Protein AF-0000000084943913 (afdb_homodimer)

Foldseek 3Di:
DVLQVLLVVLLVVLLVCQFVVVDDLLCSLFVSLLVSLCVCDVVPVFPPDDLVVLLVCLACWDPDPDPLQTHNHLPLLLLLLLLLLLLVLLCVLQPLLLVLLLVQLVVCQQQLLSLLLSLLVSLLVQLLSQDLLRSLVVSLLQRVVSCVVLVHACLSSLLSNLLSNLLNLCQCSHDQNVLLCLLLVHARLLCLLQVVLSVVLSCCSNPPVSNVSSVVSCVVRNGDGDDPVVSCVSSDDDDPVSVVRYNPVCNVVSVVLVCCLVVLSNVLSPDVVSNDGSSVSSNVSSVVSLCVRPVDPVSSVVSCVVSSVVSVVSSSSSSSSSSSCSSCSVRCSLVSNLVVVVVPDDLVCLFQLLQVLLVVLQCLLQVDPSSSCSSSPLNSSSSNNVVSPAHSSQNSLSNSLNSLLNSLHPVNPSSVVSCVSNVDDSVVSSVVSVVSSVVSSVSSVVSSPVVPSHPRGDND/DVLQVLLVVLLVVLLVCQFVVVDDLLCSLFVSLLVSLCVCDVVPVFPPDDLVVLLVCLACWDPDPDPLQTHNHLPLLLLLLLLLLLLVLLCVLQPLLLVLLLVQLVVCQQQLLSLLLSLLVSLLVQLLSQDLLRSLVVSLLQRVVSCVVLVHACLSSLLSNLLSNLLNLCQCSHDQNVLLCLLLVHARLLCLLQVVLSVVLSCCCNPPVSNVSSVVSCVVRNGDGDDPVVSCVSSDDDDPVSVVRYNPVCNVVSVVLVCCLVVLSNVLSPDVVSNDGSSVSSNVSSVVSLCVRPVDPVSSVVSCVVSSVVSVVSSSSSSSSSSSCSSCSVRCSLVSNLVVVVVPDDLVCLFQLLVVLLVCLQCLLQVDPSSSCSSSPLNSSSSNNVVSPAHSSQNSLSNSLNSLLNSLHPVNPSSVVSCVSNVDDSVVSSVVSVVSSVVSSVSSVVSSCVVPSHPRGDND

Structure (mmCIF, N/CA/C/O backbone):
data_AF-0000000084943913-model_v1
#
loop_
_entity.id
_entity.type
_entity.pdbx_description
1 polymer 'Citrate transporter'
#
loop_
_atom_site.group_PDB
_atom_site.id
_atom_site.type_symbol
_atom_site.label_atom_id
_atom_site.label_alt_id
_atom_site.label_comp_id
_atom_site.label_asym_id
_atom_site.label_entity_id
_atom_site.label_seq_id
_atom_site.pdbx_PDB_ins_code
_atom_site.Cartn_x
_atom_site.Cartn_y
_atom_site.Cartn_z
_atom_site.occupancy
_atom_site.B_iso_or_equiv
_atom_site.auth_seq_id
_atom_site.auth_comp_id
_atom_site.auth_asym_id
_atom_site.auth_atom_id
_atom_site.pdbx_PDB_model_num
ATOM 1 N N . MET A 1 1 ? -25.438 -1.994 -30.125 1 85.06 1 MET A N 1
ATOM 2 C CA . MET A 1 1 ? -24.406 -2.152 -31.156 1 85.06 1 MET A CA 1
ATOM 3 C C . MET A 1 1 ? -23.203 -1.264 -30.859 1 85.06 1 MET A C 1
ATOM 5 O O . MET A 1 1 ? -22.078 -1.743 -30.812 1 85.06 1 MET A O 1
ATOM 9 N N . VAL A 1 2 ? -23.453 -0 -30.484 1 93.19 2 VAL A N 1
ATOM 10 C CA . VAL A 1 2 ? -22.359 0.937 -30.266 1 93.19 2 VAL A CA 1
ATOM 11 C C . VAL A 1 2 ? -21.547 0.506 -29.047 1 93.19 2 VAL A C 1
ATOM 13 O O . VAL A 1 2 ? -20.312 0.514 -29.078 1 93.19 2 VAL A O 1
ATOM 16 N N . ILE A 1 3 ? -22.281 0.063 -28.047 1 95.62 3 ILE A N 1
ATOM 17 C CA . ILE A 1 3 ? -21.625 -0.355 -26.812 1 95.62 3 ILE A CA 1
ATOM 18 C C . ILE A 1 3 ? -20.797 -1.611 -27.078 1 95.62 3 ILE A C 1
ATOM 20 O O . ILE A 1 3 ? -19.688 -1.75 -26.547 1 95.62 3 ILE A O 1
ATOM 24 N N . THR A 1 4 ? -21.312 -2.461 -27.859 1 95.12 4 THR A N 1
ATOM 25 C CA . THR A 1 4 ? -20.594 -3.684 -28.203 1 95.12 4 THR A CA 1
ATOM 26 C C . THR A 1 4 ? -19.312 -3.363 -28.969 1 95.12 4 THR A C 1
ATOM 28 O O . THR A 1 4 ? -18.25 -3.908 -28.656 1 95.12 4 THR A O 1
ATOM 31 N N . VAL A 1 5 ? -19.406 -2.529 -29.922 1 96.31 5 VAL A N 1
ATOM 32 C CA . VAL A 1 5 ? -18.25 -2.129 -30.703 1 96.31 5 VAL A CA 1
ATOM 33 C C . VAL A 1 5 ? -17.234 -1.44 -29.797 1 96.31 5 VAL A C 1
ATOM 35 O O . VAL A 1 5 ? -16.031 -1.682 -29.906 1 96.31 5 VAL A O 1
ATOM 38 N N . ALA A 1 6 ? -17.734 -0.578 -28.938 1 96.75 6 ALA A N 1
ATOM 39 C CA . ALA A 1 6 ? -16.859 0.107 -28 1 96.75 6 ALA A CA 1
ATOM 40 C C . ALA A 1 6 ? -16.094 -0.895 -27.125 1 96.75 6 ALA A C 1
ATOM 42 O O . ALA A 1 6 ? -14.906 -0.714 -26.859 1 96.75 6 ALA A O 1
ATOM 43 N N . ALA A 1 7 ? -16.797 -1.918 -26.672 1 95.94 7 ALA A N 1
ATOM 44 C CA . ALA A 1 7 ? -16.172 -2.943 -25.844 1 95.94 7 ALA A CA 1
ATOM 45 C C . ALA A 1 7 ? -15.047 -3.65 -26.609 1 95.94 7 ALA A C 1
ATOM 47 O O . ALA A 1 7 ? -13.945 -3.834 -26.078 1 95.94 7 ALA A O 1
ATOM 48 N N . TYR A 1 8 ? -15.258 -3.971 -27.859 1 94.94 8 TYR A N 1
ATOM 49 C CA . TYR A 1 8 ? -14.258 -4.652 -28.688 1 94.94 8 TYR A CA 1
ATOM 50 C C . TYR A 1 8 ? -13.062 -3.746 -28.953 1 94.94 8 TYR A C 1
ATOM 52 O O . TYR A 1 8 ? -11.914 -4.18 -28.859 1 94.94 8 TYR A O 1
ATOM 60 N N . VAL A 1 9 ? -13.352 -2.562 -29.312 1 97 9 VAL A N 1
ATOM 61 C CA . VAL A 1 9 ? -12.297 -1.61 -29.625 1 97 9 VAL A CA 1
ATOM 62 C C . VAL A 1 9 ? -11.461 -1.326 -28.391 1 97 9 VAL A C 1
ATOM 64 O O . VAL A 1 9 ? -10.227 -1.246 -28.469 1 97 9 VAL A O 1
ATOM 67 N N . MET A 1 10 ? -12.117 -1.174 -27.25 1 96.5 10 MET A N 1
ATOM 68 C CA . MET A 1 10 ? -11.414 -0.928 -26 1 96.5 10 MET A CA 1
ATOM 69 C C . MET A 1 10 ? -10.453 -2.072 -25.672 1 96.5 10 MET A C 1
ATOM 71 O O . MET A 1 10 ? -9.289 -1.839 -25.344 1 96.5 10 MET A O 1
ATOM 75 N N . MET A 1 11 ? -10.938 -3.289 -25.812 1 94.12 11 MET A N 1
ATOM 76 C CA . MET A 1 11 ? -10.117 -4.457 -25.516 1 94.12 11 MET A CA 1
ATOM 77 C C . MET A 1 11 ? -8.945 -4.57 -26.484 1 94.12 11 MET A C 1
ATOM 79 O O . MET A 1 11 ? -7.828 -4.902 -26.078 1 94.12 11 MET A O 1
ATOM 83 N N . ALA A 1 12 ? -9.164 -4.305 -27.703 1 94.5 12 ALA A N 1
ATOM 84 C CA . ALA A 1 12 ? -8.117 -4.352 -28.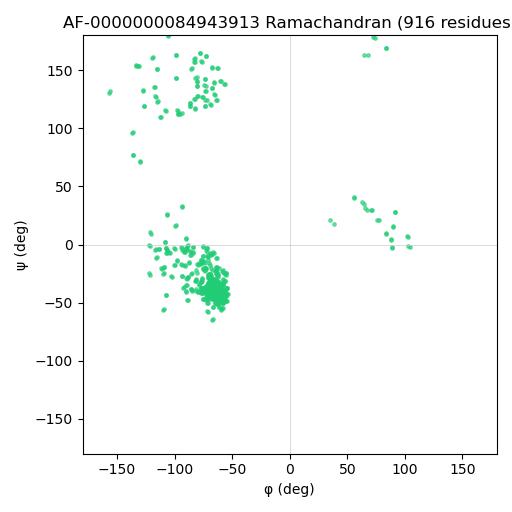719 1 94.5 12 ALA A CA 1
ATOM 85 C C . ALA A 1 12 ? -7.039 -3.305 -28.453 1 94.5 12 ALA A C 1
ATOM 87 O O . ALA A 1 12 ? -5.844 -3.6 -28.531 1 94.5 12 ALA A O 1
ATOM 88 N N . ILE A 1 13 ? -7.488 -2.121 -28.188 1 95.94 13 ILE A N 1
ATOM 89 C CA . ILE A 1 13 ? -6.551 -1.044 -27.891 1 95.94 13 ILE A CA 1
ATOM 90 C C . ILE A 1 13 ? -5.758 -1.379 -26.625 1 95.94 13 ILE A C 1
ATOM 92 O O . ILE A 1 13 ? -4.543 -1.187 -26.578 1 95.94 13 ILE A O 1
ATOM 96 N N . PHE A 1 14 ? -6.477 -1.865 -25.641 1 93.62 14 PHE A N 1
ATOM 97 C CA . PHE A 1 14 ? -5.82 -2.254 -24.391 1 93.62 14 PHE A CA 1
ATOM 98 C C . PHE A 1 14 ? -4.73 -3.285 -24.656 1 93.62 14 PHE A C 1
ATOM 100 O O . PHE A 1 14 ? -3.594 -3.125 -24.203 1 93.62 14 PHE A O 1
ATOM 107 N N . MET A 1 15 ? -5.07 -4.285 -25.406 1 91.06 15 MET A N 1
ATOM 108 C CA . MET A 1 15 ? -4.125 -5.359 -25.719 1 91.06 15 MET A CA 1
ATOM 109 C C . MET A 1 15 ? -2.941 -4.832 -26.516 1 91.06 15 MET A C 1
ATOM 111 O O . MET A 1 15 ? -1.795 -5.195 -26.25 1 91.06 15 MET A O 1
ATOM 115 N N . TYR A 1 16 ? -3.178 -4.016 -27.406 1 93.19 16 TYR A N 1
ATOM 116 C CA . TYR A 1 16 ? -2.129 -3.434 -28.234 1 93.19 16 TYR A CA 1
ATOM 117 C C . TYR A 1 16 ? -1.159 -2.615 -27.391 1 93.19 16 TYR A C 1
ATOM 119 O O . TYR A 1 16 ? 0.058 -2.768 -27.5 1 93.19 16 TYR A O 1
ATOM 127 N N . ILE A 1 17 ? -1.713 -1.854 -26.562 1 93.62 17 ILE A N 1
ATOM 128 C CA . ILE A 1 17 ? -0.92 -0.941 -25.75 1 93.62 17 ILE A CA 1
ATOM 129 C C . ILE A 1 17 ? -0.06 -1.738 -24.766 1 93.62 17 ILE A C 1
ATOM 131 O O . ILE A 1 17 ? 1.115 -1.425 -24.562 1 93.62 17 ILE A O 1
ATOM 135 N N . ILE A 1 18 ? -0.59 -2.764 -24.188 1 88.81 18 ILE A N 1
ATOM 136 C CA . ILE A 1 18 ? 0.132 -3.568 -23.219 1 88.81 18 ILE A CA 1
ATOM 137 C C . ILE A 1 18 ? 1.214 -4.387 -23.906 1 88.81 18 ILE A C 1
ATOM 139 O O . ILE A 1 18 ? 2.338 -4.496 -23.422 1 88.81 18 ILE A O 1
ATOM 143 N N . MET A 1 19 ? 0.933 -4.883 -25.031 1 86.38 19 MET A N 1
ATOM 144 C CA . MET A 1 19 ? 1.884 -5.715 -25.766 1 86.38 19 MET A CA 1
ATOM 145 C C . MET A 1 19 ? 3.039 -4.879 -26.312 1 86.38 19 MET A C 1
ATOM 147 O O . MET A 1 19 ? 4.18 -5.34 -26.344 1 86.38 19 MET A O 1
ATOM 151 N N . LYS A 1 20 ? 2.746 -3.695 -26.688 1 89.81 20 LYS A N 1
ATOM 152 C CA . LYS A 1 20 ? 3.773 -2.816 -27.234 1 89.81 20 LYS A CA 1
ATOM 153 C C . LYS A 1 20 ? 4.461 -2.018 -26.125 1 89.81 20 LYS A C 1
ATOM 155 O O . LYS A 1 20 ? 5.336 -1.193 -26.406 1 89.81 20 LYS A O 1
ATOM 160 N N . LYS A 1 21 ? 4.008 -2.24 -24.891 1 89.56 21 LYS A N 1
ATOM 161 C CA . LYS A 1 21 ? 4.594 -1.598 -23.719 1 89.56 21 LYS A CA 1
ATOM 162 C C . LYS A 1 21 ? 4.582 -0.078 -23.859 1 89.56 21 LYS A C 1
ATOM 164 O O . LYS A 1 21 ? 5.578 0.587 -23.562 1 89.56 21 LYS A O 1
ATOM 169 N N . LYS A 1 22 ? 3.508 0.385 -24.375 1 92.94 22 LYS A N 1
ATOM 170 C CA . LYS A 1 22 ? 3.355 1.826 -24.547 1 92.94 22 LYS A CA 1
ATOM 171 C C . LYS A 1 22 ? 2.906 2.49 -23.25 1 92.94 22 LYS A C 1
ATOM 173 O O . LYS A 1 22 ? 3.156 3.68 -23.031 1 92.94 22 LYS A O 1
ATOM 178 N N . MET A 1 23 ? 2.184 1.762 -22.484 1 94.44 23 MET A N 1
ATOM 179 C CA . MET A 1 23 ? 1.748 2.184 -21.156 1 94.44 23 MET A CA 1
ATOM 180 C C . MET A 1 23 ? 2.023 1.098 -20.125 1 94.44 23 MET A C 1
ATOM 182 O O . MET A 1 23 ? 2.146 -0.078 -20.469 1 94.44 23 MET A O 1
ATOM 186 N N . SER A 1 24 ? 2.191 1.54 -18.891 1 93.62 24 SER A N 1
ATOM 187 C CA . SER A 1 24 ? 2.242 0.547 -17.828 1 93.62 24 SER A CA 1
ATOM 188 C C . SER A 1 24 ? 0.89 -0.13 -17.641 1 93.62 24 SER A C 1
ATOM 190 O O . SER A 1 24 ? -0.149 0.442 -17.969 1 93.62 24 SER A O 1
ATOM 192 N N . PRO A 1 25 ? 0.959 -1.368 -17.156 1 91 25 PRO A N 1
ATOM 193 C CA . PRO A 1 25 ? -0.319 -2.031 -16.891 1 91 25 PRO A CA 1
ATOM 194 C C . PRO A 1 25 ? -1.229 -1.216 -15.969 1 91 25 PRO A C 1
ATOM 196 O O . PRO A 1 25 ? -2.441 -1.154 -16.188 1 91 25 PRO A O 1
ATOM 199 N N . PHE A 1 26 ? -0.704 -0.544 -14.984 1 96 26 PHE A N 1
ATOM 200 C CA . PHE A 1 26 ? -1.492 0.273 -14.07 1 96 26 PHE A CA 1
ATOM 201 C C . PHE A 1 26 ? -2.199 1.396 -14.82 1 96 26 PHE A C 1
ATOM 203 O O . PHE A 1 26 ? -3.422 1.528 -14.734 1 96 26 PHE A O 1
ATOM 210 N N . THR A 1 27 ? -1.52 2.189 -15.57 1 96.62 27 THR A N 1
ATOM 211 C CA . THR A 1 27 ? -2.105 3.334 -16.25 1 96.62 27 THR A CA 1
ATOM 212 C C . THR A 1 27 ? -3.076 2.875 -17.344 1 96.62 27 THR A C 1
ATOM 214 O O . THR A 1 27 ? -4.117 3.498 -17.547 1 96.62 27 THR A O 1
ATOM 217 N N . ALA A 1 28 ? -2.742 1.771 -18.031 1 96.06 28 ALA A N 1
ATOM 218 C CA . ALA A 1 28 ? -3.619 1.257 -19.094 1 96.06 28 ALA A CA 1
ATOM 219 C C . ALA A 1 28 ? -4.949 0.789 -18.5 1 96.06 28 ALA A C 1
ATOM 221 O O . ALA A 1 28 ? -6.012 1.082 -19.062 1 96.06 28 ALA A O 1
ATOM 222 N N . LEU A 1 29 ? -4.879 0.122 -17.391 1 95.56 29 LEU A N 1
ATOM 223 C CA . LEU A 1 29 ? -6.074 -0.423 -16.75 1 95.56 29 LEU A CA 1
ATOM 224 C C . LEU A 1 29 ? -6.984 0.696 -16.25 1 95.56 29 LEU A C 1
ATOM 226 O O . LEU A 1 29 ? -8.211 0.544 -16.234 1 95.56 29 LEU A O 1
ATOM 230 N N . VAL A 1 30 ? -6.43 1.829 -15.891 1 97.25 30 VAL A N 1
ATOM 231 C CA . VAL A 1 30 ? -7.203 2.93 -15.328 1 97.25 30 VAL A CA 1
ATOM 232 C C . VAL A 1 30 ? -7.711 3.834 -16.453 1 97.25 30 VAL A C 1
ATOM 234 O O . VAL A 1 30 ? -8.914 4.094 -16.562 1 97.25 30 VAL A O 1
ATOM 237 N N . LEU A 1 31 ? -6.867 4.207 -17.375 1 97.56 31 LEU A N 1
ATOM 238 C CA . LEU A 1 31 ? -7.156 5.34 -18.25 1 97.56 31 LEU A CA 1
ATOM 239 C C . LEU A 1 31 ? -7.895 4.879 -19.5 1 97.56 31 LEU A C 1
ATOM 241 O O . LEU A 1 31 ? -8.734 5.609 -20.047 1 97.56 31 LEU A O 1
ATOM 245 N N . ILE A 1 32 ? -7.625 3.725 -20.016 1 97.25 32 ILE A N 1
ATOM 246 C CA . ILE A 1 32 ? -8.25 3.289 -21.266 1 97.25 32 ILE A CA 1
ATOM 247 C C . ILE A 1 32 ? -9.75 3.086 -21.047 1 97.25 32 ILE A C 1
ATOM 249 O O . ILE A 1 32 ? -10.562 3.674 -21.75 1 97.25 32 ILE A O 1
ATOM 253 N N . PRO A 1 33 ? -10.125 2.299 -20.062 1 97.19 33 PRO A N 1
ATOM 254 C CA . PRO A 1 33 ? -11.57 2.176 -19.859 1 97.19 33 PRO A CA 1
ATOM 255 C C . PRO A 1 33 ? -12.227 3.496 -19.453 1 97.19 33 PRO A C 1
ATOM 257 O O . PRO A 1 33 ? -13.391 3.732 -19.781 1 97.19 33 PRO A O 1
ATOM 260 N N . LEU A 1 34 ? -11.484 4.332 -18.75 1 97.81 34 LEU A N 1
ATOM 261 C CA . LEU A 1 34 ? -12.016 5.633 -18.344 1 97.81 34 LEU A CA 1
ATOM 262 C C . LEU A 1 34 ? -12.375 6.473 -19.562 1 97.81 34 LEU A C 1
ATOM 264 O O . LEU A 1 34 ? -13.438 7.098 -19.609 1 97.81 34 LEU A O 1
ATOM 268 N N . ILE A 1 35 ? -11.516 6.5 -20.578 1 98 35 ILE A N 1
ATOM 269 C CA . ILE A 1 35 ? -11.75 7.258 -21.797 1 98 35 ILE A CA 1
ATOM 270 C C . ILE A 1 35 ? -13 6.734 -22.5 1 98 35 ILE A C 1
ATOM 272 O O . ILE A 1 35 ? -13.859 7.52 -22.922 1 98 35 ILE A O 1
ATOM 276 N N . PHE A 1 36 ? -13.125 5.484 -22.625 1 97.88 36 PHE A N 1
ATOM 277 C CA . PHE A 1 36 ? -14.273 4.898 -23.297 1 97.88 36 PHE A CA 1
ATOM 278 C C . PHE A 1 36 ? -15.555 5.152 -22.516 1 97.88 36 PHE A C 1
ATOM 280 O O . PHE A 1 36 ? -16.609 5.41 -23.109 1 97.88 36 PHE A O 1
ATOM 287 N N . ALA A 1 37 ? -15.477 5.039 -21.172 1 97.19 37 ALA A N 1
ATOM 288 C CA . ALA A 1 37 ? -16.641 5.344 -20.344 1 97.19 37 ALA A CA 1
ATOM 289 C C . ALA A 1 37 ? -17.094 6.789 -20.531 1 97.19 37 ALA A C 1
ATOM 291 O O . ALA A 1 37 ? -18.281 7.059 -20.656 1 97.19 37 ALA A O 1
ATOM 292 N N . ILE A 1 38 ? -16.141 7.699 -20.594 1 96.75 38 ILE A N 1
ATOM 293 C CA . ILE A 1 38 ? -16.453 9.109 -20.781 1 96.75 38 ILE A CA 1
ATOM 294 C C . ILE A 1 38 ? -17.109 9.32 -22.141 1 96.75 38 ILE A C 1
ATOM 296 O O . ILE A 1 38 ? -18.109 10.039 -22.25 1 96.75 38 ILE A O 1
ATOM 300 N N . ILE A 1 39 ? -16.609 8.68 -23.172 1 97.19 39 ILE A N 1
ATOM 301 C CA . ILE A 1 39 ? -17.156 8.805 -24.516 1 97.19 39 ILE A CA 1
ATOM 302 C C . ILE A 1 39 ? -18.594 8.273 -24.547 1 97.19 39 ILE A C 1
ATOM 304 O O . ILE A 1 39 ? -19.484 8.914 -25.094 1 97.19 39 ILE A O 1
ATOM 308 N N . LEU A 1 40 ? -18.844 7.141 -23.922 1 96.94 40 LEU A N 1
ATOM 309 C CA . LEU A 1 40 ? -20.172 6.516 -23.938 1 96.94 40 LEU A CA 1
ATOM 310 C C . LEU A 1 40 ? -21.172 7.371 -23.172 1 96.94 40 LEU A C 1
ATOM 312 O O . LEU A 1 40 ? -22.328 7.484 -23.594 1 96.94 40 LEU A O 1
ATOM 316 N N . VAL A 1 41 ? -20.734 7.957 -22.094 1 94.69 41 VAL A N 1
ATOM 317 C CA . VAL A 1 41 ? -21.625 8.812 -21.328 1 94.69 41 VAL A CA 1
ATOM 318 C C . VAL A 1 41 ? -21.859 10.125 -22.062 1 94.69 41 VAL A C 1
ATOM 320 O O . VAL A 1 41 ? -22.984 10.609 -22.156 1 94.69 41 VAL A O 1
ATOM 323 N N . ALA A 1 42 ? -20.844 10.672 -22.641 1 94.56 42 ALA A N 1
ATOM 324 C CA . ALA A 1 42 ? -20.922 11.945 -23.344 1 94.56 42 ALA A CA 1
ATOM 325 C C . ALA A 1 42 ? -21.797 11.828 -24.594 1 94.56 42 ALA A C 1
ATOM 327 O O . ALA A 1 42 ? -22.469 12.773 -24.969 1 94.56 42 ALA A O 1
ATOM 328 N N . THR A 1 43 ? -21.828 10.695 -25.25 1 94.88 43 THR A N 1
ATOM 329 C CA . THR A 1 43 ? -22.578 10.492 -26.484 1 94.88 43 THR A CA 1
ATOM 330 C C . THR A 1 43 ? -24 10 -26.172 1 94.88 43 THR A C 1
ATOM 332 O O . THR A 1 43 ? -24.797 9.766 -27.094 1 94.88 43 THR A O 1
ATOM 335 N N . GLY A 1 44 ? -24.312 9.773 -24.938 1 93.62 44 GLY A N 1
ATOM 336 C CA . GLY A 1 44 ? -25.656 9.406 -24.516 1 93.62 44 GLY A CA 1
ATOM 337 C C . GLY A 1 44 ? -25.938 7.922 -24.656 1 93.62 44 GLY A C 1
ATOM 338 O O . GLY A 1 44 ? -27.078 7.484 -24.5 1 93.62 44 GLY A O 1
ATOM 339 N N . GLN A 1 45 ? -24.938 7.129 -24.938 1 92.94 45 GLN A N 1
ATOM 340 C CA . GLN A 1 45 ? -25.125 5.691 -25.062 1 92.94 45 GLN A CA 1
ATOM 341 C C . GLN A 1 45 ? -25.375 5.035 -23.719 1 92.94 45 GLN A C 1
ATOM 343 O O . GLN A 1 45 ? -26.031 4.004 -23.625 1 92.94 45 GLN A O 1
ATOM 348 N N . VAL A 1 46 ? -24.688 5.574 -22.734 1 91.88 46 VAL A N 1
ATOM 349 C CA . VAL A 1 46 ? -24.906 5.176 -21.359 1 91.88 46 VAL A CA 1
ATOM 350 C C . VAL A 1 46 ? -25.469 6.355 -20.562 1 91.88 46 VAL A C 1
ATOM 352 O O . VAL A 1 46 ? -24.859 7.438 -20.547 1 91.88 46 VAL A O 1
ATOM 355 N N . GLN A 1 47 ? -26.625 6.094 -19.969 1 87.44 47 GLN A N 1
ATOM 356 C CA . GLN A 1 47 ? -27.281 7.191 -19.266 1 87.44 47 GLN A CA 1
ATOM 357 C C . GLN A 1 47 ? -27.359 6.914 -17.781 1 87.44 47 GLN A C 1
ATOM 359 O O . GLN A 1 47 ? -27.328 5.754 -17.344 1 87.44 47 GLN A O 1
ATOM 364 N N . ASP A 1 48 ? -27.359 7.961 -17 1 81.75 48 ASP A N 1
ATOM 365 C CA . ASP A 1 48 ? -27.656 7.938 -15.562 1 81.75 48 ASP A CA 1
ATOM 366 C C . ASP A 1 48 ? -26.562 7.18 -14.805 1 81.75 48 ASP A C 1
ATOM 368 O O . ASP A 1 48 ? -26.859 6.398 -13.898 1 81.75 48 ASP A O 1
ATOM 372 N N . VAL A 1 49 ? -25.438 7.289 -15.398 1 86.62 49 VAL A N 1
ATOM 373 C CA . VAL A 1 49 ? -24.344 6.633 -14.688 1 86.62 49 VAL A CA 1
ATOM 374 C C . VAL A 1 49 ? -23.312 7.672 -14.273 1 86.62 49 VAL A C 1
ATOM 376 O O . VAL A 1 49 ? -23.062 8.633 -15 1 86.62 49 VAL A O 1
ATOM 379 N N . ASN A 1 50 ? -22.859 7.551 -13.023 1 92 50 ASN A N 1
ATOM 380 C CA . ASN A 1 50 ? -21.766 8.359 -12.508 1 92 50 ASN A CA 1
ATOM 381 C C . ASN A 1 50 ? -20.438 7.605 -12.562 1 92 50 ASN A C 1
ATOM 383 O O . ASN A 1 50 ? -20.25 6.613 -11.859 1 92 50 ASN A O 1
ATOM 387 N N . ILE A 1 51 ? -19.516 8.102 -13.359 1 94.44 51 ILE A N 1
ATOM 388 C CA . ILE A 1 51 ? -18.234 7.445 -13.625 1 94.44 51 ILE A CA 1
ATOM 389 C C . ILE A 1 51 ? -17.469 7.277 -12.312 1 94.44 51 ILE A C 1
ATOM 391 O O . ILE A 1 51 ? -16.875 6.223 -12.07 1 94.44 51 ILE A O 1
ATOM 395 N N . GLY A 1 52 ? -17.516 8.297 -11.5 1 94.25 52 GLY A N 1
ATOM 396 C CA . GLY A 1 52 ? -16.859 8.203 -10.203 1 94.25 52 GLY A CA 1
ATOM 397 C C . GLY A 1 52 ? -17.391 7.086 -9.336 1 94.25 52 GLY A C 1
ATOM 398 O O . GLY A 1 52 ? -16.625 6.375 -8.68 1 94.25 52 GLY A O 1
ATOM 399 N N . THR A 1 53 ? -18.656 6.891 -9.414 1 93.12 53 THR A N 1
ATOM 400 C CA . THR A 1 53 ? -19.297 5.844 -8.625 1 93.12 53 THR A CA 1
ATOM 401 C C . THR A 1 53 ? -18.906 4.461 -9.141 1 93.12 53 THR A C 1
ATOM 403 O O . THR A 1 53 ? -18.703 3.537 -8.359 1 93.12 53 THR A O 1
ATOM 406 N N . LEU A 1 54 ? -18.812 4.367 -10.438 1 94 54 LEU A N 1
ATOM 407 C CA . LEU A 1 54 ? -18.422 3.09 -11.023 1 94 54 LEU A CA 1
ATOM 408 C C . LEU A 1 54 ? -17.016 2.695 -10.609 1 94 54 LEU A C 1
ATOM 410 O O . LEU A 1 54 ? -16.75 1.532 -10.289 1 94 54 LEU A O 1
ATOM 414 N N . ILE A 1 55 ? -16.141 3.639 -10.609 1 95.75 55 ILE A N 1
ATOM 415 C CA . ILE A 1 55 ? -14.766 3.393 -10.219 1 95.75 55 ILE A CA 1
ATOM 416 C C . ILE A 1 55 ? -14.719 2.965 -8.75 1 95.75 55 ILE A C 1
ATOM 418 O O . ILE A 1 55 ? -14.055 1.984 -8.406 1 95.75 55 ILE A O 1
ATOM 422 N N . ARG A 1 56 ? -15.438 3.668 -7.953 1 94.56 56 ARG A N 1
ATOM 423 C CA . ARG A 1 56 ? -15.477 3.33 -6.535 1 94.56 56 ARG A CA 1
ATOM 424 C C . ARG A 1 56 ? -16 1.916 -6.324 1 94.56 56 ARG A C 1
ATOM 426 O O . ARG A 1 56 ? -15.469 1.162 -5.508 1 94.56 56 ARG A O 1
ATOM 433 N N . GLN A 1 57 ? -17.047 1.599 -7.035 1 93.31 57 GLN A N 1
ATOM 434 C CA . GLN A 1 57 ? -17.672 0.282 -6.902 1 93.31 57 GLN A CA 1
ATOM 435 C C . GLN A 1 57 ? -16.703 -0.82 -7.336 1 93.31 57 GLN A C 1
ATOM 437 O O . GLN A 1 57 ? -16.719 -1.917 -6.773 1 93.31 57 GLN A O 1
ATOM 442 N N . GLY A 1 58 ? -15.93 -0.542 -8.32 1 93.75 58 GLY A N 1
ATOM 443 C CA . GLY A 1 58 ? -14.922 -1.503 -8.734 1 93.75 58 GLY A CA 1
ATOM 444 C C . GLY A 1 58 ? -13.883 -1.782 -7.664 1 93.75 58 GLY A C 1
ATOM 445 O O . GLY A 1 58 ? -13.367 -2.896 -7.57 1 93.75 58 GLY A O 1
ATOM 446 N N . LEU A 1 59 ? -13.672 -0.822 -6.82 1 94.19 59 LEU A N 1
ATOM 447 C CA . LEU A 1 59 ? -12.656 -0.931 -5.777 1 94.19 59 LEU A CA 1
ATOM 448 C C . LEU A 1 59 ? -13.242 -1.528 -4.504 1 94.19 59 LEU A C 1
ATOM 450 O O . LEU A 1 59 ? -12.625 -2.393 -3.877 1 94.19 59 LEU A O 1
ATOM 454 N N . PHE A 1 60 ? -14.422 -1.125 -4.156 1 92.62 60 PHE A N 1
ATOM 455 C CA . PHE A 1 60 ? -14.922 -1.429 -2.82 1 92.62 60 PHE A CA 1
ATOM 456 C C . PHE A 1 60 ? -16.219 -2.219 -2.895 1 92.62 60 PHE A C 1
ATOM 458 O O . PHE A 1 60 ? -16.812 -2.561 -1.865 1 92.62 60 PHE A O 1
ATOM 465 N N . GLY A 1 61 ? -16.688 -2.484 -4.047 1 89.44 61 GLY A N 1
ATOM 466 C CA . GLY A 1 61 ? -17.875 -3.307 -4.23 1 89.44 61 GLY A CA 1
ATOM 467 C C . GLY A 1 61 ? -19.172 -2.527 -4.098 1 89.44 61 GLY A C 1
ATOM 468 O O . GLY A 1 61 ? -19.156 -1.307 -3.922 1 89.44 61 GLY A O 1
ATOM 469 N N . ASN A 1 62 ? -20.203 -3.221 -4.477 1 84.56 62 ASN A N 1
ATOM 470 C CA . ASN A 1 62 ? -21.547 -2.693 -4.273 1 84.56 62 ASN A CA 1
ATOM 471 C C . ASN A 1 62 ? -22.484 -3.75 -3.68 1 84.56 62 ASN A C 1
ATOM 473 O O . ASN A 1 62 ? -22.125 -4.93 -3.617 1 84.56 62 ASN A O 1
ATOM 477 N N . ASN A 1 63 ? -23.469 -3.336 -3.01 1 74 63 ASN A N 1
ATOM 478 C CA . ASN A 1 63 ? -24.391 -4.254 -2.34 1 74 63 ASN A CA 1
ATOM 479 C C . ASN A 1 63 ? -25.594 -4.574 -3.215 1 74 63 ASN A C 1
ATOM 481 O O . ASN A 1 63 ? -26.703 -4.805 -2.703 1 74 63 ASN A O 1
ATOM 485 N N . SER A 1 64 ? -25.281 -4.574 -4.438 1 73.75 64 SER A N 1
ATOM 486 C CA . SER A 1 64 ? -26.422 -4.91 -5.297 1 73.75 64 SER A CA 1
ATOM 487 C C . SER A 1 64 ? -26.844 -6.359 -5.105 1 73.75 64 SER A C 1
ATOM 489 O O . SER A 1 64 ? -26.016 -7.246 -4.938 1 73.75 64 SER A O 1
ATOM 491 N N . LYS A 1 65 ? -28.188 -6.566 -4.984 1 68.38 65 LYS A N 1
ATOM 492 C CA . LYS A 1 65 ? -28.75 -7.906 -4.832 1 68.38 65 LYS A CA 1
ATOM 493 C C . LYS A 1 65 ? -28.766 -8.648 -6.164 1 68.38 65 LYS A C 1
ATOM 495 O O . LYS A 1 65 ? -28.844 -9.883 -6.191 1 68.38 65 LYS A O 1
ATOM 500 N N . ASP A 1 66 ? -28.594 -7.852 -7.238 1 64.38 66 ASP A N 1
ATOM 501 C CA . ASP A 1 66 ? -28.516 -8.453 -8.57 1 64.38 66 ASP A CA 1
ATOM 502 C C . ASP A 1 66 ? -27.109 -8.969 -8.859 1 64.38 66 ASP A C 1
ATOM 504 O O . ASP A 1 66 ? -26.141 -8.195 -8.898 1 64.38 66 ASP A O 1
ATOM 508 N N . LYS A 1 67 ? -27.156 -10.227 -9.016 1 59.69 67 LYS A N 1
ATOM 509 C CA . LYS A 1 67 ? -25.891 -10.922 -9.211 1 59.69 67 LYS A CA 1
ATOM 510 C C . LYS A 1 67 ? -25.141 -10.383 -10.422 1 59.69 67 LYS A C 1
ATOM 512 O O . LYS A 1 67 ? -23.906 -10.391 -10.453 1 59.69 67 LYS A O 1
ATOM 517 N N . LEU A 1 68 ? -25.938 -9.961 -11.289 1 57.84 68 LEU A N 1
ATOM 518 C CA . LEU A 1 68 ? -25.297 -9.516 -12.531 1 57.84 68 LEU A CA 1
ATOM 519 C C . LEU A 1 68 ? -24.625 -8.164 -12.336 1 57.84 68 LEU A C 1
ATOM 521 O O . LEU A 1 68 ? -23.641 -7.852 -13.016 1 57.84 68 LEU A O 1
ATOM 525 N N . THR A 1 69 ? -25.078 -7.504 -11.305 1 64.94 69 THR A N 1
ATOM 526 C CA . THR A 1 69 ? -24.547 -6.16 -11.102 1 64.94 69 THR A CA 1
ATOM 527 C C . THR A 1 69 ? -23.719 -6.098 -9.82 1 64.94 69 THR A C 1
ATOM 529 O O . THR A 1 69 ? -23.047 -5.098 -9.562 1 64.94 69 THR A O 1
ATOM 532 N N . ALA A 1 70 ? -23.734 -7.203 -9.148 1 72.88 70 ALA A N 1
ATOM 533 C CA . ALA A 1 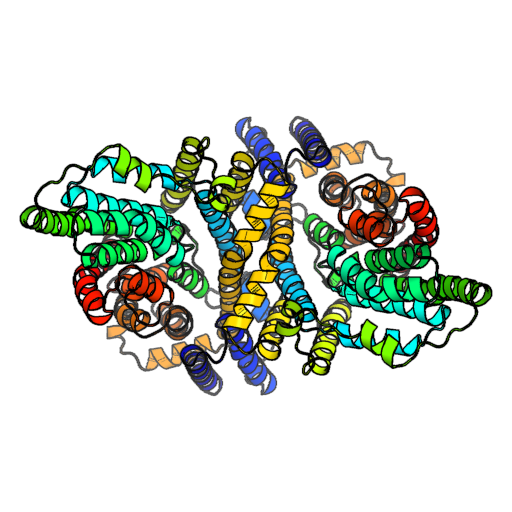70 ? -22.969 -7.246 -7.898 1 72.88 70 ALA A CA 1
ATOM 534 C C . ALA A 1 70 ? -21.469 -7.297 -8.172 1 72.88 70 ALA A C 1
ATOM 536 O O . ALA A 1 70 ? -21.016 -7.98 -9.094 1 72.88 70 ALA A O 1
ATOM 537 N N . MET A 1 71 ? -20.766 -6.449 -7.477 1 78.06 71 MET A N 1
ATOM 538 C CA . MET A 1 71 ? -19.328 -6.395 -7.609 1 78.06 71 MET A CA 1
ATOM 539 C C . MET A 1 71 ? -18.641 -6.527 -6.25 1 78.06 71 MET A C 1
ATOM 541 O O . MET A 1 71 ? -19.016 -5.84 -5.297 1 78.06 71 MET A O 1
ATOM 545 N N . LYS A 1 72 ? -17.844 -7.461 -5.934 1 77.56 72 LYS A N 1
ATOM 546 C CA . LYS A 1 72 ? -17.125 -7.672 -4.676 1 77.56 72 LYS A CA 1
ATOM 547 C C . LYS A 1 72 ? -16.016 -6.641 -4.492 1 77.56 72 LYS A C 1
ATOM 549 O O . LYS A 1 72 ? -15.648 -6.305 -3.365 1 77.56 72 LYS A O 1
ATOM 554 N N . GLY A 1 73 ? -15.586 -5.926 -5.297 1 88.31 73 GLY A N 1
ATOM 555 C CA . GLY A 1 73 ? -14.508 -4.957 -5.242 1 88.31 73 GLY A CA 1
ATOM 556 C C . GLY A 1 73 ? -13.141 -5.598 -5.09 1 88.31 73 GLY A C 1
ATOM 557 O O . GLY A 1 73 ? -13.023 -6.699 -4.551 1 88.31 73 GLY A O 1
ATOM 558 N N . THR A 1 74 ? -12.047 -4.93 -5.355 1 92.81 74 THR A N 1
ATOM 559 C CA . THR A 1 74 ? -10.695 -5.48 -5.363 1 92.81 74 THR A CA 1
ATOM 560 C C . THR A 1 74 ? -9.906 -4.988 -4.156 1 92.81 74 THR A C 1
ATOM 562 O O . THR A 1 74 ? -8.781 -5.43 -3.926 1 92.81 74 THR A O 1
ATOM 565 N N . ALA A 1 75 ? -10.477 -4.121 -3.332 1 93.44 75 ALA A N 1
ATOM 566 C CA . ALA A 1 75 ? -9.75 -3.496 -2.227 1 93.44 75 ALA A CA 1
ATOM 567 C C . ALA A 1 75 ? -9.281 -4.539 -1.217 1 93.44 75 ALA A C 1
ATOM 569 O O . ALA A 1 75 ? -8.148 -4.488 -0.742 1 93.44 75 ALA A O 1
ATOM 570 N N . GLU A 1 76 ? -10.164 -5.465 -0.821 1 93.94 76 GLU A N 1
ATOM 571 C CA . GLU A 1 76 ? -9.797 -6.477 0.165 1 93.94 76 GLU A CA 1
ATOM 572 C C . GLU A 1 76 ? -8.625 -7.324 -0.325 1 93.94 76 GLU A C 1
ATOM 574 O O . GLU A 1 76 ? -7.711 -7.633 0.443 1 93.94 76 GLU A O 1
ATOM 579 N N . THR A 1 77 ? -8.656 -7.637 -1.613 1 93.88 77 THR A N 1
ATOM 580 C CA . THR A 1 77 ? -7.559 -8.391 -2.219 1 93.88 77 THR A CA 1
ATOM 581 C C . THR A 1 77 ? -6.27 -7.578 -2.203 1 93.88 77 THR A C 1
ATOM 583 O O . THR A 1 77 ? -5.203 -8.102 -1.88 1 93.88 77 THR A O 1
ATOM 586 N N . GLY A 1 78 ? -6.422 -6.348 -2.572 1 95.56 78 GLY A N 1
ATOM 587 C CA . GLY A 1 78 ? -5.25 -5.488 -2.586 1 95.56 78 GLY A CA 1
ATOM 588 C C . GLY A 1 78 ? -4.598 -5.348 -1.223 1 95.56 78 GLY A C 1
ATOM 589 O O . GLY A 1 78 ? -3.377 -5.453 -1.098 1 95.56 78 GLY A O 1
ATOM 590 N N . VAL A 1 79 ? -5.371 -5.121 -0.186 1 95.94 79 VAL A N 1
ATOM 591 C CA . VAL A 1 79 ? -4.859 -4.961 1.17 1 95.94 79 VAL A CA 1
ATOM 592 C C . VAL A 1 79 ? -4.234 -6.27 1.646 1 95.94 79 VAL A C 1
ATOM 594 O O . VAL A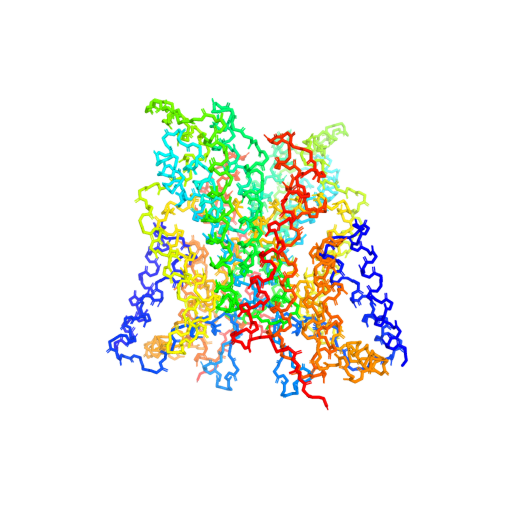 1 79 ? -3.174 -6.27 2.273 1 95.94 79 VAL A O 1
ATOM 597 N N . MET A 1 80 ? -4.887 -7.336 1.33 1 95.88 80 MET A N 1
ATOM 598 C CA . MET A 1 80 ? -4.355 -8.641 1.702 1 95.88 80 MET A CA 1
ATOM 599 C C . MET A 1 80 ? -2.98 -8.867 1.078 1 95.88 80 MET A C 1
ATOM 601 O O . MET A 1 80 ? -2.053 -9.312 1.755 1 95.88 80 MET A O 1
ATOM 605 N N . LEU A 1 81 ? -2.809 -8.523 -0.172 1 95.81 81 LEU A N 1
ATOM 606 C CA . LEU A 1 81 ? -1.552 -8.742 -0.882 1 95.81 81 LEU A CA 1
ATOM 607 C C . LEU A 1 81 ? -0.452 -7.844 -0.323 1 95.81 81 LEU A C 1
ATOM 609 O O . LEU A 1 81 ? 0.713 -8.242 -0.268 1 95.81 81 LEU A O 1
ATOM 613 N N . LEU A 1 82 ? -0.887 -6.629 0.035 1 96.69 82 LEU A N 1
ATOM 614 C CA . LEU A 1 82 ? 0.077 -5.738 0.669 1 96.69 82 LEU A CA 1
ATOM 615 C C . LEU A 1 82 ? 0.715 -6.398 1.885 1 96.69 82 LEU A C 1
ATOM 617 O O . LEU A 1 82 ? 1.942 -6.449 1.997 1 96.69 82 LEU A O 1
ATOM 621 N N . PHE A 1 83 ? -0.053 -6.953 2.715 1 97.44 83 PHE A N 1
ATOM 622 C CA . PHE A 1 83 ? 0.446 -7.527 3.959 1 97.44 83 PHE A CA 1
ATOM 623 C C . PHE A 1 83 ? 1.116 -8.875 3.699 1 97.44 83 PHE A C 1
ATOM 625 O O . PHE A 1 83 ? 2.08 -9.234 4.379 1 97.44 83 PHE A O 1
ATOM 632 N N . ALA A 1 84 ? 0.629 -9.602 2.719 1 96.25 84 ALA A N 1
ATOM 633 C CA . ALA A 1 84 ? 1.271 -10.875 2.383 1 96.25 84 ALA A CA 1
ATOM 634 C C . ALA A 1 84 ? 2.699 -10.648 1.891 1 96.25 84 ALA A C 1
ATOM 636 O O . ALA A 1 84 ? 3.625 -11.344 2.324 1 96.25 84 ALA A O 1
ATOM 637 N N . ILE A 1 85 ? 2.863 -9.711 1.008 1 94.81 85 ILE A N 1
ATOM 638 C CA . ILE A 1 85 ? 4.18 -9.43 0.446 1 94.81 85 ILE A CA 1
ATOM 639 C C . ILE A 1 85 ? 5.102 -8.898 1.539 1 94.81 85 ILE A C 1
ATOM 641 O O . ILE A 1 85 ? 6.262 -9.312 1.64 1 94.81 85 ILE A O 1
ATOM 645 N N . LEU A 1 86 ? 4.555 -8.023 2.414 1 96.62 86 LEU A N 1
ATOM 646 C CA . LEU A 1 86 ? 5.367 -7.512 3.514 1 96.62 86 LEU A CA 1
ATOM 647 C C . LEU A 1 86 ? 5.762 -8.633 4.465 1 96.62 86 LEU A C 1
ATOM 649 O O . LEU A 1 86 ? 6.887 -8.656 4.969 1 96.62 86 LEU A O 1
ATOM 653 N N . TYR A 1 87 ? 4.875 -9.531 4.785 1 97.31 87 TYR A N 1
ATOM 654 C CA . TYR A 1 87 ? 5.168 -10.648 5.676 1 97.31 87 TYR A CA 1
ATOM 655 C C . TYR A 1 87 ? 6.32 -11.492 5.137 1 97.31 87 TYR A C 1
ATOM 657 O O . TYR A 1 87 ? 7.309 -11.719 5.836 1 97.31 87 TYR A O 1
ATOM 665 N N . PHE A 1 88 ? 6.227 -11.859 3.926 1 95.19 88 PHE A N 1
ATOM 666 C CA . PHE A 1 88 ? 7.207 -12.797 3.381 1 95.19 88 PHE A CA 1
ATOM 667 C C . PHE A 1 88 ? 8.523 -12.086 3.088 1 95.19 88 PHE A C 1
ATOM 669 O O . PHE A 1 88 ? 9.594 -12.688 3.188 1 95.19 88 PHE A O 1
ATOM 676 N N . SER A 1 89 ? 8.422 -10.812 2.736 1 94.38 89 SER A N 1
ATOM 677 C CA . SER A 1 89 ? 9.664 -10.062 2.611 1 94.38 89 SER A CA 1
ATOM 678 C C . SER A 1 89 ? 10.383 -9.953 3.951 1 94.38 89 SER A C 1
ATOM 680 O O . SER A 1 89 ? 11.617 -10.023 4.008 1 94.38 89 SER A O 1
ATOM 682 N N . THR A 1 90 ? 9.617 -9.781 5.004 1 96 90 THR A N 1
ATOM 683 C CA . THR A 1 90 ? 10.195 -9.742 6.34 1 96 90 THR A CA 1
ATOM 684 C C . THR A 1 90 ? 10.836 -11.078 6.699 1 96 90 THR A C 1
ATOM 686 O O . THR A 1 90 ? 11.93 -11.125 7.262 1 96 90 THR A O 1
ATOM 689 N N . MET A 1 91 ? 10.156 -12.148 6.355 1 96.25 91 MET A N 1
ATOM 690 C CA . MET A 1 91 ? 10.688 -13.484 6.629 1 96.25 91 MET A CA 1
ATOM 691 C C . MET A 1 91 ? 11.984 -13.719 5.855 1 96.25 91 MET A C 1
ATOM 693 O O . MET A 1 91 ? 12.914 -14.336 6.375 1 96.25 91 MET A O 1
ATOM 697 N N . LEU A 1 92 ? 12.016 -13.242 4.648 1 93.44 92 LEU A N 1
ATOM 698 C CA . LEU A 1 92 ? 13.219 -13.367 3.828 1 93.44 92 LEU A CA 1
ATOM 699 C C . LEU A 1 92 ? 14.359 -12.547 4.418 1 93.44 92 LEU A C 1
ATOM 701 O O . LEU A 1 92 ? 15.484 -13.039 4.527 1 93.44 92 LEU A O 1
ATOM 705 N N . ASP A 1 93 ? 14.031 -11.328 4.809 1 94.12 93 ASP A N 1
ATOM 706 C CA . ASP A 1 93 ? 15.039 -10.453 5.402 1 94.12 93 ASP A CA 1
ATOM 707 C C . ASP A 1 93 ? 15.578 -11.039 6.707 1 94.12 93 ASP A C 1
ATOM 709 O O . ASP A 1 93 ? 16.766 -10.945 6.988 1 94.12 93 ASP A O 1
ATOM 713 N N . ALA A 1 94 ? 14.711 -11.703 7.438 1 96.5 94 ALA A N 1
ATOM 714 C CA . ALA A 1 94 ? 15.086 -12.258 8.734 1 96.5 94 ALA A CA 1
ATOM 715 C C . ALA A 1 94 ? 15.906 -13.539 8.57 1 96.5 94 ALA A C 1
ATOM 717 O O . ALA A 1 94 ? 16.531 -14.008 9.516 1 96.5 94 ALA A O 1
ATOM 718 N N . GLY A 1 95 ? 15.945 -14.117 7.379 1 93.81 95 GLY A N 1
ATOM 719 C CA . GLY A 1 95 ? 16.781 -15.273 7.109 1 93.81 95 GLY A CA 1
ATOM 720 C C . GLY A 1 95 ? 16.078 -16.594 7.336 1 93.81 95 GLY A C 1
ATOM 721 O O . GLY A 1 95 ? 16.703 -17.594 7.707 1 93.81 95 GLY A O 1
ATOM 722 N N . LEU A 1 96 ? 14.781 -16.562 7.168 1 93.25 96 LEU A N 1
ATOM 723 C CA . LEU A 1 96 ? 13.984 -17.766 7.406 1 93.25 96 LEU A CA 1
ATOM 724 C C . LEU A 1 96 ? 14.492 -18.922 6.562 1 93.25 96 LEU A C 1
ATOM 726 O O . LEU A 1 96 ? 14.414 -20.078 6.984 1 93.25 96 LEU A O 1
ATOM 730 N N . PHE A 1 97 ? 15.133 -18.734 5.445 1 89.75 97 PHE A N 1
ATOM 731 C CA . PHE A 1 97 ? 15.43 -19.797 4.5 1 89.75 97 PHE A CA 1
ATOM 732 C C . PHE A 1 97 ? 16.906 -20.188 4.574 1 89.75 97 PHE A C 1
ATOM 734 O O . PHE A 1 97 ? 17.312 -21.188 3.971 1 89.75 97 PHE A O 1
ATOM 741 N N . ASP A 1 98 ? 17.672 -19.453 5.332 1 90.81 98 ASP A N 1
ATOM 742 C CA . ASP A 1 98 ? 19.125 -19.688 5.418 1 90.81 98 ASP A CA 1
ATOM 743 C C . ASP A 1 98 ? 19.422 -21.062 6.016 1 90.81 98 ASP A C 1
ATOM 745 O O . ASP A 1 98 ? 20.25 -21.797 5.484 1 90.81 98 ASP A O 1
ATOM 749 N N . PRO A 1 99 ? 18.734 -21.391 7.047 1 90.94 99 PRO A N 1
ATOM 750 C CA . PRO A 1 99 ? 19.047 -22.703 7.617 1 90.94 99 PRO A CA 1
ATOM 751 C C . PRO A 1 99 ? 18.672 -23.859 6.684 1 90.94 99 PRO A C 1
ATOM 753 O O . PRO A 1 99 ? 19.344 -24.891 6.68 1 90.94 99 PRO A O 1
ATOM 756 N N . ILE A 1 100 ? 17.641 -23.703 5.992 1 89.81 100 ILE A N 1
ATOM 757 C CA . ILE A 1 100 ? 17.25 -24.734 5.027 1 89.81 100 ILE A CA 1
ATOM 758 C C . ILE A 1 100 ? 18.344 -24.875 3.963 1 89.81 100 ILE A C 1
ATOM 760 O O . ILE A 1 100 ? 18.75 -25.984 3.627 1 89.81 100 ILE A O 1
ATOM 764 N N . THR A 1 101 ? 18.812 -23.797 3.482 1 87.69 101 THR A N 1
ATOM 765 C CA . THR A 1 101 ? 19.859 -23.797 2.477 1 87.69 101 THR A CA 1
ATOM 766 C C . THR A 1 101 ? 21.141 -24.438 3.023 1 87.69 101 THR A C 1
ATOM 768 O O . THR A 1 101 ? 21.734 -25.297 2.373 1 87.69 101 THR A O 1
ATOM 771 N N . ASN A 1 102 ? 21.484 -24.031 4.195 1 88.88 102 ASN A N 1
ATOM 772 C CA . ASN A 1 102 ? 22.688 -24.562 4.824 1 88.88 102 ASN A CA 1
ATOM 773 C C . ASN A 1 102 ? 22.594 -26.062 5.066 1 88.88 102 ASN A C 1
ATOM 775 O O . ASN A 1 102 ? 23.516 -26.812 4.766 1 88.88 102 ASN A O 1
ATOM 779 N N . LYS A 1 103 ? 21.516 -26.453 5.574 1 89.81 103 LYS A N 1
ATOM 780 C CA . LYS A 1 103 ? 21.312 -27.875 5.871 1 89.81 103 LYS A CA 1
ATOM 781 C C . LYS A 1 103 ? 21.344 -28.703 4.598 1 89.81 103 LYS A C 1
ATOM 783 O O . LYS A 1 103 ? 21.906 -29.797 4.574 1 89.81 103 LYS A O 1
ATOM 788 N N . MET A 1 104 ? 20.781 -28.203 3.59 1 87.19 104 MET A N 1
ATOM 789 C CA . MET A 1 104 ? 20.688 -28.938 2.336 1 87.19 104 MET A CA 1
ATOM 790 C C . MET A 1 104 ? 22.062 -29.031 1.67 1 87.19 104 MET A C 1
ATOM 792 O O . MET A 1 104 ? 22.406 -30.078 1.107 1 87.19 104 MET A O 1
ATOM 796 N N . ILE A 1 105 ? 22.781 -28 1.795 1 83.25 105 ILE A N 1
ATOM 797 C CA . ILE A 1 105 ? 24.109 -28 1.217 1 83.25 105 ILE A CA 1
ATOM 798 C C . ILE A 1 105 ? 25 -28.984 1.975 1 83.25 105 ILE A C 1
ATOM 800 O O . ILE A 1 105 ? 25.766 -29.734 1.365 1 83.25 105 ILE A O 1
ATOM 804 N N . ARG A 1 106 ? 24.844 -29 3.211 1 87 106 ARG A N 1
ATOM 805 C CA . ARG A 1 106 ? 25.641 -29.922 4.023 1 87 106 ARG A CA 1
ATOM 806 C C . ARG A 1 106 ? 25.203 -31.359 3.811 1 87 106 ARG A C 1
ATOM 808 O O . ARG A 1 106 ? 26.016 -32.281 3.863 1 87 106 ARG A O 1
ATOM 815 N N . PHE A 1 107 ? 23.969 -31.5 3.654 1 87.12 107 PHE A N 1
ATOM 816 C CA . PHE A 1 107 ? 23.422 -32.812 3.363 1 87.12 107 PHE A CA 1
ATOM 817 C C . PHE A 1 107 ? 23.969 -33.344 2.051 1 87.12 107 PHE A C 1
ATOM 819 O O . PHE A 1 107 ? 24.234 -34.562 1.926 1 87.12 107 PHE A O 1
ATOM 826 N N . ALA A 1 108 ? 24.203 -32.562 1.083 1 86.62 108 ALA A N 1
ATOM 827 C CA . ALA A 1 108 ? 24.641 -32.938 -0.257 1 86.62 108 ALA A CA 1
ATOM 828 C C . ALA A 1 108 ? 26.078 -33.438 -0.248 1 86.62 108 ALA A C 1
ATOM 830 O O . ALA A 1 108 ? 26.406 -34.406 -0.965 1 86.62 108 ALA A O 1
ATOM 831 N N . LYS A 1 109 ? 26.969 -33.031 0.676 1 82.31 109 LYS A N 1
ATOM 832 C CA . LYS A 1 109 ? 28.344 -33.438 0.907 1 82.31 109 LYS A CA 1
ATOM 833 C C . LYS A 1 109 ? 29.062 -33.75 -0.411 1 82.31 109 LYS A C 1
ATOM 835 O O . LYS A 1 109 ? 29.875 -34.656 -0.498 1 82.31 109 LYS A O 1
ATOM 840 N N . GLY A 1 110 ? 28.703 -33.344 -1.453 1 84.38 110 GLY A N 1
ATOM 841 C CA . GLY A 1 110 ? 29.422 -33.5 -2.707 1 84.38 110 GLY A CA 1
ATOM 842 C C . GLY A 1 110 ? 28.828 -34.594 -3.596 1 84.38 110 GLY A C 1
ATOM 843 O O . GLY A 1 110 ? 29.375 -34.906 -4.66 1 84.38 110 GLY A O 1
ATOM 844 N N . ASP A 1 111 ? 27.812 -35.25 -3.127 1 93.25 111 ASP A N 1
ATOM 845 C CA . ASP A 1 111 ? 27.047 -36.188 -3.951 1 93.25 111 ASP A CA 1
ATOM 846 C C . ASP A 1 111 ? 26.172 -35.438 -4.953 1 93.25 111 ASP A C 1
ATOM 848 O O . ASP A 1 111 ? 25.25 -34.719 -4.566 1 93.25 111 ASP A O 1
ATOM 852 N N . PRO A 1 112 ? 26.5 -35.75 -6.211 1 94.81 112 PRO A N 1
ATOM 853 C CA . PRO A 1 112 ? 25.75 -35 -7.23 1 94.81 112 PRO A CA 1
ATOM 854 C C . PRO A 1 112 ? 24.234 -35.156 -7.105 1 94.81 112 PRO A C 1
ATOM 856 O O . PRO A 1 112 ? 23.484 -34.219 -7.328 1 94.81 112 PRO A O 1
ATOM 859 N N . MET A 1 113 ? 23.781 -36.312 -6.801 1 95.69 113 MET A N 1
ATOM 860 C CA . MET A 1 113 ? 22.359 -36.531 -6.66 1 95.69 113 MET A CA 1
ATOM 861 C C . MET A 1 113 ? 21.781 -35.75 -5.496 1 95.69 113 MET A C 1
ATOM 863 O O . MET A 1 113 ? 20.734 -35.125 -5.629 1 95.69 113 MET A O 1
ATOM 867 N N . LYS A 1 114 ? 22.438 -35.719 -4.418 1 95.06 114 LYS A N 1
ATOM 868 C CA . LYS A 1 114 ? 21.984 -34.969 -3.252 1 95.06 114 LYS A CA 1
ATOM 869 C C . LYS A 1 114 ? 22.047 -33.469 -3.506 1 95.06 114 LYS A C 1
ATOM 871 O O . LYS A 1 114 ? 21.203 -32.719 -3.008 1 95.06 114 LYS A O 1
ATOM 876 N N . VAL A 1 115 ? 23.047 -33.062 -4.277 1 94.19 115 VAL A N 1
ATOM 877 C CA . VAL A 1 115 ? 23.172 -31.656 -4.609 1 94.19 115 VAL A CA 1
ATOM 878 C C . VAL A 1 115 ? 21.969 -31.203 -5.434 1 94.19 115 VAL A C 1
ATOM 880 O O . VAL A 1 115 ? 21.422 -30.125 -5.195 1 94.19 115 VAL A O 1
ATOM 883 N N . LEU A 1 116 ? 21.594 -32 -6.398 1 97.25 116 LEU A N 1
ATOM 884 C CA . LEU A 1 116 ? 20.453 -31.641 -7.234 1 97.25 116 LEU A CA 1
ATOM 885 C C . LEU A 1 116 ? 19.172 -31.641 -6.426 1 97.25 116 LEU A C 1
ATOM 887 O O . LEU A 1 116 ? 18.312 -30.781 -6.613 1 97.25 116 LEU A O 1
ATOM 891 N N . MET A 1 117 ? 19.031 -32.594 -5.586 1 96.62 117 MET A N 1
ATOM 892 C CA . MET A 1 117 ? 17.859 -32.594 -4.715 1 96.62 117 MET A CA 1
ATOM 893 C C . MET A 1 117 ? 17.844 -31.391 -3.801 1 96.62 117 MET A C 1
ATOM 895 O O . MET A 1 117 ? 16.797 -30.766 -3.605 1 96.62 117 MET A O 1
ATOM 899 N N . ALA A 1 118 ? 18.984 -31.062 -3.289 1 95.06 118 ALA A N 1
ATOM 900 C CA . ALA A 1 118 ? 19.125 -29.875 -2.443 1 95.06 118 ALA A CA 1
ATOM 901 C C . ALA A 1 118 ? 18.766 -28.609 -3.211 1 95.06 118 ALA A C 1
ATOM 903 O O . ALA A 1 118 ? 18.094 -27.719 -2.678 1 95.06 118 ALA A O 1
ATOM 904 N N . THR A 1 119 ? 19.203 -28.516 -4.441 1 96.5 119 THR A N 1
ATOM 905 C CA . THR A 1 119 ? 18.891 -27.391 -5.305 1 96.5 119 THR A CA 1
ATOM 906 C C . THR A 1 119 ? 17.375 -27.203 -5.438 1 96.5 119 THR A C 1
ATOM 908 O O . THR A 1 119 ? 16.859 -26.094 -5.293 1 96.5 119 THR A O 1
ATOM 911 N N . SER A 1 120 ? 16.75 -28.281 -5.707 1 97.81 120 SER A N 1
ATOM 912 C CA . SER A 1 120 ? 15.312 -28.25 -5.91 1 97.81 120 SER A CA 1
ATOM 913 C C . SER A 1 120 ? 14.586 -27.859 -4.625 1 97.81 120 SER A C 1
ATOM 915 O O . SER A 1 120 ? 13.641 -27.078 -4.656 1 97.81 120 SER A O 1
ATOM 917 N N . ILE A 1 121 ? 14.992 -28.359 -3.504 1 96.94 121 ILE A N 1
ATOM 918 C CA . ILE A 1 121 ? 14.352 -28.078 -2.223 1 96.94 121 ILE A CA 1
ATOM 919 C C . ILE A 1 121 ? 14.555 -26.625 -1.848 1 96.94 121 ILE A C 1
ATOM 921 O O . ILE A 1 121 ? 13.609 -25.938 -1.447 1 96.94 121 ILE A O 1
ATOM 925 N N . VAL A 1 122 ? 15.75 -26.109 -1.997 1 94.62 122 VAL A N 1
ATOM 926 C CA . VAL A 1 122 ? 16.062 -24.734 -1.659 1 94.62 122 VAL A CA 1
ATOM 927 C C . VAL A 1 122 ? 15.305 -23.781 -2.594 1 94.62 122 VAL A C 1
ATOM 929 O O . VAL A 1 122 ? 14.758 -22.781 -2.152 1 94.62 122 VAL A O 1
ATOM 932 N N . ALA A 1 123 ? 15.258 -24.156 -3.857 1 97.12 123 ALA A N 1
ATOM 933 C CA . ALA A 1 123 ? 14.531 -23.344 -4.82 1 97.12 123 ALA A CA 1
ATOM 934 C C . ALA A 1 123 ? 13.055 -23.25 -4.457 1 97.12 123 ALA A C 1
ATOM 936 O O . ALA A 1 123 ? 12.453 -22.172 -4.539 1 97.12 123 ALA A O 1
ATOM 937 N N . ALA A 1 124 ? 12.484 -24.344 -4.082 1 96.94 124 ALA A N 1
ATOM 938 C CA . ALA A 1 124 ? 11.078 -24.359 -3.674 1 96.94 124 ALA A CA 1
ATOM 939 C C . ALA A 1 124 ? 10.859 -23.5 -2.424 1 96.94 124 ALA A C 1
ATOM 941 O O . ALA A 1 124 ? 9.914 -22.719 -2.357 1 96.94 124 ALA A O 1
ATOM 942 N N . ALA A 1 125 ? 11.727 -23.625 -1.508 1 94.44 125 ALA A N 1
ATOM 943 C CA . ALA A 1 125 ? 11.602 -22.922 -0.233 1 94.44 125 ALA A CA 1
ATOM 944 C C . ALA A 1 125 ? 11.742 -21.422 -0.419 1 94.44 125 ALA A C 1
ATOM 946 O O . ALA A 1 125 ? 10.914 -20.641 0.069 1 94.44 125 ALA A O 1
ATOM 947 N N . VAL A 1 126 ? 12.727 -21.047 -1.138 1 93 126 VAL A N 1
ATOM 948 C CA . VAL A 1 126 ? 13.016 -19.625 -1.317 1 93 126 VAL A CA 1
ATOM 949 C C . VAL A 1 126 ? 11.945 -18.984 -2.195 1 93 126 VAL A C 1
ATOM 951 O O . VAL A 1 126 ? 11.625 -17.797 -2.033 1 93 126 VAL A O 1
ATOM 954 N N . SER A 1 127 ? 11.336 -19.75 -3.082 1 95.56 127 SER A N 1
ATOM 955 C CA . SER A 1 127 ? 10.32 -19.25 -4.004 1 95.56 127 SER A CA 1
ATOM 956 C C . SER A 1 127 ? 9.016 -18.938 -3.277 1 95.56 127 SER A C 1
ATOM 958 O O . SER A 1 127 ? 8.094 -18.359 -3.861 1 95.56 127 SER A O 1
ATOM 960 N N . LEU A 1 128 ? 8.914 -19.25 -2.041 1 91.25 128 LEU A N 1
ATOM 961 C CA . LEU A 1 128 ? 7.723 -18.984 -1.244 1 91.25 128 LEU A CA 1
ATOM 962 C C . LEU A 1 128 ? 7.441 -17.5 -1.156 1 91.25 128 LEU A C 1
ATOM 964 O O . LEU A 1 128 ? 6.305 -17.078 -0.905 1 91.25 128 LEU A O 1
ATOM 968 N N . ASN A 1 129 ? 8.375 -16.734 -1.399 1 88.25 129 ASN A N 1
ATOM 969 C CA . ASN A 1 129 ? 8.18 -15.281 -1.334 1 88.25 129 ASN A CA 1
ATOM 970 C C . ASN A 1 129 ? 7.5 -14.758 -2.596 1 88.25 129 ASN A C 1
ATOM 972 O O . ASN A 1 129 ? 7.066 -13.602 -2.635 1 88.25 129 ASN A O 1
ATOM 976 N N . GLY A 1 130 ? 7.508 -15.516 -3.672 1 85.69 130 GLY A N 1
ATOM 977 C CA . GLY A 1 130 ? 6.809 -15.156 -4.891 1 85.69 130 GLY A CA 1
ATOM 978 C C . GLY A 1 130 ? 7.648 -14.305 -5.832 1 85.69 130 GLY A C 1
ATOM 979 O O . GLY A 1 130 ? 7.152 -13.828 -6.852 1 85.69 130 GLY A O 1
ATOM 980 N N . ASP A 1 131 ? 8.875 -14.062 -5.535 1 89.31 131 ASP A N 1
ATOM 981 C CA . ASP A 1 131 ? 9.758 -13.234 -6.352 1 89.31 131 ASP A CA 1
ATOM 982 C C . ASP A 1 131 ? 10.805 -14.086 -7.066 1 89.31 131 ASP A C 1
ATOM 984 O O . ASP A 1 131 ? 11.734 -14.602 -6.438 1 89.31 131 ASP A O 1
ATOM 988 N N . GLY A 1 132 ? 10.797 -14.148 -8.359 1 93.88 132 GLY A N 1
ATOM 989 C CA . GLY A 1 132 ? 11.711 -14.961 -9.141 1 93.88 132 GLY A CA 1
ATOM 990 C C . GLY A 1 132 ? 13.133 -14.445 -9.125 1 93.88 132 GLY A C 1
ATOM 991 O O . GLY A 1 132 ? 14.086 -15.234 -9.141 1 93.88 132 GLY A O 1
ATOM 992 N N . THR A 1 133 ? 13.297 -13.164 -9.047 1 92.62 133 THR A N 1
ATOM 993 C CA . THR A 1 133 ? 14.625 -12.57 -9.016 1 92.62 133 THR A CA 1
ATOM 994 C C . THR A 1 133 ? 15.359 -12.961 -7.738 1 92.62 133 THR A C 1
ATOM 996 O O . THR A 1 133 ? 16.516 -13.375 -7.789 1 92.62 133 THR A O 1
ATOM 999 N N . THR A 1 134 ? 14.625 -12.867 -6.723 1 91.19 134 THR A N 1
ATOM 1000 C CA . THR A 1 134 ? 15.219 -13.219 -5.438 1 91.19 134 THR A CA 1
ATOM 1001 C C . THR A 1 134 ? 15.578 -14.695 -5.395 1 91.19 134 THR A C 1
ATOM 1003 O O . THR A 1 134 ? 16.672 -15.062 -4.961 1 91.19 134 THR A O 1
ATOM 1006 N N . THR A 1 135 ? 14.734 -15.516 -5.848 1 94.19 135 THR A N 1
ATOM 1007 C CA . THR A 1 135 ? 14.984 -16.953 -5.883 1 94.19 135 THR A CA 1
ATOM 1008 C C . THR A 1 135 ? 16.219 -17.266 -6.734 1 94.19 135 THR A C 1
ATOM 1010 O O . THR A 1 135 ? 17.078 -18.031 -6.328 1 94.19 135 THR A O 1
ATOM 1013 N N . THR A 1 136 ? 16.312 -16.578 -7.848 1 95.5 136 THR A N 1
ATOM 1014 C CA . THR A 1 136 ? 17.422 -16.812 -8.758 1 95.5 136 THR A CA 1
ATOM 1015 C C . THR A 1 136 ? 18.734 -16.391 -8.117 1 95.5 136 THR A C 1
ATOM 1017 O O . THR A 1 136 ? 19.734 -17.125 -8.172 1 95.5 136 THR A O 1
ATOM 1020 N N . LEU A 1 137 ? 18.734 -15.281 -7.488 1 91.69 137 LEU A N 1
ATOM 1021 C CA . LEU A 1 137 ? 19.953 -14.758 -6.883 1 91.69 137 LEU A CA 1
ATOM 1022 C C . LEU A 1 137 ? 20.422 -15.648 -5.742 1 91.69 137 LEU A C 1
ATOM 1024 O O . LEU A 1 137 ? 21.609 -15.977 -5.656 1 91.69 137 LEU A O 1
ATOM 1028 N N . ILE A 1 138 ? 19.516 -16.078 -4.961 1 89.81 138 ILE A N 1
ATOM 1029 C CA . ILE A 1 138 ? 19.875 -16.875 -3.789 1 89.81 138 ILE A CA 1
ATOM 1030 C C . ILE A 1 138 ? 20.328 -18.266 -4.223 1 89.81 138 ILE A C 1
ATOM 1032 O O . ILE A 1 138 ? 21.391 -18.734 -3.799 1 89.81 138 ILE A O 1
ATOM 1036 N N . CYS A 1 139 ? 19.625 -18.859 -5.086 1 94 139 CYS A N 1
ATOM 1037 C CA . CYS A 1 139 ? 19.953 -20.203 -5.52 1 94 139 CYS A CA 1
ATOM 1038 C C . CYS A 1 139 ? 21.234 -20.219 -6.332 1 94 139 CYS A C 1
ATOM 1040 O O . CYS A 1 139 ? 22.094 -21.078 -6.117 1 94 139 CYS A O 1
ATOM 1042 N N . CYS A 1 140 ? 21.422 -19.25 -7.195 1 94.44 140 CYS A N 1
ATOM 1043 C CA . CYS A 1 140 ? 22.625 -19.234 -8.023 1 94.44 140 CYS A CA 1
ATOM 1044 C C . CYS A 1 140 ? 23.859 -18.891 -7.199 1 94.44 140 CYS A C 1
ATOM 1046 O O . CYS A 1 140 ? 24.938 -19.422 -7.426 1 94.44 140 CYS A O 1
ATOM 1048 N N . SER A 1 141 ? 23.688 -18 -6.324 1 89.19 141 SER A N 1
ATOM 1049 C CA . SER A 1 141 ? 24.812 -17.656 -5.461 1 89.19 141 SER A CA 1
ATOM 1050 C C . SER A 1 141 ? 25.25 -18.844 -4.613 1 89.19 141 SER A C 1
ATOM 1052 O O . SER A 1 141 ? 26.438 -19.016 -4.34 1 89.19 141 SER A O 1
ATOM 1054 N N . ALA A 1 142 ? 24.344 -19.656 -4.266 1 88.38 142 ALA A N 1
ATOM 1055 C CA . ALA A 1 142 ? 24.625 -20.781 -3.383 1 88.38 142 ALA A CA 1
ATOM 1056 C C . ALA A 1 142 ? 25.125 -21.984 -4.172 1 88.38 142 ALA A C 1
ATOM 1058 O O . ALA A 1 142 ? 26.047 -22.672 -3.738 1 88.38 142 ALA A O 1
ATOM 1059 N N . PHE A 1 143 ? 24.578 -22.219 -5.328 1 93.19 143 PHE A N 1
ATOM 1060 C CA . PHE A 1 143 ? 24.766 -23.531 -5.91 1 93.19 143 PHE A CA 1
ATOM 1061 C C . PHE A 1 143 ? 25.688 -23.469 -7.125 1 93.19 143 PHE A C 1
ATOM 1063 O O . PHE A 1 143 ? 26.328 -24.453 -7.484 1 93.19 143 PHE A O 1
ATOM 1070 N N . VAL A 1 144 ? 25.797 -22.328 -7.789 1 93.81 144 VAL A N 1
ATOM 1071 C CA . VAL A 1 144 ? 26.641 -22.25 -8.969 1 93.81 144 VAL A CA 1
ATOM 1072 C C . VAL A 1 144 ? 28.078 -22.625 -8.609 1 93.81 144 VAL A C 1
ATOM 1074 O O . VAL A 1 144 ? 28.688 -23.453 -9.297 1 93.81 144 VAL A O 1
ATOM 1077 N N . PRO A 1 145 ? 28.641 -22.094 -7.523 1 90.12 145 PRO A N 1
ATOM 1078 C CA . PRO A 1 145 ? 30 -22.484 -7.164 1 90.12 145 PRO A CA 1
ATOM 1079 C C . PRO A 1 145 ? 30.125 -23.984 -6.891 1 90.12 145 PRO A C 1
ATOM 1081 O O . PRO A 1 145 ? 31.156 -24.594 -7.219 1 90.12 145 PRO A O 1
ATOM 1084 N N . ILE A 1 146 ? 29.156 -24.578 -6.355 1 90.25 146 ILE A N 1
ATOM 1085 C CA . ILE A 1 146 ? 29.172 -26 -6.043 1 90.25 146 ILE A CA 1
ATOM 1086 C C . ILE A 1 146 ? 29.109 -26.812 -7.336 1 90.25 146 ILE A C 1
ATOM 1088 O O . ILE A 1 146 ? 29.875 -27.766 -7.512 1 90.25 146 ILE A O 1
ATOM 1092 N N . TYR A 1 147 ? 28.219 -26.422 -8.18 1 94.75 147 TYR A N 1
ATOM 1093 C CA . TYR A 1 147 ? 28.094 -27.109 -9.461 1 94.75 147 TYR A CA 1
ATOM 1094 C C . TYR A 1 147 ? 29.391 -27.047 -10.258 1 94.75 147 TYR A C 1
ATOM 1096 O O . TYR A 1 147 ? 29.797 -28.031 -10.875 1 94.75 147 TYR A O 1
ATOM 1104 N N . LYS A 1 148 ? 30 -25.922 -10.203 1 92.5 148 LYS A N 1
ATOM 1105 C CA . LYS A 1 148 ? 31.25 -25.75 -10.93 1 92.5 148 LYS A CA 1
ATOM 1106 C C . LYS A 1 148 ? 32.375 -26.594 -10.312 1 92.5 148 LYS A C 1
ATOM 1108 O O . LYS A 1 148 ? 33.125 -27.219 -11.023 1 92.5 148 LYS A O 1
ATOM 1113 N N . LYS A 1 149 ? 32.406 -26.609 -9.102 1 88.88 149 LYS A N 1
ATOM 1114 C CA . LYS A 1 149 ? 33.438 -27.375 -8.398 1 88.88 149 LYS A CA 1
ATOM 1115 C C . LYS A 1 149 ? 33.312 -28.875 -8.68 1 88.88 149 LYS A C 1
ATOM 1117 O O . LYS A 1 149 ? 34.312 -29.578 -8.781 1 88.88 149 LYS A O 1
ATOM 1122 N N . LEU A 1 150 ? 32.156 -29.359 -8.797 1 92.12 150 LEU A N 1
ATOM 1123 C CA . LEU A 1 150 ? 31.906 -30.781 -8.984 1 92.12 150 LEU A CA 1
ATOM 1124 C C . LEU A 1 150 ? 31.781 -31.109 -10.469 1 92.12 150 LEU A C 1
ATOM 1126 O O . LEU A 1 150 ? 31.531 -32.25 -10.828 1 92.12 150 LEU A O 1
ATOM 1130 N N . ASP A 1 151 ? 31.875 -30.062 -11.281 1 94.88 151 ASP A N 1
ATOM 1131 C CA . ASP A 1 151 ? 31.781 -30.188 -12.734 1 94.88 151 ASP A CA 1
ATOM 1132 C C . ASP A 1 151 ? 30.406 -30.719 -13.141 1 94.88 151 ASP A C 1
ATOM 1134 O O . ASP A 1 151 ? 30.297 -31.594 -14.008 1 94.88 151 ASP A O 1
ATOM 1138 N N . MET A 1 152 ? 29.422 -30.281 -12.414 1 96.5 152 MET A N 1
ATOM 1139 C CA . MET A 1 152 ? 28.047 -30.641 -12.734 1 96.5 152 MET A CA 1
ATOM 1140 C C . MET A 1 152 ? 27.484 -29.719 -13.812 1 96.5 152 MET A C 1
ATOM 1142 O O . MET A 1 152 ? 27.984 -28.609 -14.016 1 96.5 152 MET A O 1
ATOM 1146 N N . LYS A 1 153 ? 26.5 -30.172 -14.5 1 97.62 153 LYS A N 1
ATOM 1147 C CA . LYS A 1 153 ? 25.875 -29.375 -15.562 1 97.62 153 LYS A CA 1
ATOM 1148 C C . LYS A 1 153 ? 25 -28.281 -14.977 1 97.62 153 LYS A C 1
ATOM 1150 O O . LYS A 1 153 ? 24.016 -28.562 -14.281 1 97.62 153 LYS A O 1
ATOM 1155 N N . LEU A 1 154 ? 25.219 -27.094 -15.383 1 98.19 154 LEU A N 1
ATOM 1156 C CA . LEU A 1 154 ? 24.453 -25.953 -14.914 1 98.19 154 LEU A CA 1
ATOM 1157 C C . LEU A 1 154 ? 23.047 -25.953 -15.508 1 98.19 154 LEU A C 1
ATOM 1159 O O . LEU A 1 154 ? 22.125 -25.328 -14.969 1 98.19 154 LEU A O 1
ATOM 1163 N N . MET A 1 155 ? 22.891 -26.656 -16.594 1 98.12 155 MET A N 1
ATOM 1164 C CA . MET A 1 155 ? 21.562 -26.828 -17.188 1 98.12 155 MET A CA 1
ATOM 1165 C C . MET A 1 155 ? 20.578 -27.406 -16.156 1 98.12 155 MET A C 1
ATOM 1167 O O . MET A 1 155 ? 19.438 -26.953 -16.078 1 98.12 155 MET A O 1
ATOM 1171 N N . ASN A 1 156 ? 21.062 -28.359 -15.391 1 98.44 156 ASN A N 1
ATOM 1172 C CA . ASN A 1 156 ? 20.219 -28.969 -14.367 1 98.44 156 ASN A CA 1
ATOM 1173 C C . ASN A 1 156 ? 19.797 -27.953 -13.305 1 98.44 156 ASN A C 1
ATOM 1175 O O . ASN A 1 156 ? 18.656 -27.953 -12.852 1 98.44 156 ASN A O 1
ATOM 1179 N N . LEU A 1 157 ? 20.75 -27.078 -12.914 1 98.12 157 LEU A N 1
ATOM 1180 C CA . LEU A 1 157 ? 20.453 -26.031 -11.945 1 98.12 157 LEU A CA 1
ATOM 1181 C C . LEU A 1 157 ? 19.375 -25.094 -12.469 1 98.12 157 LEU A C 1
ATOM 1183 O O . LEU A 1 157 ? 18.391 -24.828 -11.781 1 98.12 157 LEU A O 1
ATOM 1187 N N . GLY A 1 158 ? 19.578 -24.625 -13.688 1 98.31 158 GLY A N 1
ATOM 1188 C CA . GLY A 1 158 ? 18.625 -23.703 -14.289 1 98.31 158 GLY A CA 1
ATOM 1189 C C . GLY A 1 158 ? 17.219 -24.281 -14.398 1 98.31 158 GLY A C 1
ATOM 1190 O O . GLY A 1 158 ? 16.234 -23.594 -14.133 1 98.31 158 GLY A O 1
ATOM 1191 N N . VAL A 1 159 ? 17.141 -25.516 -14.773 1 98.44 159 VAL A N 1
ATOM 1192 C CA . VAL A 1 159 ? 15.859 -26.203 -14.953 1 98.44 159 VAL A CA 1
ATOM 1193 C C . VAL A 1 159 ? 15.156 -26.344 -13.609 1 98.44 159 VAL A C 1
ATOM 1195 O O . VAL A 1 159 ? 13.969 -26.031 -13.484 1 98.44 159 VAL A O 1
ATOM 1198 N N . LEU A 1 160 ? 15.867 -26.75 -12.586 1 98.56 160 LEU A N 1
ATOM 1199 C CA . LEU A 1 160 ? 15.266 -27.016 -11.281 1 98.56 160 LEU A CA 1
ATOM 1200 C C . LEU A 1 160 ? 14.797 -25.734 -10.625 1 98.56 160 LEU A C 1
ATOM 1202 O O . LEU A 1 160 ? 13.711 -25.688 -10.031 1 98.56 160 LEU A O 1
ATOM 1206 N N . VAL A 1 161 ? 15.562 -24.688 -10.758 1 98 161 VAL A N 1
ATOM 1207 C CA . VAL A 1 161 ? 15.227 -23.406 -10.141 1 98 161 VAL A CA 1
ATOM 1208 C C . VAL A 1 161 ? 13.953 -22.859 -10.773 1 98 161 VAL A C 1
ATOM 1210 O O . VAL A 1 161 ? 13.031 -22.438 -10.07 1 98 161 VAL A O 1
ATOM 1213 N N . ILE A 1 162 ? 13.828 -22.953 -12.07 1 98.19 162 ILE A N 1
ATOM 1214 C CA . ILE A 1 162 ? 12.695 -22.328 -12.75 1 98.19 162 ILE A CA 1
ATOM 1215 C C . ILE A 1 162 ? 11.438 -23.156 -12.523 1 98.19 162 ILE A C 1
ATOM 1217 O O . ILE A 1 162 ? 10.336 -22.609 -12.398 1 98.19 162 ILE A O 1
ATOM 1221 N N . LEU A 1 163 ? 11.57 -24.484 -12.523 1 98.38 163 LEU A N 1
ATOM 1222 C CA . LEU A 1 163 ? 10.414 -25.328 -12.312 1 98.38 163 LEU A CA 1
ATOM 1223 C C . LEU A 1 163 ? 9.82 -25.109 -10.922 1 98.38 163 LEU A C 1
ATOM 1225 O O . LEU A 1 163 ? 8.602 -24.984 -10.781 1 98.38 163 LEU A O 1
ATOM 1229 N N . GLN A 1 164 ? 10.672 -25.062 -9.93 1 98.38 164 GLN A N 1
ATOM 1230 C CA . GLN A 1 164 ? 10.18 -24.828 -8.57 1 98.38 164 GLN A CA 1
ATOM 1231 C C . GLN A 1 164 ? 9.578 -23.438 -8.422 1 98.38 164 GLN A C 1
ATOM 1233 O O . GLN A 1 164 ? 8.562 -23.266 -7.746 1 98.38 164 GLN A O 1
ATOM 1238 N N . ASN A 1 165 ? 10.211 -22.484 -9.055 1 97.31 165 ASN A N 1
ATOM 1239 C CA . ASN A 1 165 ? 9.664 -21.125 -9.031 1 97.31 165 ASN A CA 1
ATOM 1240 C C . ASN A 1 165 ? 8.297 -21.062 -9.703 1 97.31 165 ASN A C 1
ATOM 1242 O O . ASN A 1 165 ? 7.402 -20.359 -9.234 1 97.31 165 ASN A O 1
ATOM 1246 N N . THR A 1 166 ? 8.164 -21.766 -10.781 1 97.12 166 THR A N 1
ATOM 1247 C CA . THR A 1 166 ? 6.906 -21.828 -11.516 1 97.12 166 THR A CA 1
ATOM 1248 C C . THR A 1 166 ? 5.789 -22.375 -10.633 1 97.12 166 THR A C 1
ATOM 1250 O O . THR A 1 166 ? 4.672 -21.859 -10.641 1 97.12 166 THR A O 1
ATOM 1253 N N . ILE A 1 167 ? 6.047 -23.375 -9.93 1 97.94 167 ILE A N 1
ATOM 1254 C CA . ILE A 1 167 ? 5.078 -24.016 -9.055 1 97.94 167 ILE A CA 1
ATOM 1255 C C . ILE A 1 167 ? 4.684 -23.062 -7.93 1 97.94 167 ILE A C 1
ATOM 1257 O O . ILE A 1 167 ? 3.494 -22.859 -7.668 1 97.94 167 ILE A O 1
ATOM 1261 N N . MET A 1 168 ? 5.648 -22.422 -7.367 1 96.62 168 MET A N 1
ATOM 1262 C CA . MET A 1 168 ? 5.406 -21.578 -6.199 1 96.62 168 MET A CA 1
ATOM 1263 C C . MET A 1 168 ? 4.801 -20.234 -6.609 1 96.62 168 MET A C 1
ATOM 1265 O O . MET A 1 168 ? 4.203 -19.547 -5.785 1 96.62 168 MET A O 1
ATOM 1269 N N . ASN A 1 169 ? 4.898 -19.938 -7.844 1 95.19 169 ASN A N 1
ATOM 1270 C CA . ASN A 1 169 ? 4.32 -18.688 -8.352 1 95.19 169 ASN A CA 1
ATOM 1271 C C . ASN A 1 169 ? 2.795 -18.734 -8.312 1 95.19 169 ASN A C 1
ATOM 1273 O O . ASN A 1 169 ? 2.141 -17.703 -8.484 1 95.19 169 ASN A O 1
ATOM 1277 N N . LEU A 1 170 ? 2.225 -19.844 -7.996 1 96.88 170 LEU A N 1
ATOM 1278 C CA . LEU A 1 170 ? 0.777 -19.984 -7.891 1 96.88 170 LEU A CA 1
ATOM 1279 C C . LEU A 1 170 ? 0.282 -19.531 -6.523 1 96.88 170 LEU A C 1
ATOM 1281 O O . LEU A 1 170 ? -0.926 -19.469 -6.285 1 96.88 170 LEU A O 1
ATOM 1285 N N . LEU A 1 171 ? 1.177 -19.156 -5.691 1 96.19 171 LEU A N 1
ATOM 1286 C CA . LEU A 1 171 ? 0.769 -18.594 -4.41 1 96.19 171 LEU A CA 1
ATOM 1287 C C . LEU A 1 171 ? -0.022 -17.297 -4.613 1 96.19 171 LEU A C 1
ATOM 1289 O O . LEU A 1 171 ? 0.195 -16.578 -5.59 1 96.19 171 LEU A O 1
ATOM 1293 N N . PRO A 1 172 ? -0.913 -16.953 -3.699 1 95.12 172 PRO A N 1
ATOM 1294 C CA . PRO A 1 172 ? -1.801 -15.805 -3.857 1 95.12 172 PRO A CA 1
ATOM 1295 C C . PRO A 1 172 ? -1.039 -14.492 -4.051 1 95.12 172 PRO A C 1
ATOM 1297 O O . PRO A 1 172 ? -1.51 -13.602 -4.762 1 95.12 172 PRO A O 1
ATOM 1300 N N . TRP A 1 173 ? 0.06 -14.352 -3.447 1 93.38 173 TRP A N 1
ATOM 1301 C CA . TRP A 1 173 ? 0.857 -13.133 -3.539 1 93.38 173 TRP A CA 1
ATOM 1302 C C . TRP A 1 173 ? 1.851 -13.211 -4.691 1 93.38 173 TRP A C 1
ATOM 1304 O O . TRP A 1 173 ? 2.678 -12.32 -4.875 1 93.38 173 TRP A O 1
ATOM 1314 N N . GLY A 1 174 ? 1.722 -14.305 -5.449 1 93.5 174 GLY A N 1
ATOM 1315 C CA . GLY A 1 174 ? 2.477 -14.398 -6.688 1 93.5 174 GLY A CA 1
ATOM 1316 C C . GLY A 1 174 ? 1.87 -13.586 -7.816 1 93.5 174 GLY A C 1
ATOM 1317 O O . GLY A 1 174 ? 0.685 -13.25 -7.777 1 93.5 174 GLY A O 1
ATOM 1318 N N . GLY A 1 175 ? 2.633 -13.375 -8.828 1 90.44 175 GLY A N 1
ATOM 1319 C CA . GLY A 1 175 ? 2.248 -12.523 -9.938 1 90.44 175 GLY A CA 1
ATOM 1320 C C . GLY A 1 175 ? 0.978 -12.984 -10.633 1 90.44 175 GLY A C 1
ATOM 1321 O O . GLY A 1 175 ? -0.006 -12.242 -10.688 1 90.44 175 GLY A O 1
ATOM 1322 N N . PRO A 1 176 ? 0.957 -14.188 -11.055 1 95.38 176 PRO A N 1
ATOM 1323 C CA . PRO A 1 176 ? -0.207 -14.648 -11.82 1 95.38 176 PRO A CA 1
ATOM 1324 C C . PRO A 1 176 ? -1.462 -14.781 -10.961 1 95.38 176 PRO A C 1
ATOM 1326 O O . PRO A 1 176 ? -2.547 -14.367 -11.375 1 95.38 176 PRO A O 1
ATOM 1329 N N . THR A 1 177 ? -1.355 -15.344 -9.781 1 96.62 177 THR A N 1
ATOM 1330 C CA . THR A 1 177 ? -2.52 -15.57 -8.938 1 96.62 177 THR A CA 1
ATOM 1331 C C . THR A 1 177 ? -3.102 -14.25 -8.445 1 96.62 177 THR A C 1
ATOM 1333 O O . THR A 1 177 ? -4.32 -14.109 -8.32 1 96.62 177 THR A O 1
ATOM 1336 N N . ALA A 1 178 ? -2.283 -13.336 -8.141 1 94 178 ALA A N 1
ATOM 1337 C CA . ALA A 1 178 ? -2.75 -12.008 -7.754 1 94 178 ALA A CA 1
ATOM 1338 C C . ALA A 1 178 ? -3.598 -11.383 -8.852 1 94 178 ALA A C 1
ATOM 1340 O O . ALA A 1 178 ? -4.629 -10.766 -8.578 1 94 178 ALA A O 1
ATOM 1341 N N . ARG A 1 179 ? -3.145 -11.539 -10.086 1 94.44 179 ARG A N 1
ATOM 1342 C CA . ARG A 1 179 ? -3.867 -10.984 -11.227 1 94.44 179 ARG A CA 1
ATOM 1343 C C . ARG A 1 179 ? -5.199 -11.695 -11.438 1 94.44 179 ARG A C 1
ATOM 1345 O O . ARG A 1 179 ? -6.227 -11.055 -11.656 1 94.44 179 ARG A O 1
ATOM 1352 N N . ALA A 1 180 ? -5.168 -13 -11.312 1 96.25 180 ALA A N 1
ATOM 1353 C CA . ALA A 1 180 ? -6.402 -13.766 -11.453 1 96.25 180 ALA A CA 1
ATOM 1354 C C . ALA A 1 180 ? -7.418 -13.375 -10.383 1 96.25 180 ALA A C 1
ATOM 1356 O O . ALA A 1 180 ? -8.602 -13.219 -10.672 1 96.25 180 ALA A O 1
ATOM 1357 N N . MET A 1 181 ? -6.922 -13.234 -9.18 1 95.19 181 MET A N 1
ATOM 1358 C CA . MET A 1 181 ? -7.781 -12.852 -8.062 1 95.19 181 MET A CA 1
ATOM 1359 C C . MET A 1 181 ? -8.383 -11.469 -8.289 1 95.19 181 MET A C 1
ATOM 1361 O O . MET A 1 181 ? -9.555 -11.242 -7.984 1 95.19 181 MET A O 1
ATOM 1365 N N . SER A 1 182 ? -7.633 -10.625 -8.836 1 91.69 182 SER A N 1
ATOM 1366 C CA . SER A 1 182 ? -8.102 -9.258 -9.047 1 91.69 182 SER A CA 1
ATOM 1367 C C . SER A 1 182 ? -9.164 -9.203 -10.148 1 91.69 182 SER A C 1
ATOM 1369 O O . SER A 1 182 ? -10.109 -8.422 -10.07 1 91.69 182 SER A O 1
ATOM 1371 N N . VAL A 1 183 ? -9.023 -10.023 -11.141 1 92 183 VAL A N 1
ATOM 1372 C CA . VAL A 1 183 ? -9.93 -10.016 -12.281 1 92 183 VAL A CA 1
ATOM 1373 C C . VAL A 1 183 ? -11.242 -10.695 -11.891 1 92 183 VAL A C 1
ATOM 1375 O O . VAL A 1 183 ? -12.328 -10.234 -12.273 1 92 183 VAL A O 1
ATOM 1378 N N . LEU A 1 184 ? -11.148 -11.75 -11.086 1 93.5 184 LEU A N 1
ATOM 1379 C CA . LEU A 1 184 ? -12.32 -12.594 -10.883 1 93.5 184 LEU A CA 1
ATOM 1380 C C . LEU A 1 184 ? -12.914 -12.375 -9.492 1 93.5 184 LEU A C 1
ATOM 1382 O O . LEU A 1 184 ? -13.961 -12.938 -9.164 1 93.5 184 LEU A O 1
ATOM 1386 N N . GLY A 1 185 ? -12.266 -11.578 -8.703 1 90 185 GLY A N 1
ATOM 1387 C CA . GLY A 1 185 ? -12.805 -11.203 -7.41 1 90 185 GLY A CA 1
ATOM 1388 C C . GLY A 1 185 ? -12.797 -12.344 -6.406 1 90 185 GLY A C 1
ATOM 1389 O O . GLY A 1 185 ? -13.727 -12.484 -5.609 1 90 185 GLY A O 1
ATOM 1390 N N . VAL A 1 186 ? -11.867 -13.227 -6.547 1 91 186 VAL A N 1
ATOM 1391 C CA . VAL A 1 186 ? -11.758 -14.32 -5.586 1 91 186 VAL A CA 1
ATOM 1392 C C . VAL A 1 186 ? -10.672 -14 -4.562 1 91 186 VAL A C 1
ATOM 1394 O O . VAL A 1 186 ? -9.898 -13.055 -4.738 1 91 186 VAL A O 1
ATOM 1397 N N . GLU A 1 187 ? -10.688 -14.711 -3.463 1 90.94 187 GLU A N 1
ATOM 1398 C CA . GLU A 1 187 ? -9.773 -14.406 -2.367 1 90.94 187 GLU A CA 1
ATOM 1399 C C . GLU A 1 187 ? -8.648 -15.43 -2.281 1 90.94 187 GLU A C 1
ATOM 1401 O O . GLU A 1 187 ? -8.57 -16.344 -3.107 1 90.94 187 GLU A O 1
ATOM 1406 N N . ALA A 1 188 ? -7.785 -15.227 -1.335 1 92.25 188 ALA A N 1
ATOM 1407 C CA . ALA A 1 188 ? -6.547 -15.992 -1.223 1 92.25 188 ALA A CA 1
ATOM 1408 C C . ALA A 1 188 ? -6.828 -17.422 -0.772 1 92.25 188 ALA A C 1
ATOM 1410 O O . ALA A 1 188 ? -5.941 -18.281 -0.825 1 92.25 188 ALA A O 1
ATOM 1411 N N . ASP A 1 189 ? -8.062 -17.75 -0.495 1 90.56 189 ASP A N 1
ATOM 1412 C CA . ASP A 1 189 ? -8.414 -19.125 -0.178 1 90.56 189 ASP A CA 1
ATOM 1413 C C . ASP A 1 189 ? -8.281 -20.031 -1.406 1 90.56 189 ASP A C 1
ATOM 1415 O O . ASP A 1 189 ? -8.297 -21.25 -1.291 1 90.56 189 ASP A O 1
ATOM 1419 N N . ILE A 1 190 ? -8.055 -19.438 -2.574 1 94.5 190 ILE A N 1
ATOM 1420 C CA . ILE A 1 190 ? -7.785 -20.172 -3.805 1 94.5 190 ILE A CA 1
ATOM 1421 C C . ILE A 1 190 ? -6.602 -21.109 -3.592 1 94.5 190 ILE A C 1
ATOM 1423 O O . ILE A 1 190 ? -6.496 -22.156 -4.254 1 94.5 190 ILE A O 1
ATOM 1427 N N . LEU A 1 191 ? -5.762 -20.75 -2.631 1 95.44 191 LEU A N 1
ATOM 1428 C CA . LEU A 1 191 ? -4.598 -21.578 -2.334 1 95.44 191 LEU A CA 1
ATOM 1429 C C . LEU A 1 191 ? -5.016 -22.969 -1.888 1 95.44 191 LEU A C 1
ATOM 1431 O O . LEU A 1 191 ? -4.34 -23.953 -2.193 1 95.44 191 LEU A O 1
ATOM 1435 N N . GLY A 1 192 ? -6.102 -23.047 -1.15 1 93.88 192 GLY A N 1
ATOM 1436 C CA . GLY A 1 192 ? -6.582 -24.344 -0.711 1 93.88 192 GLY A CA 1
ATOM 1437 C C . GLY A 1 192 ? -6.828 -25.312 -1.857 1 93.88 192 GLY A C 1
ATOM 1438 O O . GLY A 1 192 ? -6.586 -26.516 -1.728 1 93.88 192 GLY A O 1
ATOM 1439 N N . TYR A 1 193 ? -7.203 -24.75 -2.967 1 94.62 193 TYR A N 1
ATOM 1440 C CA . TYR A 1 193 ? -7.523 -25.578 -4.129 1 94.62 193 TYR A CA 1
ATOM 1441 C C . TYR A 1 193 ? -6.277 -25.844 -4.961 1 94.62 193 TYR A C 1
ATOM 1443 O O . TYR A 1 193 ? -6.172 -26.891 -5.613 1 94.62 193 TYR A O 1
ATOM 1451 N N . LEU A 1 194 ? -5.344 -24.953 -4.926 1 96.69 194 LEU A N 1
ATOM 1452 C CA . LEU A 1 194 ? -4.129 -25.078 -5.723 1 96.69 194 LEU A CA 1
ATOM 1453 C C . LEU A 1 194 ? -3.086 -25.922 -5 1 96.69 194 LEU A C 1
ATOM 1455 O O . LEU A 1 194 ? -2.248 -26.562 -5.637 1 96.69 194 LEU A O 1
ATOM 1459 N N . ALA A 1 195 ? -3.17 -25.969 -3.666 1 96 195 ALA A N 1
ATOM 1460 C CA . ALA A 1 195 ? -2.117 -26.516 -2.812 1 96 195 ALA A CA 1
ATOM 1461 C C . ALA A 1 195 ? -1.831 -27.969 -3.162 1 96 195 ALA A C 1
ATOM 1463 O O . ALA A 1 195 ? -0.671 -28.375 -3.275 1 96 195 ALA A O 1
ATOM 1464 N N . PRO A 1 196 ? -2.84 -28.812 -3.344 1 95.69 196 PRO A N 1
ATOM 1465 C CA . PRO A 1 196 ? -2.533 -30.203 -3.658 1 95.69 196 PRO A CA 1
ATOM 1466 C C . PRO A 1 196 ? -1.712 -30.359 -4.938 1 95.69 196 PRO A C 1
ATOM 1468 O O . PRO A 1 196 ? -0.745 -31.125 -4.969 1 95.69 196 PRO A O 1
ATOM 1471 N N . GLY A 1 197 ? -2.102 -29.672 -5.977 1 97 197 GLY A N 1
ATOM 1472 C CA . GLY A 1 197 ? -1.332 -29.703 -7.211 1 97 197 GLY A CA 1
ATOM 1473 C C . GLY A 1 197 ? 0.072 -29.141 -7.055 1 97 197 GLY A C 1
ATOM 1474 O O . GLY A 1 197 ? 1.02 -29.672 -7.648 1 97 197 GLY A O 1
ATOM 1475 N N . MET A 1 198 ? 0.214 -28.094 -6.277 1 97.62 198 MET A N 1
ATOM 1476 C CA . MET A 1 198 ? 1.517 -27.484 -6.039 1 97.62 198 MET A CA 1
ATOM 1477 C C . MET A 1 198 ? 2.443 -28.438 -5.301 1 97.62 198 MET A C 1
ATOM 1479 O O . MET A 1 198 ? 3.6 -28.609 -5.684 1 97.62 198 MET A O 1
ATOM 1483 N N . VAL A 1 199 ? 1.895 -29.094 -4.266 1 97.5 199 VAL A N 1
ATOM 1484 C CA . VAL A 1 199 ? 2.688 -30.016 -3.459 1 97.5 199 VAL A CA 1
ATOM 1485 C C . VAL A 1 199 ? 3.121 -31.203 -4.309 1 97.5 199 VAL A C 1
ATOM 1487 O O . VAL A 1 199 ? 4.293 -31.578 -4.312 1 97.5 199 VAL A O 1
ATOM 1490 N N . LEU A 1 200 ? 2.205 -31.75 -5.059 1 98.31 200 LEU A N 1
ATOM 1491 C CA . LEU A 1 200 ? 2.52 -32.906 -5.898 1 98.31 200 LEU A CA 1
ATOM 1492 C C . LEU A 1 200 ? 3.549 -32.531 -6.961 1 98.31 200 LEU A C 1
ATOM 1494 O O . LEU A 1 200 ? 4.434 -33.344 -7.281 1 98.31 200 LEU A O 1
ATOM 1498 N N . SER A 1 201 ? 3.398 -31.359 -7.527 1 98.62 201 SER A N 1
ATOM 1499 C CA . SER A 1 201 ? 4.348 -30.906 -8.539 1 98.62 201 SER A CA 1
ATOM 1500 C C . SER A 1 201 ? 5.73 -30.688 -7.941 1 98.62 201 SER A C 1
ATOM 1502 O O . SER A 1 201 ? 6.742 -31.047 -8.555 1 98.62 201 SER A O 1
ATOM 1504 N N . ALA A 1 202 ? 5.773 -30.047 -6.77 1 98.38 202 ALA A N 1
ATOM 1505 C CA . ALA A 1 202 ? 7.059 -29.812 -6.105 1 98.38 202 ALA A CA 1
ATOM 1506 C C . ALA A 1 202 ? 7.746 -31.141 -5.789 1 98.38 202 ALA A C 1
ATOM 1508 O O . ALA A 1 202 ? 8.961 -31.281 -5.973 1 98.38 202 ALA A O 1
ATOM 1509 N N . LEU A 1 203 ? 7 -32.156 -5.336 1 98.5 203 LEU A N 1
ATOM 1510 C CA . LEU A 1 203 ? 7.535 -33.469 -5.039 1 98.5 203 LEU A CA 1
ATOM 1511 C C . LEU A 1 203 ? 8 -34.156 -6.312 1 98.5 203 LEU A C 1
ATOM 1513 O O . LEU A 1 203 ? 9.031 -34.844 -6.316 1 98.5 203 LEU A O 1
ATOM 1517 N N . TYR A 1 204 ? 7.219 -34.031 -7.391 1 98.62 204 TYR A N 1
ATOM 1518 C CA . TYR A 1 204 ? 7.617 -34.562 -8.695 1 98.62 204 TYR A CA 1
ATOM 1519 C C . TYR A 1 204 ? 8.977 -34.031 -9.109 1 98.62 204 TYR A C 1
ATOM 1521 O O . TYR A 1 204 ? 9.852 -34.781 -9.531 1 98.62 204 TYR A O 1
ATOM 1529 N N . VAL A 1 205 ? 9.211 -32.688 -8.875 1 98.69 205 VAL A N 1
ATOM 1530 C CA . VAL A 1 205 ? 10.461 -32.062 -9.297 1 98.69 205 VAL A CA 1
ATOM 1531 C C . VAL A 1 205 ? 11.602 -32.531 -8.391 1 98.69 205 VAL A C 1
ATOM 1533 O O . VAL A 1 205 ? 12.703 -32.812 -8.867 1 98.69 205 VAL A O 1
ATOM 1536 N N . ILE A 1 206 ? 11.359 -32.719 -7.113 1 98 206 ILE A N 1
ATOM 1537 C CA . ILE A 1 206 ? 12.391 -33.094 -6.148 1 98 206 ILE A CA 1
ATOM 1538 C C . ILE A 1 206 ? 12.742 -34.562 -6.309 1 98 206 ILE A C 1
ATOM 1540 O O . ILE A 1 206 ? 13.914 -34.938 -6.43 1 98 206 ILE A O 1
ATOM 1544 N N . PHE A 1 207 ? 11.727 -35.469 -6.398 1 98.06 207 PHE A N 1
ATOM 1545 C CA . PHE A 1 207 ? 11.977 -36.875 -6.242 1 98.06 207 PHE A CA 1
ATOM 1546 C C . PHE A 1 207 ? 12.055 -37.594 -7.602 1 98.06 207 PHE A C 1
ATOM 1548 O O . PHE A 1 207 ? 12.531 -38.719 -7.703 1 98.06 207 PHE A O 1
ATOM 1555 N N . VAL A 1 208 ? 11.547 -36.938 -8.609 1 98.25 208 VAL A N 1
ATOM 1556 C CA . VAL A 1 208 ? 11.609 -37.562 -9.914 1 98.25 208 VAL A CA 1
ATOM 1557 C C . VAL A 1 208 ? 12.594 -36.844 -10.812 1 98.25 208 VAL A C 1
ATOM 1559 O O . VAL A 1 208 ? 13.562 -37.406 -11.297 1 98.25 208 VAL A O 1
ATOM 1562 N N . VAL A 1 209 ? 12.422 -35.531 -11 1 98.5 209 VAL A N 1
ATOM 1563 C CA . VAL A 1 209 ? 13.25 -34.781 -11.938 1 98.5 209 VAL A CA 1
ATOM 1564 C C . VAL A 1 209 ? 14.656 -34.625 -11.383 1 98.5 209 VAL A C 1
ATOM 1566 O O . VAL A 1 209 ? 15.633 -35.062 -12.008 1 98.5 209 VAL A O 1
ATOM 1569 N N . ALA A 1 210 ? 14.766 -34.031 -10.172 1 98.31 210 ALA A N 1
ATOM 1570 C CA . ALA A 1 210 ? 16.078 -33.781 -9.562 1 98.31 210 ALA A CA 1
ATOM 1571 C C . ALA A 1 210 ? 16.797 -35.125 -9.32 1 98.31 210 ALA A C 1
ATOM 1573 O O . ALA A 1 210 ? 18 -35.219 -9.555 1 98.31 210 ALA A O 1
ATOM 1574 N N . ARG A 1 211 ? 16.109 -36.125 -8.844 1 97.12 211 ARG A N 1
ATOM 1575 C CA . ARG A 1 211 ? 16.703 -37.406 -8.586 1 97.12 211 ARG A CA 1
ATOM 1576 C C . ARG A 1 211 ? 17.203 -38.062 -9.875 1 97.12 211 ARG A C 1
ATOM 1578 O O . ARG A 1 211 ? 18.297 -38.625 -9.906 1 97.12 211 ARG A O 1
ATOM 1585 N N . SER A 1 212 ? 16.391 -38.031 -10.891 1 97.88 212 SER A N 1
ATOM 1586 C CA . SER A 1 212 ? 16.797 -38.625 -12.172 1 97.88 212 SER A CA 1
ATOM 1587 C C . SER A 1 212 ? 18.016 -37.906 -12.75 1 97.88 212 SER A C 1
ATOM 1589 O O . SER A 1 212 ? 18.938 -38.562 -13.227 1 97.88 212 SER A O 1
ATOM 1591 N N . MET A 1 213 ? 18.031 -36.562 -12.703 1 97.81 213 MET A N 1
ATOM 1592 C CA . MET A 1 213 ? 19.188 -35.781 -13.141 1 97.81 213 MET A CA 1
ATOM 1593 C C . MET A 1 213 ? 20.406 -36.125 -12.297 1 97.81 213 MET A C 1
ATOM 1595 O O . MET A 1 213 ? 21.516 -36.219 -12.82 1 97.81 213 MET A O 1
ATOM 1599 N N . GLY A 1 214 ? 20.141 -36.219 -11.023 1 96.5 214 GLY A N 1
ATOM 1600 C CA . GLY A 1 214 ? 21.219 -36.5 -10.086 1 96.5 214 GLY A CA 1
ATOM 1601 C C . GLY A 1 214 ? 21.844 -37.875 -10.305 1 96.5 214 GLY A C 1
ATOM 1602 O O . GLY A 1 214 ? 23.062 -38.031 -10.195 1 96.5 214 GLY A O 1
ATOM 1603 N N . LYS A 1 215 ? 21.062 -38.844 -10.578 1 96.75 215 LYS A N 1
ATOM 1604 C CA . LYS A 1 215 ? 21.578 -40.188 -10.867 1 96.75 215 LYS A CA 1
ATOM 1605 C C . LYS A 1 215 ? 22.469 -40.188 -12.102 1 96.75 215 LYS A C 1
ATOM 1607 O O . LYS A 1 215 ? 23.516 -40.844 -12.133 1 96.75 215 LYS A O 1
ATOM 1612 N N . LYS A 1 216 ? 22.078 -39.469 -13.07 1 97.25 216 LYS A N 1
ATOM 1613 C CA . LYS A 1 216 ? 22.875 -39.344 -14.289 1 97.25 216 LYS A CA 1
ATOM 1614 C C . LYS A 1 216 ? 24.203 -38.656 -14.023 1 97.25 216 LYS A C 1
ATOM 1616 O O . LYS A 1 216 ? 25.234 -39.062 -14.539 1 97.25 216 LYS A O 1
ATOM 1621 N N . GLU A 1 217 ? 24.125 -37.625 -13.25 1 96.81 217 GLU A N 1
ATOM 1622 C CA . GLU A 1 217 ? 25.344 -36.875 -12.914 1 96.81 217 GLU A CA 1
ATOM 1623 C C . GLU A 1 217 ? 26.266 -37.719 -12.023 1 96.81 217 GLU A C 1
ATOM 1625 O O . GLU A 1 217 ? 27.484 -37.656 -12.156 1 96.81 217 GLU A O 1
ATOM 1630 N N . ARG A 1 218 ? 25.641 -38.438 -11.141 1 95.56 218 ARG A N 1
ATOM 1631 C CA . ARG A 1 218 ? 26.422 -39.312 -10.297 1 95.56 218 ARG A CA 1
ATOM 1632 C C . ARG A 1 218 ? 27.141 -40.375 -11.133 1 95.56 218 ARG A C 1
ATOM 1634 O O . ARG A 1 218 ? 28.297 -40.719 -10.844 1 95.56 218 ARG A O 1
ATOM 1641 N N . ALA A 1 219 ? 26.484 -40.875 -12.062 1 96.19 219 ALA A N 1
ATOM 1642 C CA . ALA A 1 219 ? 27.078 -41.875 -12.945 1 96.19 219 ALA A CA 1
ATOM 1643 C C . ALA A 1 219 ? 28.219 -41.281 -13.766 1 96.19 219 ALA A C 1
ATOM 1645 O O . ALA A 1 219 ? 29.219 -41.938 -14.023 1 96.19 219 ALA A O 1
ATOM 1646 N N . ARG A 1 220 ? 28.047 -40.094 -14.062 1 96.19 220 ARG A N 1
ATOM 1647 C CA . ARG A 1 220 ? 29.031 -39.406 -14.906 1 96.19 220 ARG A CA 1
ATOM 1648 C C . ARG A 1 220 ? 30.234 -38.938 -14.086 1 96.19 220 ARG A C 1
ATOM 1650 O O . ARG A 1 220 ? 31.375 -39.031 -14.547 1 96.19 220 ARG A O 1
ATOM 1657 N N . LEU A 1 221 ? 30.047 -38.469 -12.875 1 94.62 221 LEU A N 1
ATOM 1658 C CA . LEU A 1 221 ? 31.078 -37.75 -12.141 1 94.62 221 LEU A CA 1
ATOM 1659 C C . LEU A 1 221 ? 31.562 -38.562 -10.938 1 94.62 221 LEU A C 1
ATOM 1661 O O . LEU A 1 221 ? 32.656 -38.312 -10.406 1 94.62 221 LEU A O 1
ATOM 1665 N N . GLY A 1 222 ? 30.766 -39.531 -10.492 1 91.38 222 GLY A N 1
ATOM 1666 C CA . GLY A 1 222 ? 31.047 -40.156 -9.227 1 91.38 222 GLY A CA 1
ATOM 1667 C C . GLY A 1 222 ? 30.75 -39.281 -8.023 1 91.38 222 GLY A C 1
ATOM 1668 O O . GLY A 1 222 ? 30.25 -38.188 -8.172 1 91.38 222 GLY A O 1
ATOM 1669 N N . ILE A 1 223 ? 30.953 -39.812 -6.816 1 89.75 223 ILE A N 1
ATOM 1670 C CA . ILE A 1 223 ? 30.719 -39.094 -5.578 1 89.75 223 ILE A CA 1
ATOM 1671 C C . ILE A 1 223 ? 32.031 -38.469 -5.09 1 89.75 223 ILE A C 1
ATOM 1673 O O . ILE A 1 223 ? 33.031 -39.156 -4.949 1 89.75 223 ILE A O 1
ATOM 1677 N N . GLN A 1 224 ? 32.031 -37.125 -5.137 1 84.56 224 GLN A N 1
ATOM 1678 C CA . GLN A 1 224 ? 33.188 -36.438 -4.602 1 84.56 224 GLN A CA 1
ATOM 1679 C C . GLN A 1 224 ? 32.906 -35.938 -3.178 1 84.56 224 GLN A C 1
ATOM 1681 O O . GLN A 1 224 ? 31.781 -35.625 -2.816 1 84.56 224 GLN A O 1
ATOM 1686 N N . GLU A 1 225 ? 33.906 -36 -2.365 1 77.94 225 GLU A N 1
ATOM 1687 C CA . GLU A 1 225 ? 33.719 -35.531 -0.993 1 77.94 225 GLU A CA 1
ATOM 1688 C C . GLU A 1 225 ? 34.219 -34.094 -0.834 1 77.94 225 GLU A C 1
ATOM 1690 O O . GLU A 1 225 ? 35.375 -33.812 -1.144 1 77.94 225 GLU A O 1
ATOM 1695 N N . LEU A 1 226 ? 33.312 -33.25 -0.612 1 83.19 226 LEU A N 1
ATOM 1696 C CA . LEU A 1 226 ? 33.688 -31.875 -0.269 1 83.19 226 LEU A CA 1
ATOM 1697 C C . LEU A 1 226 ? 34.062 -31.781 1.206 1 83.19 226 LEU A C 1
ATOM 1699 O O . LEU A 1 226 ? 33.438 -32.406 2.057 1 83.19 226 LEU A O 1
ATOM 1703 N N . THR A 1 227 ? 35.125 -30.984 1.479 1 82.81 227 THR A N 1
ATOM 1704 C CA . THR A 1 227 ? 35.562 -30.812 2.857 1 82.81 227 THR A CA 1
ATOM 1705 C C . THR A 1 227 ? 34.625 -29.875 3.621 1 82.81 227 THR A C 1
ATOM 1707 O O . THR A 1 227 ? 33.875 -29.109 3.018 1 82.81 227 THR A O 1
ATOM 1710 N N . ASP A 1 228 ? 34.656 -30.031 4.918 1 81.75 228 ASP A N 1
ATOM 1711 C CA . ASP A 1 228 ? 33.844 -29.172 5.77 1 81.75 228 ASP A CA 1
ATOM 1712 C C . ASP A 1 228 ? 34.188 -27.703 5.566 1 81.75 228 ASP A C 1
ATOM 1714 O O . ASP A 1 228 ? 33.344 -26.828 5.645 1 81.75 228 ASP A O 1
ATOM 1718 N N . ALA A 1 229 ? 35.438 -27.391 5.297 1 78.44 229 ALA A N 1
ATOM 1719 C CA . ALA A 1 229 ? 35.906 -26.016 5.086 1 78.44 229 ALA A CA 1
ATOM 1720 C C . ALA A 1 229 ? 35.281 -25.422 3.822 1 78.44 229 ALA A C 1
ATOM 1722 O O . ALA A 1 229 ? 34.938 -24.25 3.795 1 78.44 229 ALA A O 1
ATOM 1723 N N . GLU A 1 230 ? 35.219 -26.25 2.854 1 78.81 230 GLU A N 1
ATOM 1724 C CA . GLU A 1 230 ? 34.625 -25.812 1.592 1 78.81 230 GLU A CA 1
ATOM 1725 C C . GLU A 1 230 ? 33.125 -25.562 1.736 1 78.81 230 GLU A C 1
ATOM 1727 O O . GLU A 1 230 ? 32.594 -24.609 1.189 1 78.81 230 GLU A O 1
ATOM 1732 N N . LEU A 1 231 ? 32.562 -26.484 2.445 1 80.75 231 LEU A N 1
ATOM 1733 C CA . LEU A 1 231 ? 31.141 -26.359 2.682 1 80.75 231 LEU A CA 1
ATOM 1734 C C . LEU A 1 231 ? 30.828 -25.109 3.486 1 80.75 231 LEU A C 1
ATOM 1736 O O . LEU A 1 231 ? 29.828 -24.422 3.227 1 80.75 231 LEU A O 1
ATOM 1740 N N . ASP A 1 232 ? 31.672 -24.75 4.391 1 81.62 232 ASP A N 1
ATOM 1741 C CA . ASP A 1 232 ? 31.5 -23.547 5.211 1 81.62 232 ASP A CA 1
ATOM 1742 C C . ASP A 1 232 ? 31.609 -22.281 4.363 1 81.62 232 ASP A C 1
ATOM 1744 O O . ASP A 1 232 ? 30.875 -21.328 4.574 1 81.62 232 ASP A O 1
ATOM 1748 N N . GLU A 1 233 ? 32.5 -22.297 3.508 1 77.19 233 GLU A N 1
ATOM 1749 C CA . GLU A 1 233 ? 32.688 -21.141 2.641 1 77.19 233 GLU A CA 1
ATOM 1750 C C . GLU A 1 233 ? 31.469 -20.891 1.751 1 77.19 233 GLU A C 1
ATOM 1752 O O . GLU A 1 233 ? 31.156 -19.75 1.431 1 77.19 233 GLU A O 1
ATOM 1757 N N . LEU A 1 234 ? 30.891 -21.969 1.475 1 74.75 234 LEU A N 1
ATOM 1758 C CA . LEU A 1 234 ? 29.75 -21.875 0.561 1 74.75 234 LEU A CA 1
ATOM 1759 C C . LEU A 1 234 ? 28.484 -21.453 1.301 1 74.75 234 LEU A C 1
ATOM 1761 O O . LEU A 1 234 ? 27.562 -20.906 0.694 1 74.75 234 LEU A O 1
ATOM 1765 N N . THR A 1 235 ? 28.438 -21.656 2.529 1 77.44 235 THR A N 1
ATOM 1766 C CA . THR A 1 235 ? 27.188 -21.422 3.264 1 77.44 235 THR A CA 1
ATOM 1767 C C . THR A 1 235 ? 27.312 -20.156 4.117 1 77.44 235 THR A C 1
ATOM 1769 O O . THR A 1 235 ? 26.312 -19.688 4.668 1 77.44 235 THR A O 1
ATOM 1772 N N . THR A 1 236 ? 28.484 -19.656 4.133 1 77.06 236 THR A N 1
ATOM 1773 C CA . THR A 1 236 ? 28.672 -18.484 4.973 1 77.06 236 THR A CA 1
ATOM 1774 C C . THR A 1 236 ? 28.234 -17.219 4.246 1 77.06 236 THR A C 1
ATOM 1776 O O . THR A 1 236 ? 28.672 -16.953 3.121 1 77.06 236 THR A O 1
ATOM 1779 N N . ILE A 1 237 ? 27.359 -16.5 4.879 1 77.44 237 ILE A N 1
ATOM 1780 C CA . ILE A 1 237 ? 26.922 -15.195 4.387 1 77.44 237 ILE A CA 1
ATOM 1781 C C . ILE A 1 237 ? 27.875 -14.109 4.887 1 77.44 237 ILE A C 1
ATOM 1783 O O . ILE A 1 237 ? 28.016 -13.914 6.098 1 77.44 237 ILE A O 1
ATOM 1787 N N . SER A 1 238 ? 28.5 -13.336 3.922 1 76.5 238 SER A N 1
ATOM 1788 C CA . SER A 1 238 ? 29.531 -12.383 4.332 1 76.5 238 SER A CA 1
ATOM 1789 C C . SER A 1 238 ? 29.094 -10.945 4.039 1 76.5 238 SER A C 1
ATOM 1791 O O . SER A 1 238 ? 29.656 -10 4.594 1 76.5 238 SER A O 1
ATOM 1793 N N . ASP A 1 239 ? 28.078 -10.773 3.311 1 80.94 239 ASP A N 1
ATOM 1794 C CA . ASP A 1 239 ? 27.609 -9.422 2.982 1 80.94 239 ASP A CA 1
ATOM 1795 C C . ASP A 1 239 ? 27.047 -8.719 4.215 1 80.94 239 ASP A C 1
ATOM 1797 O O . ASP A 1 239 ? 26.047 -9.148 4.77 1 80.94 239 ASP A O 1
ATOM 1801 N N . PRO A 1 240 ? 27.641 -7.633 4.535 1 85.56 240 PRO A N 1
ATOM 1802 C CA . PRO A 1 240 ? 27.219 -6.934 5.75 1 85.56 240 PRO A CA 1
ATOM 1803 C C . PRO A 1 240 ? 25.781 -6.438 5.684 1 85.56 240 PRO A C 1
ATOM 1805 O O . PRO A 1 240 ? 25.078 -6.434 6.695 1 85.56 240 PRO A O 1
ATOM 1808 N N . GLU A 1 241 ? 25.375 -6.016 4.609 1 83.94 241 GLU A N 1
ATOM 1809 C CA . GLU A 1 241 ? 24 -5.52 4.461 1 83.94 241 GLU A CA 1
ATOM 1810 C C . GLU A 1 241 ? 22.984 -6.629 4.707 1 83.94 241 GLU A C 1
ATOM 1812 O O . GLU A 1 241 ? 21.922 -6.383 5.273 1 83.94 241 GLU A O 1
ATOM 1817 N N . VAL A 1 242 ? 23.406 -7.793 4.344 1 85.69 242 VAL A N 1
ATOM 1818 C CA . VAL A 1 242 ? 22.531 -8.938 4.547 1 85.69 242 VAL A CA 1
ATOM 1819 C C . VAL A 1 242 ? 22.547 -9.359 6.016 1 85.69 242 VAL A C 1
ATOM 1821 O O . VAL A 1 242 ? 21.516 -9.641 6.605 1 85.69 242 VAL A O 1
ATOM 1824 N N . LEU A 1 243 ? 23.688 -9.312 6.598 1 88.69 243 LEU A N 1
ATOM 1825 C CA . LEU A 1 243 ? 23.875 -9.734 7.98 1 88.69 243 LEU A CA 1
ATOM 1826 C C . LEU A 1 243 ? 23.125 -8.812 8.938 1 88.69 243 LEU A C 1
ATOM 1828 O O . LEU A 1 243 ? 22.625 -9.258 9.969 1 88.69 243 LEU A O 1
ATOM 1832 N N . GLU A 1 244 ? 23.062 -7.613 8.539 1 88.62 244 GLU A N 1
ATOM 1833 C CA . GLU A 1 244 ? 22.391 -6.633 9.391 1 88.62 244 GLU A CA 1
ATOM 1834 C C . GLU A 1 244 ? 20.906 -6.934 9.516 1 88.62 244 GLU A C 1
ATOM 1836 O O . GLU A 1 244 ? 20.312 -6.691 10.57 1 88.62 244 GLU A O 1
ATOM 1841 N N . LYS A 1 245 ? 20.375 -7.504 8.539 1 92.38 245 LYS A N 1
ATOM 1842 C CA . LYS A 1 245 ? 18.922 -7.734 8.531 1 92.38 245 LYS A CA 1
ATOM 1843 C C . LYS A 1 245 ? 18.594 -9.125 9.062 1 92.38 245 LYS A C 1
ATOM 1845 O O . LYS A 1 245 ? 17.453 -9.383 9.469 1 92.38 245 LYS A O 1
ATOM 1850 N N . ARG A 1 246 ? 19.531 -10.016 9.125 1 94.31 246 ARG A N 1
ATOM 1851 C CA . ARG A 1 246 ? 19.281 -11.406 9.5 1 94.31 246 ARG A CA 1
ATOM 1852 C C . ARG A 1 246 ? 19 -11.523 11 1 94.31 246 ARG A C 1
ATOM 1854 O O . ARG A 1 246 ? 19.594 -10.797 11.805 1 94.31 246 ARG A O 1
ATOM 1861 N N . ARG A 1 247 ? 18.109 -12.375 11.297 1 95 247 ARG A N 1
ATOM 1862 C CA . ARG A 1 247 ? 17.797 -12.742 12.672 1 95 247 ARG A CA 1
ATOM 1863 C C . ARG A 1 247 ? 17.781 -14.258 12.852 1 95 247 ARG A C 1
ATOM 1865 O O . ARG A 1 247 ? 16.734 -14.844 13.148 1 95 247 ARG A O 1
ATOM 1872 N N . PRO A 1 248 ? 18.938 -14.844 12.812 1 92.25 248 PRO A N 1
ATOM 1873 C CA . PRO A 1 248 ? 19.031 -16.297 12.859 1 92.25 248 PRO A CA 1
ATOM 1874 C C . PRO A 1 248 ? 18.484 -16.875 14.164 1 92.25 248 PRO A C 1
ATOM 1876 O O . PRO A 1 248 ? 18 -18.016 14.188 1 92.25 248 PRO A O 1
ATOM 1879 N N . GLN A 1 249 ? 18.516 -16.109 15.18 1 94.38 249 GLN A N 1
ATOM 1880 C CA . GLN A 1 249 ? 18.031 -16.562 16.469 1 94.38 249 GLN A CA 1
ATOM 1881 C C . GLN A 1 249 ? 16.516 -16.781 16.453 1 94.38 249 GLN A C 1
ATOM 1883 O O . GLN A 1 249 ? 15.977 -17.5 17.297 1 94.38 249 GLN A O 1
ATOM 1888 N N . ASN A 1 250 ? 15.859 -16.156 15.555 1 96.5 250 ASN A N 1
ATOM 1889 C CA . ASN A 1 250 ? 14.398 -16.234 15.508 1 96.5 250 ASN A CA 1
ATOM 1890 C C . ASN A 1 250 ? 13.922 -17.25 14.469 1 96.5 250 ASN A C 1
ATOM 1892 O O . ASN A 1 250 ? 12.75 -17.234 14.07 1 96.5 250 ASN A O 1
ATOM 1896 N N . PHE A 1 251 ? 14.758 -18.141 13.992 1 95.75 251 PHE A N 1
ATOM 1897 C CA . PHE A 1 251 ? 14.414 -19.078 12.93 1 95.75 251 PHE A CA 1
ATOM 1898 C C . PHE A 1 251 ? 13.227 -19.938 13.328 1 95.75 251 PHE A C 1
ATOM 1900 O O . PHE A 1 251 ? 12.258 -20.062 12.57 1 95.75 251 PHE A O 1
ATOM 1907 N N . LEU A 1 252 ? 13.305 -20.5 14.477 1 96.5 252 LEU A N 1
ATOM 1908 C CA . LEU A 1 252 ? 12.281 -21.453 14.906 1 96.5 252 LEU A CA 1
ATOM 1909 C C . LEU A 1 252 ? 10.922 -20.781 15.016 1 96.5 252 LEU A C 1
ATOM 1911 O O . LEU A 1 252 ? 9.922 -21.312 14.539 1 96.5 252 LEU A O 1
ATOM 1915 N N . ILE A 1 253 ? 10.883 -19.641 15.586 1 97.56 253 ILE A N 1
ATOM 1916 C CA . ILE A 1 253 ? 9.617 -18.938 15.758 1 97.56 253 ILE A CA 1
ATOM 1917 C C . ILE A 1 253 ? 9.078 -18.484 14.406 1 97.56 253 ILE A C 1
ATOM 1919 O O . ILE A 1 253 ? 7.867 -18.547 14.156 1 97.56 253 ILE A O 1
ATOM 1923 N N . ASN A 1 254 ? 9.961 -18.016 13.523 1 97.75 254 ASN A N 1
ATOM 1924 C CA . ASN A 1 254 ? 9.555 -17.609 12.188 1 97.75 254 ASN A CA 1
ATOM 1925 C C . ASN A 1 254 ? 9.031 -18.781 11.375 1 97.75 254 ASN A C 1
ATOM 1927 O O . ASN A 1 254 ? 8.039 -18.656 10.648 1 97.75 254 ASN A O 1
ATOM 1931 N N . ALA A 1 255 ? 9.68 -19.922 11.508 1 96.81 255 ALA A N 1
ATOM 1932 C CA . ALA A 1 255 ? 9.242 -21.125 10.797 1 96.81 255 ALA A CA 1
ATOM 1933 C C . ALA A 1 255 ? 7.871 -21.578 11.281 1 96.81 255 ALA A C 1
ATOM 1935 O O . ALA A 1 255 ? 6.992 -21.891 10.469 1 96.81 255 ALA A O 1
ATOM 1936 N N . ILE A 1 256 ? 7.719 -21.609 12.562 1 97.88 256 ILE A N 1
ATOM 1937 C CA . ILE A 1 256 ? 6.449 -22.031 13.141 1 97.88 256 ILE A CA 1
ATOM 1938 C C . ILE A 1 256 ? 5.344 -21.062 12.719 1 97.88 256 ILE A C 1
ATOM 1940 O O . ILE A 1 256 ? 4.266 -21.5 12.297 1 97.88 256 ILE A O 1
ATOM 1944 N N . MET A 1 257 ? 5.598 -19.797 12.789 1 97.69 257 MET A N 1
ATOM 1945 C CA . MET A 1 257 ? 4.609 -18.781 12.43 1 97.69 257 MET A CA 1
ATOM 1946 C C . MET A 1 257 ? 4.191 -18.922 10.969 1 97.69 257 MET A C 1
ATOM 1948 O O . MET A 1 257 ? 3.008 -18.828 10.641 1 97.69 257 MET A O 1
ATOM 1952 N N . THR A 1 258 ? 5.172 -19.141 10.102 1 96.75 258 THR A N 1
ATOM 1953 C CA . THR A 1 258 ? 4.891 -19.266 8.68 1 96.75 258 THR A CA 1
ATOM 1954 C C . THR A 1 258 ? 4.098 -20.531 8.391 1 96.75 258 THR A C 1
ATOM 1956 O O . THR A 1 258 ? 3.127 -20.5 7.633 1 96.75 258 THR A O 1
ATOM 1959 N N . ILE A 1 259 ? 4.441 -21.641 8.992 1 96.19 259 ILE A N 1
ATOM 1960 C CA . ILE A 1 259 ? 3.74 -22.922 8.812 1 96.19 259 ILE A CA 1
ATOM 1961 C C . ILE A 1 259 ? 2.307 -22.781 9.328 1 96.19 259 ILE A C 1
ATOM 1963 O O . ILE A 1 259 ? 1.363 -23.219 8.664 1 96.19 259 ILE A O 1
ATOM 1967 N N . VAL A 1 260 ? 2.164 -22.172 10.484 1 97.19 260 VAL A N 1
ATOM 1968 C CA . VAL A 1 260 ? 0.84 -21.984 11.062 1 97.19 260 VAL A CA 1
ATOM 1969 C C . VAL A 1 260 ? 0.006 -21.062 10.164 1 97.19 260 VAL A C 1
ATOM 1971 O O . VAL A 1 260 ? -1.169 -21.344 9.914 1 97.19 260 VAL A O 1
ATOM 1974 N N . LEU A 1 261 ? 0.586 -20 9.672 1 96.25 261 LEU A N 1
ATOM 1975 C CA . LEU A 1 261 ? -0.132 -19.047 8.844 1 96.25 261 LEU A CA 1
ATOM 1976 C C . LEU A 1 261 ? -0.616 -19.688 7.551 1 96.25 261 LEU A C 1
ATOM 1978 O O . LEU A 1 261 ? -1.796 -19.594 7.207 1 96.25 261 LEU A O 1
ATOM 1982 N N . ILE A 1 262 ? 0.257 -20.328 6.852 1 94.31 262 ILE A N 1
ATOM 1983 C CA . ILE A 1 262 ? -0.092 -20.984 5.59 1 94.31 262 ILE A CA 1
ATOM 1984 C C . ILE A 1 262 ? -1.059 -22.125 5.852 1 94.31 262 ILE A C 1
ATOM 1986 O O . ILE A 1 262 ? -2.031 -22.312 5.113 1 94.31 262 ILE A O 1
ATOM 1990 N N . GLY A 1 263 ? -0.754 -22.906 6.891 1 95.25 263 GLY A N 1
ATOM 1991 C CA . GLY A 1 263 ? -1.656 -24 7.254 1 95.25 263 GLY A CA 1
ATOM 1992 C C . GLY A 1 263 ? -3.059 -23.516 7.578 1 95.25 263 GLY A C 1
ATOM 1993 O O . GLY A 1 263 ? -4.043 -24.141 7.18 1 95.25 263 GLY A O 1
ATOM 1994 N N . TRP A 1 264 ? -3.09 -22.438 8.32 1 95.31 264 TRP A N 1
ATOM 1995 C CA . TRP A 1 264 ? -4.375 -21.844 8.688 1 95.31 264 TRP A CA 1
ATOM 1996 C C . TRP A 1 264 ? -5.113 -21.359 7.445 1 95.31 264 TRP A C 1
ATOM 1998 O O . TRP A 1 264 ? -6.324 -21.547 7.316 1 95.31 264 TRP A O 1
ATOM 2008 N N . LEU A 1 265 ? -4.414 -20.734 6.535 1 93.62 265 LEU A N 1
ATOM 2009 C CA . LEU A 1 265 ? -4.996 -20.234 5.293 1 93.62 265 LEU A CA 1
ATOM 2010 C C . LEU A 1 265 ? -5.602 -21.391 4.484 1 93.62 265 LEU A C 1
ATOM 2012 O O . LEU A 1 265 ? -6.738 -21.297 4.02 1 93.62 265 LEU A O 1
ATOM 2016 N N . VAL A 1 266 ? -4.91 -22.469 4.375 1 92.81 266 VAL A N 1
ATOM 2017 C CA . VAL A 1 266 ? -5.352 -23.625 3.594 1 92.81 266 VAL A CA 1
ATOM 2018 C C . VAL A 1 266 ? -6.48 -24.344 4.328 1 92.81 266 VAL A C 1
ATOM 2020 O O . VAL A 1 266 ? -7.527 -24.625 3.744 1 92.81 266 VAL A O 1
ATOM 2023 N N . ALA A 1 267 ? -6.293 -24.594 5.637 1 92.19 267 ALA A N 1
ATOM 2024 C CA . ALA A 1 267 ? -7.289 -25.312 6.426 1 92.19 267 ALA A CA 1
ATOM 2025 C C . ALA A 1 267 ? -8.594 -24.531 6.516 1 92.19 267 ALA A C 1
ATOM 2027 O O . ALA A 1 267 ? -9.68 -25.109 6.52 1 92.19 267 ALA A O 1
ATOM 2028 N N . GLY A 1 268 ? -8.43 -23.219 6.617 1 90 268 GLY A N 1
ATOM 2029 C CA . GLY A 1 268 ? -9.609 -22.375 6.699 1 90 268 GLY A CA 1
ATOM 2030 C C . GLY A 1 268 ? -10.469 -22.422 5.453 1 90 268 GLY A C 1
ATOM 2031 O O . GLY A 1 268 ? -11.656 -22.078 5.496 1 90 268 GLY A O 1
ATOM 2032 N N . SER A 1 269 ? -9.891 -22.844 4.371 1 86.12 269 SER A N 1
ATOM 2033 C CA . SER A 1 269 ? -10.633 -22.969 3.123 1 86.12 269 SER A CA 1
ATOM 2034 C C . SER A 1 269 ? -11.539 -24.188 3.133 1 86.12 269 SER A C 1
ATOM 2036 O O . SER A 1 269 ? -12.5 -24.266 2.359 1 86.12 269 SER A O 1
ATOM 2038 N N . PHE A 1 270 ? -11.32 -25.078 4.043 1 87.25 270 PHE A N 1
ATOM 2039 C CA . PHE A 1 270 ? -12.055 -26.328 4.027 1 87.25 270 PHE A CA 1
ATOM 2040 C C . PHE A 1 270 ? -12.82 -26.516 5.332 1 87.25 270 PHE A C 1
ATOM 2042 O O . PHE A 1 270 ? -13.766 -27.312 5.391 1 87.25 270 PHE A O 1
ATOM 2049 N N . ILE A 1 271 ? -12.312 -25.891 6.391 1 90.44 271 ILE A N 1
ATOM 2050 C CA . ILE A 1 271 ? -12.93 -26.031 7.707 1 90.44 271 ILE A CA 1
ATOM 2051 C C . ILE A 1 271 ? -13.555 -24.703 8.133 1 90.44 271 ILE A C 1
ATOM 2053 O O . ILE A 1 271 ? -12.844 -23.781 8.555 1 90.44 271 ILE A O 1
ATOM 2057 N N . ASP A 1 272 ? -14.805 -24.594 8.18 1 86.81 272 ASP A N 1
ATOM 2058 C CA . ASP A 1 272 ? -15.547 -23.359 8.445 1 86.81 272 ASP A CA 1
ATOM 2059 C C . ASP A 1 272 ? -15.289 -22.859 9.867 1 86.81 272 ASP A C 1
ATOM 2061 O O . ASP A 1 272 ? -15.195 -21.656 10.102 1 86.81 272 ASP A O 1
ATOM 2065 N N . ALA A 1 273 ? -15.117 -23.781 10.727 1 84.94 273 ALA A N 1
ATOM 2066 C CA . ALA A 1 273 ? -15.008 -23.453 12.148 1 84.94 273 ALA A CA 1
ATOM 2067 C C . ALA A 1 273 ? -13.766 -22.609 12.43 1 84.94 273 ALA A C 1
ATOM 2069 O O . ALA A 1 273 ? -13.75 -21.828 13.375 1 84.94 273 ALA A O 1
ATOM 2070 N N . ILE A 1 274 ? -12.805 -22.656 11.578 1 89.25 274 ILE A N 1
ATOM 2071 C CA . ILE A 1 274 ? -11.562 -21.953 11.867 1 89.25 274 ILE A CA 1
ATOM 2072 C C . ILE A 1 274 ? -11.289 -20.922 10.766 1 89.25 274 ILE A C 1
ATOM 2074 O O . ILE A 1 274 ? -10.18 -20.406 10.656 1 89.25 274 ILE A O 1
ATOM 2078 N N . GLU A 1 275 ? -12.219 -20.734 9.945 1 90.44 275 GLU A N 1
ATOM 2079 C CA . GLU A 1 275 ? -12.031 -19.844 8.797 1 90.44 275 GLU A CA 1
ATOM 2080 C C . GLU A 1 275 ? -11.773 -18.406 9.25 1 90.44 275 GLU A C 1
ATOM 2082 O O . GLU A 1 275 ? -12.516 -17.875 10.07 1 90.44 275 GLU A O 1
ATOM 2087 N N . VAL A 1 276 ? -10.688 -17.844 8.812 1 92.25 276 VAL A N 1
ATOM 2088 C CA . VAL A 1 276 ? -10.328 -16.438 8.961 1 92.25 276 VAL A CA 1
ATOM 2089 C C . VAL A 1 276 ? -9.984 -15.852 7.594 1 92.25 276 VAL A C 1
ATOM 2091 O O . VAL A 1 276 ? -9.312 -16.5 6.785 1 92.25 276 VAL A O 1
ATOM 2094 N N . LYS A 1 277 ? -10.57 -14.688 7.336 1 94.19 277 LYS A N 1
ATOM 2095 C CA . LYS A 1 277 ? -10.258 -14.055 6.059 1 94.19 277 LYS A CA 1
ATOM 2096 C C . LYS A 1 277 ? -8.75 -13.844 5.906 1 94.19 277 LYS A C 1
ATOM 2098 O O . LYS A 1 277 ? -8.07 -13.469 6.867 1 94.19 277 LYS A O 1
ATOM 2103 N N . PRO A 1 278 ? -8.25 -14.102 4.734 1 95.31 278 PRO A N 1
ATOM 2104 C CA . PRO A 1 278 ? -6.809 -14.031 4.508 1 95.31 278 PRO A CA 1
ATOM 2105 C C . PRO A 1 278 ? -6.219 -12.672 4.883 1 95.31 278 PRO A C 1
ATOM 2107 O O . PRO A 1 278 ? -5.102 -12.602 5.406 1 95.31 278 PRO A O 1
ATOM 2110 N N . VAL A 1 279 ? -6.934 -11.633 4.629 1 95.81 279 VAL A N 1
ATOM 2111 C CA . VAL A 1 279 ? -6.434 -10.289 4.918 1 95.81 279 VAL A CA 1
ATOM 2112 C C . VAL A 1 279 ? -6.129 -10.164 6.41 1 95.81 279 VAL A C 1
ATOM 2114 O O . VAL A 1 279 ? -5.137 -9.547 6.797 1 95.81 279 VAL A O 1
ATOM 2117 N N . VAL A 1 280 ? -6.93 -10.773 7.266 1 96.75 280 VAL A N 1
ATOM 2118 C CA . VAL A 1 280 ? -6.754 -10.734 8.711 1 96.75 280 VAL A CA 1
ATOM 2119 C C . VAL A 1 280 ? -5.516 -11.531 9.109 1 96.75 280 VAL A C 1
ATOM 2121 O O . VAL A 1 280 ? -4.703 -11.078 9.914 1 96.75 280 VAL A O 1
ATOM 2124 N N . LEU A 1 281 ? -5.375 -12.711 8.477 1 96.75 281 LEU A N 1
ATOM 2125 C CA . LEU A 1 281 ? -4.246 -13.586 8.781 1 96.75 281 LEU A CA 1
ATOM 2126 C C . LEU A 1 281 ? -2.924 -12.891 8.477 1 96.75 281 LEU A C 1
ATOM 2128 O O . LEU A 1 281 ? -2.016 -12.883 9.305 1 96.75 281 LEU A O 1
ATOM 2132 N N . PHE A 1 282 ? -2.881 -12.281 7.355 1 97 282 PHE A N 1
ATOM 2133 C CA . PHE A 1 282 ? -1.611 -11.703 6.926 1 97 282 PHE A CA 1
ATOM 2134 C C . PHE A 1 282 ? -1.35 -10.383 7.641 1 97 282 PHE A C 1
ATOM 2136 O O . PHE A 1 282 ? -0.199 -10.047 7.926 1 97 282 PHE A O 1
ATOM 2143 N N . LEU A 1 283 ? -2.408 -9.609 7.914 1 97.81 283 LEU A N 1
ATOM 2144 C CA . LEU A 1 283 ? -2.236 -8.359 8.656 1 97.81 283 LEU A CA 1
ATOM 2145 C C . LEU A 1 283 ? -1.681 -8.625 10.047 1 97.81 283 LEU A C 1
ATOM 2147 O O . LEU A 1 283 ? -0.675 -8.031 10.445 1 97.81 283 LEU A O 1
ATOM 2151 N N . VAL A 1 284 ? -2.248 -9.562 10.789 1 97.69 284 VAL A N 1
ATOM 2152 C CA . VAL A 1 284 ? -1.803 -9.914 12.133 1 97.69 284 VAL A CA 1
ATOM 2153 C C . VAL A 1 284 ? -0.432 -10.586 12.07 1 97.69 284 VAL A C 1
ATOM 2155 O O . VAL A 1 284 ? 0.452 -10.289 12.875 1 97.69 284 VAL A O 1
ATOM 2158 N N . GLY A 1 285 ? -0.3 -11.5 11.086 1 98 285 GLY A N 1
ATOM 2159 C CA . GLY A 1 285 ? 0.986 -12.156 10.906 1 98 285 GLY A CA 1
ATOM 2160 C C . GLY A 1 285 ? 2.123 -11.18 10.68 1 98 285 GLY A C 1
ATOM 2161 O O . GLY A 1 285 ? 3.209 -11.336 11.242 1 98 285 GLY A O 1
ATOM 2162 N N . THR A 1 286 ? 1.897 -10.172 9.875 1 97.88 286 THR A N 1
ATOM 2163 C CA . THR A 1 286 ? 2.91 -9.164 9.594 1 97.88 286 THR A CA 1
ATOM 2164 C C . THR A 1 286 ? 3.26 -8.375 10.852 1 97.88 286 THR A C 1
ATOM 2166 O O . THR A 1 286 ? 4.434 -8.102 11.117 1 97.88 286 THR A O 1
ATOM 2169 N N . GLY A 1 287 ? 2.201 -7.969 11.602 1 97.38 287 GLY A N 1
ATOM 2170 C CA . GLY A 1 287 ? 2.461 -7.289 12.859 1 97.38 287 GLY A CA 1
ATOM 2171 C C . GLY A 1 287 ? 3.34 -8.094 13.797 1 97.38 287 GLY A C 1
ATOM 2172 O O . GLY A 1 287 ? 4.301 -7.562 14.359 1 97.38 287 GLY A O 1
ATOM 2173 N N . LEU A 1 288 ? 3.082 -9.352 13.938 1 98 288 LEU A N 1
ATOM 2174 C CA . LEU A 1 288 ? 3.857 -10.234 14.805 1 98 288 LEU A CA 1
ATOM 2175 C C . LEU A 1 288 ? 5.277 -10.406 14.273 1 98 288 LEU A C 1
ATOM 2177 O O . LEU A 1 288 ? 6.242 -10.344 15.039 1 98 288 LEU A O 1
ATOM 2181 N N . ALA A 1 289 ? 5.379 -10.594 12.977 1 97.88 289 ALA A N 1
ATOM 2182 C CA . ALA A 1 289 ? 6.684 -10.805 12.352 1 97.88 289 ALA A CA 1
ATOM 2183 C C . ALA A 1 289 ? 7.594 -9.594 12.57 1 97.88 289 ALA A C 1
ATOM 2185 O O . ALA A 1 289 ? 8.773 -9.75 12.906 1 97.88 289 ALA A O 1
ATOM 2186 N N . LEU A 1 290 ? 7.066 -8.438 12.414 1 97.31 290 LEU A N 1
ATOM 2187 C CA . LEU A 1 290 ? 7.848 -7.219 12.578 1 97.31 290 LEU A CA 1
ATOM 2188 C C . LEU A 1 290 ? 8.258 -7.023 14.031 1 97.31 290 LEU A C 1
ATOM 2190 O O . LEU A 1 290 ? 9.406 -6.672 14.32 1 97.31 290 LEU A O 1
ATOM 2194 N N . MET A 1 291 ? 7.344 -7.285 14.906 1 96.44 291 MET A N 1
ATOM 2195 C CA . MET A 1 291 ? 7.617 -7.094 16.328 1 96.44 291 MET A CA 1
ATOM 2196 C C . MET A 1 291 ? 8.68 -8.078 16.812 1 96.44 291 MET A C 1
ATOM 2198 O O . MET A 1 291 ? 9.578 -7.699 17.562 1 96.44 291 MET A O 1
ATOM 2202 N N . ILE A 1 292 ? 8.594 -9.312 16.406 1 97.19 292 ILE A N 1
ATOM 2203 C CA . ILE A 1 292 ? 9.477 -10.375 16.875 1 97.19 292 ILE A CA 1
ATOM 2204 C C . ILE A 1 292 ? 10.867 -10.203 16.266 1 97.19 292 ILE A C 1
ATOM 2206 O O . ILE A 1 292 ? 11.875 -10.289 16.969 1 97.19 292 ILE A O 1
ATOM 2210 N N . ASN A 1 293 ? 10.938 -9.859 14.977 1 97.62 293 ASN A N 1
ATOM 2211 C CA . ASN A 1 293 ? 12.219 -9.859 14.273 1 97.62 293 ASN A CA 1
ATOM 2212 C C . ASN A 1 293 ? 12.922 -8.508 14.383 1 97.62 293 ASN A C 1
ATOM 2214 O O . ASN A 1 293 ? 14.148 -8.445 14.383 1 97.62 293 ASN A O 1
ATOM 2218 N N . TYR A 1 294 ? 12.203 -7.488 14.5 1 96.62 294 TYR A N 1
ATOM 2219 C CA . TYR A 1 294 ? 12.789 -6.156 14.516 1 96.62 294 TYR A CA 1
ATOM 2220 C C . TYR A 1 294 ? 12.164 -5.297 15.609 1 96.62 294 TYR A C 1
ATOM 2222 O O . TYR A 1 294 ? 11.461 -4.324 15.32 1 96.62 294 TYR A O 1
ATOM 2230 N N . PRO A 1 295 ? 12.562 -5.531 16.797 1 93.69 295 PRO A N 1
ATOM 2231 C CA . PRO A 1 295 ? 12.031 -4.777 17.922 1 93.69 295 PRO A CA 1
ATOM 2232 C C . PRO A 1 295 ? 12.469 -3.314 17.922 1 93.69 295 PRO A C 1
ATOM 2234 O O . PRO A 1 295 ? 11.773 -2.455 18.469 1 93.69 295 PRO A O 1
ATOM 2237 N N . ASP A 1 296 ? 13.602 -3.082 17.312 1 94.31 296 ASP A N 1
ATOM 2238 C CA . ASP A 1 296 ? 14.039 -1.699 17.141 1 94.31 296 ASP A CA 1
ATOM 2239 C C . ASP A 1 296 ? 13.18 -0.977 16.094 1 94.31 296 ASP A C 1
ATOM 2241 O O . ASP A 1 296 ? 13.086 -1.421 14.953 1 94.31 296 ASP A O 1
ATOM 2245 N N . LEU A 1 297 ? 12.617 0.121 16.5 1 93.75 297 LEU A N 1
ATOM 2246 C CA . LEU A 1 297 ? 11.609 0.799 15.695 1 93.75 297 LEU A CA 1
ATOM 2247 C C . LEU A 1 297 ? 12.234 1.358 14.422 1 93.75 297 LEU A C 1
ATOM 2249 O O . LEU A 1 297 ? 11.594 1.373 13.367 1 93.75 297 LEU A O 1
ATOM 2253 N N . LYS A 1 298 ? 13.398 1.882 14.508 1 91.81 298 LYS A N 1
ATOM 2254 C CA . LYS A 1 298 ? 14.078 2.387 13.32 1 91.81 298 LYS A CA 1
ATOM 2255 C C . LYS A 1 298 ? 14.344 1.263 12.328 1 91.81 298 LYS A C 1
ATOM 2257 O O . LYS A 1 298 ? 14.133 1.428 11.125 1 91.81 298 LYS A O 1
ATOM 2262 N N . ALA A 1 299 ? 14.789 0.159 12.883 1 93.5 299 ALA A N 1
ATOM 2263 C CA . ALA A 1 299 ? 15.039 -1.006 12.031 1 93.5 299 ALA A CA 1
ATOM 2264 C C . ALA A 1 299 ? 13.742 -1.519 11.414 1 93.5 299 ALA A C 1
ATOM 2266 O O . ALA A 1 299 ? 13.719 -1.931 10.25 1 93.5 299 ALA A O 1
ATOM 2267 N N . GLN A 1 300 ? 12.727 -1.498 12.188 1 95.38 300 GLN A N 1
ATOM 2268 C CA . GLN A 1 300 ? 11.43 -1.95 11.711 1 95.38 300 GLN A CA 1
ATOM 2269 C C . GLN A 1 300 ? 10.93 -1.076 10.562 1 95.38 300 GLN A C 1
ATOM 2271 O O . GLN A 1 300 ? 10.461 -1.589 9.539 1 95.38 300 GLN A O 1
ATOM 2276 N N . SER A 1 301 ? 11.008 0.174 10.719 1 93.56 301 SER A N 1
ATOM 2277 C CA . SER A 1 301 ? 10.594 1.124 9.688 1 93.56 301 SER A CA 1
ATOM 2278 C C . SER A 1 301 ? 11.422 0.954 8.414 1 93.56 301 SER A C 1
ATOM 2280 O O . SER A 1 301 ? 10.891 1.053 7.309 1 93.56 301 SER A O 1
ATOM 2282 N N . LYS A 1 302 ? 12.68 0.766 8.617 1 94.44 302 LYS A N 1
ATOM 2283 C CA . LYS A 1 302 ? 13.562 0.562 7.469 1 94.44 302 LYS A CA 1
ATOM 2284 C C . LYS A 1 302 ? 13.18 -0.697 6.699 1 94.44 302 LYS A C 1
ATOM 2286 O O . LYS A 1 302 ? 13.211 -0.708 5.465 1 94.44 302 LYS A O 1
ATOM 2291 N N . ARG A 1 303 ? 12.812 -1.737 7.387 1 95.25 303 ARG A N 1
ATOM 2292 C CA . ARG A 1 303 ? 12.391 -2.979 6.746 1 95.25 303 ARG A CA 1
ATOM 2293 C C . ARG A 1 303 ? 11.125 -2.77 5.922 1 95.25 303 ARG A C 1
ATOM 2295 O O . ARG A 1 303 ? 11.023 -3.254 4.793 1 95.25 303 ARG A O 1
ATOM 2302 N N . ILE A 1 304 ? 10.203 -2.064 6.453 1 95.56 304 ILE A N 1
ATOM 2303 C CA . ILE A 1 304 ? 8.977 -1.749 5.734 1 95.56 304 ILE A CA 1
ATOM 2304 C C . ILE A 1 304 ? 9.297 -0.922 4.496 1 95.56 304 ILE A C 1
ATOM 2306 O O . ILE A 1 304 ? 8.844 -1.239 3.393 1 95.56 304 ILE A O 1
ATOM 2310 N N . GLY A 1 305 ? 10.125 0.061 4.684 1 94.81 305 GLY A N 1
ATOM 2311 C CA . GLY A 1 305 ? 10.484 0.942 3.584 1 94.81 305 GLY A CA 1
ATOM 2312 C C . GLY A 1 305 ? 11.203 0.228 2.457 1 94.81 305 GLY A C 1
ATOM 2313 O O . GLY A 1 305 ? 10.891 0.436 1.283 1 94.81 305 GLY A O 1
ATOM 2314 N N . ASP A 1 306 ? 12.055 -0.665 2.807 1 93.44 306 ASP A N 1
ATOM 2315 C CA . ASP A 1 306 ? 12.883 -1.361 1.826 1 93.44 306 ASP A CA 1
ATOM 2316 C C . ASP A 1 306 ? 12.039 -2.316 0.98 1 93.44 306 ASP A C 1
ATOM 2318 O O . ASP A 1 306 ? 12.398 -2.623 -0.159 1 93.44 306 ASP A O 1
ATOM 2322 N N . ASN A 1 307 ? 10.984 -2.729 1.532 1 93.81 307 ASN A N 1
ATOM 2323 C CA . ASN A 1 307 ? 10.195 -3.746 0.842 1 93.81 307 ASN A CA 1
ATOM 2324 C C . ASN A 1 307 ? 8.891 -3.174 0.302 1 93.81 307 ASN A C 1
ATOM 2326 O O . ASN A 1 307 ? 8.117 -3.881 -0.347 1 93.81 307 ASN A O 1
ATOM 2330 N N . ALA A 1 308 ? 8.688 -1.894 0.488 1 96.5 308 ALA A N 1
ATOM 2331 C CA . ALA A 1 308 ? 7.422 -1.258 0.123 1 96.5 308 ALA A CA 1
ATOM 2332 C C . ALA A 1 308 ? 7.27 -1.169 -1.393 1 96.5 308 ALA A C 1
ATOM 2334 O O . ALA A 1 308 ? 6.156 -1.263 -1.918 1 96.5 308 ALA A O 1
ATOM 2335 N N . GLY A 1 309 ? 8.383 -0.988 -2.117 1 94.88 309 GLY A N 1
ATOM 2336 C CA . GLY A 1 309 ? 8.328 -0.847 -3.564 1 94.88 309 GLY A CA 1
ATOM 2337 C C . GLY A 1 309 ? 7.672 -2.031 -4.254 1 94.88 309 GLY A C 1
ATOM 2338 O O . GLY A 1 309 ? 6.777 -1.857 -5.082 1 94.88 309 GLY A O 1
ATOM 2339 N N . ASP A 1 310 ? 8.047 -3.213 -3.873 1 89.94 310 ASP A N 1
ATOM 2340 C CA . ASP A 1 310 ? 7.508 -4.434 -4.461 1 89.94 310 ASP A CA 1
ATOM 2341 C C . ASP A 1 310 ? 6.031 -4.605 -4.109 1 89.94 310 ASP A C 1
ATOM 2343 O O . ASP A 1 310 ? 5.227 -4.992 -4.957 1 89.94 310 ASP A O 1
ATOM 2347 N N . ALA A 1 311 ? 5.754 -4.336 -2.928 1 94.06 311 ALA A N 1
ATOM 2348 C CA . ALA A 1 311 ? 4.379 -4.496 -2.465 1 94.06 311 ALA A CA 1
ATOM 2349 C C . ALA A 1 311 ? 3.443 -3.521 -3.174 1 94.06 311 ALA A C 1
ATOM 2351 O O . ALA A 1 311 ? 2.377 -3.914 -3.656 1 94.06 311 ALA A O 1
ATOM 2352 N N . VAL A 1 312 ? 3.848 -2.295 -3.303 1 96.12 312 VAL A N 1
ATOM 2353 C CA . VAL A 1 312 ? 2.994 -1.247 -3.854 1 96.12 312 VAL A CA 1
ATOM 2354 C C . VAL A 1 312 ? 2.77 -1.492 -5.344 1 96.12 312 VAL A C 1
ATOM 2356 O O . VAL A 1 312 ? 1.68 -1.241 -5.863 1 96.12 312 VAL A O 1
ATOM 2359 N N . GLN A 1 313 ? 3.746 -1.988 -6.039 1 92.56 313 GLN A N 1
ATOM 2360 C CA . GLN A 1 313 ? 3.617 -2.236 -7.469 1 92.56 313 GLN A CA 1
ATOM 2361 C C . GLN A 1 313 ? 2.518 -3.256 -7.754 1 92.56 313 GLN A C 1
ATOM 2363 O O . GLN A 1 313 ? 1.719 -3.076 -8.672 1 92.56 313 GLN A O 1
ATOM 2368 N N . VAL A 1 314 ? 2.49 -4.219 -6.934 1 89.12 314 VAL A N 1
ATOM 2369 C CA . VAL A 1 314 ? 1.482 -5.258 -7.129 1 89.12 314 VAL A CA 1
ATOM 2370 C C . VAL A 1 314 ? 0.112 -4.73 -6.703 1 89.12 314 VAL A C 1
ATOM 2372 O O . VAL A 1 314 ? -0.89 -4.98 -7.379 1 89.12 314 VAL A O 1
ATOM 2375 N N . VAL A 1 315 ? 0.042 -4.039 -5.664 1 94.94 315 VAL A N 1
ATOM 2376 C CA . VAL A 1 315 ? -1.207 -3.523 -5.109 1 94.94 315 VAL A CA 1
ATOM 2377 C C . VAL A 1 315 ? -1.831 -2.525 -6.082 1 94.94 315 VAL A C 1
ATOM 2379 O O . VAL A 1 315 ? -3.049 -2.518 -6.277 1 94.94 315 VAL A O 1
ATOM 2382 N N . LEU A 1 316 ? -1.017 -1.703 -6.699 1 95.75 316 LEU A N 1
ATOM 2383 C CA . LEU A 1 316 ? -1.509 -0.735 -7.672 1 95.75 316 LEU A CA 1
ATOM 2384 C C . LEU A 1 316 ? -2.219 -1.437 -8.828 1 95.75 316 LEU A C 1
ATOM 2386 O O . LEU A 1 316 ? -3.268 -0.98 -9.281 1 95.75 316 LEU A O 1
ATOM 2390 N N . LEU A 1 317 ? -1.653 -2.529 -9.242 1 92.62 317 LEU A N 1
ATOM 2391 C CA . LEU A 1 317 ? -2.234 -3.271 -10.359 1 92.62 317 LEU A CA 1
ATOM 2392 C C . LEU A 1 317 ? -3.598 -3.84 -9.977 1 92.62 317 LEU A C 1
ATOM 2394 O O . LEU A 1 317 ? -4.523 -3.834 -10.789 1 92.62 317 LEU A O 1
ATOM 2398 N N . VAL A 1 318 ? -3.674 -4.281 -8.789 1 92.88 318 VAL A N 1
ATOM 2399 C CA . VAL A 1 318 ? -4.918 -4.875 -8.305 1 92.88 318 VAL A CA 1
ATOM 2400 C C . VAL A 1 318 ? -6 -3.801 -8.211 1 92.88 318 VAL A C 1
ATOM 2402 O O . VAL A 1 318 ? -7.141 -4.027 -8.617 1 92.88 318 VAL A O 1
ATOM 2405 N N . PHE A 1 319 ? -5.652 -2.672 -7.695 1 96.38 319 PHE A N 1
ATOM 2406 C CA . PHE A 1 319 ? -6.617 -1.582 -7.609 1 96.38 319 PHE A CA 1
ATOM 2407 C C . PHE A 1 319 ? -7.012 -1.098 -9 1 96.38 319 PHE A C 1
ATOM 2409 O O . PHE A 1 319 ? -8.18 -0.787 -9.242 1 96.38 319 PHE A O 1
ATOM 2416 N N . ALA A 1 320 ? -6.066 -1.05 -9.906 1 96.62 320 ALA A N 1
ATOM 2417 C CA . ALA A 1 320 ? -6.355 -0.648 -11.281 1 96.62 320 ALA A CA 1
ATOM 2418 C C . ALA A 1 320 ? -7.312 -1.629 -11.953 1 96.62 320 ALA A C 1
ATOM 2420 O O . ALA A 1 320 ? -8.18 -1.228 -12.734 1 96.62 320 ALA A O 1
ATOM 2421 N N . ALA A 1 321 ? -7.117 -2.896 -11.656 1 94 321 ALA A N 1
ATOM 2422 C CA . ALA A 1 321 ? -8.031 -3.906 -12.188 1 94 321 ALA A CA 1
ATOM 2423 C C . ALA A 1 321 ? -9.461 -3.662 -11.703 1 94 321 ALA A C 1
ATOM 2425 O O . ALA A 1 321 ? -10.414 -3.9 -12.438 1 94 321 ALA A O 1
ATOM 2426 N N . GLY A 1 322 ? -9.562 -3.262 -10.438 1 94.31 322 GLY A N 1
ATOM 2427 C CA . GLY A 1 322 ? -10.875 -2.895 -9.922 1 94.31 322 GLY A CA 1
ATOM 2428 C C . GLY A 1 322 ? -11.523 -1.758 -10.695 1 94.31 322 GLY A C 1
ATOM 2429 O O . GLY A 1 322 ? -12.719 -1.802 -10.992 1 94.31 322 GLY A O 1
ATOM 2430 N N . VAL A 1 323 ? -10.75 -0.74 -11.039 1 96.25 323 VAL A N 1
ATOM 2431 C CA . VAL A 1 323 ? -11.242 0.383 -11.828 1 96.25 323 VAL A CA 1
ATOM 2432 C C . VAL A 1 323 ? -11.727 -0.116 -13.188 1 96.25 323 VAL A C 1
ATOM 2434 O O . VAL A 1 323 ? -12.812 0.248 -13.641 1 96.25 323 VAL A O 1
ATOM 2437 N N . PHE A 1 324 ? -10.914 -0.919 -13.797 1 95.38 324 PHE A N 1
ATOM 2438 C CA . PHE A 1 324 ? -11.258 -1.479 -15.094 1 95.38 324 PHE A CA 1
ATOM 2439 C C . PHE A 1 324 ? -12.594 -2.217 -15.031 1 95.38 324 PHE A C 1
ATOM 2441 O O . PHE A 1 324 ? -13.469 -1.992 -15.867 1 95.38 324 PHE A O 1
ATOM 2448 N N . MET A 1 325 ? -12.727 -3.037 -14.047 1 92.56 325 MET A N 1
ATOM 2449 C CA . MET A 1 325 ? -13.922 -3.863 -13.93 1 92.56 325 MET A CA 1
ATOM 2450 C C . MET A 1 325 ? -15.148 -3.004 -13.625 1 92.56 325 MET A C 1
ATOM 2452 O O . MET A 1 325 ? -16.234 -3.256 -14.148 1 92.56 325 MET A O 1
ATOM 2456 N N . GLY A 1 326 ? -14.969 -2.053 -12.719 1 93.5 326 GLY A N 1
ATOM 2457 C CA . GLY A 1 326 ? -16.062 -1.152 -12.414 1 93.5 326 GLY A CA 1
ATOM 2458 C C . GLY A 1 326 ? -16.609 -0.432 -13.633 1 93.5 326 GLY A C 1
ATOM 2459 O O . GLY A 1 326 ? -17.812 -0.347 -13.828 1 93.5 326 GLY A O 1
ATOM 2460 N N . LEU A 1 327 ? -15.719 0.051 -14.492 1 95.75 327 LEU A N 1
ATOM 2461 C CA . LEU A 1 327 ? -16.109 0.791 -15.688 1 95.75 327 LEU A CA 1
ATOM 2462 C C . LEU A 1 327 ? -16.641 -0.153 -16.766 1 95.75 327 LEU A C 1
ATOM 2464 O O . LEU A 1 327 ? -17.641 0.14 -17.406 1 95.75 327 LEU A O 1
ATOM 2468 N N . PHE A 1 328 ? -15.977 -1.259 -16.906 1 93.5 328 PHE A N 1
ATOM 2469 C CA . PHE A 1 328 ? -16.312 -2.229 -17.938 1 93.5 328 PHE A CA 1
ATOM 2470 C C . PHE A 1 328 ? -17.703 -2.822 -17.703 1 93.5 328 PHE A C 1
ATOM 2472 O O . PHE A 1 328 ? -18.516 -2.922 -18.625 1 93.5 328 PHE A O 1
ATOM 2479 N N . GLN A 1 329 ? -17.984 -3.174 -16.484 1 90.44 329 GLN A N 1
ATOM 2480 C CA . GLN A 1 329 ? -19.281 -3.746 -16.125 1 90.44 329 GLN A CA 1
ATOM 2481 C C . GLN A 1 329 ? -20.344 -2.66 -15.969 1 90.44 329 GLN A C 1
ATOM 2483 O O . GLN A 1 329 ? -21.469 -2.818 -16.422 1 90.44 329 GLN A O 1
ATOM 2488 N N . GLY A 1 330 ? -19.938 -1.616 -15.375 1 91.38 330 GLY A N 1
ATOM 2489 C CA . GLY A 1 330 ? -20.891 -0.566 -15.031 1 91.38 330 GLY A CA 1
ATOM 2490 C C . GLY A 1 330 ? -21.422 0.167 -16.25 1 91.38 330 GLY A C 1
ATOM 2491 O O . GLY A 1 330 ? -22.531 0.716 -16.203 1 91.38 330 GLY A O 1
ATOM 2492 N N . THR A 1 331 ? -20.688 0.181 -17.328 1 94.19 331 THR A N 1
ATOM 2493 C CA . THR A 1 331 ? -21.125 0.883 -18.531 1 94.19 331 THR A CA 1
ATOM 2494 C C . THR A 1 331 ? -21.906 -0.051 -19.453 1 94.19 331 THR A C 1
ATOM 2496 O O . THR A 1 331 ? -22.406 0.373 -20.484 1 94.19 331 THR A O 1
ATOM 2499 N N . GLY A 1 332 ? -21.922 -1.341 -19.047 1 91.5 332 GLY A N 1
ATOM 2500 C CA . GLY A 1 332 ? -22.641 -2.299 -19.875 1 91.5 332 GLY A CA 1
ATOM 2501 C C . GLY A 1 332 ? -21.766 -2.91 -20.969 1 91.5 332 GLY A C 1
ATOM 2502 O O . GLY A 1 332 ? -22.219 -3.811 -21.672 1 91.5 332 GLY A O 1
ATOM 2503 N N . MET A 1 333 ? -20.562 -2.498 -21.078 1 93.44 333 MET A N 1
ATOM 2504 C CA . MET A 1 333 ? -19.672 -3.033 -22.094 1 93.44 333 MET A CA 1
ATOM 2505 C C . MET A 1 333 ? -19.469 -4.535 -21.906 1 93.44 333 MET A C 1
ATOM 2507 O O . MET A 1 333 ? -19.422 -5.285 -22.875 1 93.44 333 MET A O 1
ATOM 2511 N N . ALA A 1 334 ? -19.344 -4.945 -20.688 1 90.38 334 ALA A N 1
ATOM 2512 C CA . ALA A 1 334 ? -19.156 -6.359 -20.391 1 90.38 334 ALA A CA 1
ATOM 2513 C C . ALA A 1 334 ? -20.328 -7.188 -20.891 1 90.38 334 ALA A C 1
ATOM 2515 O O . ALA A 1 334 ? -20.141 -8.227 -21.531 1 90.38 334 ALA A O 1
ATOM 2516 N N . THR A 1 335 ? -21.516 -6.734 -20.578 1 88.88 335 THR A N 1
ATOM 2517 C CA . THR A 1 335 ? -22.734 -7.434 -21 1 88.88 335 THR A CA 1
ATOM 2518 C C . THR A 1 335 ? -22.844 -7.477 -22.516 1 88.88 335 THR A C 1
ATOM 2520 O O . THR A 1 335 ? -23.188 -8.516 -23.094 1 88.88 335 THR A O 1
ATOM 2523 N N . ALA A 1 336 ? -22.562 -6.371 -23.094 1 91.44 336 ALA A N 1
ATOM 2524 C CA . ALA A 1 336 ? -22.641 -6.281 -24.547 1 91.44 336 ALA A CA 1
ATOM 2525 C C . ALA A 1 336 ? -21.656 -7.238 -25.219 1 91.44 336 ALA A C 1
ATOM 2527 O O . ALA A 1 336 ? -22 -7.914 -26.188 1 91.44 336 ALA A O 1
ATOM 2528 N N . LEU A 1 337 ? -20.531 -7.23 -24.719 1 89.94 337 LEU A N 1
ATOM 2529 C CA . LEU A 1 337 ? -19.5 -8.102 -25.266 1 89.94 337 LEU A CA 1
ATOM 2530 C C . LEU A 1 337 ? -19.891 -9.57 -25.094 1 89.94 337 LEU A C 1
ATOM 2532 O O . LEU A 1 337 ? -19.75 -10.359 -26.031 1 89.94 337 LEU A O 1
ATOM 2536 N N . THR A 1 338 ? -20.328 -9.922 -23.969 1 88.12 338 THR A N 1
ATOM 2537 C CA . THR A 1 338 ? -20.688 -11.297 -23.641 1 88.12 338 THR A CA 1
ATOM 2538 C C . THR A 1 338 ? -21.812 -11.789 -24.547 1 88.12 338 THR A C 1
ATOM 2540 O O . THR A 1 338 ? -21.75 -12.891 -25.094 1 88.12 338 THR A O 1
ATOM 2543 N N . GLU A 1 339 ? -22.781 -10.984 -24.672 1 89.31 339 GLU A N 1
ATOM 2544 C CA . GLU A 1 339 ? -23.938 -11.344 -25.516 1 89.31 339 GLU A CA 1
ATOM 2545 C C . GLU A 1 339 ? -23.516 -11.547 -26.969 1 89.31 339 GLU A C 1
ATOM 2547 O O . GLU A 1 339 ? -24.047 -12.422 -27.656 1 89.31 339 GLU A O 1
ATOM 2552 N N . SER A 1 340 ? -22.625 -10.758 -27.344 1 90 340 SER A N 1
ATOM 2553 C CA . SER A 1 340 ? -22.156 -10.859 -28.719 1 90 340 SER A CA 1
ATOM 2554 C C . SER A 1 340 ? -21.359 -12.141 -28.938 1 90 340 SER A C 1
ATOM 2556 O O . SER A 1 340 ? -21.453 -12.758 -30 1 90 340 SER A O 1
ATOM 2558 N N . ILE A 1 341 ? -20.578 -12.555 -28 1 88.12 341 ILE A N 1
ATOM 2559 C CA . ILE A 1 341 ? -19.719 -13.719 -28.125 1 88.12 341 ILE A CA 1
ATOM 2560 C C . ILE A 1 341 ? -20.547 -15 -28 1 88.12 341 ILE A C 1
ATOM 2562 O O . ILE A 1 341 ? -20.344 -15.953 -28.75 1 88.12 341 ILE A O 1
ATOM 2566 N N . VAL A 1 342 ? -21.453 -15.023 -27.109 1 84.81 342 VAL A N 1
ATOM 2567 C CA . VAL A 1 342 ? -22.266 -16.203 -26.828 1 84.81 342 VAL A CA 1
ATOM 2568 C C . VAL A 1 342 ? -23.109 -16.547 -28.047 1 84.81 342 VAL A C 1
ATOM 2570 O O . VAL A 1 342 ? -23.406 -17.719 -28.297 1 84.81 342 VAL A O 1
ATOM 2573 N N . ARG A 1 343 ? -23.375 -15.531 -28.844 1 83.94 343 ARG A N 1
ATOM 2574 C CA . ARG A 1 343 ? -24.172 -15.75 -30.031 1 83.94 343 ARG A CA 1
ATOM 2575 C C . ARG A 1 343 ? -23.359 -16.484 -31.109 1 83.94 343 ARG A C 1
ATOM 2577 O O . ARG A 1 343 ? -23.938 -17.172 -31.969 1 83.94 343 ARG A O 1
ATOM 2584 N N . VAL A 1 344 ? -22.109 -16.406 -30.969 1 84.81 344 VAL A N 1
ATOM 2585 C CA . VAL A 1 344 ? -21.266 -16.953 -32.031 1 84.81 344 VAL A CA 1
ATOM 2586 C C . VAL A 1 344 ? -20.719 -18.312 -31.594 1 84.81 344 VAL A C 1
ATOM 2588 O O . VAL A 1 344 ? -20.422 -19.156 -32.438 1 84.81 344 VAL A O 1
ATOM 2591 N N . ILE A 1 345 ? -20.547 -18.562 -30.375 1 84.19 345 ILE A N 1
ATOM 2592 C CA . ILE A 1 345 ? -19.938 -19.797 -29.859 1 84.19 345 ILE A CA 1
ATOM 2593 C C . ILE A 1 345 ? -20.969 -20.906 -29.844 1 84.19 345 ILE A C 1
ATOM 2595 O O . ILE A 1 345 ? -22.062 -20.75 -29.297 1 84.19 345 ILE A O 1
ATOM 2599 N N . PRO A 1 346 ? -20.594 -21.969 -30.438 1 82.06 346 PRO A N 1
ATOM 2600 C CA . PRO A 1 346 ? -21.5 -23.125 -30.422 1 82.06 346 PRO A CA 1
ATOM 2601 C C . PRO A 1 346 ? -21.812 -23.594 -29 1 82.06 346 PRO A C 1
ATOM 2603 O O . PRO A 1 346 ? -20.938 -23.594 -28.141 1 82.06 346 PRO A O 1
ATOM 2606 N N . LYS A 1 347 ? -23.031 -23.953 -28.797 1 80.12 347 LYS A N 1
ATOM 2607 C CA . LYS A 1 347 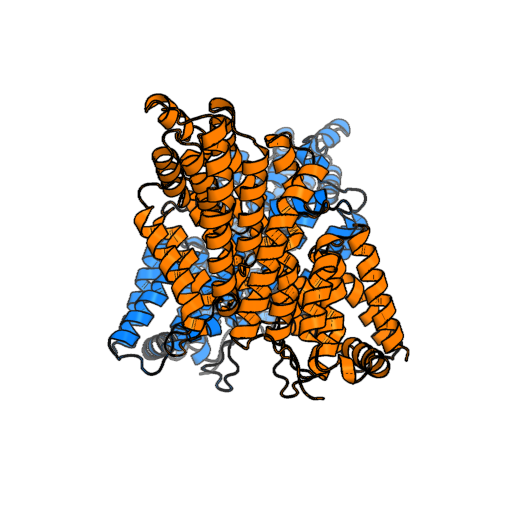? -23.516 -24.406 -27.5 1 80.12 347 LYS A CA 1
ATOM 2608 C C . LYS A 1 347 ? -22.719 -25.594 -26.984 1 80.12 347 LYS A C 1
ATOM 2610 O O . LYS A 1 347 ? -22.547 -25.766 -25.781 1 80.12 347 LYS A O 1
ATOM 2615 N N . GLU A 1 348 ? -22.125 -26.312 -27.969 1 82.62 348 GLU A N 1
ATOM 2616 C CA . GLU A 1 348 ? -21.375 -27.516 -27.594 1 82.62 348 GLU A CA 1
ATOM 2617 C C . GLU A 1 348 ? -20.078 -27.141 -26.859 1 82.62 348 GLU A C 1
ATOM 2619 O O . GLU A 1 348 ? -19.594 -27.922 -26.047 1 82.62 348 GLU A O 1
ATOM 2624 N N . LEU A 1 349 ? -19.609 -26.031 -27.109 1 85.31 349 LEU A N 1
ATOM 2625 C CA . LEU A 1 349 ? -18.344 -25.625 -26.516 1 85.31 349 LEU A CA 1
ATOM 2626 C C . LEU A 1 349 ? -18.578 -24.906 -25.188 1 85.31 349 LEU A C 1
ATOM 2628 O O . LEU A 1 349 ? -17.672 -24.812 -24.359 1 85.31 349 LEU A O 1
ATOM 2632 N N . ALA A 1 350 ? -19.781 -24.453 -25 1 87.25 350 ALA A N 1
ATOM 2633 C CA . ALA A 1 350 ? -20.125 -23.656 -23.828 1 87.25 350 ALA A CA 1
ATOM 2634 C C . ALA A 1 350 ? -19.906 -24.453 -22.547 1 87.25 350 ALA A C 1
ATOM 2636 O O . ALA A 1 350 ? -19.406 -23.922 -21.562 1 87.25 350 ALA A O 1
ATOM 2637 N N . GLY A 1 351 ? -20.188 -25.703 -22.656 1 89.25 351 GLY A N 1
ATOM 2638 C CA . GLY A 1 351 ? -20.094 -26.516 -21.453 1 89.25 351 GLY A CA 1
ATOM 2639 C C . GLY A 1 351 ? -18.656 -26.812 -21.062 1 89.25 351 GLY A C 1
ATOM 2640 O O . GLY A 1 351 ? -18.391 -27.219 -19.922 1 89.25 351 GLY A O 1
ATOM 2641 N N . PHE A 1 352 ? -17.734 -26.578 -21.969 1 91.81 352 PHE A N 1
ATOM 2642 C CA . PHE A 1 352 ? -16.328 -26.906 -21.734 1 91.81 352 PHE A CA 1
ATOM 2643 C C . PHE A 1 352 ? -15.523 -25.625 -21.484 1 91.81 352 PHE A C 1
ATOM 2645 O O . PHE A 1 352 ? -14.305 -25.625 -21.672 1 91.81 352 PHE A O 1
ATOM 2652 N N . TRP A 1 353 ? -16.125 -24.656 -21.031 1 91.75 353 TRP A N 1
ATOM 2653 C CA . TRP A 1 353 ? -15.508 -23.328 -21.016 1 91.75 353 TRP A CA 1
ATOM 2654 C C . TRP A 1 353 ? -14.305 -23.312 -20.078 1 91.75 353 TRP A C 1
ATOM 2656 O O . TRP A 1 353 ? -13.289 -22.672 -20.375 1 91.75 353 TRP A O 1
ATOM 2666 N N . SER A 1 354 ? -14.391 -23.922 -18.906 1 92.25 354 SER A N 1
ATOM 2667 C CA . SER A 1 354 ? -13.258 -23.953 -18 1 92.25 354 SER A CA 1
ATOM 2668 C C . SER A 1 354 ? -12.055 -24.656 -18.625 1 92.25 354 SER A C 1
ATOM 2670 O O . SER A 1 354 ? -10.914 -24.234 -18.438 1 92.25 354 SER A O 1
ATOM 2672 N N . LEU A 1 355 ? -12.32 -25.672 -19.328 1 90.69 355 LEU A N 1
ATOM 2673 C CA . LEU A 1 355 ? -11.242 -26.375 -20.016 1 90.69 355 LEU A CA 1
ATOM 2674 C C . LEU A 1 355 ? -10.648 -25.516 -21.125 1 90.69 355 LEU A C 1
ATOM 2676 O O . LEU A 1 355 ? -9.438 -25.547 -21.359 1 90.69 355 LEU A O 1
ATOM 2680 N N . ILE A 1 356 ? -11.461 -24.844 -21.797 1 92.38 356 ILE A N 1
ATOM 2681 C CA . ILE A 1 356 ? -11 -23.938 -22.844 1 92.38 356 ILE A CA 1
ATOM 2682 C C . ILE A 1 356 ? -10.078 -22.875 -22.234 1 92.38 356 ILE A C 1
ATOM 2684 O O . ILE A 1 356 ? -9 -22.609 -22.766 1 92.38 356 ILE A O 1
ATOM 2688 N N . ILE A 1 357 ? -10.484 -22.312 -21.094 1 94.81 357 ILE A N 1
ATOM 2689 C CA . ILE A 1 357 ? -9.664 -21.312 -20.422 1 94.81 357 ILE A CA 1
ATOM 2690 C C . ILE A 1 357 ? -8.328 -21.922 -20.016 1 94.81 357 ILE A C 1
ATOM 2692 O O . ILE A 1 357 ? -7.277 -21.312 -20.203 1 94.81 357 ILE A O 1
ATOM 2696 N N . ALA A 1 358 ? -8.344 -23.125 -19.547 1 94.75 358 ALA A N 1
ATOM 2697 C CA . ALA A 1 358 ? -7.125 -23.812 -19.125 1 94.75 358 ALA A CA 1
ATOM 2698 C C . ALA A 1 358 ? -6.18 -24.031 -20.297 1 94.75 358 ALA A C 1
ATOM 2700 O O . ALA A 1 358 ? -4.977 -23.766 -20.188 1 94.75 358 ALA A O 1
ATOM 2701 N N . ILE A 1 359 ? -6.699 -24.406 -21.391 1 92.44 359 ILE A N 1
ATOM 2702 C CA . ILE A 1 359 ? -5.895 -24.719 -22.562 1 92.44 359 ILE A CA 1
ATOM 2703 C C . ILE A 1 359 ? -5.344 -23.422 -23.156 1 92.44 359 ILE A C 1
ATOM 2705 O O . ILE A 1 359 ? -4.168 -23.344 -23.516 1 92.44 359 ILE A O 1
ATOM 2709 N N . ILE A 1 360 ? -6.129 -22.406 -23.234 1 94.38 360 ILE A N 1
ATOM 2710 C CA . ILE A 1 360 ? -5.723 -21.141 -23.812 1 94.38 360 ILE A CA 1
ATOM 2711 C C . ILE A 1 360 ? -4.691 -20.469 -22.906 1 94.38 360 ILE A C 1
ATOM 2713 O O . ILE A 1 360 ? -3.846 -19.703 -23.375 1 94.38 360 ILE A O 1
ATOM 2717 N N . SER A 1 361 ? -4.758 -20.766 -21.609 1 95.94 361 SER A N 1
ATOM 2718 C CA . SER A 1 361 ? -3.83 -20.156 -20.672 1 95.94 361 SER A CA 1
ATOM 2719 C C . SER A 1 361 ? -2.389 -20.547 -20.969 1 95.94 361 SER A C 1
ATOM 2721 O O . SER A 1 361 ? -1.453 -19.828 -20.641 1 95.94 361 SER A O 1
ATOM 2723 N N . VAL A 1 362 ? -2.154 -21.703 -21.656 1 95 362 VAL A N 1
ATOM 2724 C CA . VAL A 1 362 ? -0.812 -22.188 -21.969 1 95 362 VAL A CA 1
ATOM 2725 C C . VAL A 1 362 ? -0.153 -21.25 -22.969 1 95 362 VAL A C 1
ATOM 2727 O O . VAL A 1 362 ? 0.761 -20.5 -22.625 1 95 362 VAL A O 1
ATOM 2730 N N . PRO A 1 363 ? -0.658 -21.125 -24.188 1 93.62 363 PRO A N 1
ATOM 2731 C CA . PRO A 1 363 ? -0.059 -20.156 -25.109 1 93.62 363 PRO A CA 1
ATOM 2732 C C . PRO A 1 363 ? -0.236 -18.703 -24.656 1 93.62 363 PRO A C 1
ATOM 2734 O O . PRO A 1 363 ? 0.621 -17.859 -24.922 1 93.62 363 PRO A O 1
ATOM 2737 N N . GLY A 1 364 ? -1.347 -18.422 -24.016 1 93.44 364 GLY A N 1
ATOM 2738 C CA . GLY A 1 364 ? -1.607 -17.078 -23.531 1 93.44 364 GLY A CA 1
ATOM 2739 C C . GLY A 1 364 ? -0.544 -16.578 -22.578 1 93.44 364 GLY A C 1
ATOM 2740 O O . GLY A 1 364 ? -0.09 -15.43 -22.688 1 93.44 364 GLY A O 1
ATOM 2741 N N . THR A 1 365 ? -0.113 -17.438 -21.672 1 92.94 365 THR A N 1
ATOM 2742 C CA . THR A 1 365 ? 0.859 -17 -20.672 1 92.94 365 THR A CA 1
ATOM 2743 C C . THR A 1 365 ? 2.281 -17.156 -21.203 1 92.94 365 THR A C 1
ATOM 2745 O O . THR A 1 365 ? 3.223 -16.578 -20.656 1 92.94 365 THR A O 1
ATOM 2748 N N . PHE A 1 366 ? 2.465 -17.922 -22.281 1 92.38 366 PHE A N 1
ATOM 2749 C CA . PHE A 1 366 ? 3.793 -18.078 -22.875 1 92.38 366 PHE A CA 1
ATOM 2750 C C . PHE A 1 366 ? 4.098 -16.938 -23.844 1 92.38 366 PHE A C 1
ATOM 2752 O O . PHE A 1 366 ? 5.207 -16.406 -23.844 1 92.38 366 PHE A O 1
ATOM 2759 N N . PHE A 1 367 ? 3.119 -16.547 -24.609 1 91.38 367 PHE A N 1
ATOM 2760 C CA . PHE A 1 367 ? 3.354 -15.586 -25.672 1 91.38 367 PHE A CA 1
ATOM 2761 C C . PHE A 1 367 ? 2.971 -14.18 -25.219 1 91.38 367 PHE A C 1
ATOM 2763 O O . PHE A 1 367 ? 3.285 -13.203 -25.891 1 91.38 367 PHE A O 1
ATOM 2770 N N . LEU A 1 368 ? 2.275 -14.102 -24.172 1 91.12 368 LEU A N 1
ATOM 2771 C CA . LEU A 1 368 ? 1.927 -12.812 -23.594 1 91.12 368 LEU A CA 1
ATOM 2772 C C . LEU A 1 368 ? 2.498 -12.68 -22.188 1 91.12 368 LEU A C 1
ATOM 2774 O O . LEU A 1 368 ? 2.893 -13.672 -21.562 1 91.12 368 LEU A O 1
ATOM 2778 N N . THR A 1 369 ? 2.562 -11.438 -21.781 1 90.56 369 THR A N 1
ATOM 2779 C CA . THR A 1 369 ? 2.889 -11.211 -20.375 1 90.56 369 THR A CA 1
ATOM 2780 C C . THR A 1 369 ? 1.707 -11.578 -19.469 1 90.56 369 THR A C 1
ATOM 2782 O O . THR A 1 369 ? 0.588 -11.766 -19.953 1 90.56 369 THR A O 1
ATOM 2785 N N . ASN A 1 370 ? 1.974 -11.758 -18.234 1 93.06 370 ASN A N 1
ATOM 2786 C CA . ASN A 1 370 ? 0.884 -12 -17.297 1 93.06 370 ASN A CA 1
ATOM 2787 C C . ASN A 1 370 ? -0.159 -10.883 -17.344 1 93.06 370 ASN A C 1
ATOM 2789 O O . ASN A 1 370 ? -1.361 -11.156 -17.328 1 93.06 370 ASN A O 1
ATOM 2793 N N . ASP A 1 371 ? 0.219 -9.711 -17.5 1 91.69 371 ASP A N 1
ATOM 2794 C CA . ASP A 1 371 ? -0.723 -8.602 -17.594 1 91.69 371 ASP A CA 1
ATOM 2795 C C . ASP A 1 371 ? -1.594 -8.734 -18.844 1 91.69 371 ASP A C 1
ATOM 2797 O O . ASP A 1 371 ? -2.811 -8.539 -18.781 1 91.69 371 ASP A O 1
ATOM 2801 N N . GLY A 1 372 ? -0.916 -9.062 -19.922 1 90.75 372 GLY A N 1
ATOM 2802 C CA . GLY A 1 372 ? -1.643 -9.219 -21.172 1 90.75 372 GLY A CA 1
ATOM 2803 C C . GLY A 1 372 ? -2.68 -10.328 -21.125 1 90.75 372 GLY A C 1
ATOM 2804 O O . GLY A 1 372 ? -3.818 -10.133 -21.562 1 90.75 372 GLY A O 1
ATOM 2805 N N . PHE A 1 373 ? -2.316 -11.406 -20.594 1 94.94 373 PHE A N 1
ATOM 2806 C CA . PHE A 1 373 ? -3.225 -12.547 -20.578 1 94.94 373 PHE A CA 1
ATOM 2807 C C . PHE A 1 373 ? -4.363 -12.312 -19.594 1 94.94 373 PHE A C 1
ATOM 2809 O O . PHE A 1 373 ? -5.535 -12.508 -19.938 1 94.94 373 PHE A O 1
ATOM 2816 N N . TYR A 1 374 ? -4.102 -11.93 -18.375 1 95.31 374 TYR A N 1
ATOM 2817 C CA . TYR A 1 374 ? -5.129 -11.883 -17.344 1 95.31 374 TYR A CA 1
ATOM 2818 C C . TYR A 1 374 ? -6.031 -10.664 -17.516 1 95.31 374 TYR A C 1
ATOM 2820 O O . TYR A 1 374 ? -7.246 -10.75 -17.328 1 95.31 374 TYR A O 1
ATOM 2828 N N . TYR A 1 375 ? -5.512 -9.586 -17.891 1 91.38 375 TYR A N 1
ATOM 2829 C CA . TYR A 1 375 ? -6.34 -8.391 -18.016 1 91.38 375 TYR A CA 1
ATOM 2830 C C . TYR A 1 375 ? -6.863 -8.234 -19.438 1 91.38 375 TYR A C 1
ATOM 2832 O O . TYR A 1 375 ? -7.93 -7.652 -19.656 1 91.38 375 TYR A O 1
ATOM 2840 N N . GLY A 1 376 ? -6.168 -8.742 -20.422 1 90.06 376 GLY A N 1
ATOM 2841 C CA . GLY A 1 376 ? -6.574 -8.609 -21.812 1 90.06 376 GLY A CA 1
ATOM 2842 C C . GLY A 1 376 ? -7.426 -9.766 -22.297 1 90.06 376 GLY A C 1
ATOM 2843 O O . GLY A 1 376 ? -8.375 -9.57 -23.062 1 90.06 376 GLY A O 1
ATOM 2844 N N . VAL A 1 377 ? -7.113 -10.922 -21.844 1 92.25 377 VAL A N 1
ATOM 2845 C CA . VAL A 1 377 ? -7.77 -12.109 -22.391 1 92.25 377 VAL A CA 1
ATOM 2846 C C . VAL A 1 377 ? -8.75 -12.672 -21.359 1 92.25 377 VAL A C 1
ATOM 2848 O O . VAL A 1 377 ? -9.906 -12.961 -21.688 1 92.25 377 VAL A O 1
ATOM 2851 N N . LEU A 1 378 ? -8.398 -12.742 -20.156 1 94.62 378 LEU A N 1
ATOM 2852 C CA . LEU A 1 378 ? -9.203 -13.43 -19.141 1 94.62 378 LEU A CA 1
ATOM 2853 C C . LEU A 1 378 ? -10.484 -12.648 -18.844 1 94.62 378 LEU A C 1
ATOM 2855 O O . LEU A 1 378 ? -11.531 -13.234 -18.578 1 94.62 378 LEU A O 1
ATOM 2859 N N . ILE A 1 379 ? -10.406 -11.344 -18.891 1 91.5 379 ILE A N 1
ATOM 2860 C CA . ILE A 1 379 ? -11.555 -10.523 -18.516 1 91.5 379 ILE A CA 1
ATOM 2861 C C . ILE A 1 379 ? -12.742 -10.852 -19.422 1 91.5 379 ILE A C 1
ATOM 2863 O O . ILE A 1 379 ? -13.805 -11.234 -18.938 1 91.5 379 ILE A O 1
ATOM 2867 N N . PRO A 1 380 ? -12.609 -10.75 -20.781 1 91 380 PRO A N 1
ATOM 2868 C CA . PRO A 1 380 ? -13.742 -11.125 -21.641 1 91 380 PRO A CA 1
ATOM 2869 C C . PRO A 1 380 ? -14.148 -12.586 -21.469 1 91 380 PRO A C 1
ATOM 2871 O O . PRO A 1 380 ? -15.336 -12.906 -21.5 1 91 380 PRO A O 1
ATOM 2874 N N . PHE A 1 381 ? -13.211 -13.469 -21.266 1 93.44 381 PHE A N 1
ATOM 2875 C CA . PHE A 1 381 ? -13.508 -14.891 -21.094 1 93.44 381 PHE A CA 1
ATOM 2876 C C . PHE A 1 381 ? -14.297 -15.117 -19.812 1 93.44 381 PHE A C 1
ATOM 2878 O O . PHE A 1 381 ? -15.172 -15.984 -19.766 1 93.44 381 PHE A O 1
ATOM 2885 N N . ALA A 1 382 ? -13.938 -14.367 -18.781 1 92.75 382 ALA A N 1
ATOM 2886 C CA . ALA A 1 382 ? -14.625 -14.484 -17.5 1 92.75 382 ALA A CA 1
ATOM 2887 C C . ALA A 1 382 ? -16.094 -14.078 -17.625 1 92.75 382 ALA A C 1
ATOM 2889 O O . ALA A 1 382 ? -16.969 -14.727 -17.047 1 92.75 382 ALA A O 1
ATOM 2890 N N . GLU A 1 383 ? -16.328 -13.078 -18.359 1 90.12 383 GLU A N 1
ATOM 2891 C CA . GLU A 1 383 ? -17.703 -12.617 -18.531 1 90.12 383 GLU A CA 1
ATOM 2892 C C . GLU A 1 383 ? -18.531 -13.648 -19.297 1 90.12 383 GLU A C 1
ATOM 2894 O O . GLU A 1 383 ? -19.688 -13.891 -18.938 1 90.12 383 GLU A O 1
ATOM 2899 N N . VAL A 1 384 ? -17.984 -14.227 -20.266 1 91.06 384 VAL A N 1
ATOM 2900 C CA . VAL A 1 384 ? -18.672 -15.266 -21.031 1 91.06 384 VAL A CA 1
ATOM 2901 C C . VAL A 1 384 ? -18.906 -16.484 -20.141 1 91.06 384 VAL A C 1
ATOM 2903 O O . VAL A 1 384 ? -20 -17.078 -20.156 1 91.06 384 VAL A O 1
ATOM 2906 N N . GLY A 1 385 ? -17.906 -16.844 -19.375 1 92.94 385 GLY A N 1
ATOM 2907 C CA . GLY A 1 385 ? -18.031 -18 -18.484 1 92.94 385 GLY A CA 1
ATOM 2908 C C . GLY A 1 385 ? -19.141 -17.844 -17.453 1 92.94 385 GLY A C 1
ATOM 2909 O O . GLY A 1 385 ? -19.812 -18.812 -17.125 1 92.94 385 GLY A O 1
ATOM 2910 N N . ARG A 1 386 ? -19.281 -16.656 -16.984 1 89.75 386 ARG A N 1
ATOM 2911 C CA . ARG A 1 386 ? -20.359 -16.391 -16.031 1 89.75 386 ARG A CA 1
ATOM 2912 C C . ARG A 1 386 ? -21.719 -16.672 -16.656 1 89.75 386 ARG A C 1
ATOM 2914 O O . ARG A 1 386 ? -22.609 -17.188 -15.992 1 89.75 386 ARG A O 1
ATOM 2921 N N . GLN A 1 387 ? -21.875 -16.344 -17.875 1 87.5 387 GLN A N 1
ATOM 2922 C CA . GLN A 1 387 ? -23.125 -16.594 -18.578 1 87.5 387 GLN A CA 1
ATOM 2923 C C . GLN A 1 387 ? -23.375 -18.094 -18.766 1 87.5 387 GLN A C 1
ATOM 2925 O O . GLN A 1 387 ? -24.516 -18.547 -18.766 1 87.5 387 GLN A O 1
ATOM 2930 N N . TYR A 1 388 ? -22.312 -18.781 -18.906 1 90.44 388 TYR A N 1
ATOM 2931 C CA . TYR A 1 388 ? -22.422 -20.219 -19.109 1 90.44 388 TYR A CA 1
ATOM 2932 C C . TYR A 1 388 ? -22.562 -20.953 -17.781 1 90.44 388 TYR A C 1
ATOM 2934 O O . TYR A 1 388 ? -22.703 -22.188 -17.766 1 90.44 388 TYR A O 1
ATOM 2942 N N . GLY A 1 389 ? -22.438 -20.219 -16.656 1 89.56 389 GLY A N 1
ATOM 2943 C CA . GLY A 1 389 ? -22.719 -20.812 -15.359 1 89.56 389 GLY A CA 1
ATOM 2944 C C . GLY A 1 389 ? -21.469 -21.188 -14.586 1 89.56 389 GLY A C 1
ATOM 2945 O O . GLY A 1 389 ? -21.547 -21.812 -13.531 1 89.56 389 GLY A O 1
ATOM 2946 N N . PHE A 1 390 ? -20.391 -20.859 -15.031 1 93.31 390 PHE A N 1
ATOM 2947 C CA . PHE A 1 390 ? -19.156 -21.156 -14.312 1 93.31 390 PHE A CA 1
ATOM 2948 C C . PHE A 1 390 ? -18.906 -20.109 -13.227 1 93.31 390 PHE A C 1
ATOM 2950 O O . PHE A 1 390 ? -19.188 -18.922 -13.422 1 93.31 390 PHE A O 1
ATOM 2957 N N . THR A 1 391 ? -18.375 -20.578 -12.117 1 93.44 391 THR A N 1
ATOM 2958 C CA . THR A 1 391 ? -18.094 -19.656 -11.008 1 93.44 391 THR A CA 1
ATOM 2959 C C . THR A 1 391 ? -16.766 -18.938 -11.234 1 93.44 391 THR A C 1
ATOM 2961 O O . THR A 1 391 ? -15.922 -19.391 -12.008 1 93.44 391 THR A O 1
ATOM 2964 N N . ASP A 1 392 ? -16.594 -17.844 -10.57 1 93.81 392 ASP A N 1
ATOM 2965 C CA . ASP A 1 392 ? -15.352 -17.062 -10.633 1 93.81 392 ASP A CA 1
ATOM 2966 C C . ASP A 1 392 ? -14.164 -17.906 -10.172 1 93.81 392 ASP A C 1
ATOM 2968 O O . ASP A 1 392 ? -13.094 -17.859 -10.789 1 93.81 392 ASP A O 1
ATOM 2972 N N . MET A 1 393 ? -14.344 -18.688 -9.148 1 94.75 393 MET A N 1
ATOM 2973 C CA . MET A 1 393 ? -13.273 -19.531 -8.617 1 94.75 393 MET A CA 1
ATOM 2974 C C . MET A 1 393 ? -12.852 -20.578 -9.641 1 94.75 393 MET A C 1
ATOM 2976 O O . MET A 1 393 ? -11.656 -20.781 -9.875 1 94.75 393 MET A O 1
ATOM 2980 N N . GLN A 1 394 ? -13.805 -21.188 -10.297 1 95.5 394 GLN A N 1
ATOM 2981 C CA . GLN A 1 394 ? -13.508 -22.203 -11.305 1 95.5 394 GLN A CA 1
ATOM 2982 C C . GLN A 1 394 ? -12.695 -21.625 -12.453 1 95.5 394 GLN A C 1
ATOM 2984 O O . GLN A 1 394 ? -11.734 -22.234 -12.922 1 95.5 394 GLN A O 1
ATOM 2989 N N . MET A 1 395 ? -13.023 -20.469 -12.852 1 96 395 MET A N 1
ATOM 2990 C CA . MET A 1 395 ? -12.344 -19.828 -13.977 1 96 395 MET A CA 1
ATOM 2991 C C . MET A 1 395 ? -10.961 -19.328 -13.562 1 96 395 MET A C 1
ATOM 2993 O O . MET A 1 395 ? -10.016 -19.391 -14.352 1 96 395 MET A O 1
ATOM 2997 N N . ALA A 1 396 ? -10.891 -18.812 -12.297 1 97 396 ALA A N 1
ATOM 2998 C CA . ALA A 1 396 ? -9.586 -18.406 -11.781 1 97 396 ALA A CA 1
ATOM 2999 C C . ALA A 1 396 ? -8.617 -19.578 -11.773 1 97 396 ALA A C 1
ATOM 3001 O O . ALA A 1 396 ? -7.484 -19.469 -12.25 1 97 396 ALA A O 1
ATOM 3002 N N . LEU A 1 397 ? -9.094 -20.719 -11.281 1 97.56 397 LEU A N 1
ATOM 3003 C CA . LEU A 1 397 ? -8.273 -21.922 -11.211 1 97.56 397 LEU A CA 1
ATOM 3004 C C . LEU A 1 397 ? -7.875 -22.391 -12.602 1 97.56 397 LEU A C 1
ATOM 3006 O O . LEU A 1 397 ? -6.707 -22.703 -12.852 1 97.56 397 LEU A O 1
ATOM 3010 N N . ALA A 1 398 ? -8.797 -22.359 -13.516 1 96.81 398 ALA A N 1
ATOM 3011 C CA . ALA A 1 398 ? -8.531 -22.781 -14.883 1 96.81 398 ALA A CA 1
ATOM 3012 C C . ALA A 1 398 ? -7.477 -21.906 -15.547 1 96.81 398 ALA A C 1
ATOM 3014 O O . ALA A 1 398 ? -6.594 -22.406 -16.25 1 96.81 398 ALA A O 1
ATOM 3015 N N . SER A 1 399 ? -7.566 -20.641 -15.297 1 97.19 399 SER A N 1
ATOM 3016 C CA . SER A 1 399 ? -6.68 -19.688 -15.938 1 97.19 399 SER A CA 1
ATOM 3017 C C . SER A 1 399 ? -5.246 -19.828 -15.43 1 97.19 399 SER A C 1
ATOM 3019 O O . SER A 1 399 ? -4.312 -19.312 -16.062 1 97.19 399 SER A O 1
ATOM 3021 N N . LEU A 1 400 ? -5.047 -20.484 -14.289 1 97.94 400 LEU A N 1
ATOM 3022 C CA . LEU A 1 400 ? -3.729 -20.594 -13.672 1 97.94 400 LEU A CA 1
ATOM 3023 C C . LEU A 1 400 ? -3.006 -21.859 -14.125 1 97.94 400 LEU A C 1
ATOM 3025 O O . LEU A 1 400 ? -1.816 -22.031 -13.852 1 97.94 400 LEU A O 1
ATOM 3029 N N . MET A 1 401 ? -3.627 -22.719 -14.875 1 96.44 401 MET A N 1
ATOM 3030 C CA . MET A 1 401 ? -3.047 -24.016 -15.258 1 96.44 401 MET A CA 1
ATOM 3031 C C . MET A 1 401 ? -1.885 -23.812 -16.234 1 96.44 401 MET A C 1
ATOM 3033 O O . MET A 1 401 ? -0.869 -24.5 -16.141 1 96.44 401 MET A O 1
ATOM 3037 N N . GLY A 1 402 ? -2.012 -22.875 -17.078 1 95.69 402 GLY A N 1
ATOM 3038 C CA . GLY A 1 402 ? -0.99 -22.625 -18.078 1 95.69 402 GLY A CA 1
ATOM 3039 C C . GLY A 1 402 ? 0.281 -22.031 -17.5 1 95.69 402 GLY A C 1
ATOM 3040 O O . GLY A 1 402 ? 1.315 -22 -18.172 1 95.69 402 GLY A O 1
ATOM 3041 N N . GLN A 1 403 ? 0.219 -21.625 -16.234 1 95.75 403 GLN A N 1
ATOM 3042 C CA . GLN A 1 403 ? 1.381 -21.016 -15.594 1 95.75 403 GLN A CA 1
ATOM 3043 C C . GLN A 1 403 ? 2.539 -22 -15.5 1 95.75 403 GLN A C 1
ATOM 3045 O O . GLN A 1 403 ? 3.686 -21.609 -15.281 1 95.75 403 GLN A O 1
ATOM 3050 N N . ALA A 1 404 ? 2.262 -23.266 -15.773 1 94.88 404 ALA A N 1
ATOM 3051 C CA . ALA A 1 404 ? 3.301 -24.281 -15.805 1 94.88 404 ALA A CA 1
ATOM 3052 C C . ALA A 1 404 ? 4.379 -23.938 -16.828 1 94.88 404 ALA A C 1
ATOM 3054 O O . ALA A 1 404 ? 5.543 -24.328 -16.672 1 94.88 404 ALA A O 1
ATOM 3055 N N . PHE A 1 405 ? 4.051 -23.109 -17.828 1 95.38 405 PHE A N 1
ATOM 3056 C CA . PHE A 1 405 ? 4.973 -22.812 -18.922 1 95.38 405 PHE A CA 1
ATOM 3057 C C . PHE A 1 405 ? 5.359 -21.344 -18.938 1 95.38 405 PHE A C 1
ATOM 3059 O O . PHE A 1 405 ? 6.227 -20.938 -19.703 1 95.38 405 PHE A O 1
ATOM 3066 N N . HIS A 1 406 ? 4.797 -20.562 -18.094 1 94.62 406 HIS A N 1
ATOM 3067 C CA . HIS A 1 406 ? 4.91 -19.109 -18.219 1 94.62 406 HIS A CA 1
ATOM 3068 C C . HIS A 1 406 ? 6.352 -18.656 -18.031 1 94.62 406 HIS A C 1
ATOM 3070 O O . HIS A 1 406 ? 6.824 -17.766 -18.75 1 94.62 406 HIS A O 1
ATOM 3076 N N . LEU A 1 407 ? 7.039 -19.219 -17.094 1 94.81 407 LEU A N 1
ATOM 3077 C CA . LEU A 1 407 ? 8.375 -18.719 -16.781 1 94.81 407 LEU A CA 1
ATOM 3078 C C . LEU A 1 407 ? 9.383 -19.156 -17.828 1 94.81 407 LEU A C 1
ATOM 3080 O O . LEU A 1 407 ? 10.539 -18.734 -17.797 1 94.81 407 LEU A O 1
ATOM 3084 N N . LEU A 1 408 ? 8.953 -19.891 -18.797 1 95.69 408 LEU A N 1
ATOM 3085 C CA . LEU A 1 408 ? 9.797 -20.234 -19.938 1 95.69 408 LEU A CA 1
ATOM 3086 C C . LEU A 1 408 ? 9.68 -19.188 -21.031 1 95.69 408 LEU A C 1
ATOM 3088 O O . LEU A 1 408 ? 10.461 -19.188 -22 1 95.69 408 LEU A O 1
ATOM 3092 N N . SER A 1 409 ? 8.812 -18.25 -20.812 1 94.5 409 SER A N 1
ATOM 3093 C CA . SER A 1 409 ? 8.578 -17.188 -21.781 1 94.5 409 SER A CA 1
ATOM 3094 C C . SER A 1 409 ? 9.734 -16.203 -21.828 1 94.5 409 SER A C 1
ATOM 3096 O O . SER A 1 409 ? 10.25 -15.797 -20.781 1 94.5 409 SER A O 1
ATOM 3098 N N . PRO A 1 410 ? 10.18 -15.773 -23.016 1 92.38 410 PRO A N 1
ATOM 3099 C CA . PRO A 1 410 ? 11.219 -14.75 -23.141 1 92.38 410 PRO A CA 1
ATOM 3100 C C . PRO A 1 410 ? 10.766 -13.383 -22.625 1 92.38 410 PRO A C 1
ATOM 3102 O O . PRO A 1 410 ? 11.586 -12.477 -22.469 1 92.38 410 PRO A O 1
ATOM 3105 N N . LEU A 1 411 ? 9.508 -13.312 -22.312 1 90.5 411 LEU A N 1
ATOM 3106 C CA . LEU A 1 411 ? 8.961 -12.039 -21.844 1 90.5 411 LEU A CA 1
ATOM 3107 C C . LEU A 1 411 ? 9.156 -11.883 -20.344 1 90.5 411 LEU A C 1
ATOM 3109 O O . LEU A 1 411 ? 8.914 -10.812 -19.781 1 90.5 411 LEU A O 1
ATOM 3113 N N . VAL A 1 412 ? 9.641 -12.906 -19.703 1 91.81 412 VAL A N 1
ATOM 3114 C CA . VAL A 1 412 ? 9.906 -12.859 -18.266 1 91.81 412 VAL A CA 1
ATOM 3115 C C . VAL A 1 412 ? 11.297 -12.289 -18.016 1 91.81 412 VAL A C 1
ATOM 3117 O O . VAL A 1 412 ? 12.297 -12.891 -18.406 1 91.81 412 VAL A O 1
ATOM 3120 N N . ALA A 1 413 ? 11.445 -11.227 -17.344 1 87.62 413 ALA A N 1
ATOM 3121 C CA . ALA A 1 413 ? 12.672 -10.445 -17.234 1 87.62 413 ALA A CA 1
ATOM 3122 C C . ALA A 1 413 ? 13.719 -11.18 -16.406 1 87.62 413 ALA A C 1
ATOM 3124 O O . ALA A 1 413 ? 14.898 -11.219 -16.766 1 87.62 413 ALA A O 1
ATOM 3125 N N . PHE A 1 414 ? 13.266 -11.773 -15.328 1 91.25 414 PHE A N 1
ATOM 3126 C CA . PHE A 1 414 ? 14.281 -12.258 -14.406 1 91.25 414 PHE A CA 1
ATOM 3127 C C . PHE A 1 414 ? 14.938 -13.531 -14.938 1 91.25 414 PHE A C 1
ATOM 3129 O O . PHE A 1 414 ? 15.984 -13.953 -14.438 1 91.25 414 PHE A O 1
ATOM 3136 N N . ILE A 1 415 ? 14.438 -14.117 -15.969 1 94.25 415 ILE A N 1
ATOM 3137 C CA . ILE A 1 415 ? 15.062 -15.32 -16.516 1 94.25 415 ILE A CA 1
ATOM 3138 C C . ILE A 1 415 ? 16.406 -14.953 -17.156 1 94.25 415 ILE A C 1
ATOM 3140 O O . ILE A 1 415 ? 17.312 -15.789 -17.219 1 94.25 415 ILE A O 1
ATOM 3144 N N . TYR A 1 416 ? 16.531 -13.758 -17.594 1 93 416 TYR A N 1
ATOM 3145 C CA . TYR A 1 416 ? 17.781 -13.32 -18.188 1 93 416 TYR A CA 1
ATOM 3146 C C . TYR A 1 416 ? 18.875 -13.219 -17.125 1 93 416 TYR A C 1
ATOM 3148 O O . TYR A 1 416 ? 20.062 -13.391 -17.422 1 93 416 TYR A O 1
ATOM 3156 N N . LEU A 1 417 ? 18.406 -12.938 -15.945 1 94.38 417 LEU A N 1
ATOM 3157 C CA . LEU A 1 417 ? 19.344 -13 -14.836 1 94.38 417 LEU A CA 1
ATOM 3158 C C . LEU A 1 417 ? 19.828 -14.438 -14.609 1 94.38 417 LEU A C 1
ATOM 3160 O O . LEU A 1 417 ? 21.016 -14.672 -14.43 1 94.38 417 LEU A O 1
ATOM 3164 N N . LEU A 1 418 ? 18.906 -15.328 -14.641 1 96.69 418 LEU A N 1
ATOM 3165 C CA . LEU A 1 418 ? 19.234 -16.75 -14.484 1 96.69 418 LEU A CA 1
ATOM 3166 C C . LEU A 1 418 ? 20.188 -17.203 -15.578 1 96.69 418 LEU A C 1
ATOM 3168 O O . LEU A 1 418 ? 21.188 -17.875 -15.289 1 96.69 418 LEU A O 1
ATOM 3172 N N . LEU A 1 419 ? 20.016 -16.812 -16.797 1 96.75 419 LEU A N 1
ATOM 3173 C CA . LEU A 1 419 ? 20.828 -17.203 -17.938 1 96.75 419 LEU A CA 1
ATOM 3174 C C . LEU A 1 419 ? 22.219 -16.578 -17.859 1 96.75 419 LEU A C 1
ATOM 3176 O O . LEU A 1 419 ? 23.203 -17.219 -18.203 1 96.75 419 LEU A O 1
ATOM 3180 N N . ARG A 1 420 ? 22.25 -15.406 -17.375 1 95.69 420 ARG A N 1
ATOM 3181 C CA . ARG A 1 420 ? 23.547 -14.727 -17.234 1 95.69 420 ARG A CA 1
ATOM 3182 C C . ARG A 1 420 ? 24.391 -15.383 -16.156 1 95.69 420 ARG A C 1
ATOM 3184 O O . ARG A 1 420 ? 25.594 -15.586 -16.344 1 95.69 420 ARG A O 1
ATOM 3191 N N . LEU A 1 421 ? 23.781 -15.727 -15.109 1 95.69 421 LEU A N 1
ATOM 3192 C CA . LEU A 1 421 ? 24.5 -16.281 -13.984 1 95.69 421 LEU A CA 1
ATOM 3193 C C . LEU A 1 421 ? 24.938 -17.719 -14.273 1 95.69 421 LEU A C 1
ATOM 3195 O O . LEU A 1 421 ? 25.922 -18.203 -13.695 1 95.69 421 LEU A O 1
ATOM 3199 N N . THR A 1 422 ? 24.266 -18.375 -15.203 1 97.12 422 THR A N 1
ATOM 3200 C CA . THR A 1 422 ? 24.562 -19.781 -15.461 1 97.12 422 THR A CA 1
ATOM 3201 C C . THR A 1 422 ? 25.25 -19.953 -16.812 1 97.12 422 THR A C 1
ATOM 3203 O O . THR A 1 422 ? 25.797 -21.016 -17.109 1 97.12 422 THR A O 1
ATOM 3206 N N . GLY A 1 423 ? 25.109 -18.953 -17.641 1 95.25 423 GLY A N 1
ATOM 3207 C CA . GLY A 1 423 ? 25.734 -19.016 -18.953 1 95.25 423 GLY A CA 1
ATOM 3208 C C . GLY A 1 423 ? 24.969 -19.906 -19.922 1 95.25 423 GLY A C 1
ATOM 3209 O O . GLY A 1 423 ? 25.531 -20.359 -20.922 1 95.25 423 GLY A O 1
ATOM 3210 N N . LEU A 1 424 ? 23.75 -20.141 -19.672 1 96.88 424 LEU A N 1
ATOM 3211 C CA . LEU A 1 424 ? 22.969 -21.062 -20.469 1 96.88 424 LEU A CA 1
ATOM 3212 C C . LEU A 1 424 ? 22.375 -20.375 -21.688 1 96.88 424 LEU A C 1
ATOM 3214 O O . LEU A 1 424 ? 22.094 -19.172 -21.641 1 96.88 424 LEU A O 1
ATOM 3218 N N . ASP A 1 425 ? 22.188 -21.172 -22.703 1 96.25 425 ASP A N 1
ATOM 3219 C CA . ASP A 1 425 ? 21.453 -20.719 -23.875 1 96.25 425 ASP A CA 1
ATOM 3220 C C . ASP A 1 425 ? 19.953 -20.797 -23.656 1 96.25 425 ASP A C 1
ATOM 3222 O O . ASP A 1 425 ? 19.438 -21.828 -23.188 1 96.25 425 ASP A O 1
ATOM 3226 N N . MET A 1 426 ? 19.25 -19.844 -24.031 1 95.88 426 MET A N 1
ATOM 3227 C CA . MET A 1 426 ? 17.828 -19.734 -23.734 1 95.88 426 MET A CA 1
ATOM 3228 C C . MET A 1 426 ? 17.062 -20.859 -24.422 1 95.88 426 MET A C 1
ATOM 3230 O O . MET A 1 426 ? 16.234 -21.531 -23.797 1 95.88 426 MET A O 1
ATOM 3234 N N . GLY A 1 427 ? 17.297 -21.031 -25.672 1 94.19 427 GLY A N 1
ATOM 3235 C CA . GLY A 1 427 ? 16.578 -22.047 -26.422 1 94.19 427 GLY A CA 1
ATOM 3236 C C . GLY A 1 427 ? 16.75 -23.453 -25.859 1 94.19 427 GLY A C 1
ATOM 3237 O O . GLY A 1 427 ? 15.773 -24.188 -25.703 1 94.19 427 GLY A O 1
ATOM 3238 N N . GLU A 1 428 ? 17.969 -23.812 -25.609 1 96.06 428 GLU A N 1
ATOM 3239 C CA . GLU A 1 428 ? 18.281 -25.125 -25.047 1 96.06 428 GLU A CA 1
ATOM 3240 C C . GLU A 1 428 ? 17.656 -25.297 -23.672 1 96.06 428 GLU A C 1
ATOM 3242 O O . GLU A 1 428 ? 17.109 -26.359 -23.344 1 96.06 428 GLU A O 1
ATOM 3247 N N . TRP A 1 429 ? 17.766 -24.281 -22.891 1 97.5 429 TRP A N 1
ATOM 3248 C CA . TRP A 1 429 ? 17.203 -24.297 -21.547 1 97.5 429 TRP A CA 1
ATOM 3249 C C . TRP A 1 429 ? 15.688 -24.422 -21.578 1 97.5 429 TRP A C 1
ATOM 3251 O O . TRP A 1 429 ? 15.102 -25.188 -20.812 1 97.5 429 TRP A O 1
ATOM 3261 N N . GLN A 1 430 ? 15.055 -23.734 -22.469 1 97.25 430 GLN A N 1
ATOM 3262 C CA . GLN A 1 430 ? 13.602 -23.781 -22.625 1 97.25 430 GLN A CA 1
ATOM 3263 C C . GLN A 1 430 ? 13.141 -25.188 -23.031 1 97.25 430 GLN A C 1
ATOM 3265 O O . GLN A 1 430 ? 12.164 -25.703 -22.469 1 97.25 430 GLN A O 1
ATOM 3270 N N . LYS A 1 431 ? 13.828 -25.688 -23.969 1 96.19 431 LYS A N 1
ATOM 3271 C CA . LYS A 1 431 ? 13.477 -27.031 -24.453 1 96.19 431 LYS A CA 1
ATOM 3272 C C . LYS A 1 431 ? 13.602 -28.062 -23.344 1 96.19 431 LYS A C 1
ATOM 3274 O O . LYS A 1 431 ? 12.719 -28.906 -23.172 1 96.19 431 LYS A O 1
ATOM 3279 N N . GLU A 1 432 ? 14.641 -28 -22.625 1 97.25 432 GLU A N 1
ATOM 3280 C CA . GLU A 1 432 ? 14.875 -28.938 -21.547 1 97.25 432 GLU A CA 1
ATOM 3281 C C . GLU A 1 432 ? 13.844 -28.781 -20.438 1 97.25 432 GLU A C 1
ATOM 3283 O O . GLU A 1 432 ? 13.336 -29.766 -19.906 1 97.25 432 GLU A O 1
ATOM 3288 N N . SER A 1 433 ? 13.508 -27.578 -20.078 1 97.88 433 SER A N 1
ATOM 3289 C CA . SER A 1 433 ? 12.562 -27.297 -19.016 1 97.88 433 SER A CA 1
ATOM 3290 C C . SER A 1 433 ? 11.133 -27.656 -19.422 1 97.88 433 SER A C 1
ATOM 3292 O O . SER A 1 433 ? 10.344 -28.094 -18.578 1 97.88 433 SER A O 1
ATOM 3294 N N . ALA A 1 434 ? 10.828 -27.453 -20.688 1 97.25 434 ALA A N 1
ATOM 3295 C CA . ALA A 1 434 ? 9.477 -27.656 -21.188 1 97.25 434 ALA A CA 1
ATOM 3296 C C . ALA A 1 434 ? 9.031 -29.109 -21.016 1 97.25 434 ALA A C 1
ATOM 3298 O O . ALA A 1 434 ? 7.852 -29.375 -20.766 1 97.25 434 ALA A O 1
ATOM 3299 N N . LYS A 1 435 ? 9.945 -29.969 -21.109 1 97.12 435 LYS A N 1
ATOM 3300 C CA . LYS A 1 435 ? 9.641 -31.391 -20.953 1 97.12 435 LYS A CA 1
ATOM 3301 C C . LYS A 1 435 ? 9.055 -31.672 -19.578 1 97.12 435 LYS A C 1
ATOM 3303 O O . LYS A 1 435 ? 8.078 -32.406 -19.453 1 97.12 435 LYS A O 1
ATOM 3308 N N . TYR A 1 436 ? 9.641 -31.125 -18.641 1 98.12 436 TYR A N 1
ATOM 3309 C CA . TYR A 1 436 ? 9.203 -31.359 -17.281 1 98.12 436 TYR A CA 1
ATOM 3310 C C . TYR A 1 436 ? 8.016 -30.469 -16.922 1 98.12 436 TYR A C 1
ATOM 3312 O O . TYR A 1 436 ? 7.156 -30.859 -16.125 1 98.12 436 TYR A O 1
ATOM 3320 N N . ALA A 1 437 ? 7.961 -29.281 -17.516 1 97.88 437 ALA A N 1
ATOM 3321 C CA . ALA A 1 437 ? 6.844 -28.375 -17.312 1 97.88 437 ALA A CA 1
ATOM 3322 C C . ALA A 1 437 ? 5.531 -28.984 -17.797 1 97.88 437 ALA A C 1
ATOM 3324 O O . ALA A 1 437 ? 4.473 -28.734 -17.203 1 97.88 437 ALA A O 1
ATOM 3325 N N . ALA A 1 438 ? 5.605 -29.75 -18.828 1 97.38 438 ALA A N 1
ATOM 3326 C CA . ALA A 1 438 ? 4.422 -30.422 -19.375 1 97.38 438 ALA A CA 1
ATOM 3327 C C . ALA A 1 438 ? 3.797 -31.359 -18.344 1 97.38 438 ALA A C 1
ATOM 3329 O O . ALA A 1 438 ? 2.572 -31.438 -18.219 1 97.38 438 ALA A O 1
ATOM 3330 N N . VAL A 1 439 ? 4.637 -32.031 -17.656 1 98.12 439 VAL A N 1
ATOM 3331 C CA . VAL A 1 439 ? 4.145 -32.938 -16.609 1 98.12 439 VAL A CA 1
ATOM 3332 C C . VAL A 1 439 ? 3.514 -32.125 -15.484 1 98.12 439 VAL A C 1
ATOM 3334 O O . VAL A 1 439 ? 2.473 -32.5 -14.945 1 98.12 439 VAL A O 1
ATOM 3337 N N . ILE A 1 440 ? 4.133 -31.031 -15.125 1 98 440 ILE A N 1
ATOM 3338 C CA . ILE A 1 440 ? 3.59 -30.156 -14.094 1 98 440 ILE A CA 1
ATOM 3339 C C . ILE A 1 440 ? 2.209 -29.656 -14.516 1 98 440 ILE A C 1
ATOM 3341 O O . ILE A 1 440 ? 1.283 -29.609 -13.703 1 98 440 ILE A O 1
ATOM 3345 N N . PHE A 1 441 ? 2.053 -29.266 -15.789 1 97.31 441 PHE A N 1
ATOM 3346 C CA . PHE A 1 441 ? 0.766 -28.828 -16.328 1 97.31 441 PHE A CA 1
ATOM 3347 C C . PHE A 1 441 ? -0.291 -29.922 -16.141 1 97.31 441 PHE A C 1
ATOM 3349 O O . PHE A 1 441 ? -1.403 -29.625 -15.688 1 97.31 441 PHE A O 1
ATOM 3356 N N . VAL A 1 442 ? 0.064 -31.094 -16.469 1 96.62 442 VAL A N 1
ATOM 3357 C CA . VAL A 1 442 ? -0.862 -32.219 -16.344 1 96.62 442 VAL A CA 1
ATOM 3358 C C . VAL A 1 442 ? -1.231 -32.406 -14.867 1 96.62 442 VAL A C 1
ATOM 3360 O O . VAL A 1 442 ? -2.398 -32.656 -14.539 1 96.62 442 VAL A O 1
ATOM 3363 N N . ILE A 1 443 ? -0.241 -32.344 -13.969 1 97.69 443 ILE A N 1
ATOM 3364 C CA . ILE A 1 443 ? -0.503 -32.469 -12.547 1 97.69 443 ILE A CA 1
ATOM 3365 C C . ILE A 1 443 ? -1.48 -31.406 -12.086 1 97.69 443 ILE A C 1
ATOM 3367 O O . ILE A 1 443 ? -2.438 -31.688 -11.359 1 97.69 443 ILE A O 1
ATOM 3371 N N . PHE A 1 444 ? -1.256 -30.156 -12.516 1 96.69 444 PHE A N 1
ATOM 3372 C CA . PHE A 1 444 ? -2.129 -29.047 -12.148 1 96.69 444 PHE A CA 1
ATOM 3373 C C . PHE A 1 444 ? -3.562 -29.312 -12.578 1 96.69 444 PHE A C 1
ATOM 3375 O O . PHE A 1 444 ? -4.488 -29.234 -11.773 1 96.69 444 PHE A O 1
ATOM 3382 N N . VAL A 1 445 ? -3.76 -29.719 -13.836 1 94.88 445 VAL A N 1
ATOM 3383 C CA . VAL A 1 445 ? -5.086 -29.906 -14.414 1 94.88 445 VAL A CA 1
ATOM 3384 C C . VAL A 1 445 ? -5.781 -31.094 -13.758 1 94.88 445 VAL A C 1
ATOM 3386 O O . VAL A 1 445 ? -6.938 -30.984 -13.336 1 94.88 445 VAL A O 1
ATOM 3389 N N . VAL A 1 446 ? -5.086 -32.188 -13.594 1 95.31 446 VAL A N 1
ATOM 3390 C CA . VAL A 1 446 ? -5.664 -33.406 -13.078 1 95.31 446 VAL A CA 1
ATOM 3391 C C . VAL A 1 446 ? -6.074 -33.219 -11.617 1 95.31 446 VAL A C 1
ATOM 3393 O O . VAL A 1 446 ? -7.152 -33.656 -11.203 1 95.31 446 VAL A O 1
ATOM 3396 N N . THR A 1 447 ? -5.262 -32.562 -10.852 1 95.75 447 THR A N 1
ATOM 3397 C CA . THR A 1 447 ? -5.559 -32.375 -9.438 1 95.75 447 THR A CA 1
ATOM 3398 C C . THR A 1 447 ? -6.789 -31.5 -9.25 1 95.75 447 THR A C 1
ATOM 3400 O O . THR A 1 447 ? -7.652 -31.812 -8.414 1 95.75 447 THR A O 1
ATOM 3403 N N . ILE A 1 448 ? -6.91 -30.453 -10 1 94.69 448 ILE A N 1
ATOM 3404 C CA . ILE A 1 448 ? -8.031 -29.531 -9.844 1 94.69 448 ILE A CA 1
ATOM 3405 C C . ILE A 1 448 ? -9.32 -30.203 -10.328 1 94.69 448 ILE A C 1
ATOM 3407 O O . ILE A 1 448 ? -10.375 -30.047 -9.719 1 94.69 448 ILE A O 1
ATOM 3411 N N . VAL A 1 449 ? -9.234 -30.953 -11.391 1 92.12 449 VAL A N 1
ATOM 3412 C CA . VAL A 1 449 ? -10.391 -31.656 -11.945 1 92.12 449 VAL A CA 1
ATOM 3413 C C . VAL A 1 449 ? -10.844 -32.75 -10.984 1 92.12 449 VAL A C 1
ATOM 3415 O O . VAL A 1 449 ? -12.039 -32.875 -10.711 1 92.12 449 VAL A O 1
ATOM 3418 N N . LEU A 1 450 ? -9.938 -33.469 -10.445 1 92.81 450 LEU A N 1
ATOM 3419 C CA . LEU A 1 450 ? -10.266 -34.594 -9.562 1 92.81 450 LEU A CA 1
ATOM 3420 C C . LEU A 1 450 ? -10.875 -34.094 -8.258 1 92.81 450 LEU A C 1
ATOM 3422 O O . LEU A 1 450 ? -11.727 -34.75 -7.668 1 92.81 450 LEU A O 1
ATOM 3426 N N . MET A 1 451 ? -10.5 -32.938 -7.887 1 90 451 MET A N 1
ATOM 3427 C CA . MET A 1 451 ? -11.023 -32.375 -6.641 1 90 451 MET A CA 1
ATOM 3428 C C . MET A 1 451 ? -12.352 -31.672 -6.875 1 90 451 MET A C 1
ATOM 3430 O O . MET A 1 451 ? -12.977 -31.188 -5.93 1 90 451 MET A O 1
ATOM 3434 N N . GLY A 1 452 ? -12.789 -31.484 -8.109 1 85.5 452 GLY A N 1
ATOM 3435 C CA . GLY A 1 452 ? -14.109 -30.969 -8.438 1 85.5 452 GLY A CA 1
ATOM 3436 C C . GLY A 1 452 ? -14.164 -29.469 -8.539 1 85.5 452 GLY A C 1
ATOM 3437 O O . GLY A 1 452 ? -15.25 -28.875 -8.5 1 85.5 452 GLY A O 1
ATOM 3438 N N . HIS A 1 453 ? -13.055 -28.891 -8.625 1 88.44 453 HIS A N 1
ATOM 3439 C CA . HIS A 1 453 ? -13.047 -27.438 -8.586 1 88.44 453 HIS A CA 1
ATOM 3440 C C . HIS A 1 453 ? -12.914 -26.844 -9.992 1 88.44 453 HIS A C 1
ATOM 3442 O O . HIS A 1 453 ? -12.93 -25.625 -10.164 1 88.44 453 HIS A O 1
ATOM 3448 N N . MET A 1 454 ? -12.773 -27.672 -10.969 1 88 454 MET A N 1
ATOM 3449 C CA . MET A 1 454 ? -12.812 -27.297 -12.383 1 88 454 MET A CA 1
ATOM 3450 C C . MET A 1 454 ? -13.625 -28.312 -13.18 1 88 454 MET A C 1
ATOM 3452 O O . MET A 1 454 ? -13.094 -29.344 -13.609 1 88 454 MET A O 1
ATOM 3456 N N . PRO A 1 455 ? -14.828 -27.969 -13.359 1 86.75 455 PRO A N 1
ATOM 3457 C CA . PRO A 1 455 ? -15.656 -28.922 -14.109 1 86.75 455 PRO A CA 1
ATOM 3458 C C . PRO A 1 455 ? -15.203 -29.078 -15.562 1 86.75 455 PRO A C 1
ATOM 3460 O O . PRO A 1 455 ? -14.867 -28.094 -16.219 1 86.75 455 PRO A O 1
ATOM 3463 N N . LEU A 1 456 ? -15.234 -30.25 -15.984 1 85.06 456 LEU A N 1
ATOM 3464 C CA . LEU A 1 456 ? -14.883 -30.531 -17.375 1 85.06 456 LEU A CA 1
ATOM 3465 C C . LEU A 1 456 ? -16.016 -30.141 -18.312 1 85.06 456 LEU A C 1
ATOM 3467 O O . LEU A 1 456 ? -15.773 -29.734 -19.453 1 85.06 456 LEU A O 1
ATOM 3471 N N . TYR A 1 457 ? -17.172 -30.234 -17.719 1 88.19 457 TYR A N 1
ATOM 3472 C CA . TYR A 1 457 ? -18.344 -29.953 -18.531 1 88.19 457 TYR A CA 1
ATOM 3473 C C . TYR A 1 457 ? -19.531 -29.531 -17.656 1 88.19 457 TYR A C 1
ATOM 3475 O O . TYR A 1 457 ? -19.75 -30.109 -16.578 1 88.19 457 TYR A O 1
ATOM 3483 N N . ILE A 1 458 ? -20.109 -28.438 -18.078 1 86.31 458 ILE A N 1
ATOM 3484 C CA . ILE A 1 458 ? -21.391 -28.031 -17.5 1 86.31 458 ILE A CA 1
ATOM 3485 C C . ILE A 1 458 ? -22.484 -28.047 -18.562 1 86.31 458 ILE A C 1
ATOM 3487 O O . ILE A 1 458 ? -22.344 -27.406 -19.609 1 86.31 458 ILE A O 1
ATOM 3491 N N . ALA A 1 459 ? -23.578 -28.734 -18.281 1 84.44 459 ALA A N 1
ATOM 3492 C CA . ALA A 1 459 ? -24.672 -28.859 -19.234 1 84.44 459 ALA A CA 1
ATOM 3493 C C . ALA A 1 459 ? -25.328 -27.5 -19.484 1 84.44 459 ALA A C 1
ATOM 3495 O O . ALA A 1 459 ? -25.531 -26.719 -18.547 1 84.44 459 ALA A O 1
ATOM 3496 N N . GLN A 1 460 ? -25.469 -27.188 -20.719 1 82.25 460 GLN A N 1
ATOM 3497 C CA . GLN A 1 460 ? -26.062 -25.922 -21.125 1 82.25 460 GL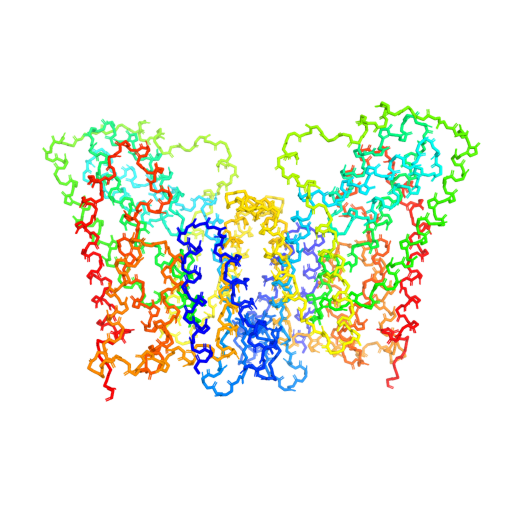N A CA 1
ATOM 3498 C C . GLN A 1 460 ? -27.516 -26.125 -21.594 1 82.25 460 GLN A C 1
ATOM 3500 O O . GLN A 1 460 ? -27.859 -27.172 -22.109 1 82.25 460 GLN A O 1
ATOM 3505 N N . MET B 1 1 ? -18.797 -4.547 34.031 1 84.94 1 MET B N 1
ATOM 3506 C CA . MET B 1 1 ? -17.688 -4.062 34.844 1 84.94 1 MET B CA 1
ATOM 3507 C C . MET B 1 1 ? -16.359 -4.566 34.312 1 84.94 1 MET B C 1
ATOM 3509 O O . MET B 1 1 ? -15.445 -3.777 34.062 1 84.94 1 MET B O 1
ATOM 3513 N N . VAL B 1 2 ? -16.297 -5.855 33.969 1 93.19 2 VAL B N 1
ATOM 3514 C CA . VAL B 1 2 ? -15.031 -6.434 33.531 1 93.19 2 VAL B CA 1
ATOM 3515 C C . VAL B 1 2 ? -14.625 -5.82 32.188 1 93.19 2 VAL B C 1
ATOM 3517 O O . VAL B 1 2 ? -13.461 -5.465 31.984 1 93.19 2 VAL B O 1
ATOM 3520 N N . ILE B 1 3 ? -15.633 -5.645 31.344 1 95.62 3 ILE B N 1
ATOM 3521 C CA . ILE B 1 3 ? -15.367 -5.086 30.016 1 95.62 3 ILE B CA 1
ATOM 3522 C C . ILE B 1 3 ? -14.906 -3.637 30.156 1 95.62 3 ILE B C 1
ATOM 3524 O O . ILE B 1 3 ? -14.008 -3.193 29.438 1 95.62 3 ILE B O 1
ATOM 3528 N N . THR B 1 4 ? -15.492 -2.953 31.062 1 95.06 4 THR B N 1
ATOM 3529 C CA . THR B 1 4 ? -15.117 -1.565 31.297 1 95.06 4 THR B CA 1
ATOM 3530 C C . THR B 1 4 ? -13.672 -1.473 31.781 1 95.06 4 THR B C 1
ATOM 3532 O O . THR B 1 4 ? -12.898 -0.651 31.297 1 95.06 4 THR B O 1
ATOM 3535 N N . VAL B 1 5 ? -13.344 -2.266 32.719 1 96.25 5 VAL B N 1
ATOM 3536 C CA . VAL B 1 5 ? -11.984 -2.283 33.25 1 96.25 5 VAL B CA 1
ATOM 3537 C C . VAL B 1 5 ? -11 -2.67 32.156 1 96.25 5 VAL B C 1
ATOM 3539 O O . VAL B 1 5 ? -9.922 -2.082 32.062 1 96.25 5 VAL B O 1
ATOM 3542 N N . ALA B 1 6 ? -11.383 -3.662 31.391 1 96.69 6 ALA B N 1
ATOM 3543 C CA . ALA B 1 6 ? -10.539 -4.086 30.266 1 96.69 6 ALA B CA 1
ATOM 3544 C C . ALA B 1 6 ? -10.281 -2.934 29.312 1 96.69 6 ALA B C 1
ATOM 3546 O O . ALA B 1 6 ? -9.164 -2.764 28.812 1 96.69 6 ALA B O 1
ATOM 3547 N N . ALA B 1 7 ? -11.32 -2.178 29.031 1 95.81 7 ALA B N 1
ATOM 3548 C CA . ALA B 1 7 ? -11.195 -1.038 28.125 1 95.81 7 ALA B CA 1
ATOM 3549 C C . ALA B 1 7 ? -10.211 -0.011 28.672 1 95.81 7 ALA B C 1
ATOM 3551 O O . ALA B 1 7 ? -9.336 0.468 27.953 1 95.81 7 ALA B O 1
ATOM 3552 N N . TYR B 1 8 ? -10.266 0.275 29.953 1 94.81 8 TYR B N 1
ATOM 3553 C CA . TYR B 1 8 ? -9.375 1.244 30.594 1 94.81 8 TYR B CA 1
ATOM 3554 C C . TYR B 1 8 ? -7.941 0.734 30.609 1 94.81 8 TYR B C 1
ATOM 3556 O O . TYR B 1 8 ? -7.008 1.483 30.312 1 94.81 8 TYR B O 1
ATOM 3564 N N . VAL B 1 9 ? -7.793 -0.476 30.984 1 96.94 9 VAL B N 1
ATOM 3565 C CA . VAL B 1 9 ? -6.465 -1.066 31.078 1 96.94 9 VAL B CA 1
ATOM 3566 C C . VAL B 1 9 ? -5.828 -1.13 29.688 1 96.94 9 VAL B C 1
ATOM 3568 O O . VAL B 1 9 ? -4.641 -0.844 29.531 1 96.94 9 VAL B O 1
ATOM 3571 N N . MET B 1 10 ? -6.609 -1.501 28.688 1 96.44 10 MET B N 1
ATOM 3572 C CA . MET B 1 10 ? -6.113 -1.564 27.312 1 96.44 10 MET B CA 1
ATOM 3573 C C . MET B 1 10 ? -5.613 -0.199 26.844 1 96.44 10 MET B C 1
ATOM 3575 O O . MET B 1 10 ? -4.516 -0.088 26.297 1 96.44 10 MET B O 1
ATOM 3579 N N . MET B 1 11 ? -6.398 0.821 27.125 1 94 11 MET B N 1
ATOM 3580 C CA . MET B 1 11 ? -6.031 2.17 26.703 1 94 11 MET B CA 1
ATOM 3581 C C . MET B 1 11 ? -4.785 2.648 27.438 1 94 11 MET B C 1
ATOM 3583 O O . MET B 1 11 ? -3.914 3.285 26.844 1 94 11 MET B O 1
ATOM 3587 N N . ALA B 1 12 ? -4.688 2.371 28.672 1 94.44 12 ALA B N 1
ATOM 3588 C CA . ALA B 1 12 ? -3.529 2.756 29.469 1 94.44 12 ALA B CA 1
ATOM 3589 C C . ALA B 1 12 ? -2.264 2.062 28.969 1 94.44 12 ALA B C 1
ATOM 3591 O O . ALA B 1 12 ? -1.214 2.695 28.828 1 94.44 12 ALA B O 1
ATOM 3592 N N . ILE B 1 13 ? -2.381 0.784 28.75 1 95.94 13 ILE B N 1
ATOM 3593 C CA . ILE B 1 13 ? -1.241 0.021 28.266 1 95.94 13 ILE B CA 1
ATOM 3594 C C . ILE B 1 13 ? -0.837 0.537 26.875 1 95.94 13 ILE B C 1
ATOM 3596 O O . ILE B 1 13 ? 0.351 0.709 26.594 1 95.94 13 ILE B O 1
ATOM 3600 N N . PHE B 1 14 ? -1.848 0.769 26.062 1 93.56 14 PHE B N 1
ATOM 3601 C CA . PHE B 1 14 ? -1.581 1.295 24.734 1 93.56 14 PHE B CA 1
ATOM 3602 C C . PHE B 1 14 ? -0.813 2.609 24.812 1 93.56 14 PHE B C 1
ATOM 3604 O O . PHE B 1 14 ? 0.213 2.775 24.141 1 93.56 14 PHE B O 1
ATOM 3611 N N . MET B 1 15 ? -1.281 3.486 25.641 1 91 15 MET B N 1
ATOM 3612 C CA . MET B 1 15 ? -0.657 4.797 25.781 1 91 15 MET B CA 1
ATOM 3613 C C . MET B 1 15 ? 0.761 4.668 26.344 1 91 15 MET B C 1
ATOM 3615 O O . MET B 1 15 ? 1.677 5.344 25.875 1 91 15 MET B O 1
ATOM 3619 N N . TYR B 1 16 ? 0.944 3.844 27.219 1 93.12 16 TYR B N 1
ATOM 3620 C CA . TYR B 1 16 ? 2.256 3.617 27.828 1 93.12 16 TYR B CA 1
ATOM 3621 C C . TYR B 1 16 ? 3.244 3.094 26.797 1 93.12 16 TYR B C 1
ATOM 3623 O O . TYR B 1 16 ? 4.363 3.6 26.688 1 93.12 16 TYR B O 1
ATOM 3631 N N . ILE B 1 17 ? 2.807 2.184 26.062 1 93.56 17 ILE B N 1
ATOM 3632 C CA . ILE B 1 17 ? 3.66 1.52 25.078 1 93.56 17 ILE B CA 1
ATOM 3633 C C . ILE B 1 17 ? 4.051 2.506 23.984 1 93.56 17 ILE B C 1
ATOM 3635 O O . ILE B 1 17 ? 5.207 2.545 23.562 1 93.56 17 ILE B O 1
ATOM 3639 N N . ILE B 1 18 ? 3.141 3.314 23.547 1 88.81 18 ILE B N 1
ATOM 3640 C CA . ILE B 1 18 ? 3.396 4.266 22.469 1 88.81 18 ILE B CA 1
ATOM 3641 C C . ILE B 1 18 ? 4.301 5.387 22.969 1 88.81 18 ILE B C 1
ATOM 3643 O O . ILE B 1 18 ? 5.23 5.805 22.281 1 88.81 18 ILE B O 1
ATOM 3647 N N . MET B 1 19 ? 4.094 5.809 24.156 1 86.38 19 MET B N 1
ATOM 3648 C CA . MET B 1 19 ? 4.879 6.906 24.719 1 86.38 19 MET B CA 1
ATOM 3649 C C . MET B 1 19 ? 6.309 6.465 25 1 86.38 19 MET B C 1
ATOM 3651 O O . MET B 1 19 ? 7.25 7.242 24.844 1 86.38 19 MET B O 1
ATOM 3655 N N . LYS B 1 20 ? 6.453 5.254 25.406 1 89.69 20 LYS B N 1
ATOM 3656 C CA . LYS B 1 20 ? 7.781 4.734 25.719 1 89.69 20 LYS B CA 1
ATOM 3657 C C . LYS B 1 20 ? 8.453 4.141 24.484 1 89.69 20 LYS B C 1
ATOM 3659 O O . LYS B 1 20 ? 9.562 3.617 24.578 1 89.69 20 LYS B O 1
ATOM 3664 N N . LYS B 1 21 ? 7.73 4.188 23.359 1 89.5 21 LYS B N 1
ATOM 3665 C CA . LYS B 1 21 ? 8.25 3.711 22.078 1 89.5 21 LYS B CA 1
ATOM 3666 C C . LYS B 1 21 ? 8.711 2.26 22.172 1 89.5 21 LYS B C 1
ATOM 3668 O O . LYS B 1 21 ? 9.781 1.906 21.672 1 89.5 21 LYS B O 1
ATOM 3673 N N . LYS B 1 22 ? 7.941 1.514 22.875 1 93 22 LYS B N 1
ATOM 3674 C CA . LYS B 1 22 ? 8.258 0.096 23.031 1 93 22 LYS B CA 1
ATOM 3675 C C . LYS B 1 22 ? 7.785 -0.71 21.828 1 93 22 LYS B C 1
ATOM 3677 O O . LYS B 1 22 ? 8.328 -1.777 21.531 1 93 22 LYS B O 1
ATOM 3682 N N . MET B 1 23 ? 6.758 -0.251 21.234 1 94.44 23 MET B N 1
ATOM 3683 C CA . MET B 1 23 ? 6.223 -0.825 20 1 94.44 23 MET B CA 1
ATOM 3684 C C . MET B 1 23 ? 5.965 0.262 18.969 1 94.44 23 MET B C 1
ATOM 3686 O O . MET B 1 23 ? 5.797 1.432 19.312 1 94.44 23 MET B O 1
ATOM 3690 N N . SER B 1 24 ? 6.02 -0.145 17.703 1 93.62 24 SER B N 1
ATOM 3691 C CA . SER B 1 24 ? 5.578 0.787 16.672 1 93.62 24 SER B CA 1
ATOM 3692 C C . SER B 1 24 ? 4.074 1.03 16.766 1 93.62 24 SER B C 1
ATOM 3694 O O . SER B 1 24 ? 3.33 0.187 17.266 1 93.62 24 SER B O 1
ATOM 3696 N N . PRO B 1 25 ? 3.684 2.229 16.312 1 91.06 25 PRO B N 1
ATOM 3697 C CA . PRO B 1 25 ? 2.24 2.479 16.312 1 91.06 25 PRO B CA 1
ATOM 3698 C C . PRO B 1 25 ? 1.454 1.405 15.562 1 91.06 25 PRO B C 1
ATOM 3700 O O . PRO B 1 25 ? 0.378 0.999 16 1 91.06 25 PRO B O 1
ATOM 3703 N N . PHE B 1 26 ? 1.953 0.889 14.477 1 96.06 26 PHE B N 1
ATOM 3704 C CA . PHE B 1 26 ? 1.28 -0.149 13.703 1 96.06 26 PHE B CA 1
ATOM 3705 C C . PHE B 1 26 ? 1.088 -1.408 14.539 1 96.06 26 PHE B C 1
ATOM 3707 O O . PHE B 1 26 ? -0.035 -1.893 14.695 1 96.06 26 PHE B O 1
ATOM 3714 N N . THR B 1 27 ? 2.102 -1.947 15.117 1 96.56 27 THR B N 1
ATOM 3715 C CA . THR B 1 27 ? 2.018 -3.193 15.875 1 96.56 27 THR B CA 1
ATOM 3716 C C . THR B 1 27 ? 1.18 -3.006 17.141 1 96.56 27 THR B C 1
ATOM 3718 O O . THR B 1 27 ? 0.427 -3.9 17.531 1 96.56 27 THR B O 1
ATOM 3721 N N . ALA B 1 28 ? 1.303 -1.838 17.781 1 96.12 28 ALA B N 1
ATOM 3722 C CA . ALA B 1 28 ? 0.531 -1.572 19 1 96.12 28 ALA B CA 1
ATOM 3723 C C . ALA B 1 28 ? -0.964 -1.529 18.688 1 96.12 28 ALA B C 1
ATOM 3725 O O . ALA B 1 28 ? -1.77 -2.102 19.438 1 96.12 28 ALA B O 1
ATOM 3726 N N . LEU B 1 29 ? -1.312 -0.897 17.609 1 95.62 29 LEU B N 1
ATOM 3727 C CA . LEU B 1 29 ? -2.711 -0.742 17.219 1 95.62 29 LEU B CA 1
ATOM 3728 C C . LEU B 1 29 ? -3.332 -2.092 16.875 1 95.62 29 LEU B C 1
ATOM 3730 O O . LEU B 1 29 ? -4.527 -2.305 17.094 1 95.62 29 LEU B O 1
ATOM 3734 N N . VAL B 1 30 ? -2.551 -3.023 16.375 1 97.25 30 VAL B N 1
ATOM 3735 C CA . VAL B 1 30 ? -3.061 -4.316 15.945 1 97.25 30 VAL B CA 1
ATOM 3736 C C . VAL B 1 30 ? -3.057 -5.297 17.109 1 97.25 30 VAL B C 1
ATOM 3738 O O . VAL B 1 30 ? -4.086 -5.895 17.438 1 97.25 30 VAL B O 1
ATOM 3741 N N . LEU B 1 31 ? -1.978 -5.387 17.844 1 97.56 31 LEU B N 1
ATOM 3742 C CA . LEU B 1 31 ? -1.756 -6.527 18.734 1 97.56 31 LEU B CA 1
ATOM 3743 C C . LEU B 1 31 ? -2.348 -6.27 20.109 1 97.56 31 LEU B C 1
ATOM 3745 O O . LEU B 1 31 ? -2.816 -7.199 20.781 1 97.56 31 LEU B O 1
ATOM 3749 N N . ILE B 1 32 ? -2.332 -5.074 20.594 1 97.25 32 ILE B N 1
ATOM 3750 C CA . ILE B 1 32 ? -2.809 -4.801 21.953 1 97.25 32 ILE B CA 1
ATOM 3751 C C . ILE B 1 32 ? -4.312 -5.055 22.031 1 97.25 32 ILE B C 1
ATOM 3753 O O . ILE B 1 32 ? -4.773 -5.836 22.859 1 97.25 32 ILE B O 1
ATOM 3757 N N . PRO B 1 33 ? -5.09 -4.438 21.156 1 97.25 33 PRO B N 1
ATOM 3758 C CA . PRO B 1 33 ? -6.52 -4.75 21.234 1 97.25 33 PRO B CA 1
ATOM 3759 C C . PRO B 1 33 ? -6.82 -6.215 20.922 1 97.25 33 PRO B C 1
ATOM 3761 O O . PRO B 1 33 ? -7.785 -6.773 21.453 1 97.25 33 PRO B O 1
ATOM 3764 N N . LEU B 1 34 ? -6.023 -6.82 20.062 1 97.81 34 LEU B N 1
ATOM 3765 C CA . LEU B 1 34 ? -6.215 -8.227 19.734 1 97.81 34 LEU B CA 1
ATOM 3766 C C . LEU B 1 34 ? -6.07 -9.102 20.984 1 97.81 34 LEU B C 1
ATOM 3768 O O . LEU B 1 34 ? -6.875 -10.008 21.203 1 97.81 34 LEU B O 1
ATOM 3772 N N . ILE B 1 35 ? -5.055 -8.844 21.797 1 98.06 35 ILE B N 1
ATOM 3773 C CA . ILE B 1 35 ? -4.82 -9.602 23.031 1 98.06 35 ILE B CA 1
ATOM 3774 C C . ILE B 1 35 ? -6.02 -9.453 23.969 1 98.06 35 ILE B C 1
ATOM 3776 O O . ILE B 1 35 ? -6.512 -10.438 24.516 1 98.06 35 ILE B O 1
ATOM 3780 N N . PHE B 1 36 ? -6.48 -8.281 24.141 1 97.88 36 PHE B N 1
ATOM 3781 C CA . PHE B 1 36 ? -7.602 -8.047 25.047 1 97.88 36 PHE B CA 1
ATOM 3782 C C . PHE B 1 36 ? -8.875 -8.68 24.516 1 97.88 36 PHE B C 1
ATOM 3784 O O . PHE B 1 36 ? -9.68 -9.227 25.281 1 97.88 36 PHE B O 1
ATOM 3791 N N . ALA B 1 37 ? -9.094 -8.586 23.188 1 97.12 37 ALA B N 1
ATOM 3792 C CA . ALA B 1 37 ? -10.25 -9.242 22.578 1 97.12 37 ALA B CA 1
ATOM 3793 C C . ALA B 1 37 ? -10.211 -10.75 22.812 1 97.12 37 ALA B C 1
ATOM 3795 O O . ALA B 1 37 ? -11.234 -11.359 23.141 1 97.12 37 ALA B O 1
ATOM 3796 N N . ILE B 1 38 ? -9.047 -11.344 22.656 1 96.81 38 ILE B N 1
ATOM 3797 C CA . ILE B 1 38 ? -8.883 -12.781 22.859 1 96.81 38 ILE B CA 1
ATOM 3798 C C . ILE B 1 38 ? -9.188 -13.133 24.312 1 96.81 38 ILE B C 1
ATOM 3800 O O . ILE B 1 38 ? -9.891 -14.109 24.578 1 96.81 38 ILE B O 1
ATOM 3804 N N . ILE B 1 39 ? -8.711 -12.352 25.25 1 97.19 39 ILE B N 1
ATOM 3805 C CA . ILE B 1 39 ? -8.93 -12.594 26.672 1 97.19 39 ILE B CA 1
ATOM 3806 C C . ILE B 1 39 ? -10.422 -12.5 26.984 1 97.19 39 ILE B C 1
ATOM 3808 O O . ILE B 1 39 ? -10.969 -13.359 27.688 1 97.19 39 ILE B O 1
ATOM 3812 N N . LEU B 1 40 ? -11.117 -11.5 26.453 1 96.94 40 LEU B N 1
ATOM 3813 C CA . LEU B 1 40 ? -12.531 -11.289 26.734 1 96.94 40 LEU B CA 1
ATOM 3814 C C . LEU B 1 40 ? -13.375 -12.43 26.156 1 96.94 40 LEU B C 1
ATOM 3816 O O . LEU B 1 40 ? -14.344 -12.859 26.781 1 96.94 40 LEU B O 1
ATOM 3820 N N . VAL B 1 41 ? -12.992 -12.898 25 1 94.69 41 VAL B N 1
ATOM 3821 C CA . VAL B 1 41 ? -13.719 -14 24.375 1 94.69 41 VAL B CA 1
ATOM 3822 C C . VAL B 1 41 ? -13.406 -15.297 25.109 1 94.69 41 VAL B C 1
ATOM 3824 O O . VAL B 1 41 ? -14.312 -16.094 25.406 1 94.69 41 VAL B O 1
ATOM 3827 N N . ALA B 1 42 ? -12.188 -15.508 25.469 1 94.56 42 ALA B N 1
ATOM 3828 C CA . ALA B 1 42 ? -11.766 -16.734 26.141 1 94.56 42 ALA B CA 1
ATOM 3829 C C . ALA B 1 42 ? -12.375 -16.828 27.531 1 94.56 42 ALA B C 1
ATOM 3831 O O . ALA B 1 42 ? -12.664 -17.938 28.016 1 94.56 42 ALA B O 1
ATOM 3832 N N . THR B 1 43 ? -12.617 -15.742 28.234 1 94.81 43 THR B N 1
ATOM 3833 C CA . THR B 1 43 ? -13.148 -15.734 29.578 1 94.81 43 THR B CA 1
ATOM 3834 C C . THR B 1 43 ? -14.68 -15.688 29.562 1 94.81 43 THR B C 1
ATOM 3836 O O . THR B 1 43 ? -15.32 -15.664 30.609 1 94.81 43 THR B O 1
ATOM 3839 N N . GLY B 1 44 ? -15.273 -15.602 28.391 1 93.62 44 GLY B N 1
ATOM 3840 C CA . GLY B 1 44 ? -16.719 -15.656 28.25 1 93.62 44 GLY B CA 1
ATOM 3841 C C . GLY B 1 44 ? -17.391 -14.32 28.484 1 93.62 44 GLY B C 1
ATOM 3842 O O . GLY B 1 44 ? -18.625 -14.242 28.562 1 93.62 44 GLY B O 1
ATOM 3843 N N . GLN B 1 45 ? -16.625 -13.266 28.594 1 92.94 45 GLN B N 1
ATOM 3844 C CA . GLN B 1 45 ? -17.203 -11.938 28.812 1 92.94 45 GLN B CA 1
ATOM 3845 C C . GLN B 1 45 ? -17.875 -11.422 27.547 1 92.94 45 GLN B C 1
ATOM 3847 O O . GLN B 1 45 ? -18.828 -10.633 27.625 1 92.94 45 GLN B O 1
ATOM 3852 N N . VAL B 1 46 ? -17.266 -11.758 26.438 1 91.94 46 VAL B N 1
ATOM 3853 C CA . VAL B 1 46 ? -17.844 -11.484 25.141 1 91.94 46 VAL B CA 1
ATOM 3854 C C . VAL B 1 46 ? -18.172 -12.797 24.422 1 91.94 46 VAL B C 1
ATOM 3856 O O . VAL B 1 46 ? -17.312 -13.656 24.266 1 91.94 46 VAL B O 1
ATOM 3859 N N . GLN B 1 47 ? -19.453 -12.898 24.078 1 87.31 47 GLN B N 1
ATOM 3860 C CA . GLN B 1 47 ? -19.875 -14.156 23.484 1 87.31 47 GLN B CA 1
ATOM 3861 C C . GLN B 1 47 ? -20.328 -13.953 22.031 1 87.31 47 GLN B C 1
ATOM 3863 O O . GLN B 1 47 ? -20.719 -12.852 21.656 1 87.31 47 GLN B O 1
ATOM 3868 N N . ASP B 1 48 ? -20.172 -14.977 21.25 1 81.81 48 ASP B N 1
ATOM 3869 C CA . ASP B 1 48 ? -20.703 -15.078 19.891 1 81.81 48 ASP B CA 1
ATOM 3870 C C . ASP B 1 48 ? -20.062 -14.055 18.969 1 81.81 48 ASP B C 1
ATOM 3872 O O . ASP B 1 48 ? -20.734 -13.422 18.156 1 81.81 48 ASP B O 1
ATOM 3876 N N . VAL B 1 49 ? -18.859 -13.82 19.344 1 86.69 49 VAL B N 1
ATOM 3877 C CA . VAL B 1 49 ? -18.172 -12.891 18.453 1 86.69 49 VAL B CA 1
ATOM 3878 C C . VAL B 1 49 ? -16.969 -13.586 17.812 1 86.69 49 VAL B C 1
ATOM 3880 O O . VAL B 1 49 ? -16.297 -14.406 18.453 1 86.69 49 VAL B O 1
ATOM 3883 N N . ASN B 1 50 ? -16.828 -13.383 16.516 1 92.06 50 ASN B N 1
ATOM 3884 C CA . ASN B 1 50 ? -15.664 -13.852 15.766 1 92.06 50 ASN B CA 1
ATOM 3885 C C . ASN B 1 50 ? -14.625 -12.742 15.586 1 92.06 50 ASN B C 1
ATOM 3887 O O . ASN B 1 50 ? -14.875 -11.758 14.891 1 92.06 50 ASN B O 1
ATOM 3891 N N . ILE B 1 51 ? -13.469 -12.922 16.188 1 94.5 51 ILE B N 1
ATOM 3892 C CA . ILE B 1 51 ? -12.414 -11.914 16.234 1 94.5 51 ILE B CA 1
ATOM 3893 C C . ILE B 1 51 ? -11.984 -11.562 14.805 1 94.5 51 ILE B C 1
ATOM 3895 O O . ILE B 1 51 ? -11.781 -10.391 14.477 1 94.5 51 ILE B O 1
ATOM 3899 N N . GLY B 1 52 ? -11.875 -12.578 13.984 1 94.31 52 GLY B N 1
ATOM 3900 C CA . GLY B 1 52 ? -11.516 -12.336 12.594 1 94.31 52 GLY B CA 1
ATOM 3901 C C . GLY B 1 52 ? -12.516 -11.453 11.867 1 94.31 52 GLY B C 1
ATOM 3902 O O . GLY B 1 52 ? -12.125 -10.57 11.094 1 94.31 52 GLY B O 1
ATOM 3903 N N . THR B 1 53 ? -13.742 -11.633 12.18 1 93.25 53 THR B N 1
ATOM 3904 C CA . THR B 1 53 ? -14.797 -10.852 11.547 1 93.25 53 THR B CA 1
ATOM 3905 C C . THR B 1 53 ? -14.75 -9.398 12.023 1 93.25 53 THR B C 1
ATOM 3907 O O . THR B 1 53 ? -14.969 -8.477 11.234 1 93.25 53 THR B O 1
ATOM 3910 N N . LEU B 1 54 ? -14.438 -9.234 13.273 1 94 54 LEU B N 1
ATOM 3911 C CA . LEU B 1 54 ? -14.344 -7.883 13.82 1 94 54 LEU B CA 1
ATOM 3912 C C . LEU B 1 54 ? -13.211 -7.105 13.156 1 94 54 LEU B C 1
ATOM 3914 O O . LEU B 1 54 ? -13.375 -5.93 12.828 1 94 54 LEU B O 1
ATOM 3918 N N . ILE B 1 55 ? -12.117 -7.758 12.977 1 95.75 55 ILE B N 1
ATOM 3919 C CA . ILE B 1 55 ? -10.969 -7.133 12.336 1 95.75 55 ILE B CA 1
ATOM 3920 C C . ILE B 1 55 ? -11.32 -6.754 10.898 1 95.75 55 ILE B C 1
ATOM 3922 O O . ILE B 1 55 ? -11.047 -5.629 10.461 1 95.75 55 ILE B O 1
ATOM 3926 N N . ARG B 1 56 ? -11.938 -7.66 10.227 1 94.62 56 ARG B N 1
ATOM 3927 C CA . ARG B 1 56 ? -12.336 -7.391 8.852 1 94.62 56 ARG B CA 1
ATOM 3928 C C . ARG B 1 56 ? -13.289 -6.199 8.781 1 94.62 56 ARG B C 1
ATOM 3930 O O . ARG B 1 56 ? -13.164 -5.348 7.898 1 94.62 56 ARG B O 1
ATOM 3937 N N . GLN B 1 57 ? -14.242 -6.184 9.68 1 93.31 57 GLN B N 1
ATOM 3938 C CA . GLN B 1 57 ? -15.227 -5.109 9.703 1 93.31 57 GLN B CA 1
ATOM 3939 C C . GLN B 1 57 ? -14.562 -3.76 9.977 1 93.31 57 GLN B C 1
ATOM 3941 O O . GLN B 1 57 ? -15 -2.73 9.461 1 93.31 57 GLN B O 1
ATOM 3946 N N . GLY B 1 58 ? -13.578 -3.768 10.789 1 93.81 58 GLY B N 1
ATOM 3947 C CA . GLY B 1 58 ? -12.836 -2.541 11.039 1 93.81 58 GLY B CA 1
ATOM 3948 C C . GLY B 1 58 ? -12.148 -2.002 9.797 1 93.81 58 GLY B C 1
ATOM 3949 O O . GLY B 1 58 ? -12 -0.788 9.641 1 93.81 58 GLY B O 1
ATOM 3950 N N . LEU B 1 59 ? -11.82 -2.889 8.898 1 94.25 59 LEU B N 1
ATOM 3951 C CA . LEU B 1 59 ? -11.094 -2.516 7.688 1 94.25 59 LEU B CA 1
ATOM 3952 C C . LEU B 1 59 ? -12.062 -2.156 6.566 1 94.25 59 LEU B C 1
ATOM 3954 O O . LEU B 1 59 ? -11.859 -1.167 5.855 1 94.25 59 LEU B O 1
ATOM 3958 N N . PHE B 1 60 ? -13.125 -2.885 6.441 1 92.69 60 PHE B N 1
ATOM 3959 C CA . PHE B 1 60 ? -13.938 -2.781 5.23 1 92.69 60 PHE B CA 1
ATOM 3960 C C . PHE B 1 60 ? -15.375 -2.408 5.57 1 92.69 60 PHE B C 1
ATOM 3962 O O . PHE B 1 60 ? -16.219 -2.287 4.68 1 92.69 60 PHE B O 1
ATOM 3969 N N . GLY B 1 61 ? -15.672 -2.254 6.797 1 89.38 61 GLY B N 1
ATOM 3970 C CA . GLY B 1 61 ? -16.984 -1.812 7.223 1 89.38 61 GLY B CA 1
ATOM 3971 C C . GLY B 1 61 ? -18 -2.941 7.309 1 89.38 61 GLY B C 1
ATOM 3972 O O . GLY B 1 61 ? -17.656 -4.109 7.113 1 89.38 61 GLY B O 1
ATOM 3973 N N . ASN B 1 62 ? -19.094 -2.58 7.891 1 84.5 62 ASN B N 1
ATOM 3974 C CA . ASN B 1 62 ? -20.25 -3.482 7.922 1 84.5 62 ASN B CA 1
ATOM 3975 C C . ASN B 1 62 ? -21.531 -2.762 7.559 1 84.5 62 ASN B C 1
ATOM 3977 O O . ASN B 1 62 ? -21.562 -1.532 7.48 1 84.5 62 ASN B O 1
ATOM 3981 N N . ASN B 1 63 ? -22.469 -3.457 7.059 1 74 63 ASN B N 1
ATOM 3982 C CA . ASN B 1 63 ? -23.719 -2.863 6.605 1 74 63 ASN B CA 1
ATOM 3983 C C . ASN B 1 63 ? -24.781 -2.893 7.699 1 74 63 ASN B C 1
ATOM 3985 O O . ASN B 1 63 ? -25.984 -3.018 7.41 1 74 63 ASN B O 1
ATOM 3989 N N . SER B 1 64 ? -24.266 -2.773 8.844 1 73.81 64 SER B N 1
ATOM 3990 C CA . SER B 1 64 ? -25.266 -2.77 9.914 1 73.81 64 SER B CA 1
ATOM 3991 C C . SER B 1 64 ? -26.125 -1.516 9.859 1 73.81 64 SER B C 1
ATOM 3993 O O . SER B 1 64 ? -25.625 -0.425 9.57 1 73.81 64 SER B O 1
ATOM 3995 N N . LYS B 1 65 ? -27.469 -1.714 10 1 68.56 65 LYS B N 1
ATOM 3996 C CA . LYS B 1 65 ? -28.422 -0.602 10 1 68.56 65 LYS B CA 1
ATOM 3997 C C . LYS B 1 65 ? -28.391 0.135 11.336 1 68.56 65 LYS B C 1
ATOM 3999 O O . LYS B 1 65 ? -28.812 1.29 11.422 1 68.56 65 LYS B O 1
ATOM 4004 N N . ASP B 1 66 ? -27.797 -0.538 12.328 1 64.31 66 ASP B N 1
ATOM 4005 C CA . ASP B 1 66 ? -27.656 0.086 13.633 1 64.31 66 ASP B CA 1
ATOM 4006 C C . ASP B 1 66 ? -26.438 1.001 13.672 1 64.31 66 ASP B C 1
ATOM 4008 O O . ASP B 1 66 ? -25.297 0.541 13.508 1 64.31 66 ASP B O 1
ATOM 4012 N N . LYS B 1 67 ? -26.797 2.186 13.875 1 59.56 67 LYS B N 1
ATOM 4013 C CA . LYS B 1 67 ? -25.781 3.229 13.852 1 59.56 67 LYS B CA 1
ATOM 4014 C C . LYS B 1 67 ? -24.688 2.961 14.891 1 59.56 67 LYS B C 1
ATOM 4016 O O . LYS B 1 67 ? -23.531 3.326 14.688 1 59.56 67 LYS B O 1
ATOM 4021 N N . LEU B 1 68 ? -25.156 2.338 15.867 1 57.84 68 LEU B N 1
ATOM 4022 C CA . LEU B 1 68 ? -24.203 2.123 16.953 1 57.84 68 LEU B CA 1
ATOM 4023 C C . LEU B 1 68 ? -23.203 1.026 16.594 1 57.84 68 LEU B C 1
ATOM 4025 O O . LEU B 1 68 ? -22.078 1.03 17.062 1 57.84 68 LEU B O 1
ATOM 4029 N N . THR B 1 69 ? -23.641 0.234 15.656 1 65 69 THR B N 1
ATOM 4030 C CA . THR B 1 69 ? -22.781 -0.897 15.312 1 65 69 THR B CA 1
ATOM 4031 C C . THR B 1 69 ? -22.234 -0.743 13.898 1 65 69 THR B C 1
ATOM 4033 O O . THR B 1 69 ? -21.359 -1.509 13.484 1 65 69 THR B O 1
ATOM 4036 N N . ALA B 1 70 ? -22.688 0.296 13.273 1 73.56 70 ALA B N 1
ATOM 4037 C CA . ALA B 1 70 ? -22.219 0.531 11.906 1 73.56 70 ALA B CA 1
ATOM 4038 C C . ALA B 1 70 ? -20.781 1.029 11.898 1 73.56 70 ALA B C 1
ATOM 4040 O O . ALA B 1 70 ? -20.391 1.835 12.742 1 73.56 70 ALA B O 1
ATOM 4041 N N . MET B 1 71 ? -20.016 0.415 11.062 1 78.19 71 MET B N 1
ATOM 4042 C CA . MET B 1 71 ? -18.609 0.794 10.922 1 78.19 71 MET B CA 1
ATOM 4043 C C . MET B 1 71 ? -18.266 1.094 9.469 1 78.19 71 MET B C 1
ATOM 4045 O O . MET B 1 71 ? -18.609 0.314 8.57 1 78.19 71 MET B O 1
ATOM 4049 N N . LYS B 1 72 ? -17.844 2.225 9.039 1 77.38 72 LYS B N 1
ATOM 4050 C CA . LYS B 1 72 ? -17.469 2.613 7.68 1 77.38 72 LYS B CA 1
ATOM 4051 C C . LYS B 1 72 ? -16.156 1.959 7.262 1 77.38 72 LYS B C 1
ATOM 4053 O O . LYS B 1 72 ? -15.914 1.733 6.074 1 77.38 72 LYS B O 1
ATOM 4058 N N . GLY B 1 73 ? -15.406 1.377 7.918 1 88.19 73 GLY B N 1
ATOM 4059 C CA . GLY B 1 73 ? -14.117 0.768 7.637 1 88.19 73 GLY B CA 1
ATOM 4060 C C . GLY B 1 73 ? -13.055 1.777 7.242 1 88.19 73 GLY B C 1
ATOM 4061 O O . GLY B 1 73 ? -13.375 2.846 6.715 1 88.19 73 GLY B O 1
ATOM 4062 N N . THR B 1 74 ? -11.781 1.477 7.273 1 92.88 74 THR B N 1
ATOM 4063 C CA . THR B 1 74 ? -10.68 2.4 7.043 1 92.88 74 THR B CA 1
ATOM 4064 C C . THR B 1 74 ? -10.016 2.131 5.691 1 92.88 74 THR B C 1
ATOM 4066 O O . THR B 1 74 ? -9.141 2.879 5.266 1 92.88 74 THR B O 1
ATOM 4069 N N . ALA B 1 75 ? -10.453 1.111 4.965 1 93.5 75 ALA B N 1
ATOM 4070 C CA . ALA B 1 75 ? -9.797 0.697 3.727 1 93.5 75 ALA B CA 1
ATOM 4071 C C . ALA B 1 75 ? -9.859 1.803 2.678 1 93.5 75 ALA B C 1
ATOM 4073 O O . ALA B 1 75 ? -8.875 2.072 1.994 1 93.5 75 ALA B O 1
ATOM 4074 N N . GLU B 1 76 ? -11.023 2.416 2.48 1 93.94 76 GLU B N 1
ATOM 4075 C CA . GLU B 1 76 ? -11.164 3.465 1.475 1 93.94 76 GLU B CA 1
ATOM 4076 C C . GLU B 1 76 ? -10.227 4.633 1.759 1 93.94 76 GLU B C 1
ATOM 4078 O O . GLU B 1 76 ? -9.609 5.176 0.841 1 93.94 76 GLU B O 1
ATOM 4083 N N . THR B 1 77 ? -10.102 4.961 3.039 1 93.88 77 THR B N 1
ATOM 4084 C CA . THR B 1 77 ? -9.18 6.016 3.449 1 93.88 77 THR B CA 1
ATOM 4085 C C . THR B 1 77 ? -7.738 5.613 3.166 1 93.88 77 THR B C 1
ATOM 4087 O O . THR B 1 77 ? -6.953 6.422 2.664 1 93.88 77 THR B O 1
ATOM 4090 N N . GLY B 1 78 ? -7.441 4.402 3.52 1 95.62 78 GLY B N 1
ATOM 4091 C CA . GLY B 1 78 ? -6.09 3.924 3.285 1 95.62 78 GLY B CA 1
ATOM 4092 C C . GLY B 1 78 ? -5.695 3.941 1.821 1 95.62 78 GLY B C 1
ATOM 4093 O O . GLY B 1 78 ? -4.605 4.398 1.472 1 95.62 78 GLY B O 1
ATOM 4094 N N . VAL B 1 79 ? -6.555 3.475 0.943 1 95.94 79 VAL B N 1
ATOM 4095 C CA . VAL B 1 79 ? -6.277 3.432 -0.49 1 95.94 79 VAL B CA 1
ATOM 4096 C C . VAL B 1 79 ? -6.168 4.855 -1.036 1 95.94 79 VAL B C 1
ATOM 4098 O O . VAL B 1 79 ? -5.293 5.145 -1.854 1 95.94 79 VAL B O 1
ATOM 4101 N N . MET B 1 80 ? -7.031 5.695 -0.568 1 95.88 80 MET B N 1
ATOM 4102 C CA . MET B 1 80 ? -6.984 7.09 -0.993 1 95.88 80 MET B CA 1
ATOM 4103 C C . MET B 1 80 ? -5.645 7.723 -0.632 1 95.88 80 MET B C 1
ATOM 4105 O O . MET B 1 80 ? -5.031 8.398 -1.458 1 95.88 80 MET B O 1
ATOM 4109 N N . LEU B 1 81 ? -5.148 7.473 0.552 1 95.88 81 LEU B N 1
ATOM 4110 C CA . LEU B 1 81 ? -3.9 8.062 1.02 1 95.88 81 LEU B CA 1
ATOM 4111 C C . LEU B 1 81 ? -2.713 7.516 0.239 1 95.88 81 LEU B C 1
ATOM 4113 O O . LEU B 1 81 ? -1.747 8.234 -0.023 1 95.88 81 LEU B O 1
ATOM 4117 N N . LEU B 1 82 ? -2.834 6.215 -0.071 1 96.69 82 LEU B N 1
ATOM 4118 C CA . LEU B 1 82 ? -1.787 5.625 -0.898 1 96.69 82 LEU B CA 1
ATOM 4119 C C . LEU B 1 82 ? -1.611 6.41 -2.193 1 96.69 82 LEU B C 1
ATOM 4121 O O . LEU B 1 82 ? -0.496 6.816 -2.533 1 96.69 82 LEU B O 1
ATOM 4125 N N . PHE B 1 83 ? -2.648 6.691 -2.848 1 97.44 83 PHE B N 1
ATOM 4126 C CA . PHE B 1 83 ? -2.584 7.355 -4.145 1 97.44 83 PHE B CA 1
ATOM 4127 C C . PHE B 1 83 ? -2.299 8.844 -3.98 1 97.44 83 PHE B C 1
ATOM 4129 O O . PHE B 1 83 ? -1.629 9.445 -4.82 1 97.44 83 PHE B O 1
ATOM 4136 N N . ALA B 1 84 ? -2.785 9.43 -2.904 1 96.25 84 ALA B N 1
ATOM 4137 C CA . ALA B 1 84 ? -2.49 10.844 -2.66 1 96.25 84 ALA B CA 1
ATOM 4138 C C . ALA B 1 84 ? -0.994 11.062 -2.453 1 96.25 84 ALA B C 1
ATOM 4140 O O . ALA B 1 84 ? -0.408 11.977 -3.031 1 96.25 84 ALA B O 1
ATOM 4141 N N . ILE B 1 85 ? -0.404 10.234 -1.639 1 94.88 85 ILE B N 1
ATOM 4142 C CA . ILE B 1 85 ? 1.019 10.367 -1.344 1 94.88 85 ILE B CA 1
ATOM 4143 C C . ILE B 1 85 ? 1.835 10.094 -2.605 1 94.88 85 ILE B C 1
ATOM 4145 O O . ILE B 1 85 ? 2.777 10.828 -2.912 1 94.88 85 ILE B O 1
ATOM 4149 N N . LEU B 1 86 ? 1.414 9.086 -3.383 1 96.69 86 LEU B N 1
ATOM 4150 C CA . LEU B 1 86 ? 2.115 8.797 -4.629 1 96.69 86 LEU B CA 1
ATOM 4151 C C . LEU B 1 86 ? 1.979 9.961 -5.609 1 96.69 86 LEU B C 1
ATOM 4153 O O . LEU B 1 86 ? 2.932 10.297 -6.316 1 96.69 86 LEU B O 1
ATOM 4157 N N . TYR B 1 87 ? 0.827 10.547 -5.73 1 97.31 87 TYR B N 1
ATOM 4158 C CA . TYR B 1 87 ? 0.604 11.68 -6.629 1 97.31 87 TYR B CA 1
ATOM 4159 C C . TYR B 1 87 ? 1.54 12.828 -6.293 1 97.31 87 TYR B C 1
ATOM 4161 O O . TYR B 1 87 ? 2.268 13.32 -7.16 1 97.31 87 TYR B O 1
ATOM 4169 N N . PHE B 1 88 ? 1.574 13.188 -5.078 1 95.25 88 PHE B N 1
ATOM 4170 C CA . PHE B 1 88 ? 2.322 14.383 -4.699 1 95.25 88 PHE B CA 1
ATOM 4171 C C . PHE B 1 88 ? 3.82 14.102 -4.684 1 95.25 88 PHE B C 1
ATOM 4173 O O . PHE B 1 88 ? 4.625 14.984 -4.965 1 95.25 88 PHE B O 1
ATOM 4180 N N . SER B 1 89 ? 4.168 12.867 -4.363 1 94.38 89 SER B N 1
ATOM 4181 C CA . SER B 1 89 ? 5.574 12.508 -4.496 1 94.38 89 SER B CA 1
ATOM 4182 C C . SER B 1 89 ? 6.027 12.586 -5.953 1 94.38 89 SER B C 1
ATOM 4184 O O . SER B 1 89 ? 7.152 13.008 -6.238 1 94.38 89 SER B O 1
ATOM 4186 N N . THR B 1 90 ? 5.152 12.164 -6.832 1 96 90 THR B N 1
ATOM 4187 C CA . THR B 1 90 ? 5.453 12.258 -8.258 1 96 90 THR B CA 1
ATOM 4188 C C . THR B 1 90 ? 5.59 13.711 -8.688 1 96 90 THR B C 1
ATOM 4190 O O . THR B 1 90 ? 6.496 14.062 -9.453 1 96 90 THR B O 1
ATOM 4193 N N . MET B 1 91 ? 4.715 14.547 -8.195 1 96.31 91 MET B N 1
ATOM 4194 C CA . MET B 1 91 ? 4.77 15.969 -8.523 1 96.31 91 MET B CA 1
ATOM 4195 C C . MET B 1 91 ? 6.059 16.594 -8.008 1 96.31 91 MET B C 1
ATOM 4197 O O . MET B 1 91 ? 6.66 17.438 -8.68 1 96.31 91 MET B O 1
ATOM 4201 N N . LEU B 1 92 ? 6.449 16.188 -6.848 1 93.5 92 LEU B N 1
ATOM 4202 C CA . LEU B 1 92 ? 7.695 16.672 -6.266 1 93.5 92 LEU B CA 1
ATOM 4203 C C . LEU B 1 92 ? 8.891 16.219 -7.086 1 93.5 92 LEU B C 1
ATOM 4205 O O . LEU B 1 92 ? 9.789 17 -7.391 1 93.5 92 LEU B O 1
ATOM 4209 N N . ASP B 1 93 ? 8.875 14.945 -7.445 1 94.19 93 ASP B N 1
ATOM 4210 C CA . ASP B 1 93 ? 9.961 14.391 -8.242 1 94.19 93 ASP B CA 1
ATOM 4211 C C . ASP B 1 93 ? 10.047 15.07 -9.609 1 94.19 93 ASP B C 1
ATOM 4213 O O . ASP B 1 93 ? 11.141 15.328 -10.109 1 94.19 93 ASP B O 1
ATOM 4217 N N . ALA B 1 94 ? 8.898 15.43 -10.133 1 96.56 94 ALA B N 1
ATOM 4218 C CA . ALA B 1 94 ? 8.844 16.031 -11.461 1 96.56 94 ALA B CA 1
ATOM 4219 C C . ALA B 1 94 ? 9.273 17.5 -11.422 1 96.56 94 ALA B C 1
ATOM 4221 O O . ALA B 1 94 ? 9.539 18.109 -12.461 1 96.56 94 ALA B O 1
ATOM 4222 N N . GLY B 1 95 ? 9.367 18.094 -10.25 1 93.88 95 GLY B N 1
ATOM 4223 C CA . GLY B 1 95 ? 9.867 19.453 -10.109 1 93.88 95 GLY B CA 1
ATOM 4224 C C . GLY B 1 95 ? 8.773 20.5 -10.156 1 93.88 95 GLY B C 1
ATOM 4225 O O . GLY B 1 95 ? 9 21.625 -10.609 1 93.88 95 GLY B O 1
ATOM 4226 N N . LEU B 1 96 ? 7.605 20.094 -9.742 1 93.38 96 LEU B N 1
ATOM 4227 C CA . LEU B 1 96 ? 6.461 21 -9.781 1 93.38 96 LEU B CA 1
ATOM 4228 C C . LEU B 1 96 ? 6.758 22.297 -9.023 1 93.38 96 LEU B C 1
ATOM 4230 O O . LEU B 1 96 ? 6.27 23.359 -9.391 1 93.38 96 LEU B O 1
ATOM 4234 N N . PHE B 1 97 ? 7.625 22.312 -8.055 1 89.81 97 PHE B N 1
ATOM 4235 C CA . PHE B 1 97 ? 7.77 23.438 -7.148 1 89.81 97 PHE B CA 1
ATOM 4236 C C . PHE B 1 97 ? 9.016 24.25 -7.488 1 89.81 97 PHE B C 1
ATOM 4238 O O . PHE B 1 97 ? 9.227 25.328 -6.949 1 89.81 97 PHE B O 1
ATOM 4245 N N . ASP B 1 98 ? 9.812 23.75 -8.406 1 90.88 98 ASP B N 1
ATOM 4246 C CA . ASP B 1 98 ? 11.078 24.391 -8.758 1 90.88 98 ASP B CA 1
ATOM 4247 C C . ASP B 1 98 ? 10.844 25.766 -9.359 1 90.88 98 ASP B C 1
ATOM 4249 O O . ASP B 1 98 ? 11.5 26.75 -8.977 1 90.88 98 ASP B O 1
ATOM 4253 N N . PRO B 1 99 ? 9.914 25.875 -10.234 1 91 99 PRO B N 1
ATOM 4254 C CA . PRO B 1 99 ? 9.703 27.203 -10.812 1 91 99 PRO B CA 1
ATOM 4255 C C . PRO B 1 99 ? 9.195 28.219 -9.789 1 91 99 PRO B C 1
ATOM 4257 O O . PRO B 1 99 ? 9.516 29.406 -9.883 1 91 99 PRO B O 1
ATOM 4260 N N . ILE B 1 100 ? 8.398 27.781 -8.922 1 89.88 100 ILE B N 1
ATOM 4261 C CA . ILE B 1 100 ? 7.922 28.672 -7.867 1 89.88 100 ILE B CA 1
ATOM 4262 C C . ILE B 1 100 ? 9.094 29.156 -7.023 1 89.88 100 ILE B C 1
ATOM 4264 O O . ILE B 1 100 ? 9.219 30.344 -6.738 1 89.88 100 ILE B O 1
ATOM 4268 N N . THR B 1 101 ? 9.945 28.281 -6.684 1 87.81 101 THR B N 1
ATOM 4269 C CA . THR B 1 101 ? 11.125 28.625 -5.895 1 87.81 101 THR B CA 1
ATOM 4270 C C . THR B 1 101 ? 12.023 29.594 -6.656 1 87.81 101 THR B C 1
ATOM 4272 O O . THR B 1 101 ? 12.461 30.609 -6.105 1 87.81 101 THR B O 1
ATOM 4275 N N . ASN B 1 102 ? 12.242 29.266 -7.871 1 88.94 102 ASN B N 1
ATOM 4276 C CA . ASN B 1 102 ? 13.102 30.109 -8.703 1 88.94 102 ASN B CA 1
ATOM 4277 C C . ASN B 1 102 ? 12.516 31.516 -8.875 1 88.94 102 ASN B C 1
ATOM 4279 O O . ASN B 1 102 ? 13.227 32.5 -8.742 1 88.94 102 ASN B O 1
ATOM 4283 N N . LYS B 1 103 ? 11.305 31.547 -9.172 1 89.88 103 LYS B N 1
ATOM 4284 C CA . LYS B 1 103 ? 10.648 32.844 -9.383 1 89.88 103 LYS B CA 1
ATOM 4285 C C . LYS B 1 103 ? 10.656 33.688 -8.109 1 89.88 103 LYS B C 1
ATOM 4287 O O . LYS B 1 103 ? 10.867 34.875 -8.172 1 89.88 103 LYS B O 1
ATOM 4292 N N . MET B 1 104 ? 10.469 33.062 -7.031 1 87.25 104 MET B N 1
ATOM 4293 C CA . MET B 1 104 ? 10.414 33.781 -5.766 1 87.25 104 MET B CA 1
ATOM 4294 C C . MET B 1 104 ? 11.789 34.281 -5.367 1 87.25 104 MET B C 1
ATOM 4296 O O . MET B 1 104 ? 11.922 35.406 -4.852 1 87.25 104 MET B O 1
ATOM 4300 N N . ILE B 1 105 ? 12.742 33.5 -5.656 1 83.25 105 ILE B N 1
ATOM 4301 C CA . ILE B 1 105 ? 14.102 33.906 -5.34 1 83.25 105 ILE B CA 1
ATOM 4302 C C . ILE B 1 105 ? 14.5 35.094 -6.227 1 83.25 105 ILE B C 1
ATOM 4304 O O . ILE B 1 105 ? 15.109 36.062 -5.75 1 83.25 105 ILE B O 1
ATOM 4308 N N . ARG B 1 106 ? 14.117 35.031 -7.398 1 86.94 106 ARG B N 1
ATOM 4309 C CA . ARG B 1 106 ? 14.438 36.125 -8.328 1 86.94 106 ARG B CA 1
ATOM 4310 C C . ARG B 1 106 ? 13.648 37.375 -7.992 1 86.94 106 ARG B C 1
ATOM 4312 O O . ARG B 1 106 ? 14.133 38.5 -8.18 1 86.94 106 ARG B O 1
ATOM 4319 N N . PHE B 1 107 ? 12.484 37.156 -7.605 1 87.25 107 PHE B N 1
ATOM 4320 C CA . PHE B 1 107 ? 11.648 38.25 -7.18 1 87.25 107 PHE B CA 1
ATOM 4321 C C . PHE B 1 107 ? 12.258 38.969 -5.98 1 87.25 107 PHE B C 1
ATOM 4323 O O . PHE B 1 107 ? 12.18 40.188 -5.875 1 87.25 107 PHE B O 1
ATOM 4330 N N . ALA B 1 108 ? 12.891 38.312 -5.105 1 86.69 108 ALA B N 1
ATOM 4331 C CA . ALA B 1 108 ? 13.43 38.844 -3.859 1 86.69 108 ALA B CA 1
ATOM 4332 C C . ALA B 1 108 ? 14.633 39.75 -4.125 1 86.69 108 ALA B C 1
ATOM 4334 O O . ALA B 1 108 ? 14.805 40.75 -3.455 1 86.69 108 ALA B O 1
ATOM 4335 N N . LYS B 1 109 ? 15.414 39.562 -5.203 1 82.25 109 LYS B N 1
ATOM 4336 C CA . LYS B 1 109 ? 16.531 40.375 -5.676 1 82.25 109 LYS B CA 1
ATOM 4337 C C . LYS B 1 109 ? 17.375 40.906 -4.508 1 82.25 109 LYS B C 1
ATOM 4339 O O . LYS B 1 109 ? 17.859 42.031 -4.551 1 82.25 109 LYS B O 1
ATOM 4344 N N . GLY B 1 110 ? 17.344 40.469 -3.432 1 84.19 110 GLY B N 1
ATOM 4345 C CA . GLY B 1 110 ? 18.203 40.875 -2.332 1 84.19 110 GLY B CA 1
ATOM 4346 C C . GLY B 1 110 ? 17.5 41.75 -1.32 1 84.19 110 GLY B C 1
ATOM 4347 O O . GLY B 1 110 ? 18.109 42.219 -0.366 1 84.19 110 GLY B O 1
ATOM 4348 N N . ASP B 1 111 ? 16.266 42.062 -1.569 1 93.19 111 ASP B N 1
ATOM 4349 C CA . ASP B 1 111 ? 15.438 42.75 -0.591 1 93.19 111 ASP B CA 1
ATOM 4350 C C . ASP B 1 111 ? 15.016 41.812 0.54 1 93.19 111 ASP B C 1
ATOM 4352 O O . ASP B 1 111 ? 14.281 40.844 0.312 1 93.19 111 ASP B O 1
ATOM 4356 N N . PRO B 1 112 ? 15.461 42.219 1.717 1 94.81 112 PRO B N 1
ATOM 4357 C CA . PRO B 1 112 ? 15.18 41.344 2.838 1 94.81 112 PRO B CA 1
ATOM 4358 C C . PRO B 1 112 ? 13.688 41.062 3.004 1 94.81 112 PRO B C 1
ATOM 4360 O O . PRO B 1 112 ? 13.297 39.938 3.338 1 94.81 112 PRO B O 1
ATOM 4363 N N . MET B 1 113 ? 12.875 42 2.822 1 95.62 113 MET B N 1
ATOM 4364 C CA . MET B 1 113 ? 11.43 41.781 2.963 1 95.62 113 MET B CA 1
ATOM 4365 C C . MET B 1 113 ? 10.914 40.844 1.903 1 95.62 113 MET B C 1
ATOM 4367 O O . MET B 1 113 ? 10.141 39.906 2.211 1 95.62 113 MET B O 1
ATOM 4371 N N . LYS B 1 114 ? 11.336 40.969 0.722 1 95 114 LYS B N 1
ATOM 4372 C CA . LYS B 1 114 ? 10.914 40.094 -0.357 1 95 114 LYS B CA 1
ATOM 4373 C C . LYS B 1 114 ? 11.461 38.688 -0.16 1 95 114 LYS B C 1
ATOM 4375 O O . LYS B 1 114 ? 10.805 37.688 -0.514 1 95 114 LYS B O 1
ATOM 4380 N N . VAL B 1 115 ? 12.656 38.625 0.393 1 94.12 115 VAL B N 1
ATOM 4381 C CA . VAL B 1 115 ? 13.258 37.312 0.656 1 94.12 115 VAL B CA 1
ATOM 4382 C C . VAL B 1 115 ? 12.422 36.562 1.681 1 94.12 115 VAL B C 1
ATOM 4384 O O . VAL B 1 115 ? 12.172 35.344 1.52 1 94.12 115 VAL B O 1
ATOM 4387 N N . LEU B 1 116 ? 12.008 37.25 2.715 1 97.19 116 LEU B N 1
ATOM 4388 C CA . LEU B 1 116 ? 11.203 36.594 3.742 1 97.19 116 LEU B CA 1
ATOM 4389 C C . LEU B 1 116 ? 9.836 36.188 3.189 1 97.19 116 LEU B C 1
ATOM 4391 O O . LEU B 1 116 ? 9.328 35.094 3.51 1 97.19 116 LEU B O 1
ATOM 4395 N N . MET B 1 117 ? 9.273 37.031 2.42 1 96.62 117 MET B N 1
ATOM 4396 C CA . MET B 1 117 ? 8.008 36.656 1.785 1 96.62 117 MET B CA 1
ATOM 4397 C C . MET B 1 117 ? 8.18 35.469 0.858 1 96.62 117 MET B C 1
ATOM 4399 O O . MET B 1 117 ? 7.352 34.562 0.847 1 96.62 117 MET B O 1
ATOM 4403 N N . ALA B 1 118 ? 9.258 35.469 0.133 1 95.06 118 ALA B N 1
ATOM 4404 C CA . ALA B 1 118 ? 9.578 34.375 -0.755 1 95.06 118 ALA B CA 1
ATOM 4405 C C . ALA B 1 118 ? 9.758 33.062 0.033 1 95.06 118 ALA B C 1
ATOM 4407 O O . ALA B 1 118 ? 9.289 32 -0.389 1 95.06 118 ALA B O 1
ATOM 4408 N N . THR B 1 119 ? 10.414 33.156 1.156 1 96.5 119 THR B N 1
ATOM 4409 C CA . THR B 1 119 ? 10.625 32 2.027 1 96.5 119 THR B CA 1
ATOM 4410 C C . THR B 1 119 ? 9.289 31.391 2.441 1 96.5 119 THR B C 1
ATOM 4412 O O . THR B 1 119 ? 9.102 30.172 2.369 1 96.5 119 THR B O 1
ATOM 4415 N N . SER B 1 120 ? 8.438 32.25 2.848 1 97.81 120 SER B N 1
ATOM 4416 C CA . SER B 1 120 ? 7.137 31.797 3.32 1 97.81 120 SER B CA 1
ATOM 4417 C C . SER B 1 120 ? 6.324 31.172 2.189 1 97.81 120 SER B C 1
ATOM 4419 O O . SER B 1 120 ? 5.68 30.141 2.377 1 97.81 120 SER B O 1
ATOM 4421 N N . ILE B 1 121 ? 6.352 31.734 1.02 1 96.94 121 ILE B N 1
ATOM 4422 C CA . ILE B 1 121 ? 5.586 31.25 -0.124 1 96.94 121 ILE B CA 1
ATOM 4423 C C . ILE B 1 121 ? 6.137 29.891 -0.569 1 96.94 121 ILE B C 1
ATOM 4425 O O . ILE B 1 121 ? 5.375 28.953 -0.8 1 96.94 121 ILE B O 1
ATOM 4429 N N . VAL B 1 122 ? 7.426 29.766 -0.658 1 94.69 122 VAL B N 1
ATOM 4430 C CA . VAL B 1 122 ? 8.062 28.531 -1.085 1 94.69 122 VAL B CA 1
ATOM 4431 C C . VAL B 1 122 ? 7.805 27.438 -0.051 1 94.69 122 VAL B C 1
ATOM 4433 O O . VAL B 1 122 ? 7.504 26.297 -0.408 1 94.69 122 VAL B O 1
ATOM 4436 N N . ALA B 1 123 ? 7.891 27.812 1.201 1 97.12 123 ALA B N 1
ATOM 4437 C CA . ALA B 1 123 ? 7.629 26.844 2.264 1 97.12 123 ALA B CA 1
ATOM 4438 C C . ALA B 1 123 ? 6.199 26.297 2.18 1 97.12 123 ALA B C 1
ATOM 4440 O O . ALA B 1 123 ? 5.969 25.109 2.344 1 97.12 123 ALA B O 1
ATOM 4441 N N . ALA B 1 124 ? 5.277 27.172 1.951 1 96.94 124 ALA B N 1
ATOM 4442 C CA . ALA B 1 124 ? 3.881 26.766 1.816 1 96.94 124 ALA B CA 1
ATOM 4443 C C . ALA B 1 124 ? 3.689 25.859 0.604 1 96.94 124 ALA B C 1
ATOM 4445 O O . ALA B 1 124 ? 3.023 24.828 0.694 1 96.94 124 ALA B O 1
ATOM 4446 N N . ALA B 1 125 ? 4.285 26.203 -0.454 1 94.44 125 ALA B N 1
ATOM 4447 C CA . ALA B 1 125 ? 4.133 25.453 -1.703 1 94.44 125 ALA B CA 1
ATOM 4448 C C . ALA B 1 125 ? 4.742 24.062 -1.59 1 94.44 125 ALA B C 1
ATOM 4450 O O . ALA B 1 125 ? 4.098 23.062 -1.935 1 94.44 125 ALA B O 1
ATOM 4451 N N . VAL B 1 126 ? 5.918 24.016 -1.08 1 93 126 VAL B N 1
ATOM 4452 C CA . VAL B 1 126 ? 6.637 22.75 -0.999 1 93 126 VAL B CA 1
ATOM 4453 C C . VAL B 1 126 ? 5.984 21.844 0.047 1 93 126 VAL B C 1
ATOM 4455 O O . VAL B 1 126 ? 5.992 20.625 -0.086 1 93 126 VAL B O 1
ATOM 4458 N N . SER B 1 127 ? 5.348 22.422 1.055 1 95.62 127 SER B N 1
ATOM 4459 C CA . SER B 1 127 ? 4.723 21.672 2.135 1 95.62 127 SER B CA 1
ATOM 4460 C C . SER B 1 127 ? 3.447 20.984 1.663 1 95.62 127 SER B C 1
ATOM 4462 O O . SER B 1 127 ? 2.859 20.188 2.395 1 95.62 127 SER B O 1
ATOM 4464 N N . LEU B 1 128 ? 3.039 21.203 0.478 1 91.31 128 LEU B N 1
ATOM 4465 C CA . LEU B 1 128 ? 1.842 20.594 -0.084 1 91.31 128 LEU B CA 1
ATOM 4466 C C . LEU B 1 128 ? 1.997 19.078 -0.161 1 91.31 128 LEU B C 1
ATOM 4468 O O . LEU B 1 128 ? 1.003 18.344 -0.209 1 91.31 128 LEU B O 1
ATOM 4472 N N . ASN B 1 129 ? 3.148 18.625 -0.118 1 88.31 129 ASN B N 1
ATOM 4473 C CA . ASN B 1 129 ? 3.369 17.188 -0.185 1 88.31 129 ASN B CA 1
ATOM 4474 C C . ASN B 1 129 ? 3.135 16.516 1.168 1 88.31 129 ASN B C 1
ATOM 4476 O O . ASN B 1 129 ? 3.088 15.289 1.26 1 88.31 129 ASN B O 1
ATOM 4480 N N . GLY B 1 130 ? 3.119 17.281 2.242 1 85.88 130 GLY B N 1
ATOM 4481 C CA . GLY B 1 130 ? 2.803 16.766 3.562 1 85.88 130 GLY B CA 1
ATOM 4482 C C . GLY B 1 130 ? 4.016 16.234 4.301 1 85.88 130 GLY B C 1
ATOM 4483 O O . GLY B 1 130 ? 3.887 15.648 5.383 1 85.88 130 GLY B O 1
ATOM 4484 N N . ASP B 1 131 ? 5.184 16.344 3.771 1 89.44 131 ASP B N 1
ATOM 4485 C CA . ASP B 1 131 ? 6.41 15.844 4.375 1 89.44 131 ASP B CA 1
ATOM 4486 C C . ASP B 1 131 ? 7.277 16.984 4.906 1 89.44 131 ASP B C 1
ATOM 4488 O O . ASP B 1 131 ? 7.875 17.734 4.129 1 89.44 131 ASP B O 1
ATOM 4492 N N . GLY B 1 132 ? 7.488 17.078 6.176 1 93.88 132 GLY B N 1
ATOM 4493 C CA . GLY B 1 132 ? 8.258 18.141 6.797 1 93.88 132 GLY B CA 1
ATOM 4494 C C . GLY B 1 132 ? 9.742 18.062 6.5 1 93.88 132 GLY B C 1
ATOM 4495 O O . GLY B 1 132 ? 10.406 19.094 6.359 1 93.88 132 GLY B O 1
ATOM 4496 N N . THR B 1 133 ? 10.25 16.891 6.355 1 92.69 133 THR B N 1
ATOM 4497 C CA . THR B 1 133 ? 11.664 16.703 6.051 1 92.69 133 THR B CA 1
ATOM 4498 C C . THR B 1 133 ? 12 17.266 4.672 1 92.69 133 THR B C 1
ATOM 4500 O O . THR B 1 133 ? 12.977 18 4.516 1 92.69 133 THR B O 1
ATOM 4503 N N . THR B 1 134 ? 11.141 16.922 3.812 1 91.31 134 THR B N 1
ATOM 4504 C CA . THR B 1 134 ? 11.352 17.391 2.449 1 91.31 134 THR B CA 1
ATOM 4505 C C . THR B 1 134 ? 11.25 18.922 2.383 1 91.31 134 THR B C 1
ATOM 4507 O O . THR B 1 134 ? 12.086 19.578 1.759 1 91.31 134 THR B O 1
ATOM 4510 N N . THR B 1 135 ? 10.305 19.453 3.018 1 94.19 135 THR B N 1
ATOM 4511 C CA . THR B 1 135 ? 10.133 20.906 3.047 1 94.19 135 THR B CA 1
ATOM 4512 C C . THR B 1 135 ? 11.352 21.578 3.662 1 94.19 135 THR B C 1
ATOM 4514 O O . THR B 1 135 ? 11.859 22.562 3.121 1 94.19 135 THR B O 1
ATOM 4517 N N . THR B 1 136 ? 11.852 21 4.711 1 95.5 136 THR B N 1
ATOM 4518 C CA . THR B 1 136 ? 13 21.562 5.406 1 95.5 136 THR B CA 1
ATOM 4519 C C . THR B 1 136 ? 14.242 21.531 4.512 1 95.5 136 THR B C 1
ATOM 4521 O O . THR B 1 136 ? 14.953 22.531 4.398 1 95.5 136 THR B O 1
ATOM 4524 N N . LEU B 1 137 ? 14.438 20.469 3.857 1 91.75 137 LEU B N 1
ATOM 4525 C CA . LEU B 1 137 ? 15.617 20.297 3.021 1 91.75 137 LEU B CA 1
ATOM 4526 C C . LEU B 1 137 ? 15.586 21.266 1.837 1 91.75 137 LEU B C 1
ATOM 4528 O O . LEU B 1 137 ? 16.578 21.922 1.54 1 91.75 137 LEU B O 1
ATOM 4532 N N . ILE B 1 138 ? 14.461 21.391 1.26 1 89.81 138 ILE B N 1
ATOM 4533 C CA . ILE B 1 138 ? 14.344 22.203 0.063 1 89.81 138 ILE B CA 1
ATOM 4534 C C . ILE B 1 138 ? 14.438 23.688 0.443 1 89.81 138 ILE B C 1
ATOM 4536 O O . ILE B 1 138 ? 15.211 24.438 -0.16 1 89.81 138 ILE B O 1
ATOM 4540 N N . CYS B 1 139 ? 13.766 24.062 1.441 1 94.06 139 CYS B N 1
ATOM 4541 C CA . CYS B 1 139 ? 13.75 25.469 1.845 1 94.06 139 CYS B CA 1
ATOM 4542 C C . CYS B 1 139 ? 15.109 25.875 2.396 1 94.06 139 CYS B C 1
ATOM 4544 O O . CYS B 1 139 ? 15.625 26.938 2.045 1 94.06 139 CYS B O 1
ATOM 4546 N N . CYS B 1 140 ? 15.734 25.031 3.182 1 94.44 140 CYS B N 1
ATOM 4547 C CA . CYS B 1 140 ? 17.016 25.391 3.768 1 94.44 140 CYS B CA 1
ATOM 4548 C C . CYS B 1 140 ? 18.125 25.391 2.715 1 94.44 140 CYS B C 1
ATOM 4550 O O . CYS B 1 140 ? 19.016 26.234 2.746 1 94.44 140 CYS B O 1
ATOM 4552 N N . SER B 1 141 ? 18.062 24.484 1.86 1 89.25 141 SER B N 1
ATOM 4553 C CA . SER B 1 141 ? 19.047 24.453 0.789 1 89.25 141 SER B CA 1
ATOM 4554 C C . SER B 1 141 ? 18.953 25.688 -0.093 1 89.25 141 SER B C 1
ATOM 4556 O O . SER B 1 141 ? 19.969 26.188 -0.581 1 89.25 141 SER B O 1
ATOM 4558 N N . ALA B 1 142 ? 17.812 26.172 -0.234 1 88.38 142 ALA B N 1
ATOM 4559 C CA . ALA B 1 142 ? 17.578 27.312 -1.124 1 88.38 142 ALA B CA 1
ATOM 4560 C C . ALA B 1 142 ? 17.844 28.641 -0.41 1 88.38 142 ALA B C 1
ATOM 4562 O O . ALA B 1 142 ? 18.422 29.562 -0.992 1 88.38 142 ALA B O 1
ATOM 4563 N N . PHE B 1 143 ? 17.484 28.734 0.834 1 93.19 143 PHE B N 1
ATOM 4564 C CA . PHE B 1 143 ? 17.375 30.062 1.408 1 93.19 143 PHE B CA 1
ATOM 4565 C C . PHE B 1 143 ? 18.5 30.297 2.422 1 93.19 143 PHE B C 1
ATOM 4567 O O . PHE B 1 143 ? 18.875 31.453 2.684 1 93.19 143 PHE B O 1
ATOM 4574 N N . VAL B 1 144 ? 19.047 29.266 3.021 1 93.81 144 VAL B N 1
ATOM 4575 C CA . VAL B 1 144 ? 20.094 29.469 4.02 1 93.81 144 VAL B CA 1
ATOM 4576 C C . VAL B 1 144 ? 21.25 30.25 3.408 1 93.81 144 VAL B C 1
ATOM 4578 O O . VAL B 1 144 ? 21.719 31.234 3.986 1 93.81 144 VAL B O 1
ATOM 4581 N N . PRO B 1 145 ? 21.734 29.859 2.221 1 90.19 145 PRO B N 1
ATOM 4582 C CA . PRO B 1 145 ? 22.828 30.641 1.625 1 90.19 145 PRO B CA 1
ATOM 4583 C C . PRO B 1 145 ? 22.453 32.094 1.374 1 90.19 145 PRO B C 1
ATOM 4585 O O . PRO B 1 145 ? 23.281 33 1.521 1 90.19 145 PRO B O 1
ATOM 4588 N N . ILE B 1 146 ? 21.266 32.375 1.051 1 90.25 146 ILE B N 1
ATOM 4589 C CA . ILE B 1 146 ? 20.797 33.719 0.782 1 90.25 146 ILE B CA 1
ATOM 4590 C C . ILE B 1 146 ? 20.75 34.5 2.086 1 90.25 146 ILE B C 1
ATOM 4592 O O . ILE B 1 146 ? 21.203 35.656 2.141 1 90.25 146 ILE B O 1
ATOM 4596 N N . TYR B 1 147 ? 20.188 33.906 3.068 1 94.75 147 TYR B N 1
ATOM 4597 C CA . TYR B 1 147 ? 20.094 34.562 4.371 1 94.75 147 TYR B CA 1
ATOM 4598 C C . TYR B 1 147 ? 21.484 34.906 4.906 1 94.75 147 TYR B C 1
ATOM 4600 O O . TYR B 1 147 ? 21.688 35.969 5.465 1 94.75 147 TYR B O 1
ATOM 4608 N N . LYS B 1 148 ? 22.359 34 4.703 1 92.5 148 LYS B N 1
ATOM 4609 C CA . LYS B 1 148 ? 23.734 34.219 5.172 1 92.5 148 LYS B CA 1
ATOM 4610 C C . LYS B 1 148 ? 24.406 35.344 4.379 1 92.5 148 LYS B C 1
ATOM 4612 O O . LYS B 1 148 ? 25.078 36.188 4.957 1 92.5 148 LYS B O 1
ATOM 4617 N N . LYS B 1 149 ? 24.234 35.344 3.186 1 88.94 149 LYS B N 1
ATOM 4618 C CA . LYS B 1 149 ? 24.844 36.344 2.328 1 88.94 149 LYS B CA 1
ATOM 4619 C C . LYS B 1 149 ? 24.328 37.75 2.666 1 88.94 149 LYS B C 1
ATOM 4621 O O . LYS B 1 149 ? 25.078 38.719 2.6 1 88.94 149 LYS B O 1
ATOM 4626 N N . LEU B 1 150 ? 23.141 37.875 3.01 1 92.12 150 LEU B N 1
ATOM 4627 C CA . LEU B 1 150 ? 22.516 39.156 3.285 1 92.12 150 LEU B CA 1
ATOM 4628 C C . LEU B 1 150 ? 22.578 39.5 4.773 1 92.12 150 LEU B C 1
ATOM 4630 O O . LEU B 1 150 ? 22.062 40.531 5.207 1 92.12 150 LEU B O 1
ATOM 4634 N N . ASP B 1 151 ? 23.125 38.531 5.52 1 94.88 151 ASP B N 1
ATOM 4635 C CA . ASP B 1 151 ? 23.266 38.688 6.965 1 94.88 151 ASP B CA 1
ATOM 4636 C C . ASP B 1 151 ? 21.906 38.781 7.641 1 94.88 151 ASP B C 1
ATOM 4638 O O . ASP B 1 151 ? 21.703 39.625 8.523 1 94.88 151 ASP B O 1
ATOM 4642 N N . MET B 1 152 ? 20.984 38.062 7.105 1 96.5 152 MET B N 1
ATOM 4643 C CA . MET B 1 152 ? 19.641 38 7.684 1 96.5 152 MET B CA 1
ATOM 4644 C C . MET B 1 152 ? 19.594 37 8.828 1 96.5 152 MET B C 1
ATOM 4646 O O . MET B 1 152 ? 20.422 36.094 8.898 1 96.5 152 MET B O 1
ATOM 4650 N N . LYS B 1 153 ? 18.656 37.156 9.703 1 97.56 153 LYS B N 1
ATOM 4651 C CA . LYS B 1 153 ? 18.516 36.25 10.828 1 97.56 153 LYS B CA 1
ATOM 4652 C C . LYS B 1 153 ? 17.891 34.938 10.398 1 97.56 153 LYS B C 1
ATOM 4654 O O . LYS B 1 153 ? 16.766 34.906 9.898 1 97.56 153 LYS B O 1
ATOM 4659 N N . LEU B 1 154 ? 18.531 33.875 10.719 1 98.19 154 LEU B N 1
ATOM 4660 C CA . LEU B 1 154 ? 18.047 32.531 10.367 1 98.19 154 LEU B CA 1
ATOM 4661 C C . LEU B 1 154 ? 16.844 32.156 11.219 1 98.19 154 LEU B C 1
ATOM 4663 O O . LEU B 1 154 ? 16.078 31.266 10.844 1 98.19 154 LEU B O 1
ATOM 4667 N N . MET B 1 155 ? 16.703 32.812 12.336 1 98.06 155 MET B N 1
ATOM 4668 C CA . MET B 1 155 ? 15.516 32.625 13.164 1 98.06 155 MET B CA 1
ATOM 4669 C C . MET B 1 155 ? 14.242 32.844 12.359 1 98.06 155 MET B C 1
ATOM 4671 O O . MET B 1 155 ? 13.281 32.062 12.477 1 98.06 155 MET B O 1
ATOM 4675 N N . ASN B 1 156 ? 14.266 33.875 11.539 1 98.38 156 ASN B N 1
ATOM 4676 C CA . ASN B 1 156 ? 13.102 34.156 10.711 1 98.38 156 ASN B CA 1
ATOM 4677 C C . ASN B 1 156 ? 12.812 33.062 9.719 1 98.38 156 ASN B C 1
ATOM 4679 O O . ASN B 1 156 ? 11.656 32.688 9.484 1 98.38 156 ASN B O 1
ATOM 4683 N N . LEU B 1 157 ? 13.883 32.5 9.141 1 98.12 157 LEU B N 1
ATOM 4684 C CA . LEU B 1 157 ? 13.734 31.375 8.211 1 98.12 157 LEU B CA 1
ATOM 4685 C C . LEU B 1 157 ? 13.102 30.172 8.906 1 98.12 157 LEU B C 1
ATOM 4687 O O . LEU B 1 157 ? 12.117 29.609 8.406 1 98.12 157 LEU B O 1
ATOM 4691 N N . GLY B 1 158 ? 13.648 29.812 10.047 1 98.31 158 GLY B N 1
ATOM 4692 C CA . GLY B 1 158 ? 13.141 28.672 10.789 1 98.31 158 GLY B CA 1
ATOM 4693 C C . GLY B 1 158 ? 11.68 28.812 11.18 1 98.31 158 GLY B C 1
ATOM 4694 O O . GLY B 1 158 ? 10.906 27.859 11.086 1 98.31 158 GLY B O 1
ATOM 4695 N N . VAL B 1 159 ? 11.305 29.984 11.594 1 98.44 159 VAL B N 1
ATOM 4696 C CA . VAL B 1 159 ? 9.945 30.266 12.031 1 98.44 159 VAL B CA 1
ATOM 4697 C C . VAL B 1 159 ? 8.984 30.156 10.852 1 98.44 159 VAL B C 1
ATOM 4699 O O . VAL B 1 159 ? 7.938 29.516 10.945 1 98.44 159 VAL B O 1
ATOM 4702 N N . LEU B 1 160 ? 9.344 30.719 9.719 1 98.56 160 LEU B N 1
ATOM 4703 C CA . LEU B 1 160 ? 8.453 30.766 8.562 1 98.56 160 LEU B CA 1
ATOM 4704 C C . LEU B 1 160 ? 8.266 29.375 7.977 1 98.56 160 LEU B C 1
ATOM 4706 O O . LEU B 1 160 ? 7.152 29 7.598 1 98.56 160 LEU B O 1
ATOM 4710 N N . VAL B 1 161 ? 9.32 28.609 7.93 1 98 161 VAL B N 1
ATOM 4711 C CA . VAL B 1 161 ? 9.258 27.266 7.359 1 98 161 VAL B CA 1
ATOM 4712 C C . VAL B 1 161 ? 8.344 26.375 8.203 1 98 161 VAL B C 1
ATOM 4714 O O . VAL B 1 161 ? 7.473 25.688 7.672 1 98 161 VAL B O 1
ATOM 4717 N N . ILE B 1 162 ? 8.445 26.469 9.5 1 98.25 162 ILE B N 1
ATOM 4718 C CA . ILE B 1 162 ? 7.695 25.562 10.367 1 98.25 162 ILE B CA 1
ATOM 4719 C C . ILE B 1 162 ? 6.227 25.984 10.398 1 98.25 162 ILE B C 1
ATOM 4721 O O . ILE B 1 162 ? 5.336 25.141 10.477 1 98.25 162 ILE B O 1
ATOM 4725 N N . LEU B 1 163 ? 5.965 27.281 10.414 1 98.38 163 LEU B N 1
ATOM 4726 C CA . LEU B 1 163 ? 4.586 27.75 10.445 1 98.38 163 LEU B CA 1
ATOM 4727 C C . LEU B 1 163 ? 3.836 27.328 9.188 1 98.38 163 LEU B C 1
ATOM 4729 O O . LEU B 1 163 ? 2.705 26.844 9.273 1 98.38 163 LEU B O 1
ATOM 4733 N N . GLN B 1 164 ? 4.473 27.5 8.047 1 98.38 164 GLN B N 1
ATOM 4734 C CA . GLN B 1 164 ? 3.82 27.094 6.805 1 98.38 164 GLN B CA 1
ATOM 4735 C C . GLN B 1 164 ? 3.639 25.594 6.734 1 98.38 164 GLN B C 1
ATOM 4737 O O . GLN B 1 164 ? 2.611 25.109 6.254 1 98.38 164 GLN B O 1
ATOM 4742 N N . ASN B 1 165 ? 4.633 24.875 7.207 1 97.31 165 ASN B N 1
ATOM 4743 C CA . ASN B 1 165 ? 4.512 23.422 7.25 1 97.31 165 ASN B CA 1
ATOM 4744 C C . ASN B 1 165 ? 3.377 22.984 8.172 1 97.31 165 ASN B C 1
ATOM 4746 O O . ASN B 1 165 ? 2.652 22.047 7.859 1 97.31 165 ASN B O 1
ATOM 4750 N N . THR B 1 166 ? 3.248 23.641 9.266 1 97.06 166 THR B N 1
ATOM 4751 C CA . THR B 1 166 ? 2.189 23.359 10.227 1 97.06 166 THR B CA 1
ATOM 4752 C C . THR B 1 166 ? 0.815 23.531 9.586 1 97.06 166 THR B C 1
ATOM 4754 O O . THR B 1 166 ? -0.076 22.703 9.789 1 97.06 166 THR B O 1
ATOM 4757 N N . ILE B 1 167 ? 0.634 24.531 8.883 1 97.94 167 ILE B N 1
ATOM 4758 C CA . ILE B 1 167 ? -0.631 24.844 8.219 1 97.94 167 ILE B CA 1
ATOM 4759 C C . ILE B 1 167 ? -0.933 23.781 7.164 1 97.94 167 ILE B C 1
ATOM 4761 O O . ILE B 1 167 ? -2.035 23.234 7.125 1 97.94 167 ILE B O 1
ATOM 4765 N N . MET B 1 168 ? 0.054 23.438 6.41 1 96.69 168 MET B N 1
ATOM 4766 C CA . MET B 1 168 ? -0.146 22.531 5.285 1 96.69 168 MET B CA 1
ATOM 4767 C C . MET B 1 168 ? -0.248 21.078 5.762 1 96.69 168 MET B C 1
ATOM 4769 O O . MET B 1 168 ? -0.763 20.219 5.047 1 96.69 168 MET B O 1
ATOM 4773 N N . ASN B 1 169 ? 0.179 20.844 6.941 1 95.19 169 ASN B N 1
ATOM 4774 C CA . ASN B 1 169 ? 0.098 19.516 7.512 1 95.19 169 ASN B CA 1
ATOM 4775 C C . ASN B 1 169 ? -1.349 19.094 7.766 1 95.19 169 ASN B C 1
ATOM 4777 O O . ASN B 1 169 ? -1.625 17.922 8.031 1 95.19 169 ASN B O 1
ATOM 4781 N N . LEU B 1 170 ? -2.273 19.984 7.602 1 96.81 170 LEU B N 1
ATOM 4782 C CA . LEU B 1 170 ? -3.691 19.688 7.777 1 96.81 170 LEU B CA 1
ATOM 4783 C C . LEU B 1 170 ? -4.281 19.078 6.516 1 96.81 170 LEU B C 1
ATOM 4785 O O . LEU B 1 170 ? -5.438 18.641 6.512 1 96.81 170 LEU B O 1
ATOM 4789 N N . LEU B 1 171 ? -3.49 18.953 5.52 1 96.12 171 LEU B N 1
ATOM 4790 C CA . LEU B 1 171 ? -3.949 18.25 4.324 1 96.12 171 LEU B CA 1
ATOM 4791 C C . LEU B 1 171 ? -4.27 16.797 4.637 1 96.12 171 LEU B C 1
ATOM 4793 O O . LEU B 1 171 ? -3.67 16.203 5.539 1 96.12 171 LEU B O 1
ATOM 4797 N N . PRO B 1 172 ? -5.176 16.188 3.902 1 95.19 172 PRO B N 1
ATOM 4798 C CA . PRO B 1 172 ? -5.641 14.828 4.195 1 95.19 172 PRO B CA 1
ATOM 4799 C C . PRO B 1 172 ? -4.504 13.805 4.203 1 95.19 172 PRO B C 1
ATOM 4801 O O . PRO B 1 172 ? -4.551 12.828 4.961 1 95.19 172 PRO B O 1
ATOM 4804 N N . TRP B 1 173 ? -3.545 13.969 3.396 1 93.5 173 TRP B N 1
ATOM 4805 C CA . TRP B 1 173 ? -2.424 13.039 3.303 1 93.5 173 TRP B CA 1
ATOM 4806 C C . TRP B 1 173 ? -1.301 13.445 4.25 1 93.5 173 TRP B C 1
ATOM 4808 O O . TRP B 1 173 ? -0.229 12.836 4.254 1 93.5 173 TRP B O 1
ATOM 4818 N N . GLY B 1 174 ? -1.595 14.484 5.043 1 93.56 174 GLY B N 1
ATOM 4819 C CA . GLY B 1 174 ? -0.681 14.828 6.121 1 93.56 174 GLY B CA 1
ATOM 4820 C C . GLY B 1 174 ? -0.8 13.914 7.32 1 93.56 174 GLY B C 1
ATOM 4821 O O . GLY B 1 174 ? -1.823 13.25 7.508 1 93.56 174 GLY B O 1
ATOM 4822 N N . GLY B 1 175 ? 0.165 13.961 8.164 1 90.5 175 GLY B N 1
ATOM 4823 C CA . GLY B 1 175 ? 0.266 13.07 9.312 1 90.5 175 GLY B CA 1
ATOM 4824 C C . GLY B 1 175 ? -0.93 13.156 10.242 1 90.5 175 GLY B C 1
ATOM 4825 O O . GLY B 1 175 ? -1.622 12.156 10.461 1 90.5 175 GLY B O 1
ATOM 4826 N N . PRO B 1 176 ? -1.233 14.312 10.688 1 95.31 176 PRO B N 1
ATOM 4827 C CA . PRO B 1 176 ? -2.316 14.43 11.672 1 95.31 176 PRO B CA 1
ATOM 4828 C C . PRO B 1 176 ? -3.691 14.164 11.062 1 95.31 176 PRO B C 1
ATOM 4830 O O . PRO B 1 176 ? -4.512 13.469 11.672 1 95.31 176 PRO B O 1
ATOM 4833 N N . THR B 1 177 ? -3.979 14.695 9.906 1 96.62 177 THR B N 1
ATOM 4834 C CA . THR B 1 177 ? -5.297 14.547 9.297 1 96.62 177 THR B CA 1
ATOM 4835 C C . THR B 1 177 ? -5.543 13.094 8.891 1 96.62 177 THR B C 1
ATOM 4837 O O . THR B 1 177 ? -6.668 12.602 9 1 96.62 177 THR B O 1
ATOM 4840 N N . ALA B 1 178 ? -4.562 12.453 8.414 1 94.06 178 ALA B N 1
ATOM 4841 C CA . ALA B 1 178 ? -4.684 11.039 8.086 1 94.06 178 ALA B CA 1
ATOM 4842 C C . ALA B 1 178 ? -5.086 10.219 9.312 1 94.06 178 ALA B C 1
ATOM 4844 O O . ALA B 1 178 ? -5.922 9.32 9.219 1 94.06 178 ALA B O 1
ATOM 4845 N N . ARG B 1 179 ? -4.473 10.547 10.445 1 94.38 179 ARG B N 1
ATOM 4846 C CA . ARG B 1 179 ? -4.773 9.828 11.68 1 94.38 179 ARG B CA 1
ATOM 4847 C C . ARG B 1 179 ? -6.188 10.133 12.156 1 94.38 179 ARG B C 1
ATOM 4849 O O . ARG B 1 179 ? -6.922 9.219 12.555 1 94.38 179 ARG B O 1
ATOM 4856 N N . ALA B 1 180 ? -6.562 11.383 12.062 1 96.19 180 ALA B N 1
ATOM 4857 C CA . ALA B 1 180 ? -7.918 11.758 12.461 1 96.19 180 ALA B CA 1
ATOM 4858 C C . ALA B 1 180 ? -8.953 11.055 11.586 1 96.19 180 ALA B C 1
ATOM 4860 O O . ALA B 1 180 ? -9.969 10.562 12.094 1 96.19 180 ALA B O 1
ATOM 4861 N N . MET B 1 181 ? -8.68 11.031 10.312 1 95.19 181 MET B N 1
ATOM 4862 C CA . MET B 1 181 ? -9.586 10.383 9.367 1 95.19 181 MET B CA 1
ATOM 4863 C C . MET B 1 181 ? -9.703 8.891 9.664 1 95.19 181 MET B C 1
ATOM 4865 O O . MET B 1 181 ? -10.789 8.32 9.586 1 95.19 181 MET B O 1
ATOM 4869 N N . SER B 1 182 ? -8.648 8.32 10.031 1 91.62 182 SER B N 1
ATOM 4870 C CA . SER B 1 182 ? -8.648 6.883 10.289 1 91.62 182 SER B CA 1
ATOM 4871 C C . SER B 1 182 ? -9.414 6.551 11.562 1 91.62 182 SER B C 1
ATOM 4873 O O . SER B 1 182 ? -10.086 5.52 11.641 1 91.62 182 SER B O 1
ATOM 4875 N N . VAL B 1 183 ? -9.328 7.398 12.539 1 91.94 183 VAL B N 1
ATOM 4876 C CA . VAL B 1 183 ? -9.969 7.156 13.828 1 91.94 183 VAL B CA 1
ATOM 4877 C C . VAL B 1 183 ? -11.469 7.406 13.719 1 91.94 183 VAL B C 1
ATOM 4879 O O . VAL B 1 183 ? -12.273 6.66 14.281 1 91.94 183 VAL B O 1
ATOM 4882 N N . LEU B 1 184 ? -11.844 8.422 12.938 1 93.5 184 LEU B N 1
ATOM 4883 C CA . LEU B 1 184 ? -13.234 8.875 12.977 1 93.5 184 LEU B CA 1
ATOM 4884 C C . LEU B 1 184 ? -13.984 8.445 11.727 1 93.5 184 LEU B C 1
ATOM 4886 O O . LEU B 1 184 ? -15.195 8.672 11.617 1 93.5 184 LEU B O 1
ATOM 4890 N N . GLY B 1 185 ? -13.297 7.859 10.805 1 90.06 185 GLY B N 1
ATOM 4891 C CA . GLY B 1 185 ? -13.938 7.305 9.625 1 90.06 185 GLY B CA 1
ATOM 4892 C C . GLY B 1 185 ? -14.453 8.367 8.672 1 90.06 185 GLY B C 1
ATOM 4893 O O . GLY B 1 185 ? -15.516 8.211 8.07 1 90.06 185 GLY B O 1
ATOM 4894 N N . VAL B 1 186 ? -13.812 9.484 8.656 1 91 186 VAL B N 1
ATOM 4895 C CA . VAL B 1 186 ? -14.211 10.539 7.719 1 91 186 VAL B CA 1
ATOM 4896 C C . VAL B 1 186 ? -13.297 10.523 6.5 1 91 186 VAL B C 1
ATOM 4898 O O . VAL B 1 186 ? -12.258 9.852 6.504 1 91 186 VAL B O 1
ATOM 4901 N N . GLU B 1 187 ? -13.727 11.156 5.445 1 91 187 GLU B N 1
ATOM 4902 C CA . GLU B 1 187 ? -12.984 11.102 4.188 1 91 187 GLU B CA 1
ATOM 4903 C C . GLU B 1 187 ? -12.25 12.406 3.924 1 91 187 GLU B C 1
ATOM 4905 O O . GLU B 1 187 ? -12.281 13.32 4.746 1 91 187 GLU B O 1
ATOM 4910 N N . ALA B 1 188 ? -11.562 12.438 2.822 1 92.12 188 ALA B N 1
ATOM 4911 C CA . ALA B 1 188 ? -10.648 13.531 2.504 1 92.12 188 ALA B CA 1
ATOM 4912 C C . ALA B 1 188 ? -11.414 14.805 2.152 1 92.12 188 ALA B C 1
ATOM 4914 O O . ALA B 1 188 ? -10.828 15.883 2.059 1 92.12 188 ALA B O 1
ATOM 4915 N N . ASP B 1 189 ? -12.719 14.742 2.123 1 90.56 189 ASP B N 1
ATOM 4916 C CA . ASP B 1 189 ? -13.516 15.953 1.917 1 90.56 189 ASP B CA 1
ATOM 4917 C C . ASP B 1 189 ? -13.422 16.891 3.123 1 90.56 189 ASP B C 1
ATOM 4919 O O . ASP B 1 189 ? -13.82 18.047 3.049 1 90.56 189 ASP B O 1
ATOM 4923 N N . ILE B 1 190 ? -12.805 16.422 4.211 1 94.5 190 ILE B N 1
ATOM 4924 C CA . ILE B 1 190 ? -12.539 17.234 5.387 1 94.5 190 ILE B CA 1
ATOM 4925 C C . ILE B 1 190 ? -11.742 18.484 4.98 1 94.5 190 ILE B C 1
ATOM 4927 O O . ILE B 1 190 ? -11.828 19.516 5.641 1 94.5 190 ILE B O 1
ATOM 4931 N N . LEU B 1 191 ? -11.039 18.344 3.871 1 95.38 191 LEU B N 1
ATOM 4932 C CA . LEU B 1 191 ? -10.242 19.469 3.381 1 95.38 191 LEU B CA 1
ATOM 4933 C C . LEU B 1 191 ? -11.133 20.672 3.059 1 95.38 191 LEU B C 1
ATOM 4935 O O . LEU B 1 191 ? -10.727 21.812 3.254 1 95.38 191 LEU B O 1
ATOM 4939 N N . GLY B 1 192 ? -12.312 20.391 2.553 1 93.81 192 GLY B N 1
ATOM 4940 C CA . GLY B 1 192 ? -13.234 21.484 2.25 1 93.81 192 GLY B CA 1
ATOM 4941 C C . GLY B 1 192 ? -13.523 22.359 3.447 1 93.81 192 GLY B C 1
ATOM 4942 O O . GLY B 1 192 ? -13.672 23.578 3.307 1 93.81 192 GLY B O 1
ATOM 4943 N N . TYR B 1 193 ? -13.5 21.75 4.586 1 94.56 193 TYR B N 1
ATOM 4944 C CA . TYR B 1 193 ? -13.82 22.484 5.809 1 94.56 193 TYR B CA 1
ATOM 4945 C C . TYR B 1 193 ? -12.578 23.125 6.395 1 94.56 193 TYR B C 1
ATOM 4947 O O . TYR B 1 193 ? -12.664 24.172 7.047 1 94.56 193 TYR B O 1
ATOM 4955 N N . LEU B 1 194 ? -11.453 22.547 6.16 1 96.69 194 LEU B N 1
ATOM 4956 C CA . LEU B 1 194 ? -10.195 23.047 6.719 1 96.69 194 LEU B CA 1
ATOM 4957 C C . LEU B 1 194 ? -9.602 24.141 5.832 1 96.69 194 LEU B C 1
ATOM 4959 O O . LEU B 1 194 ? -8.883 25.016 6.32 1 96.69 194 LEU B O 1
ATOM 4963 N N . ALA B 1 195 ? -9.953 24.125 4.547 1 95.94 195 ALA B N 1
ATOM 4964 C CA . ALA B 1 195 ? -9.289 24.938 3.525 1 95.94 195 ALA B CA 1
ATOM 4965 C C . ALA B 1 195 ? -9.383 26.422 3.854 1 95.94 195 ALA B C 1
ATOM 4967 O O . ALA B 1 195 ? -8.391 27.141 3.756 1 95.94 195 ALA B O 1
ATOM 4968 N N . PRO B 1 196 ? -10.531 26.938 4.246 1 95.62 196 PRO B N 1
ATOM 4969 C CA . PRO B 1 196 ? -10.594 28.359 4.535 1 95.62 196 PRO B CA 1
ATOM 4970 C C . PRO B 1 196 ? -9.625 28.781 5.641 1 95.62 196 PRO B C 1
ATOM 4972 O O . PRO B 1 196 ? -8.938 29.797 5.508 1 95.62 196 PRO B O 1
ATOM 4975 N N . GLY B 1 197 ? -9.586 28.047 6.707 1 96.94 197 GLY B N 1
ATOM 4976 C CA . GLY B 1 197 ? -8.641 28.344 7.773 1 96.94 197 GLY B CA 1
ATOM 4977 C C . GLY B 1 197 ? -7.195 28.219 7.34 1 96.94 197 GLY B C 1
ATOM 4978 O O . GLY B 1 197 ? -6.348 29 7.758 1 96.94 197 GLY B O 1
ATOM 4979 N N . MET B 1 198 ? -6.91 27.234 6.52 1 97.62 198 MET B N 1
ATOM 4980 C CA . MET B 1 198 ? -5.555 27.016 6.02 1 97.62 198 MET B CA 1
ATOM 4981 C C . MET B 1 198 ? -5.105 28.188 5.148 1 97.62 198 MET B C 1
ATOM 4983 O O . MET B 1 198 ? -3.998 28.703 5.312 1 97.62 198 MET B O 1
ATOM 4987 N N . VAL B 1 199 ? -5.992 28.609 4.262 1 97.5 199 VAL B N 1
ATOM 4988 C CA . VAL B 1 199 ? -5.672 29.703 3.346 1 97.5 199 VAL B CA 1
ATOM 4989 C C . VAL B 1 199 ? -5.457 30.984 4.133 1 97.5 199 VAL B C 1
ATOM 4991 O O . VAL B 1 199 ? -4.465 31.703 3.924 1 97.5 199 VAL B O 1
ATOM 4994 N N . LEU B 1 200 ? -6.332 31.266 5.055 1 98.31 200 LEU B N 1
ATOM 4995 C CA . LEU B 1 200 ? -6.219 32.469 5.852 1 98.31 200 LEU B CA 1
ATOM 4996 C C . LEU B 1 200 ? -4.945 32.469 6.691 1 98.31 200 LEU B C 1
ATOM 4998 O O . LEU B 1 200 ? -4.293 33.5 6.855 1 98.31 200 LEU B O 1
ATOM 5002 N N . SER B 1 201 ? -4.645 31.312 7.238 1 98.56 201 SER B N 1
ATOM 5003 C CA . SER B 1 201 ? -3.432 31.188 8.039 1 98.56 201 SER B CA 1
ATOM 5004 C C . SER B 1 201 ? -2.182 31.359 7.188 1 98.56 201 SER B C 1
ATOM 5006 O O . SER B 1 201 ? -1.225 32.031 7.605 1 98.56 201 SER B O 1
ATOM 5008 N N . ALA B 1 202 ? -2.182 30.734 6.012 1 98.38 202 ALA B N 1
ATOM 5009 C CA . ALA B 1 202 ? -1.041 30.875 5.113 1 98.38 202 ALA B CA 1
ATOM 5010 C C . ALA B 1 202 ? -0.841 32.312 4.707 1 98.38 202 ALA B C 1
ATOM 5012 O O . ALA B 1 202 ? 0.291 32.812 4.66 1 98.38 202 ALA B O 1
ATOM 5013 N N . LEU B 1 203 ? -1.921 33.062 4.434 1 98.5 203 LEU B N 1
ATOM 5014 C CA . LEU B 1 203 ? -1.86 34.469 4.078 1 98.5 203 LEU B CA 1
ATOM 5015 C C . LEU B 1 203 ? -1.386 35.312 5.258 1 98.5 203 LEU B C 1
ATOM 5017 O O . LEU B 1 203 ? -0.619 36.25 5.086 1 98.5 203 LEU B O 1
ATOM 5021 N N . TYR B 1 204 ? -1.88 35 6.461 1 98.62 204 TYR B N 1
ATOM 5022 C CA . TYR B 1 204 ? -1.417 35.656 7.676 1 98.62 204 TYR B CA 1
ATOM 5023 C C . TYR B 1 204 ? 0.098 35.531 7.812 1 98.62 204 TYR B C 1
ATOM 5025 O O . TYR B 1 204 ? 0.774 36.531 8.086 1 98.62 204 TYR B O 1
ATOM 5033 N N . VAL B 1 205 ? 0.666 34.344 7.5 1 98.69 205 VAL B N 1
ATOM 5034 C CA . VAL B 1 205 ? 2.102 34.125 7.66 1 98.69 205 VAL B CA 1
ATOM 5035 C C . VAL B 1 205 ? 2.859 34.875 6.57 1 98.69 205 VAL B C 1
ATOM 5037 O O . VAL B 1 205 ? 3.904 35.469 6.832 1 98.69 205 VAL B O 1
ATOM 5040 N N . ILE B 1 206 ? 2.336 34.938 5.371 1 97.94 206 ILE B N 1
ATOM 5041 C CA . ILE B 1 206 ? 3.01 35.562 4.238 1 97.94 206 ILE B CA 1
ATOM 5042 C C . ILE B 1 206 ? 2.934 37.094 4.367 1 97.94 206 ILE B C 1
ATOM 5044 O O . ILE B 1 206 ? 3.951 37.781 4.27 1 97.94 206 ILE B O 1
ATOM 5048 N N . PHE B 1 207 ? 1.737 37.656 4.676 1 98 207 PHE B N 1
ATOM 5049 C CA . PHE B 1 207 ? 1.523 39.062 4.516 1 98 207 PHE B CA 1
ATOM 5050 C C . PHE B 1 207 ? 1.65 39.781 5.852 1 98 207 PHE B C 1
ATOM 5052 O O . PHE B 1 207 ? 1.787 41.031 5.895 1 98 207 PHE B O 1
ATOM 5059 N N . VAL B 1 208 ? 1.566 39.062 6.918 1 98.25 208 VAL B N 1
ATOM 5060 C CA . VAL B 1 208 ? 1.68 39.719 8.211 1 98.25 208 VAL B CA 1
ATOM 5061 C C . VAL B 1 208 ? 2.99 39.344 8.883 1 98.25 208 VAL B C 1
ATOM 5063 O O . VAL B 1 208 ? 3.822 40.188 9.195 1 98.25 208 VAL B O 1
ATOM 5066 N N . VAL B 1 209 ? 3.238 38.062 9.062 1 98.5 209 VAL B N 1
ATOM 5067 C CA . VAL B 1 209 ? 4.41 37.594 9.805 1 98.5 209 VAL B CA 1
ATOM 5068 C C . VAL B 1 209 ? 5.672 37.844 8.984 1 98.5 209 VAL B C 1
ATOM 5070 O O . VAL B 1 209 ? 6.578 38.562 9.438 1 98.5 209 VAL B O 1
ATOM 5073 N N . ALA B 1 210 ? 5.73 37.281 7.77 1 98.25 210 ALA B N 1
ATOM 5074 C CA . ALA B 1 210 ? 6.906 37.406 6.918 1 98.25 210 ALA B CA 1
ATOM 5075 C C . ALA B 1 210 ? 7.156 38.875 6.574 1 98.25 210 ALA B C 1
ATOM 5077 O O . ALA B 1 210 ? 8.297 39.344 6.582 1 98.25 210 ALA B O 1
ATOM 5078 N N . ARG B 1 211 ? 6.109 39.625 6.277 1 97.06 211 ARG B N 1
ATOM 5079 C CA . ARG B 1 211 ? 6.246 41.031 5.941 1 97.06 211 ARG B CA 1
ATOM 5080 C C . ARG B 1 211 ? 6.766 41.844 7.133 1 97.06 211 ARG B C 1
ATOM 5082 O O . ARG B 1 211 ? 7.625 42.719 6.98 1 97.06 211 ARG B O 1
ATOM 5089 N N . SER B 1 212 ? 6.211 41.594 8.289 1 97.88 212 SER B N 1
ATOM 5090 C CA . SER B 1 212 ? 6.648 42.312 9.484 1 97.88 212 SER B CA 1
ATOM 5091 C C . SER B 1 212 ? 8.109 42 9.805 1 97.88 212 SER B C 1
ATOM 5093 O O . SER B 1 212 ? 8.883 42.906 10.117 1 97.88 212 SER B O 1
ATOM 5095 N N . MET B 1 213 ? 8.516 40.719 9.703 1 97.75 213 MET B N 1
ATOM 5096 C CA . MET B 1 213 ? 9.906 40.344 9.898 1 97.75 213 MET B CA 1
ATOM 5097 C C . MET B 1 213 ? 10.805 40.969 8.844 1 97.75 213 MET B C 1
ATOM 5099 O O . MET B 1 213 ? 11.914 41.438 9.148 1 97.75 213 MET B O 1
ATOM 5103 N N . GLY B 1 214 ? 10.281 40.969 7.652 1 96.44 214 GLY B N 1
ATOM 5104 C CA . GLY B 1 214 ? 11.023 41.531 6.535 1 96.44 214 GLY B CA 1
ATOM 5105 C C . GLY B 1 214 ? 11.258 43.031 6.672 1 96.44 214 GLY B C 1
ATOM 5106 O O . GLY B 1 214 ? 12.336 43.531 6.34 1 96.44 214 GLY B O 1
ATOM 5107 N N . LYS B 1 215 ? 10.289 43.75 7.113 1 96.69 215 LYS B N 1
ATOM 5108 C CA . LYS B 1 215 ? 10.43 45.188 7.336 1 96.69 215 LYS B CA 1
ATOM 5109 C C . LYS B 1 215 ? 11.508 45.469 8.383 1 96.69 215 LYS B C 1
ATOM 5111 O O . LYS B 1 215 ? 12.297 46.406 8.234 1 96.69 215 LYS B O 1
ATOM 5116 N N . LYS B 1 216 ? 11.523 44.688 9.391 1 97.19 216 LYS B N 1
ATOM 5117 C CA . LYS B 1 216 ? 12.531 44.844 10.438 1 97.19 216 LYS B CA 1
ATOM 5118 C C . LYS B 1 216 ? 13.93 44.562 9.898 1 97.19 216 LYS B C 1
ATOM 5120 O O . LYS B 1 216 ? 14.883 45.281 10.227 1 97.19 216 LYS B O 1
ATOM 5125 N N . GLU B 1 217 ? 14.023 43.531 9.117 1 96.75 217 GLU B N 1
ATOM 5126 C CA . GLU B 1 217 ? 15.312 43.188 8.539 1 96.75 217 GLU B CA 1
ATOM 5127 C C . GLU B 1 217 ? 15.766 44.219 7.512 1 96.75 217 GLU B C 1
ATOM 5129 O O . GLU B 1 217 ? 16.953 44.531 7.406 1 96.75 217 GLU B O 1
ATOM 5134 N N . ARG B 1 218 ? 14.805 44.688 6.793 1 95.44 218 ARG B N 1
ATOM 5135 C CA . ARG B 1 218 ? 15.117 45.75 5.84 1 95.44 218 ARG B CA 1
ATOM 5136 C C . ARG B 1 218 ? 15.641 47 6.551 1 95.44 218 ARG B C 1
ATOM 5138 O O . ARG B 1 218 ? 16.562 47.656 6.062 1 95.44 218 ARG B O 1
ATOM 5145 N N . ALA B 1 219 ? 15.047 47.312 7.617 1 96.12 219 ALA B N 1
ATOM 5146 C CA . ALA B 1 219 ? 15.484 48.469 8.398 1 96.12 219 ALA B CA 1
ATOM 5147 C C . ALA B 1 219 ? 16.875 48.25 8.969 1 96.12 219 ALA B C 1
ATOM 5149 O O . ALA B 1 219 ? 17.672 49.188 9.055 1 96.12 219 ALA B O 1
ATOM 5150 N N . ARG B 1 220 ? 17.125 47.062 9.25 1 96.12 220 ARG B N 1
ATOM 5151 C CA . ARG B 1 220 ? 18.391 46.719 9.875 1 96.12 220 ARG B CA 1
ATOM 5152 C C . ARG B 1 220 ? 19.5 46.625 8.836 1 96.12 220 ARG B C 1
ATOM 5154 O O . ARG B 1 220 ? 20.625 47.062 9.07 1 96.12 220 ARG B O 1
ATOM 5161 N N . LEU B 1 221 ? 19.25 46.062 7.656 1 94.56 221 LEU B N 1
ATOM 5162 C CA . LEU B 1 221 ? 20.281 45.656 6.719 1 94.56 221 LEU B CA 1
ATOM 5163 C C . LEU B 1 221 ? 20.266 46.562 5.477 1 94.56 221 LEU B C 1
ATOM 5165 O O . LEU B 1 221 ? 21.25 46.594 4.734 1 94.56 221 LEU B O 1
ATOM 5169 N N . GLY B 1 222 ? 19.156 47.219 5.219 1 91.25 222 GLY B N 1
ATOM 5170 C CA . GLY B 1 222 ? 19 47.875 3.939 1 91.25 222 GLY B CA 1
ATOM 5171 C C . GLY B 1 222 ? 18.734 46.906 2.791 1 91.25 222 GLY B C 1
ATOM 5172 O O . GLY B 1 222 ? 18.656 45.719 2.998 1 91.25 222 GLY B O 1
ATOM 5173 N N . ILE B 1 223 ? 18.531 47.469 1.59 1 89.62 223 ILE B N 1
ATOM 5174 C CA . ILE B 1 223 ? 18.297 46.656 0.4 1 89.62 223 ILE B CA 1
ATOM 5175 C C . ILE B 1 223 ? 19.609 46.406 -0.343 1 89.62 223 ILE B C 1
ATOM 5177 O O . ILE B 1 223 ? 20.328 47.375 -0.659 1 89.62 223 ILE B O 1
ATOM 5181 N N . GLN B 1 224 ? 20 45.156 -0.334 1 84.56 224 GLN B N 1
ATOM 5182 C CA . GLN B 1 224 ? 21.188 44.812 -1.095 1 84.56 224 GLN B CA 1
ATOM 5183 C C . GLN B 1 224 ? 20.828 44.219 -2.459 1 84.56 224 GLN B C 1
ATOM 5185 O O . GLN B 1 224 ? 19.781 43.594 -2.609 1 84.56 224 GLN B O 1
ATOM 5190 N N . GLU B 1 225 ? 21.578 44.531 -3.432 1 77.88 225 GLU B N 1
ATOM 5191 C CA . GLU B 1 225 ? 21.297 44 -4.758 1 77.88 225 GLU B CA 1
ATOM 5192 C C . GLU B 1 225 ? 22.156 42.781 -5.043 1 77.88 225 GLU B C 1
ATOM 5194 O O . GLU B 1 225 ? 23.391 42.844 -4.969 1 77.88 225 GLU B O 1
ATOM 5199 N N . LEU B 1 226 ? 21.516 41.688 -5.121 1 83.12 226 LEU B N 1
ATOM 5200 C CA . LEU B 1 226 ? 22.203 40.469 -5.566 1 83.12 226 LEU B CA 1
ATOM 5201 C C . LEU B 1 226 ? 22.312 40.438 -7.09 1 83.12 226 LEU B C 1
ATOM 5203 O O . LEU B 1 226 ? 21.375 40.812 -7.789 1 83.12 226 LEU B O 1
ATOM 5207 N N . THR B 1 227 ? 23.484 39.969 -7.57 1 82.69 227 THR B N 1
ATOM 5208 C CA . THR B 1 227 ? 23.688 39.906 -9.008 1 82.69 227 THR B CA 1
ATOM 5209 C C . THR B 1 227 ? 22.953 38.719 -9.617 1 82.69 227 THR B C 1
ATOM 5211 O O . THR B 1 227 ? 22.594 37.781 -8.906 1 82.69 227 THR B O 1
ATOM 5214 N N . ASP B 1 228 ? 22.703 38.844 -10.883 1 81.69 228 ASP B N 1
ATOM 5215 C CA . ASP B 1 228 ? 22.031 37.75 -11.594 1 81.69 228 ASP B CA 1
ATOM 5216 C C . ASP B 1 228 ? 22.828 36.438 -11.5 1 81.69 228 ASP B C 1
ATOM 5218 O O . ASP B 1 228 ? 22.266 35.375 -11.438 1 81.69 228 ASP B O 1
ATOM 5222 N N . ALA B 1 229 ? 24.141 36.531 -11.469 1 78.25 229 ALA B N 1
ATOM 5223 C CA . ALA B 1 229 ? 25.016 35.375 -11.391 1 78.25 229 ALA B CA 1
ATOM 5224 C C . ALA B 1 229 ? 24.844 34.656 -10.047 1 78.25 229 ALA B C 1
ATOM 5226 O O . ALA B 1 229 ? 24.859 33.438 -9.992 1 78.25 229 ALA B O 1
ATOM 5227 N N . GLU B 1 230 ? 24.719 35.438 -9.07 1 78.69 230 GLU B N 1
ATOM 5228 C CA . GLU B 1 230 ? 24.531 34.875 -7.738 1 78.69 230 GLU B CA 1
ATOM 5229 C C . GLU B 1 230 ? 23.172 34.219 -7.609 1 78.69 230 GLU B C 1
ATOM 5231 O O . GLU B 1 230 ? 23.047 33.156 -6.996 1 78.69 230 GLU B O 1
ATOM 5236 N N . LEU B 1 231 ? 22.234 34.906 -8.18 1 80.56 231 LEU B N 1
ATOM 5237 C CA . LEU B 1 231 ? 20.891 34.375 -8.141 1 80.56 231 LEU B CA 1
ATOM 5238 C C . LEU B 1 231 ? 20.812 33.031 -8.914 1 80.56 231 LEU B C 1
ATOM 5240 O O . LEU B 1 231 ? 20.125 32.125 -8.492 1 80.56 231 LEU B O 1
ATOM 5244 N N . ASP B 1 232 ? 21.531 32.938 -9.961 1 81.5 232 ASP B N 1
ATOM 5245 C CA . ASP B 1 232 ? 21.578 31.719 -10.766 1 81.5 232 ASP B CA 1
ATOM 5246 C C . ASP B 1 232 ? 22.203 30.562 -10 1 81.5 232 ASP B C 1
ATOM 5248 O O . ASP B 1 232 ? 21.75 29.422 -10.094 1 81.5 232 ASP B O 1
ATOM 5252 N N . GLU B 1 233 ? 23.188 30.844 -9.328 1 77.12 233 GLU B N 1
ATOM 5253 C CA . GLU B 1 233 ? 23.875 29.828 -8.547 1 77.12 233 GLU B CA 1
ATOM 5254 C C . GLU B 1 233 ? 22.969 29.25 -7.457 1 77.12 233 GLU B C 1
ATOM 5256 O O . GLU B 1 233 ? 23.062 28.078 -7.113 1 77.12 233 GLU B O 1
ATOM 5261 N N . LEU B 1 234 ? 22.156 30.109 -7.039 1 74.81 234 LEU B N 1
ATOM 5262 C CA . LEU B 1 234 ? 21.281 29.734 -5.934 1 74.81 234 LEU B CA 1
ATOM 5263 C C . LEU B 1 234 ? 20.094 28.922 -6.438 1 74.81 234 LEU B C 1
ATOM 5265 O O . LEU B 1 234 ? 19.5 28.141 -5.688 1 74.81 234 LEU B O 1
ATOM 5269 N N . THR B 1 235 ? 19.75 29.062 -7.629 1 77.44 235 THR B N 1
ATOM 5270 C CA . THR B 1 235 ? 18.531 28.453 -8.125 1 77.44 235 THR B CA 1
ATOM 5271 C C . THR B 1 235 ? 18.844 27.266 -9.016 1 77.44 235 THR B C 1
ATOM 5273 O O . THR B 1 235 ? 17.953 26.5 -9.391 1 77.44 235 THR B O 1
ATOM 5276 N N . THR B 1 236 ? 20.094 27.141 -9.258 1 77.12 236 THR B N 1
ATOM 5277 C CA . THR B 1 236 ? 20.469 26.047 -10.156 1 77.12 236 THR B CA 1
ATOM 5278 C C . THR B 1 236 ? 20.562 24.719 -9.391 1 77.12 236 THR B C 1
ATOM 5280 O O . THR B 1 236 ? 21.25 24.641 -8.375 1 77.12 236 THR B O 1
ATOM 5283 N N . ILE B 1 237 ? 19.828 23.75 -9.875 1 77.69 237 ILE B N 1
ATOM 5284 C CA . ILE B 1 237 ? 19.906 22.391 -9.352 1 77.69 237 ILE B CA 1
ATOM 5285 C C . ILE B 1 237 ? 21.016 21.625 -10.055 1 77.69 237 ILE B C 1
ATOM 5287 O O . ILE B 1 237 ? 20.969 21.438 -11.273 1 77.69 237 ILE B O 1
ATOM 5291 N N . SER B 1 238 ? 22.016 21.109 -9.242 1 76.62 238 SER B N 1
ATOM 5292 C CA . SER B 1 238 ? 23.188 20.484 -9.867 1 76.62 238 SER B CA 1
ATOM 5293 C C . SER B 1 238 ? 23.25 19 -9.531 1 76.62 238 SER B C 1
ATOM 5295 O O . SER B 1 238 ? 23.953 18.234 -10.219 1 76.62 238 SER B O 1
ATOM 5297 N N . ASP B 1 239 ? 22.469 18.547 -8.633 1 81.25 239 ASP B N 1
ATOM 5298 C CA . ASP B 1 239 ? 22.5 17.125 -8.266 1 81.25 239 ASP B CA 1
ATOM 5299 C C . ASP B 1 239 ? 21.953 16.25 -9.391 1 81.25 239 ASP B C 1
ATOM 5301 O O . ASP B 1 239 ? 20.766 16.344 -9.734 1 81.25 239 ASP B O 1
ATOM 5305 N N . PRO B 1 240 ? 22.75 15.375 -9.844 1 85.69 240 PRO B N 1
ATOM 5306 C CA . PRO B 1 240 ? 22.344 14.555 -10.984 1 85.69 240 PRO B CA 1
ATOM 5307 C C . PRO B 1 240 ? 21.141 13.656 -10.656 1 85.69 240 PRO B C 1
ATOM 5309 O O . PRO B 1 240 ? 20.297 13.422 -11.516 1 85.69 240 PRO B O 1
ATOM 5312 N N . GLU B 1 241 ? 21.078 13.172 -9.539 1 84.31 241 GLU B N 1
ATOM 5313 C CA . GLU B 1 241 ? 19.984 12.297 -9.156 1 84.31 241 GLU B CA 1
ATOM 5314 C C . GLU B 1 241 ? 18.656 13.055 -9.172 1 84.31 241 GLU B C 1
ATOM 5316 O O . GLU B 1 241 ? 17.609 12.492 -9.539 1 84.31 241 GLU B O 1
ATOM 5321 N N . VAL B 1 242 ? 18.781 14.297 -8.859 1 85.94 242 VAL B N 1
ATOM 5322 C CA . VAL B 1 242 ? 17.578 15.125 -8.852 1 85.94 242 VAL B CA 1
ATOM 5323 C C . VAL B 1 242 ? 17.203 15.5 -10.289 1 85.94 242 VAL B C 1
ATOM 5325 O O . VAL B 1 242 ? 16.031 15.461 -10.656 1 85.94 242 VAL B O 1
ATOM 5328 N N . LEU B 1 243 ? 18.172 15.773 -11.07 1 88.81 243 LEU B N 1
ATOM 5329 C CA . LEU B 1 243 ? 17.953 16.203 -12.445 1 88.81 243 LEU B CA 1
ATOM 5330 C C . LEU B 1 243 ? 17.344 15.07 -13.273 1 88.81 243 LEU B C 1
ATOM 5332 O O . LEU B 1 243 ? 16.547 15.32 -14.18 1 88.81 243 LEU B O 1
ATOM 5336 N N . GLU B 1 244 ? 17.719 13.922 -12.906 1 88.81 244 GLU B N 1
ATOM 5337 C CA . GLU B 1 244 ? 17.219 12.766 -13.648 1 88.81 244 GLU B CA 1
ATOM 5338 C C . GLU B 1 244 ? 15.711 12.617 -13.484 1 88.81 244 GLU B C 1
ATOM 5340 O O . GLU B 1 244 ? 15.016 12.188 -14.406 1 88.81 244 GLU B O 1
ATOM 5345 N N . LYS B 1 245 ? 15.219 13.031 -12.398 1 92.5 245 LYS B N 1
ATOM 5346 C CA . LYS B 1 245 ? 13.805 12.836 -12.109 1 92.5 245 LYS B CA 1
ATOM 5347 C C . LYS B 1 245 ? 12.984 14.055 -12.531 1 92.5 245 LYS B C 1
ATOM 5349 O O . LYS B 1 245 ? 11.766 13.953 -12.695 1 92.5 245 LYS B O 1
ATOM 5354 N N . ARG B 1 246 ? 13.602 15.18 -12.742 1 94.44 246 ARG B N 1
ATOM 5355 C CA . ARG B 1 246 ? 12.883 16.422 -13.023 1 94.44 246 ARG B CA 1
ATOM 5356 C C . ARG B 1 246 ? 12.312 16.406 -14.438 1 94.44 246 ARG B C 1
ATOM 5358 O O . ARG B 1 246 ? 12.922 15.867 -15.359 1 94.44 246 ARG B O 1
ATOM 5365 N N . ARG B 1 247 ? 11.172 16.953 -14.539 1 95.12 247 ARG B N 1
ATOM 5366 C CA . ARG B 1 247 ? 10.5 17.172 -15.82 1 95.12 247 ARG B CA 1
ATOM 5367 C C . ARG B 1 247 ? 10.008 18.609 -15.945 1 95.12 247 ARG B C 1
ATOM 5369 O O . ARG B 1 247 ? 8.805 18.859 -16.016 1 95.12 247 ARG B O 1
ATOM 5376 N N . PRO B 1 248 ? 10.938 19.5 -16.109 1 92.31 248 PRO B N 1
ATOM 5377 C CA . PRO B 1 248 ? 10.578 20.922 -16.141 1 92.31 248 PRO B CA 1
ATOM 5378 C C . PRO B 1 248 ? 9.656 21.281 -17.297 1 92.31 248 PRO B C 1
ATOM 5380 O O . PRO B 1 248 ? 8.867 22.219 -17.188 1 92.31 248 PRO B O 1
ATOM 5383 N N . GLN B 1 249 ? 9.711 20.516 -18.328 1 94.38 249 GLN B N 1
ATOM 5384 C CA . GLN B 1 249 ? 8.875 20.781 -19.5 1 94.38 249 GLN B CA 1
ATOM 5385 C C . GLN B 1 249 ? 7.402 20.531 -19.188 1 94.38 249 GLN B C 1
ATOM 5387 O O . GLN B 1 249 ? 6.523 21.047 -19.875 1 94.38 249 GLN B O 1
ATOM 5392 N N . ASN B 1 250 ? 7.137 19.781 -18.188 1 96.56 250 ASN B N 1
ATOM 5393 C CA . ASN B 1 250 ? 5.762 19.422 -17.859 1 96.56 250 ASN B CA 1
ATOM 5394 C C . ASN B 1 250 ? 5.211 20.281 -16.719 1 96.56 250 ASN B C 1
ATOM 5396 O O . ASN B 1 250 ? 4.195 19.938 -16.125 1 96.56 250 ASN B O 1
ATOM 5400 N N . PHE B 1 251 ? 5.824 21.391 -16.375 1 95.81 251 PHE B N 1
ATOM 5401 C CA . PHE B 1 251 ? 5.43 22.219 -15.242 1 95.81 251 PHE B CA 1
ATOM 5402 C C . PHE B 1 251 ? 3.984 22.688 -15.383 1 95.81 251 PHE B C 1
ATOM 5404 O O . PHE B 1 251 ? 3.189 22.547 -14.453 1 95.81 251 PHE B O 1
ATOM 5411 N N . LEU B 1 252 ? 3.672 23.203 -16.516 1 96.5 252 LEU B N 1
ATOM 5412 C CA . LEU B 1 252 ? 2.359 23.812 -16.719 1 96.5 252 LEU B CA 1
ATOM 5413 C C . LEU B 1 252 ? 1.256 22.766 -16.578 1 96.5 252 LEU B C 1
ATOM 5415 O O . LEU B 1 252 ? 0.25 23 -15.906 1 96.5 252 LEU B O 1
ATOM 5419 N N . ILE B 1 253 ? 1.453 21.656 -17.156 1 97.56 253 ILE B N 1
ATOM 5420 C CA . ILE B 1 253 ? 0.438 20.609 -17.109 1 97.56 253 ILE B CA 1
ATOM 5421 C C . ILE B 1 253 ? 0.321 20.062 -15.695 1 97.56 253 ILE B C 1
ATOM 5423 O O . ILE B 1 253 ? -0.78 19.766 -15.227 1 97.56 253 ILE B O 1
ATOM 5427 N N . ASN B 1 254 ? 1.453 19.891 -15.016 1 97.75 254 ASN B N 1
ATOM 5428 C CA . ASN B 1 254 ? 1.446 19.422 -13.633 1 97.75 254 ASN B CA 1
ATOM 5429 C C . ASN B 1 254 ? 0.766 20.422 -12.703 1 97.75 254 ASN B C 1
ATOM 5431 O O . ASN B 1 254 ? 0.012 20.031 -11.812 1 97.75 254 ASN B O 1
ATOM 5435 N N . ALA B 1 255 ? 1.016 21.688 -12.93 1 96.75 255 ALA B N 1
ATOM 5436 C CA . ALA B 1 255 ? 0.394 22.734 -12.117 1 96.75 255 ALA B CA 1
ATOM 5437 C C . ALA B 1 255 ? -1.119 22.75 -12.32 1 96.75 255 ALA B C 1
ATOM 5439 O O . ALA B 1 255 ? -1.879 22.812 -11.344 1 96.75 255 ALA B O 1
ATOM 5440 N N . ILE B 1 256 ? -1.514 22.688 -13.547 1 97.88 256 ILE B N 1
ATOM 5441 C CA . ILE B 1 256 ? -2.938 22.703 -13.867 1 97.88 256 ILE B CA 1
ATOM 5442 C C . ILE B 1 256 ? -3.613 21.484 -13.273 1 97.88 256 ILE B C 1
ATOM 5444 O O . ILE B 1 256 ? -4.668 21.578 -12.641 1 97.88 256 ILE B O 1
ATOM 5448 N N . MET B 1 257 ? -3.014 20.328 -13.422 1 97.69 257 MET B N 1
ATOM 5449 C CA . MET B 1 257 ? -3.574 19.078 -12.914 1 97.69 257 MET B CA 1
ATOM 5450 C C . MET B 1 257 ? -3.732 19.141 -11.398 1 97.69 257 MET B C 1
ATOM 5452 O O . MET B 1 257 ? -4.754 18.719 -10.859 1 97.69 257 MET B O 1
ATOM 5456 N N . THR B 1 258 ? -2.717 19.656 -10.727 1 96.75 258 THR B N 1
ATOM 5457 C CA . THR B 1 258 ? -2.748 19.734 -9.273 1 96.75 258 THR B CA 1
ATOM 5458 C C . THR B 1 258 ? -3.809 20.719 -8.805 1 96.75 258 THR B C 1
ATOM 5460 O O . THR B 1 258 ? -4.566 20.438 -7.875 1 96.75 258 THR B O 1
ATOM 5463 N N . ILE B 1 259 ? -3.93 21.875 -9.422 1 96.25 259 ILE B N 1
ATOM 5464 C CA . ILE B 1 259 ? -4.922 22.891 -9.078 1 96.25 259 ILE B CA 1
ATOM 5465 C C . ILE B 1 259 ? -6.324 22.328 -9.312 1 96.25 259 ILE B C 1
ATOM 5467 O O . ILE B 1 259 ? -7.211 22.484 -8.469 1 96.25 259 ILE B O 1
ATOM 5471 N N . VAL B 1 260 ? -6.496 21.656 -10.445 1 97.19 260 VAL B N 1
ATOM 5472 C CA . VAL B 1 260 ? -7.793 21.078 -10.773 1 97.19 260 VAL B CA 1
ATOM 5473 C C . VAL B 1 260 ? -8.141 19.984 -9.766 1 97.19 260 VAL B C 1
ATOM 5475 O O . VAL B 1 260 ? -9.273 19.906 -9.289 1 97.19 260 VAL B O 1
ATOM 5478 N N . LEU B 1 261 ? -7.191 19.156 -9.422 1 96.19 261 LEU B N 1
ATOM 5479 C CA . LEU B 1 261 ? -7.426 18.047 -8.5 1 96.19 261 LEU B CA 1
ATOM 5480 C C . LEU B 1 261 ? -7.824 18.562 -7.121 1 96.19 261 LEU B C 1
ATOM 5482 O O . LEU B 1 261 ? -8.844 18.125 -6.566 1 96.19 261 LEU B O 1
ATOM 5486 N N . ILE B 1 262 ? -7.059 19.453 -6.582 1 94.25 262 ILE B N 1
ATOM 5487 C CA . ILE B 1 262 ? -7.336 20 -5.258 1 94.25 262 ILE B CA 1
ATOM 5488 C C . ILE B 1 262 ? -8.633 20.812 -5.297 1 94.25 262 ILE B C 1
ATOM 5490 O O . ILE B 1 262 ? -9.453 20.719 -4.387 1 94.25 262 ILE B O 1
ATOM 5494 N N . GLY B 1 263 ? -8.781 21.625 -6.355 1 95.25 263 GLY B N 1
ATOM 5495 C CA . GLY B 1 263 ? -10.008 22.375 -6.512 1 95.25 263 GLY B CA 1
ATOM 5496 C C . GLY B 1 263 ? -11.25 21.5 -6.578 1 95.25 263 GLY B C 1
ATOM 5497 O O . GLY B 1 263 ? -12.273 21.828 -5.984 1 95.25 263 GLY B O 1
ATOM 5498 N N . TRP B 1 264 ? -11.086 20.438 -7.336 1 95.31 264 TRP B N 1
ATOM 5499 C CA . TRP B 1 264 ? -12.188 19.484 -7.469 1 95.31 264 TRP B CA 1
ATOM 5500 C C . TRP B 1 264 ? -12.508 18.844 -6.125 1 95.31 264 TRP B C 1
ATOM 5502 O O . TRP B 1 264 ? -13.672 18.672 -5.77 1 95.31 264 TRP B O 1
ATOM 5512 N N . LEU B 1 265 ? -11.5 18.469 -5.379 1 93.62 265 LEU B N 1
ATOM 5513 C CA . LEU B 1 265 ? -11.672 17.875 -4.062 1 93.62 265 LEU B CA 1
ATOM 5514 C C . LEU B 1 265 ? -12.414 18.812 -3.123 1 93.62 265 LEU B C 1
ATOM 5516 O O . LEU B 1 265 ? -13.375 18.406 -2.459 1 93.62 265 LEU B O 1
ATOM 5520 N N . VAL B 1 266 ? -12.062 20.047 -3.115 1 92.75 266 VAL B N 1
ATOM 5521 C CA . VAL B 1 266 ? -12.664 21.047 -2.232 1 92.75 266 VAL B CA 1
ATOM 5522 C C . VAL B 1 266 ? -14.07 21.391 -2.721 1 92.75 266 VAL B C 1
ATOM 5524 O O . VAL B 1 266 ? -15.023 21.359 -1.94 1 92.75 266 VAL B O 1
ATOM 5527 N N . ALA B 1 267 ? -14.219 21.641 -4.031 1 92.25 267 ALA B N 1
ATOM 5528 C CA . ALA B 1 267 ? -15.516 22.016 -4.594 1 92.25 267 ALA B CA 1
ATOM 5529 C C . ALA B 1 267 ? -16.516 20.875 -4.461 1 92.25 267 ALA B C 1
ATOM 5531 O O . ALA B 1 267 ? -17.703 21.109 -4.246 1 92.25 267 ALA B O 1
ATOM 5532 N N . GLY B 1 268 ? -16 19.672 -4.629 1 89.94 268 GLY B N 1
ATOM 5533 C CA . GLY B 1 268 ? -16.875 18.516 -4.512 1 89.94 268 GLY B CA 1
ATOM 5534 C C . GLY B 1 268 ? -17.453 18.344 -3.125 1 89.94 268 GLY B C 1
ATOM 5535 O O . GLY B 1 268 ? -18.484 17.672 -2.957 1 89.94 268 GLY B O 1
ATOM 5536 N N . SER B 1 269 ? -16.828 18.953 -2.162 1 86.06 269 SER B N 1
ATOM 5537 C CA . SER B 1 269 ? -17.328 18.875 -0.792 1 86.06 269 SER B CA 1
ATOM 5538 C C . SER B 1 269 ? -18.547 19.797 -0.594 1 86.06 269 SER B C 1
ATOM 5540 O O . SER B 1 269 ? -19.312 19.609 0.343 1 86.06 269 SER B O 1
ATOM 5542 N N . PHE B 1 270 ? -18.75 20.672 -1.509 1 87.12 270 PHE B N 1
ATOM 5543 C CA . PHE B 1 270 ? -19.812 21.656 -1.314 1 87.12 270 PHE B CA 1
ATOM 5544 C C . PHE B 1 270 ? -20.828 21.594 -2.445 1 87.12 270 PHE B C 1
ATOM 5546 O O . PHE B 1 270 ? -21.969 22.062 -2.303 1 87.12 270 PHE B O 1
ATOM 5553 N N . ILE B 1 271 ? -20.375 21.094 -3.609 1 90.31 271 ILE B N 1
ATOM 5554 C CA . ILE B 1 271 ? -21.234 21.016 -4.777 1 90.31 271 ILE B CA 1
ATOM 5555 C C . ILE B 1 271 ? -21.516 19.547 -5.121 1 90.31 271 ILE B C 1
ATOM 5557 O O . ILE B 1 271 ? -20.672 18.875 -5.691 1 90.31 271 ILE B O 1
ATOM 5561 N N . ASP B 1 272 ? -22.672 19.078 -4.934 1 86.75 272 ASP B N 1
ATOM 5562 C CA . ASP B 1 272 ? -23.062 17.688 -5.09 1 86.75 272 ASP B CA 1
ATOM 5563 C C . ASP B 1 272 ? -22.938 17.234 -6.547 1 86.75 272 ASP B C 1
ATOM 5565 O O . ASP B 1 272 ? -22.547 16.109 -6.824 1 86.75 272 ASP B O 1
ATOM 5569 N N . ALA B 1 273 ? -23.203 18.141 -7.406 1 84.81 273 ALA B N 1
ATOM 5570 C CA . ALA B 1 273 ? -23.266 17.828 -8.828 1 84.81 273 ALA B CA 1
ATOM 5571 C C . ALA B 1 273 ? -21.906 17.375 -9.359 1 84.81 273 ALA B C 1
ATOM 5573 O O . ALA B 1 273 ? -21.828 16.594 -10.312 1 84.81 273 ALA B O 1
ATOM 5574 N N . ILE B 1 274 ? -20.875 17.734 -8.68 1 89.12 274 ILE B N 1
ATOM 5575 C CA . ILE B 1 274 ? -19.547 17.391 -9.211 1 89.12 274 ILE B CA 1
ATOM 5576 C C . ILE B 1 274 ? -18.797 16.531 -8.203 1 89.12 274 ILE B C 1
ATOM 5578 O O . ILE B 1 274 ? -17.578 16.359 -8.312 1 89.12 274 ILE B O 1
ATOM 5582 N N . GLU B 1 275 ? -19.453 16.094 -7.25 1 90.38 275 GLU B N 1
ATOM 5583 C CA . GLU B 1 275 ? -18.812 15.328 -6.191 1 90.38 275 GLU B CA 1
ATOM 5584 C C . GLU B 1 275 ? -18.234 14.023 -6.727 1 90.38 275 GLU B C 1
ATOM 5586 O O . GLU B 1 275 ? -18.922 13.266 -7.41 1 90.38 275 GLU B O 1
ATOM 5591 N N . VAL B 1 276 ? -16.969 13.82 -6.508 1 92.25 276 VAL B N 1
ATOM 5592 C CA . VAL B 1 276 ? -16.25 12.578 -6.762 1 92.25 276 VAL B CA 1
ATOM 5593 C C . VAL B 1 276 ? -15.492 12.156 -5.504 1 92.25 276 VAL B C 1
ATOM 5595 O O . VAL B 1 276 ? -14.898 12.992 -4.816 1 92.25 276 VAL B O 1
ATOM 5598 N N . LYS B 1 277 ? -15.648 10.867 -5.18 1 94.19 277 LYS B N 1
ATOM 5599 C CA . LYS B 1 277 ? -14.93 10.391 -4.008 1 94.19 277 LYS B CA 1
ATOM 5600 C C . LYS B 1 277 ? -13.43 10.641 -4.148 1 94.19 277 LYS B C 1
ATOM 5602 O O . LYS B 1 277 ? -12.859 10.453 -5.227 1 94.19 277 LYS B O 1
ATOM 5607 N N . PRO B 1 278 ? -12.82 11.07 -3.082 1 95.25 278 PRO B N 1
ATOM 5608 C CA . PRO B 1 278 ? -11.398 11.43 -3.131 1 95.25 278 PRO B CA 1
ATOM 5609 C C . PRO B 1 278 ? -10.523 10.297 -3.648 1 95.25 278 PRO B C 1
ATOM 5611 O O . PRO B 1 278 ? -9.555 10.539 -4.371 1 95.25 278 PRO B O 1
ATOM 5614 N N . VAL B 1 279 ? -10.836 9.094 -3.305 1 95.81 279 VAL B N 1
ATOM 5615 C CA . VAL B 1 279 ? -10.031 7.953 -3.721 1 95.81 279 VAL B CA 1
ATOM 5616 C C . VAL B 1 279 ? -9.984 7.879 -5.246 1 95.81 279 VAL B C 1
ATOM 5618 O O . VAL B 1 279 ? -8.945 7.562 -5.828 1 95.81 279 VAL B O 1
ATOM 5621 N N . VAL B 1 280 ? -11.078 8.211 -5.906 1 96.75 280 VAL B N 1
ATOM 5622 C CA . VAL B 1 280 ? -11.172 8.172 -7.363 1 96.75 280 VAL B CA 1
ATOM 5623 C C . VAL B 1 280 ? -10.32 9.289 -7.961 1 96.75 280 VAL B C 1
ATOM 5625 O O . VAL B 1 280 ? -9.578 9.07 -8.922 1 96.75 280 VAL B O 1
ATOM 5628 N N . LEU B 1 281 ? -10.414 10.477 -7.336 1 96.81 281 LEU B N 1
ATOM 5629 C CA . LEU B 1 281 ? -9.664 11.633 -7.82 1 96.81 281 LEU B CA 1
ATOM 5630 C C . LEU B 1 281 ? -8.164 11.359 -7.785 1 96.81 281 LEU B C 1
ATOM 5632 O O . LEU B 1 281 ? -7.465 11.602 -8.773 1 96.81 281 LEU B O 1
ATOM 5636 N N . PHE B 1 282 ? -7.73 10.828 -6.719 1 97 282 PHE B N 1
ATOM 5637 C CA . PHE B 1 282 ? -6.293 10.664 -6.555 1 97 282 PHE B CA 1
ATOM 5638 C C . PHE B 1 282 ? -5.793 9.453 -7.34 1 97 282 PHE B C 1
ATOM 5640 O O . PHE B 1 282 ? -4.668 9.461 -7.848 1 97 282 PHE B O 1
ATOM 5647 N N . LEU B 1 283 ? -6.613 8.398 -7.43 1 97.81 283 LEU B N 1
ATOM 5648 C CA . LEU B 1 283 ? -6.223 7.234 -8.219 1 97.81 283 LEU B CA 1
ATOM 5649 C C . LEU B 1 283 ? -6.043 7.609 -9.688 1 97.81 283 LEU B C 1
ATOM 5651 O O . LEU B 1 283 ? -5.004 7.328 -10.281 1 97.81 283 LEU B O 1
ATOM 5655 N N . VAL B 1 284 ? -6.992 8.32 -10.281 1 97.69 284 VAL B N 1
ATOM 5656 C CA . VAL B 1 284 ? -6.934 8.75 -11.672 1 97.69 284 VAL B CA 1
ATOM 5657 C C . VAL B 1 284 ? -5.832 9.797 -11.844 1 97.69 284 VAL B C 1
ATOM 5659 O O . VAL B 1 284 ? -5.07 9.742 -12.812 1 97.69 284 VAL B O 1
ATOM 5662 N N . GLY B 1 285 ? -5.789 10.734 -10.883 1 98 285 GLY B N 1
ATOM 5663 C CA . GLY B 1 285 ? -4.738 11.734 -10.93 1 98 285 GLY B CA 1
ATOM 5664 C C . GLY B 1 285 ? -3.342 11.141 -10.945 1 98 285 GLY B C 1
ATOM 5665 O O . GLY B 1 285 ? -2.479 11.602 -11.703 1 98 285 GLY B O 1
ATOM 5666 N N . THR B 1 286 ? -3.115 10.125 -10.148 1 97.88 286 THR B N 1
ATOM 5667 C CA . THR B 1 286 ? -1.816 9.469 -10.094 1 97.88 286 THR B CA 1
ATOM 5668 C C . THR B 1 286 ? -1.5 8.781 -11.422 1 97.88 286 THR B C 1
ATOM 5670 O O . THR B 1 286 ? -0.372 8.859 -11.914 1 97.88 286 THR B O 1
ATOM 5673 N N . GLY B 1 287 ? -2.512 8.062 -11.961 1 97.38 287 GLY B N 1
ATOM 5674 C CA . GLY B 1 287 ? -2.311 7.457 -13.266 1 97.38 287 GLY B CA 1
ATOM 5675 C C . GLY B 1 287 ? -1.898 8.453 -14.336 1 97.38 287 GLY B C 1
ATOM 5676 O O . GLY B 1 287 ? -0.949 8.211 -15.086 1 97.38 287 GLY B O 1
ATOM 5677 N N . LEU B 1 288 ? -2.529 9.586 -14.391 1 98 288 LEU B N 1
ATOM 5678 C CA . LEU B 1 288 ? -2.225 10.633 -15.359 1 98 288 LEU B CA 1
ATOM 5679 C C . LEU B 1 288 ? -0.841 11.219 -15.102 1 98 288 LEU B C 1
ATOM 5681 O O . LEU B 1 288 ? -0.065 11.422 -16.047 1 98 288 LEU B O 1
ATOM 5685 N N . ALA B 1 289 ? -0.556 11.469 -13.844 1 97.88 289 ALA B N 1
ATOM 5686 C CA . ALA B 1 289 ? 0.724 12.07 -13.477 1 97.88 289 ALA B CA 1
ATOM 5687 C C . ALA B 1 289 ? 1.889 11.18 -13.891 1 97.88 289 ALA B C 1
ATOM 5689 O O . ALA B 1 289 ? 2.883 11.664 -14.438 1 97.88 289 ALA B O 1
ATOM 5690 N N . LEU B 1 290 ? 1.765 9.922 -13.664 1 97.31 290 LEU B N 1
ATOM 5691 C CA . LEU B 1 290 ? 2.824 8.984 -14.008 1 97.31 290 LEU B CA 1
ATOM 5692 C C . LEU B 1 290 ? 2.986 8.875 -15.523 1 97.31 290 LEU B C 1
ATOM 5694 O O . LEU B 1 290 ? 4.109 8.867 -16.031 1 97.31 290 LEU B O 1
ATOM 5698 N N . MET B 1 291 ? 1.891 8.836 -16.203 1 96.44 291 MET B N 1
ATOM 5699 C CA . MET B 1 291 ? 1.933 8.688 -17.656 1 96.44 291 MET B CA 1
ATOM 5700 C C . MET B 1 291 ? 2.547 9.922 -18.297 1 96.44 291 MET B C 1
ATOM 5702 O O . MET B 1 291 ? 3.361 9.805 -19.219 1 96.44 291 MET B O 1
ATOM 5706 N N . ILE B 1 292 ? 2.188 11.086 -17.844 1 97.25 292 ILE B N 1
ATOM 5707 C CA . ILE B 1 292 ? 2.609 12.344 -18.453 1 97.25 292 ILE B CA 1
ATOM 5708 C C . ILE B 1 292 ? 4.078 12.609 -18.109 1 97.25 292 ILE B C 1
ATOM 5710 O O . ILE B 1 292 ? 4.863 12.969 -19 1 97.25 292 ILE B O 1
ATOM 5714 N N . ASN B 1 293 ? 4.492 12.328 -16.875 1 97.69 293 ASN B N 1
ATOM 5715 C CA . ASN B 1 293 ? 5.82 12.734 -16.422 1 97.69 293 ASN B CA 1
ATOM 5716 C C . ASN B 1 293 ? 6.855 11.648 -16.703 1 97.69 293 ASN B C 1
ATOM 5718 O O . ASN B 1 293 ? 8.031 11.945 -16.938 1 97.69 293 ASN B O 1
ATOM 5722 N N . TYR B 1 294 ? 6.457 10.461 -16.719 1 96.69 294 TYR B N 1
ATOM 5723 C CA . TYR B 1 294 ? 7.395 9.359 -16.875 1 96.69 294 TYR B CA 1
ATOM 5724 C C . TYR B 1 294 ? 6.855 8.328 -17.859 1 96.69 294 TYR B C 1
ATOM 5726 O O . TYR B 1 294 ? 6.539 7.199 -17.469 1 96.69 294 TYR B O 1
ATOM 5734 N N . PRO B 1 295 ? 6.938 8.633 -19.078 1 93.75 295 PRO B N 1
ATOM 5735 C CA . PRO B 1 295 ? 6.441 7.723 -20.125 1 93.75 295 PRO B CA 1
ATOM 5736 C C . PRO B 1 295 ? 7.285 6.457 -20.25 1 93.75 295 PRO B C 1
ATOM 5738 O O . PRO B 1 295 ? 6.777 5.414 -20.672 1 93.75 295 PRO B O 1
ATOM 5741 N N . ASP B 1 296 ? 8.523 6.582 -19.859 1 94.38 296 ASP B N 1
ATOM 5742 C CA . ASP B 1 296 ? 9.367 5.391 -19.828 1 94.38 296 ASP B CA 1
ATOM 5743 C C . ASP B 1 296 ? 8.977 4.48 -18.656 1 94.38 296 ASP B C 1
ATOM 5745 O O . ASP B 1 296 ? 8.977 4.906 -17.5 1 94.38 296 ASP B O 1
ATOM 5749 N N . LEU B 1 297 ? 8.68 3.262 -18.984 1 93.75 297 LEU B N 1
ATOM 5750 C CA . LEU B 1 297 ? 8.094 2.346 -18.016 1 93.75 297 LEU B CA 1
ATOM 5751 C C . LEU B 1 297 ? 9.086 2.025 -16.891 1 93.75 297 LEU B C 1
ATOM 5753 O O . LEU B 1 297 ? 8.688 1.853 -15.742 1 93.75 297 LEU B O 1
ATOM 5757 N N . LYS B 1 298 ? 10.305 1.862 -17.219 1 91.81 298 LYS B N 1
ATOM 5758 C CA . LYS B 1 298 ? 11.32 1.614 -16.203 1 91.81 298 LYS B CA 1
ATOM 5759 C C . LYS B 1 298 ? 11.43 2.793 -15.234 1 91.81 298 LYS B C 1
ATOM 5761 O O . LYS B 1 298 ? 11.508 2.605 -14.023 1 91.81 298 LYS B O 1
ATOM 5766 N N . ALA B 1 299 ? 11.422 3.963 -15.828 1 93.5 299 ALA B N 1
ATOM 5767 C CA . ALA B 1 299 ? 11.477 5.172 -15.008 1 93.5 299 ALA B CA 1
ATOM 5768 C C . ALA B 1 299 ? 10.227 5.297 -14.141 1 93.5 299 ALA B C 1
ATOM 5770 O O . ALA B 1 299 ? 10.305 5.719 -12.984 1 93.5 299 ALA B O 1
ATOM 5771 N N . GLN B 1 300 ? 9.133 4.957 -14.711 1 95.44 300 GLN B N 1
ATOM 5772 C CA . GLN B 1 300 ? 7.871 5.023 -13.984 1 95.44 300 GLN B CA 1
ATOM 5773 C C . GLN B 1 300 ? 7.875 4.074 -12.789 1 95.44 300 GLN B C 1
ATOM 5775 O O . GLN B 1 300 ? 7.484 4.457 -11.688 1 95.44 300 GLN B O 1
ATOM 5780 N N . SER B 1 301 ? 8.281 2.896 -13 1 93.56 301 SER B N 1
ATOM 5781 C CA . SER B 1 301 ? 8.367 1.896 -11.938 1 93.56 301 SER B CA 1
ATOM 5782 C C . SER B 1 301 ? 9.336 2.334 -10.844 1 93.56 301 SER B C 1
ATOM 5784 O O . SER B 1 301 ? 9.078 2.111 -9.656 1 93.56 301 SER B O 1
ATOM 5786 N N . LYS B 1 302 ? 10.422 2.875 -11.266 1 94.44 302 LYS B N 1
ATOM 5787 C CA . LYS B 1 302 ? 11.406 3.357 -10.305 1 94.44 302 LYS B CA 1
ATOM 5788 C C . LYS B 1 302 ? 10.828 4.469 -9.438 1 94.44 302 LYS B C 1
ATOM 5790 O O . LYS B 1 302 ? 11.086 4.523 -8.234 1 94.44 302 LYS B O 1
ATOM 5795 N N . ARG B 1 303 ? 10.047 5.336 -10.008 1 95.31 303 ARG B N 1
ATOM 5796 C CA . ARG B 1 303 ? 9.414 6.418 -9.266 1 95.31 30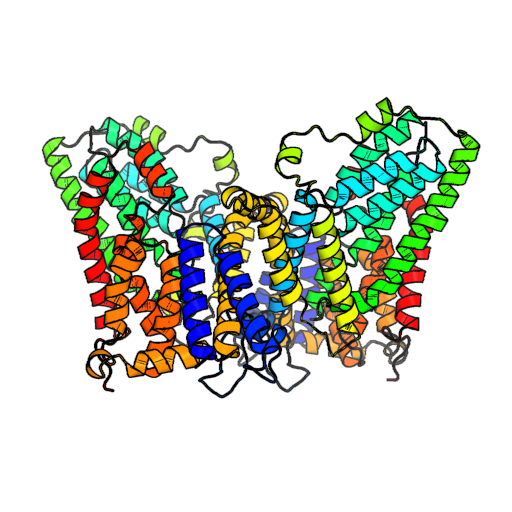3 ARG B CA 1
ATOM 5797 C C . ARG B 1 303 ? 8.445 5.871 -8.219 1 95.31 303 ARG B C 1
ATOM 5799 O O . ARG B 1 303 ? 8.43 6.336 -7.082 1 95.31 303 ARG B O 1
ATOM 5806 N N . ILE B 1 304 ? 7.691 4.914 -8.594 1 95.62 304 ILE B N 1
ATOM 5807 C CA . ILE B 1 304 ? 6.762 4.273 -7.668 1 95.62 304 ILE B CA 1
ATOM 5808 C C . ILE B 1 304 ? 7.543 3.611 -6.535 1 95.62 304 ILE B C 1
ATOM 5810 O O . ILE B 1 304 ? 7.227 3.811 -5.359 1 95.62 304 ILE B O 1
ATOM 5814 N N . GLY B 1 305 ? 8.562 2.906 -6.898 1 94.81 305 GLY B N 1
ATOM 5815 C CA . GLY B 1 305 ? 9.367 2.197 -5.914 1 94.81 305 GLY B CA 1
ATOM 5816 C C . GLY B 1 305 ? 10.047 3.123 -4.922 1 94.81 305 GLY B C 1
ATOM 5817 O O . GLY B 1 305 ? 10.031 2.867 -3.717 1 94.81 305 GLY B O 1
ATOM 5818 N N . ASP B 1 306 ? 10.516 4.219 -5.402 1 93.44 306 ASP B N 1
ATOM 5819 C CA . ASP B 1 306 ? 11.273 5.156 -4.578 1 93.44 306 ASP B CA 1
ATOM 5820 C C . ASP B 1 306 ? 10.367 5.848 -3.562 1 93.44 306 ASP B C 1
ATOM 5822 O O . ASP B 1 306 ? 10.82 6.273 -2.5 1 93.44 306 ASP B O 1
ATOM 5826 N N . ASN B 1 307 ? 9.148 5.922 -3.895 1 93.81 307 ASN B N 1
ATOM 5827 C CA . ASN B 1 307 ? 8.242 6.684 -3.041 1 93.81 307 ASN B CA 1
ATOM 5828 C C . ASN B 1 307 ? 7.289 5.766 -2.279 1 93.81 307 ASN B C 1
ATOM 5830 O O . ASN B 1 307 ? 6.48 6.238 -1.476 1 93.81 307 ASN B O 1
ATOM 5834 N N . ALA B 1 308 ? 7.438 4.477 -2.459 1 96.5 308 ALA B N 1
ATOM 5835 C CA . ALA B 1 308 ? 6.508 3.512 -1.878 1 96.5 308 ALA B CA 1
ATOM 5836 C C . ALA B 1 308 ? 6.68 3.428 -0.364 1 96.5 308 ALA B C 1
ATOM 5838 O O . ALA B 1 308 ? 5.711 3.203 0.365 1 96.5 308 ALA B O 1
ATOM 5839 N N . GLY B 1 309 ? 7.91 3.607 0.135 1 94.94 309 GLY B N 1
ATOM 5840 C CA . GLY B 1 309 ? 8.172 3.5 1.561 1 94.94 309 GLY B CA 1
ATOM 5841 C C . GLY B 1 309 ? 7.344 4.457 2.395 1 94.94 309 GLY B C 1
ATOM 5842 O O . GLY B 1 309 ? 6.703 4.047 3.365 1 94.94 309 GLY B O 1
ATOM 5843 N N . ASP B 1 310 ? 7.277 5.688 1.991 1 89.94 310 ASP B N 1
ATOM 5844 C CA . ASP B 1 310 ? 6.523 6.711 2.705 1 89.94 310 ASP B CA 1
ATOM 5845 C C . ASP B 1 310 ? 5.023 6.434 2.639 1 89.94 310 ASP B C 1
ATOM 5847 O O . ASP B 1 310 ? 4.312 6.582 3.635 1 89.94 310 ASP B O 1
ATOM 5851 N N . ALA B 1 311 ? 4.621 6.055 1.518 1 94.12 311 ALA B N 1
ATOM 5852 C CA . ALA B 1 311 ? 3.197 5.789 1.324 1 94.12 311 ALA B CA 1
ATOM 5853 C C . ALA B 1 311 ? 2.74 4.602 2.166 1 94.12 311 ALA B C 1
ATOM 5855 O O . ALA B 1 311 ? 1.716 4.676 2.85 1 94.12 311 ALA B O 1
ATOM 5856 N N . VAL B 1 312 ? 3.494 3.553 2.188 1 96.12 312 VAL B N 1
ATOM 5857 C CA . VAL B 1 312 ? 3.104 2.314 2.857 1 96.12 312 VAL B CA 1
ATOM 5858 C C . VAL B 1 312 ? 3.1 2.525 4.371 1 96.12 312 VAL B C 1
ATOM 5860 O O . VAL B 1 312 ? 2.25 1.979 5.078 1 96.12 312 VAL B O 1
ATOM 5863 N N . GLN B 1 313 ? 4.004 3.314 4.883 1 92.62 313 GLN B N 1
ATOM 5864 C CA . GLN B 1 313 ? 4.074 3.553 6.32 1 92.62 313 GLN B CA 1
ATOM 5865 C C . GLN B 1 313 ? 2.799 4.215 6.832 1 92.62 313 GLN B C 1
ATOM 5867 O O . GLN B 1 313 ? 2.273 3.834 7.879 1 92.62 313 GLN B O 1
ATOM 5872 N N . VAL B 1 314 ? 2.338 5.109 6.062 1 89.19 314 VAL B N 1
ATOM 5873 C CA . VAL B 1 314 ? 1.126 5.812 6.469 1 89.19 314 VAL B CA 1
ATOM 5874 C C . VAL B 1 314 ? -0.085 4.898 6.301 1 89.19 314 VAL B C 1
ATOM 5876 O O . VAL B 1 314 ? -0.969 4.863 7.16 1 89.19 314 VAL B O 1
ATOM 5879 N N . VAL B 1 315 ? -0.14 4.18 5.273 1 94.94 315 VAL B N 1
ATOM 5880 C CA . VAL B 1 315 ? -1.265 3.305 4.953 1 94.94 315 VAL B CA 1
ATOM 5881 C C . VAL B 1 315 ? -1.371 2.197 6 1 94.94 315 VAL B C 1
ATOM 5883 O O . VAL B 1 315 ? -2.473 1.837 6.422 1 94.94 315 VAL B O 1
ATOM 5886 N N . LEU B 1 316 ? -0.251 1.667 6.43 1 95.81 316 LEU B N 1
ATOM 5887 C CA . LEU B 1 316 ? -0.244 0.625 7.453 1 95.81 316 LEU B CA 1
ATOM 5888 C C . LEU B 1 316 ? -0.894 1.122 8.742 1 95.81 316 LEU B C 1
ATOM 5890 O O . LEU B 1 316 ? -1.656 0.392 9.375 1 95.81 316 LEU B O 1
ATOM 5894 N N . LEU B 1 317 ? -0.607 2.35 9.078 1 92.75 317 LEU B N 1
ATOM 5895 C CA . LEU B 1 317 ? -1.16 2.92 10.297 1 92.75 317 LEU B CA 1
ATOM 5896 C C . LEU B 1 317 ? -2.676 3.053 10.203 1 92.75 317 LEU B C 1
ATOM 5898 O O . LEU B 1 317 ? -3.389 2.801 11.172 1 92.75 317 LEU B O 1
ATOM 5902 N N . VAL B 1 318 ? -3.098 3.42 9.055 1 92.94 318 VAL B N 1
ATOM 5903 C CA . VAL B 1 318 ? -4.527 3.607 8.836 1 92.94 318 VAL B CA 1
ATOM 5904 C C . VAL B 1 318 ? -5.246 2.262 8.914 1 92.94 318 VAL B C 1
ATOM 5906 O O . VAL B 1 318 ? -6.305 2.154 9.531 1 92.94 318 VAL B O 1
ATOM 5909 N N . PHE B 1 319 ? -4.676 1.263 8.312 1 96.44 319 PHE B N 1
ATOM 5910 C CA . PHE B 1 319 ? -5.277 -0.065 8.383 1 96.44 319 PHE B CA 1
ATOM 5911 C C . PHE B 1 319 ? -5.246 -0.602 9.805 1 96.44 319 PHE B C 1
ATOM 5913 O O . PHE B 1 319 ? -6.203 -1.234 10.258 1 96.44 319 PHE B O 1
ATOM 5920 N N . ALA B 1 320 ? -4.176 -0.346 10.523 1 96.69 320 ALA B N 1
ATOM 5921 C CA . ALA B 1 320 ? -4.07 -0.773 11.914 1 96.69 320 ALA B CA 1
ATOM 5922 C C . ALA B 1 320 ? -5.129 -0.095 12.781 1 96.69 320 ALA B C 1
ATOM 5924 O O . ALA B 1 320 ? -5.672 -0.708 13.695 1 96.69 320 ALA B O 1
ATOM 5925 N N . ALA B 1 321 ? -5.375 1.164 12.484 1 94.06 321 ALA B N 1
ATOM 5926 C CA . ALA B 1 321 ? -6.426 1.877 13.203 1 94.06 321 ALA B CA 1
ATOM 5927 C C . ALA B 1 321 ? -7.785 1.211 12.992 1 94.06 321 ALA B C 1
ATOM 5929 O O . ALA B 1 321 ? -8.617 1.179 13.906 1 94.06 321 ALA B O 1
ATOM 5930 N N . GLY B 1 322 ? -8.016 0.758 11.758 1 94.38 322 GLY B N 1
ATOM 5931 C CA . GLY B 1 322 ? -9.234 0.01 11.492 1 94.38 322 GLY B CA 1
ATOM 5932 C C . GLY B 1 322 ? -9.359 -1.245 12.336 1 94.38 322 GLY B C 1
ATOM 5933 O O . GLY B 1 322 ? -10.438 -1.543 12.859 1 94.38 322 GLY B O 1
ATOM 5934 N N . VAL B 1 323 ? -8.273 -1.984 12.5 1 96.25 323 VAL B N 1
ATOM 5935 C CA . VAL B 1 323 ? -8.258 -3.18 13.336 1 96.25 323 VAL B CA 1
ATOM 5936 C C . VAL B 1 323 ? -8.594 -2.805 14.781 1 96.25 323 VAL B C 1
ATOM 5938 O O . VAL B 1 323 ? -9.422 -3.459 15.414 1 96.25 323 VAL B O 1
ATOM 5941 N N . PHE B 1 324 ? -7.953 -1.776 15.242 1 95.44 324 PHE B N 1
ATOM 5942 C CA . PHE B 1 324 ? -8.195 -1.304 16.594 1 95.44 324 PHE B CA 1
ATOM 5943 C C . PHE B 1 324 ? -9.672 -0.993 16.812 1 95.44 324 PHE B C 1
ATOM 5945 O O . PHE B 1 324 ? -10.266 -1.443 17.797 1 95.44 324 PHE B O 1
ATOM 5952 N N . MET B 1 325 ? -10.227 -0.277 15.898 1 92.56 325 MET B N 1
ATOM 5953 C CA . MET B 1 325 ? -11.617 0.157 16.031 1 92.56 325 MET B CA 1
ATOM 5954 C C . MET B 1 325 ? -12.562 -1.03 15.938 1 92.56 325 MET B C 1
ATOM 5956 O O . MET B 1 325 ? -13.555 -1.095 16.672 1 92.56 325 MET B O 1
ATOM 5960 N N . GLY B 1 326 ? -12.289 -1.919 14.984 1 93.5 326 GLY B N 1
ATOM 5961 C CA . GLY B 1 326 ? -13.109 -3.111 14.875 1 93.5 326 GLY B CA 1
ATOM 5962 C C . GLY B 1 326 ? -13.172 -3.922 16.156 1 93.5 326 GLY B C 1
ATOM 5963 O O . GLY B 1 326 ? -14.25 -4.352 16.578 1 93.5 326 GLY B O 1
ATOM 5964 N N . LEU B 1 327 ? -12.031 -4.094 16.812 1 95.75 327 LEU B N 1
ATOM 5965 C CA . LEU B 1 327 ? -11.961 -4.883 18.031 1 95.75 327 LEU B CA 1
ATOM 5966 C C . LEU B 1 327 ? -12.523 -4.102 19.219 1 95.75 327 LEU B C 1
ATOM 5968 O O . LEU B 1 327 ? -13.266 -4.656 20.031 1 95.75 327 LEU B O 1
ATOM 5972 N N . PHE B 1 328 ? -12.211 -2.848 19.266 1 93.5 328 PHE B N 1
ATOM 5973 C CA . PHE B 1 328 ? -12.617 -1.992 20.375 1 93.5 328 PHE B CA 1
ATOM 5974 C C . PHE B 1 328 ? -14.133 -1.835 20.406 1 93.5 328 PHE B C 1
ATOM 5976 O O . PHE B 1 328 ? -14.742 -1.953 21.469 1 93.5 328 PHE B O 1
ATOM 5983 N N . GLN B 1 329 ? -14.734 -1.612 19.281 1 90.38 329 GLN B N 1
ATOM 5984 C CA . GLN B 1 329 ? -16.188 -1.451 19.188 1 90.38 329 GLN B CA 1
ATOM 5985 C C . GLN B 1 329 ? -16.891 -2.805 19.203 1 90.38 329 GLN B C 1
ATOM 5987 O O . GLN B 1 329 ? -17.922 -2.969 19.875 1 90.38 329 GLN B O 1
ATOM 5992 N N . GLY B 1 330 ? -16.328 -3.703 18.516 1 91.44 330 GLY B N 1
ATOM 5993 C CA . GLY B 1 330 ? -16.984 -4.992 18.328 1 91.44 330 GLY B CA 1
ATOM 5994 C C . GLY B 1 330 ? -17.047 -5.816 19.609 1 91.44 330 GLY B C 1
ATOM 5995 O O . GLY B 1 330 ? -17.922 -6.664 19.766 1 91.44 330 GLY B O 1
ATOM 5996 N N . THR B 1 331 ? -16.125 -5.582 20.531 1 94.12 331 THR B N 1
ATOM 5997 C CA . THR B 1 331 ? -16.109 -6.348 21.781 1 94.12 331 THR B CA 1
ATOM 5998 C C . THR B 1 331 ? -16.938 -5.656 22.844 1 94.12 331 THR B C 1
ATOM 6000 O O . THR B 1 331 ? -17.094 -6.176 23.953 1 94.12 331 THR B O 1
ATOM 6003 N N . GLY B 1 332 ? -17.406 -4.441 22.5 1 91.44 332 GLY B N 1
ATOM 6004 C CA . GLY B 1 332 ? -18.188 -3.709 23.469 1 91.44 332 GLY B CA 1
ATOM 6005 C C . GLY B 1 332 ? -17.359 -2.844 24.391 1 91.44 332 GLY B C 1
ATOM 6006 O O . GLY B 1 332 ? -17.906 -2.092 25.203 1 91.44 332 GLY B O 1
ATOM 6007 N N . MET B 1 333 ? -16.078 -2.885 24.25 1 93.44 333 MET B N 1
ATOM 6008 C CA . MET B 1 333 ? -15.203 -2.08 25.094 1 93.44 333 MET B CA 1
ATOM 6009 C C . MET B 1 333 ? -15.484 -0.593 24.922 1 93.44 333 MET B C 1
ATOM 6011 O O . MET B 1 333 ? -15.477 0.167 25.891 1 93.44 333 MET B O 1
ATOM 6015 N N . ALA B 1 334 ? -15.727 -0.204 23.719 1 90.25 334 ALA B N 1
ATOM 6016 C CA . ALA B 1 334 ? -16.016 1.196 23.422 1 90.25 334 ALA B CA 1
ATOM 6017 C C . ALA B 1 334 ? -17.266 1.659 24.156 1 90.25 334 ALA B C 1
ATOM 6019 O O . ALA B 1 334 ? -17.266 2.723 24.781 1 90.25 334 ALA B O 1
ATOM 6020 N N . THR B 1 335 ? -18.312 0.874 24.078 1 88.75 335 THR B N 1
ATOM 6021 C CA . THR B 1 335 ? -19.578 1.199 24.734 1 88.75 335 THR B CA 1
ATOM 6022 C C . THR B 1 335 ? -19.406 1.252 26.25 1 88.75 335 THR B C 1
ATOM 6024 O O . THR B 1 335 ? -19.922 2.162 26.906 1 88.75 335 THR B O 1
ATOM 6027 N N . ALA B 1 336 ? -18.703 0.303 26.719 1 91.31 336 ALA B N 1
ATOM 6028 C CA . ALA B 1 336 ? -18.484 0.236 28.172 1 91.31 336 ALA B CA 1
ATOM 6029 C C . ALA B 1 336 ? -17.719 1.457 28.656 1 91.31 336 ALA B C 1
ATOM 6031 O O . ALA B 1 336 ? -18.062 2.035 29.703 1 91.31 336 ALA B O 1
ATOM 6032 N N . LEU B 1 337 ? -16.75 1.762 27.953 1 89.81 337 LEU B N 1
ATOM 6033 C CA . LEU B 1 337 ? -15.938 2.916 28.312 1 89.81 337 LEU B CA 1
ATOM 6034 C C . LEU B 1 337 ? -16.766 4.199 28.266 1 89.81 337 LEU B C 1
ATOM 6036 O O . LEU B 1 337 ? -16.688 5.023 29.188 1 89.81 337 LEU B O 1
ATOM 6040 N N . THR B 1 338 ? -17.484 4.375 27.266 1 88 338 THR B N 1
ATOM 6041 C CA . THR B 1 338 ? -18.297 5.57 27.047 1 88 338 THR B CA 1
ATOM 6042 C C . THR B 1 338 ? -19.312 5.734 28.172 1 88 338 THR B C 1
ATOM 6044 O O . THR B 1 338 ? -19.469 6.828 28.719 1 88 338 THR B O 1
ATOM 6047 N N . GLU B 1 339 ? -19.969 4.676 28.453 1 89.12 339 GLU B N 1
ATOM 6048 C CA . GLU B 1 339 ? -20.984 4.711 29.5 1 89.12 339 GLU B CA 1
ATOM 6049 C C . GLU B 1 339 ? -20.375 5.066 30.844 1 89.12 339 GLU B C 1
ATOM 6051 O O . GLU B 1 339 ? -21 5.766 31.656 1 89.12 339 GLU B O 1
ATOM 6056 N N . SER B 1 340 ? -19.25 4.582 31.031 1 89.81 340 SER B N 1
ATOM 6057 C CA . SER B 1 340 ? -18.578 4.852 32.312 1 89.81 340 SER B CA 1
ATOM 6058 C C . SER B 1 340 ? -18.156 6.316 32.406 1 89.81 340 SER B C 1
ATOM 6060 O O . SER B 1 340 ? -18.219 6.91 33.469 1 89.81 340 SER B O 1
ATOM 6062 N N . ILE B 1 341 ? -17.734 6.914 31.344 1 87.88 341 ILE B N 1
ATOM 6063 C CA . ILE B 1 341 ? -17.234 8.289 31.344 1 87.88 341 ILE B CA 1
ATOM 6064 C C . ILE B 1 341 ? -18.422 9.258 31.406 1 87.88 341 ILE B C 1
ATOM 6066 O O . ILE B 1 341 ? -18.375 10.25 32.156 1 87.88 341 ILE B O 1
ATOM 6070 N N . VAL B 1 342 ? -19.438 9 30.703 1 84.56 342 VAL B N 1
ATOM 6071 C CA . VAL B 1 342 ? -20.594 9.883 30.625 1 84.56 342 VAL B CA 1
ATOM 6072 C C . VAL B 1 342 ? -21.266 9.992 31.984 1 84.56 342 VAL B C 1
ATOM 6074 O O . VAL B 1 342 ? -21.828 11.023 32.312 1 84.56 342 VAL B O 1
ATOM 6077 N N . ARG B 1 343 ? -21.062 8.969 32.781 1 83.62 343 ARG B N 1
ATOM 6078 C CA . ARG B 1 343 ? -21.656 8.977 34.125 1 83.62 343 ARG B CA 1
ATOM 6079 C C . ARG B 1 343 ? -20.922 9.938 35.031 1 83.62 343 ARG B C 1
ATOM 6081 O O . ARG B 1 343 ? -21.5 10.445 36 1 83.62 343 ARG B O 1
ATOM 6088 N N . VAL B 1 344 ? -19.75 10.234 34.656 1 84.62 344 VAL B N 1
ATOM 6089 C CA . VAL B 1 344 ? -18.922 11.031 35.562 1 84.62 344 VAL B CA 1
ATOM 6090 C C . VAL B 1 344 ? -18.875 12.477 35.062 1 84.62 344 VAL B C 1
ATOM 6092 O O . VAL B 1 344 ? -18.703 13.406 35.844 1 84.62 344 VAL B O 1
ATOM 6095 N N . ILE B 1 345 ? -19.016 12.742 33.844 1 83.94 345 ILE B N 1
ATOM 6096 C CA . ILE B 1 345 ? -18.906 14.078 33.25 1 83.94 345 ILE B CA 1
ATOM 6097 C C . ILE B 1 345 ? -20.203 14.844 33.469 1 83.94 345 ILE B C 1
ATOM 6099 O O . ILE B 1 345 ? -21.281 14.359 33.125 1 83.94 345 ILE B O 1
ATOM 6103 N N . PRO B 1 346 ? -20.047 16 34 1 81.75 346 PRO B N 1
ATOM 6104 C CA . PRO B 1 346 ? -21.25 16.828 34.188 1 81.75 346 PRO B CA 1
ATOM 6105 C C . PRO B 1 346 ? -21.953 17.141 32.875 1 81.75 346 PRO B C 1
ATOM 6107 O O . PRO B 1 346 ? -21.281 17.375 31.859 1 81.75 346 PRO B O 1
ATOM 6110 N N . LYS B 1 347 ? -23.219 17.125 32.906 1 79.81 347 LYS B N 1
ATOM 6111 C CA . LYS B 1 347 ? -24.062 17.359 31.734 1 79.81 347 LYS B CA 1
ATOM 6112 C C . LYS B 1 347 ? -23.766 18.734 31.109 1 79.81 347 LYS B C 1
ATOM 6114 O O . LYS B 1 347 ? -23.875 18.906 29.891 1 79.81 347 LYS B O 1
ATOM 6119 N N . GLU B 1 348 ? -23.219 19.609 31.984 1 82.31 348 GLU B N 1
ATOM 6120 C CA . GLU B 1 348 ? -22.938 20.969 31.516 1 82.31 348 GLU B CA 1
ATOM 6121 C C . GLU B 1 348 ? -21.766 20.984 30.547 1 82.31 348 GLU B C 1
ATOM 6123 O O . GLU B 1 348 ? -21.688 21.844 29.672 1 82.31 348 GLU B O 1
ATOM 6128 N N . LEU B 1 349 ? -20.938 20.062 30.672 1 84.81 349 LEU B N 1
ATOM 6129 C CA . LEU B 1 349 ? -19.75 20.031 29.828 1 84.81 349 LEU B CA 1
ATOM 6130 C C . LEU B 1 349 ? -20.016 19.234 28.547 1 84.81 349 LEU B C 1
ATOM 6132 O O . LEU B 1 349 ? -19.281 19.391 27.562 1 84.81 349 LEU B O 1
ATOM 6136 N N . ALA B 1 350 ? -21.047 18.453 28.594 1 86.94 350 ALA B N 1
ATOM 6137 C CA . ALA B 1 350 ? -21.344 17.547 27.484 1 86.94 350 ALA B CA 1
ATOM 6138 C C . ALA B 1 350 ? -21.625 18.328 26.203 1 86.94 350 ALA B C 1
ATOM 6140 O O . ALA B 1 350 ? -21.172 17.938 25.109 1 86.94 350 ALA B O 1
ATOM 6141 N N . GLY B 1 351 ? -22.234 19.438 26.375 1 89 351 GLY B N 1
ATOM 6142 C CA . GLY B 1 351 ? -22.609 20.219 25.219 1 89 351 GLY B CA 1
ATOM 6143 C C . GLY B 1 351 ? -21.422 20.906 24.547 1 89 351 GLY B C 1
ATOM 6144 O O . GLY B 1 351 ? -21.5 21.328 23.391 1 89 351 GLY B O 1
ATOM 6145 N N . PHE B 1 352 ? -20.312 20.984 25.25 1 91.62 352 PHE B N 1
ATOM 6146 C CA . PHE B 1 352 ? -19.141 21.703 24.766 1 91.62 352 PHE B CA 1
ATOM 6147 C C . PHE B 1 352 ? -18.062 20.719 24.328 1 91.62 352 PHE B C 1
ATOM 6149 O O . PHE B 1 352 ? -16.875 21.062 24.281 1 91.62 352 PHE B O 1
ATOM 6156 N N . TRP B 1 353 ? -18.422 19.594 23.969 1 91.56 353 TRP B N 1
ATOM 6157 C CA . TRP B 1 353 ? -17.453 18.5 23.812 1 91.56 353 TRP B CA 1
ATOM 6158 C C . TRP B 1 353 ? -16.5 18.812 22.656 1 91.56 353 TRP B C 1
ATOM 6160 O O . TRP B 1 353 ? -15.305 18.516 22.734 1 91.56 353 TRP B O 1
ATOM 6170 N N . SER B 1 354 ? -16.984 19.344 21.547 1 92.06 354 SER B N 1
ATOM 6171 C CA . SER B 1 354 ? -16.094 19.688 20.438 1 92.06 354 SER B CA 1
ATOM 6172 C C . SER B 1 354 ? -15.055 20.719 20.859 1 92.06 354 SER B C 1
ATOM 6174 O O . SER B 1 354 ? -13.898 20.641 20.438 1 92.06 354 SER B O 1
ATOM 6176 N N . LEU B 1 355 ? -15.477 21.625 21.625 1 90.56 355 LEU B N 1
ATOM 6177 C CA . LEU B 1 355 ? -14.547 22.641 22.125 1 90.56 355 LEU B CA 1
ATOM 6178 C C . LEU B 1 355 ? -13.523 22.031 23.078 1 90.56 355 LEU B C 1
ATOM 6180 O O . LEU B 1 355 ? -12.359 22.422 23.078 1 90.56 355 LEU B O 1
ATOM 6184 N N . ILE B 1 356 ? -13.969 21.172 23.859 1 92.25 356 ILE B N 1
ATOM 6185 C CA . ILE B 1 356 ? -13.07 20.469 24.781 1 92.25 356 ILE B CA 1
ATOM 6186 C C . ILE B 1 356 ? -12.008 19.703 23.984 1 92.25 356 ILE B C 1
ATOM 6188 O O . ILE B 1 356 ? -10.82 19.781 24.297 1 92.25 356 ILE B O 1
ATOM 6192 N N . ILE B 1 357 ? -12.445 19 22.922 1 94.62 357 ILE B N 1
ATOM 6193 C CA . ILE B 1 357 ? -11.508 18.266 22.078 1 94.62 357 ILE B CA 1
ATOM 6194 C C . ILE B 1 357 ? -10.508 19.234 21.453 1 94.62 357 ILE B C 1
ATOM 6196 O O . ILE B 1 357 ? -9.312 18.953 21.422 1 94.62 357 ILE B O 1
ATOM 6200 N N . ALA B 1 358 ? -10.969 20.375 21.016 1 94.56 358 ALA B N 1
ATOM 6201 C CA . ALA B 1 358 ? -10.102 21.359 20.391 1 94.56 358 ALA B CA 1
ATOM 6202 C C . ALA B 1 358 ? -9.055 21.875 21.375 1 94.56 358 ALA B C 1
ATOM 6204 O O . ALA B 1 358 ? -7.875 21.984 21.031 1 94.56 358 ALA B O 1
ATOM 6205 N N . ILE B 1 359 ? -9.453 22.125 22.547 1 92.12 359 ILE B N 1
ATOM 6206 C CA . ILE B 1 359 ? -8.57 22.688 23.562 1 92.12 359 ILE B CA 1
ATOM 6207 C C . ILE B 1 359 ? -7.562 21.641 24.016 1 92.12 359 ILE B C 1
ATOM 6209 O O . ILE B 1 359 ? -6.371 21.922 24.156 1 92.12 359 ILE B O 1
ATOM 6213 N N . ILE B 1 360 ? -7.992 20.438 24.203 1 94.06 360 ILE B N 1
ATOM 6214 C CA . ILE B 1 360 ? -7.125 19.359 24.656 1 94.06 360 ILE B CA 1
ATOM 6215 C C . ILE B 1 360 ? -6.133 18.984 23.562 1 94.06 360 ILE B C 1
ATOM 6217 O O . ILE B 1 360 ? -5.027 18.516 23.844 1 94.06 360 ILE B O 1
ATOM 6221 N N . SER B 1 361 ? -6.527 19.234 22.312 1 95.75 361 SER B N 1
ATOM 6222 C CA . SER B 1 361 ? -5.652 18.875 21.203 1 95.75 361 SER B CA 1
ATOM 6223 C C . SER B 1 361 ? -4.363 19.688 21.234 1 95.75 361 SER B C 1
ATOM 6225 O O . SER B 1 361 ? -3.334 19.266 20.719 1 95.75 361 SER B O 1
ATOM 6227 N N . VAL B 1 362 ? -4.363 20.891 21.891 1 94.81 362 VAL B N 1
ATOM 6228 C CA . VAL B 1 362 ? -3.186 21.75 21.969 1 94.81 362 VAL B CA 1
ATOM 6229 C C . VAL B 1 362 ? -2.102 21.078 22.797 1 94.81 362 VAL B C 1
ATOM 6231 O O . VAL B 1 362 ? -1.091 20.609 22.266 1 94.81 362 VAL B O 1
ATOM 6234 N N . PRO B 1 363 ? -2.305 20.828 24.078 1 93.38 363 PRO B N 1
ATOM 6235 C CA . PRO B 1 363 ? -1.285 20.109 24.844 1 93.38 363 PRO B CA 1
ATOM 6236 C C . PRO B 1 363 ? -1.116 18.656 24.391 1 93.38 363 PRO B C 1
ATOM 6238 O O . PRO B 1 363 ? -0.015 18.109 24.469 1 93.38 363 PRO B O 1
ATOM 6241 N N . GLY B 1 364 ? -2.193 18.062 23.953 1 93.25 364 GLY B N 1
ATOM 6242 C CA . GLY B 1 364 ? -2.137 16.688 23.5 1 93.25 364 GLY B CA 1
ATOM 6243 C C . GLY B 1 364 ? -1.171 16.484 22.344 1 93.25 364 GLY B C 1
ATOM 6244 O O . GLY B 1 364 ? -0.391 15.531 22.344 1 93.25 364 GLY B O 1
ATOM 6245 N N . THR B 1 365 ? -1.185 17.406 21.406 1 92.75 365 THR B N 1
ATOM 6246 C CA . THR B 1 365 ? -0.329 17.234 20.234 1 92.75 365 THR B CA 1
ATOM 6247 C C . THR B 1 365 ? 1.058 17.812 20.484 1 92.75 365 THR B C 1
ATOM 6249 O O . THR B 1 365 ? 2.004 17.531 19.75 1 92.75 365 THR B O 1
ATOM 6252 N N . PHE B 1 366 ? 1.208 18.641 21.547 1 92.25 366 PHE B N 1
ATOM 6253 C CA . PHE B 1 366 ? 2.516 19.188 21.875 1 92.25 366 PHE B CA 1
ATOM 6254 C C . PHE B 1 366 ? 3.316 18.234 22.734 1 92.25 366 PHE B C 1
ATOM 6256 O O . PHE B 1 366 ? 4.516 18.047 22.516 1 92.25 366 PHE B O 1
ATOM 6263 N N . PHE B 1 367 ? 2.658 17.594 23.656 1 91.19 367 PHE B N 1
ATOM 6264 C CA . PHE B 1 367 ? 3.361 16.766 24.625 1 91.19 367 PHE B CA 1
ATOM 6265 C C . PHE B 1 367 ? 3.33 15.297 24.219 1 91.19 367 PHE B C 1
ATOM 6267 O O . PHE B 1 367 ? 4.031 14.469 24.797 1 91.19 367 PHE B O 1
ATOM 6274 N N . LEU B 1 368 ? 2.508 14.992 23.297 1 90.94 368 LEU B N 1
ATOM 6275 C CA . LEU B 1 368 ? 2.447 13.641 22.766 1 90.94 368 LEU B CA 1
ATOM 6276 C C . LEU B 1 368 ? 2.756 13.641 21.266 1 90.94 368 LEU B C 1
ATOM 6278 O O . LEU B 1 368 ? 2.717 14.688 20.625 1 90.94 368 LEU B O 1
ATOM 6282 N N . THR B 1 369 ? 3.107 12.461 20.828 1 90.38 369 THR B N 1
ATOM 6283 C CA . THR B 1 369 ? 3.213 12.305 19.375 1 90.38 369 THR B CA 1
ATOM 6284 C C . THR B 1 369 ? 1.83 12.281 18.734 1 90.38 369 THR B C 1
ATOM 6286 O O . THR B 1 369 ? 0.82 12.133 19.422 1 90.38 369 THR B O 1
ATOM 6289 N N . ASN B 1 370 ? 1.796 12.5 17.469 1 93.06 370 ASN B N 1
ATOM 6290 C CA . ASN B 1 370 ? 0.525 12.383 16.766 1 93.06 370 ASN B CA 1
ATOM 6291 C C . ASN B 1 370 ? -0.113 11.016 16.984 1 93.06 370 ASN B C 1
ATOM 6293 O O . ASN B 1 370 ? -1.32 10.914 17.203 1 93.06 370 ASN B O 1
ATOM 6297 N N . ASP B 1 371 ? 0.613 10.008 17.016 1 91.56 371 ASP B N 1
ATOM 6298 C CA . ASP B 1 371 ? 0.077 8.672 17.25 1 91.56 371 ASP B CA 1
ATOM 6299 C C . ASP B 1 371 ? -0.545 8.578 18.641 1 91.56 371 ASP B C 1
ATOM 6301 O O . ASP B 1 371 ? -1.637 8.031 18.812 1 91.56 371 ASP B O 1
ATOM 6305 N N . GLY B 1 372 ? 0.202 9.117 19.594 1 90.62 372 GLY B N 1
ATOM 6306 C CA . GLY B 1 372 ? -0.291 9.094 20.953 1 90.62 372 GLY B CA 1
ATOM 6307 C C . GLY B 1 372 ? -1.599 9.844 21.125 1 90.62 372 GLY B C 1
ATOM 6308 O O . GLY B 1 372 ? -2.527 9.336 21.766 1 90.62 372 GLY B O 1
ATOM 6309 N N . PHE B 1 373 ? -1.681 10.969 20.578 1 94.81 373 PHE B N 1
ATOM 6310 C CA . PHE B 1 373 ? -2.869 11.789 20.766 1 94.81 373 PHE B CA 1
ATOM 6311 C C . PHE B 1 373 ? -4.059 11.203 20.016 1 94.81 373 PHE B C 1
ATOM 6313 O O . PHE B 1 373 ? -5.145 11.047 20.562 1 94.81 373 PHE B O 1
ATOM 6320 N N . TYR B 1 374 ? -3.928 10.883 18.75 1 95.25 374 TYR B N 1
ATOM 6321 C CA . TYR B 1 374 ? -5.07 10.5 17.938 1 95.25 374 TYR B CA 1
ATOM 6322 C C . TYR B 1 374 ? -5.52 9.078 18.25 1 95.25 374 TYR B C 1
ATOM 6324 O O . TYR B 1 374 ? -6.719 8.797 18.297 1 95.25 374 TYR B O 1
ATOM 6332 N N . TYR B 1 375 ? -4.641 8.211 18.484 1 91.31 375 TYR B N 1
ATOM 6333 C CA . TYR B 1 375 ? -5.043 6.828 18.719 1 91.31 375 TYR B CA 1
ATOM 6334 C C . TYR B 1 375 ? -5.219 6.562 20.219 1 91.31 375 TYR B C 1
ATOM 6336 O O . TYR B 1 375 ? -5.996 5.691 20.609 1 91.31 375 TYR B O 1
ATOM 6344 N N . GLY B 1 376 ? -4.535 7.285 21.062 1 89.94 376 GLY B N 1
ATOM 6345 C CA . GLY B 1 376 ? -4.613 7.078 22.5 1 89.94 376 GLY B CA 1
ATOM 6346 C C . GLY B 1 376 ? -5.66 7.949 23.172 1 89.94 376 GLY B C 1
ATOM 6347 O O . GLY B 1 376 ? -6.344 7.508 24.109 1 89.94 376 GLY B O 1
ATOM 6348 N N . VAL B 1 377 ? -5.793 9.141 22.703 1 92 377 VAL B N 1
ATOM 6349 C CA . VAL B 1 377 ? -6.652 10.094 23.391 1 92 377 VAL B CA 1
ATOM 6350 C C . VAL B 1 377 ? -7.93 10.312 22.594 1 92 377 VAL B C 1
ATOM 6352 O O . VAL B 1 377 ? -9.031 10.258 23.141 1 92 377 VAL B O 1
ATOM 6355 N N . LEU B 1 378 ? -7.852 10.445 21.344 1 94.44 378 LEU B N 1
ATOM 6356 C CA . LEU B 1 378 ? -9 10.836 20.531 1 94.44 378 LEU B CA 1
ATOM 6357 C C . LEU B 1 378 ? -10.023 9.711 20.453 1 94.44 378 LEU B C 1
ATOM 6359 O O . LEU B 1 378 ? -11.227 9.961 20.406 1 94.44 378 LEU B O 1
ATOM 6363 N N . ILE B 1 379 ? -9.555 8.484 20.453 1 91.38 379 ILE B N 1
ATOM 6364 C CA . ILE B 1 379 ? -10.461 7.352 20.281 1 91.38 379 ILE B CA 1
ATOM 6365 C C . ILE B 1 379 ? -11.5 7.344 21.406 1 91.38 379 ILE B C 1
ATOM 6367 O O . ILE B 1 379 ? -12.703 7.383 21.141 1 91.38 379 ILE B O 1
ATOM 6371 N N . PRO B 1 380 ? -11.094 7.328 22.719 1 90.94 380 PRO B N 1
ATOM 6372 C CA . PRO B 1 380 ? -12.109 7.379 23.766 1 90.94 380 PRO B CA 1
ATOM 6373 C C . PRO B 1 380 ? -12.945 8.656 23.719 1 90.94 380 PRO B C 1
ATOM 6375 O O . PRO B 1 380 ? -14.148 8.609 23.984 1 90.94 380 PRO B O 1
ATOM 6378 N N . PHE B 1 381 ? -12.367 9.766 23.375 1 93.31 381 PHE B N 1
ATOM 6379 C CA . PHE B 1 381 ? -13.094 11.031 23.297 1 93.31 381 PHE B CA 1
ATOM 6380 C C . PHE B 1 381 ? -14.141 10.977 22.203 1 93.31 381 PHE B C 1
ATOM 6382 O O . PHE B 1 381 ? -15.227 11.547 22.344 1 93.31 381 PHE B O 1
ATOM 6389 N N . ALA B 1 382 ? -13.781 10.336 21.109 1 92.62 382 ALA B N 1
ATOM 6390 C CA . ALA B 1 382 ? -14.695 10.211 19.984 1 92.62 382 ALA B CA 1
ATOM 6391 C C . ALA B 1 382 ? -15.93 9.398 20.359 1 92.62 382 ALA B C 1
ATOM 6393 O O . ALA B 1 382 ? -17.047 9.742 19.984 1 92.62 382 ALA B O 1
ATOM 6394 N N . GLU B 1 383 ? -15.727 8.398 21.094 1 89.94 383 GLU B N 1
ATOM 6395 C CA . GLU B 1 383 ? -16.844 7.559 21.531 1 89.94 383 GLU B CA 1
ATOM 6396 C C . GLU B 1 383 ? -17.781 8.32 22.453 1 89.94 383 GLU B C 1
ATOM 6398 O O . GLU B 1 383 ? -19 8.203 22.328 1 89.94 383 GLU B O 1
ATOM 6403 N N . VAL B 1 384 ? -17.25 9.07 23.312 1 90.88 384 VAL B N 1
ATOM 6404 C CA . VAL B 1 384 ? -18.047 9.883 24.219 1 90.88 384 VAL B CA 1
ATOM 6405 C C . VAL B 1 384 ? -18.797 10.945 23.422 1 90.88 384 VAL B C 1
ATOM 6407 O O . VAL B 1 384 ? -19.984 11.188 23.672 1 90.88 384 VAL B O 1
ATOM 6410 N N . GLY B 1 385 ? -18.125 11.562 22.5 1 92.88 385 GLY B N 1
ATOM 6411 C CA . GLY B 1 385 ? -18.734 12.602 21.688 1 92.88 385 GLY B CA 1
ATOM 6412 C C . GLY B 1 385 ? -19.922 12.094 20.875 1 92.88 385 GLY B C 1
ATOM 6413 O O . GLY B 1 385 ? -20.906 12.812 20.703 1 92.88 385 GLY B O 1
ATOM 6414 N N . ARG B 1 386 ? -19.797 10.906 20.406 1 89.62 386 ARG B N 1
ATOM 6415 C CA . ARG B 1 386 ? -20.906 10.312 19.656 1 89.62 386 ARG B CA 1
ATOM 6416 C C . ARG B 1 386 ? -22.141 10.188 20.547 1 89.62 386 ARG B C 1
ATOM 6418 O O . ARG B 1 386 ? -23.266 10.406 20.078 1 89.62 386 ARG B O 1
ATOM 6425 N N . GLN B 1 387 ? -21.969 9.883 21.766 1 87.38 387 GLN B N 1
ATOM 6426 C CA . GLN B 1 387 ? -23.078 9.766 22.688 1 87.38 387 GLN B CA 1
ATOM 6427 C C . GLN B 1 387 ? -23.719 11.125 22.969 1 87.38 387 GLN B C 1
ATOM 6429 O O . GLN B 1 387 ? -24.922 11.219 23.203 1 87.38 387 GLN B O 1
ATOM 6434 N N . TYR B 1 388 ? -22.906 12.109 22.922 1 90.31 388 TYR B N 1
ATOM 6435 C CA . TYR B 1 388 ? -23.391 13.461 23.188 1 90.31 388 TYR B CA 1
ATOM 6436 C C . TYR B 1 388 ? -24 14.078 21.938 1 90.31 388 TYR B C 1
ATOM 6438 O O . TYR B 1 388 ? -24.5 15.211 21.969 1 90.31 388 TYR B O 1
ATOM 6446 N N . GLY B 1 389 ? -23.875 13.383 20.766 1 89.44 389 GLY B N 1
ATOM 6447 C CA . GLY B 1 389 ? -24.547 13.82 19.562 1 89.44 389 GLY B CA 1
ATOM 6448 C C . GLY B 1 389 ? -23.641 14.523 18.578 1 89.44 389 GLY B C 1
ATOM 6449 O O . GLY B 1 389 ? -24.094 15.062 17.578 1 89.44 389 GLY B O 1
ATOM 6450 N N . PHE B 1 390 ? -22.438 14.547 18.812 1 93.31 390 PHE B N 1
ATOM 6451 C CA . PHE B 1 390 ? -21.5 15.156 17.875 1 93.31 390 PHE B CA 1
ATOM 6452 C C . PHE B 1 390 ? -21.172 14.195 16.734 1 93.31 390 PHE B C 1
ATOM 6454 O O . PHE B 1 390 ? -21.047 12.984 16.953 1 93.31 390 PHE B O 1
ATOM 6461 N N . THR B 1 391 ? -21 14.766 15.555 1 93.38 391 THR B N 1
ATOM 6462 C CA . THR B 1 391 ? -20.688 13.945 14.398 1 93.38 391 THR B CA 1
ATOM 6463 C C . THR B 1 391 ? -19.188 13.648 14.344 1 93.38 391 THR B C 1
ATOM 6465 O O . THR B 1 391 ? -18.391 14.352 14.969 1 93.38 391 THR B O 1
ATOM 6468 N N . ASP B 1 392 ? -18.828 12.617 13.625 1 93.81 392 ASP B N 1
ATOM 6469 C CA . ASP B 1 392 ? -17.422 12.25 13.438 1 93.81 392 ASP B CA 1
ATOM 6470 C C . ASP B 1 392 ? -16.641 13.383 12.781 1 93.81 392 ASP B C 1
ATOM 6472 O O . ASP B 1 392 ? -15.516 13.672 13.188 1 93.81 392 ASP B O 1
ATOM 6476 N N . MET B 1 393 ? -17.25 14.055 11.836 1 94.69 393 MET B N 1
ATOM 6477 C CA . MET B 1 393 ? -16.594 15.148 11.133 1 94.69 393 MET B CA 1
ATOM 6478 C C . MET B 1 393 ? -16.297 16.312 12.086 1 94.69 393 MET B C 1
ATOM 6480 O O . MET B 1 393 ? -15.203 16.859 12.094 1 94.69 393 MET B O 1
ATOM 6484 N N . GLN B 1 394 ? -17.25 16.641 12.93 1 95.38 394 GLN B N 1
ATOM 6485 C CA . GLN B 1 394 ? -17.078 17.734 13.891 1 95.38 394 GLN B CA 1
ATOM 6486 C C . GLN B 1 394 ? -15.93 17.438 14.852 1 95.38 394 GLN B C 1
ATOM 6488 O O . GLN B 1 394 ? -15.125 18.328 15.141 1 95.38 394 GLN B O 1
ATOM 6493 N N . MET B 1 395 ? -15.828 16.25 15.266 1 95.94 395 MET B N 1
ATOM 6494 C CA . MET B 1 395 ? -14.789 15.883 16.219 1 95.94 395 MET B CA 1
ATOM 6495 C C . MET B 1 395 ? -13.43 15.789 15.539 1 95.94 395 MET B C 1
ATOM 6497 O O . MET B 1 395 ? -12.406 16.141 16.141 1 95.94 395 MET B O 1
ATOM 6501 N N . ALA B 1 396 ? -13.453 15.273 14.273 1 97 396 ALA B N 1
ATOM 6502 C CA . ALA B 1 396 ? -12.203 15.258 13.508 1 97 396 ALA B CA 1
ATOM 6503 C C . ALA B 1 396 ? -11.648 16.656 13.344 1 97 396 ALA B C 1
ATOM 6505 O O . ALA B 1 396 ? -10.461 16.906 13.602 1 97 396 ALA B O 1
ATOM 6506 N N . LEU B 1 397 ? -12.516 17.594 12.984 1 97.5 397 LEU B N 1
ATOM 6507 C CA . LEU B 1 397 ? -12.109 18.984 12.797 1 97.5 397 LEU B CA 1
ATOM 6508 C C . LEU B 1 397 ? -11.609 19.594 14.102 1 97.5 397 LEU B C 1
ATOM 6510 O O . LEU B 1 397 ? -10.562 20.234 14.133 1 97.5 397 LEU B O 1
ATOM 6514 N N . ALA B 1 398 ? -12.305 19.312 15.164 1 96.75 398 ALA B N 1
ATOM 6515 C CA . ALA B 1 398 ? -11.922 19.844 16.469 1 96.75 398 ALA B CA 1
ATOM 6516 C C . ALA B 1 398 ? -10.555 19.328 16.891 1 96.75 398 ALA B C 1
ATOM 6518 O O . ALA B 1 398 ? -9.734 20.078 17.438 1 96.75 398 ALA B O 1
ATOM 6519 N N . SER B 1 399 ? -10.312 18.094 16.625 1 97.12 399 SER B N 1
ATOM 6520 C CA . SER B 1 399 ? -9.078 17.453 17.078 1 97.12 399 SER B CA 1
ATOM 6521 C C . SER B 1 399 ? -7.875 17.984 16.312 1 97.12 399 SER B C 1
ATOM 6523 O O . SER B 1 399 ? -6.73 17.797 16.734 1 97.12 399 SER B O 1
ATOM 6525 N N . LEU B 1 400 ? -8.094 18.656 15.172 1 97.88 400 LEU B N 1
ATOM 6526 C CA . LEU B 1 400 ? -7.004 19.109 14.32 1 97.88 400 LEU B CA 1
ATOM 6527 C C . LEU B 1 400 ? -6.609 20.547 14.664 1 97.88 400 LEU B C 1
ATOM 6529 O O . LEU B 1 400 ? -5.602 21.062 14.172 1 97.88 400 LEU B O 1
ATOM 6533 N N . MET B 1 401 ? -7.301 21.219 15.547 1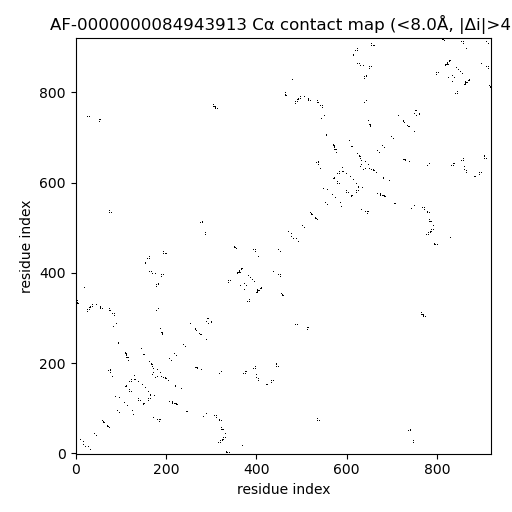 96.31 401 MET B N 1
ATOM 6534 C CA . MET B 1 401 ? -7.062 22.625 15.852 1 96.31 401 MET B CA 1
ATOM 6535 C C . MET B 1 401 ? -5.734 22.812 16.578 1 96.31 401 MET B C 1
ATOM 6537 O O . MET B 1 401 ? -5.004 23.766 16.312 1 96.31 401 MET B O 1
ATOM 6541 N N . GLY B 1 402 ? -5.422 21.906 17.406 1 95.44 402 GLY B N 1
ATOM 6542 C CA . GLY B 1 402 ? -4.203 22 18.188 1 95.44 402 GLY B CA 1
ATOM 6543 C C . GLY B 1 402 ? -2.945 21.781 17.375 1 95.44 402 GLY B C 1
ATOM 6544 O O . GLY B 1 402 ? -1.84 22.078 17.828 1 95.44 402 GLY B O 1
ATOM 6545 N N . GLN B 1 403 ? -3.119 21.344 16.125 1 95.56 403 GLN B N 1
ATOM 6546 C CA . GLN B 1 403 ? -1.973 21.078 15.266 1 95.56 403 GLN B CA 1
ATOM 6547 C C . GLN B 1 403 ? -1.191 22.359 14.984 1 95.56 403 GLN B C 1
ATOM 6549 O O . GLN B 1 403 ? -0.041 22.312 14.547 1 95.56 403 GLN B O 1
ATOM 6554 N N . ALA B 1 404 ? -1.775 23.5 15.328 1 94.62 404 ALA B N 1
ATOM 6555 C CA . ALA B 1 404 ? -1.094 24.781 15.188 1 94.62 404 ALA B CA 1
ATOM 6556 C C . ALA B 1 404 ? 0.209 24.797 15.984 1 94.62 404 ALA B C 1
ATOM 6558 O O . ALA B 1 404 ? 1.157 25.5 15.617 1 94.62 404 ALA B O 1
ATOM 6559 N N . PHE B 1 405 ? 0.333 23.922 17 1 95.19 405 PHE B N 1
ATOM 6560 C CA . PHE B 1 405 ? 1.485 23.953 17.906 1 95.19 405 PHE B CA 1
ATOM 6561 C C . PHE B 1 405 ? 2.285 22.656 17.797 1 95.19 405 PHE B C 1
ATOM 6563 O O . PHE B 1 405 ? 3.365 22.531 18.375 1 95.19 405 PHE B O 1
ATOM 6570 N N . HIS B 1 406 ? 1.835 21.703 17.047 1 94.38 406 HIS B N 1
ATOM 6571 C CA . HIS B 1 406 ? 2.387 20.359 17.109 1 94.38 406 HIS B CA 1
ATOM 6572 C C . HIS B 1 406 ? 3.84 20.344 16.641 1 94.38 406 HIS B C 1
ATOM 6574 O O . HIS B 1 406 ? 4.676 19.656 17.234 1 94.38 406 HIS B O 1
ATOM 6580 N N . LEU B 1 407 ? 4.133 21.062 15.609 1 94.5 407 LEU B N 1
ATOM 6581 C CA . LEU B 1 407 ? 5.469 20.969 15.031 1 94.5 407 LEU B CA 1
ATOM 6582 C C . LEU B 1 407 ? 6.488 21.703 15.898 1 94.5 407 LEU B C 1
ATOM 6584 O O . LEU B 1 407 ? 7.688 21.656 15.625 1 94.5 407 LEU B O 1
ATOM 6588 N N . LEU B 1 408 ? 6.047 22.312 16.938 1 95.5 408 LEU B N 1
ATOM 6589 C CA . LEU B 1 408 ? 6.957 22.922 17.906 1 95.5 408 LEU B CA 1
ATOM 6590 C C . LEU B 1 408 ? 7.359 21.922 18.984 1 95.5 408 LEU B C 1
ATOM 6592 O O . LEU B 1 408 ? 8.266 22.188 19.781 1 95.5 408 LEU B O 1
ATOM 6596 N N . SER B 1 409 ? 6.789 20.766 18.891 1 94.31 409 SER B N 1
ATOM 6597 C CA . SER B 1 409 ? 7.059 19.719 19.875 1 94.31 409 SER B CA 1
ATOM 6598 C C . SER B 1 409 ? 8.445 19.109 19.656 1 94.31 409 SER B C 1
ATOM 6600 O O . SER B 1 409 ? 8.844 18.828 18.531 1 94.31 409 SER B O 1
ATOM 6602 N N . PRO B 1 410 ? 9.211 18.859 20.734 1 92.19 410 PRO B N 1
ATOM 6603 C CA . PRO B 1 410 ? 10.508 18.188 20.625 1 92.19 410 PRO B CA 1
ATOM 6604 C C . PRO B 1 410 ? 10.383 16.734 20.172 1 92.19 410 PRO B C 1
ATOM 6606 O O . PRO B 1 410 ? 11.391 16.109 19.844 1 92.19 410 PRO B O 1
ATOM 6609 N N . LEU B 1 411 ? 9.172 16.297 20.094 1 90.38 411 LEU B N 1
ATOM 6610 C CA . LEU B 1 411 ? 8.945 14.906 19.703 1 90.38 411 LEU B CA 1
ATOM 6611 C C . LEU B 1 411 ? 8.883 14.773 18.188 1 90.38 411 LEU B C 1
ATOM 6613 O O . LEU B 1 411 ? 8.859 13.656 17.656 1 90.38 411 LEU B O 1
ATOM 6617 N N . VAL B 1 412 ? 8.914 15.867 17.5 1 91.75 412 VAL B N 1
ATOM 6618 C CA . VAL B 1 412 ? 8.906 15.852 16.047 1 91.75 412 VAL B CA 1
ATOM 6619 C C . VAL B 1 412 ? 10.328 15.711 15.516 1 91.75 412 VAL B C 1
ATOM 6621 O O . VAL B 1 412 ? 11.164 16.594 15.711 1 91.75 412 VAL B O 1
ATOM 6624 N N . ALA B 1 413 ? 10.656 14.719 14.797 1 87.44 413 ALA B N 1
ATOM 6625 C CA . ALA B 1 413 ? 12.016 14.328 14.438 1 87.44 413 ALA B CA 1
ATOM 6626 C C . ALA B 1 413 ? 12.617 15.312 13.438 1 87.44 413 ALA B C 1
ATOM 6628 O O . ALA B 1 413 ? 13.781 15.703 13.57 1 87.44 413 ALA B O 1
ATOM 6629 N N . PHE B 1 414 ? 11.82 15.711 12.492 1 91.31 414 PHE B N 1
ATOM 6630 C CA . PHE B 1 414 ? 12.453 16.453 11.398 1 91.31 414 PHE B CA 1
ATOM 6631 C C . PHE B 1 414 ? 12.797 17.875 11.836 1 91.31 414 PHE B C 1
ATOM 6633 O O . PHE B 1 414 ? 13.555 18.562 11.164 1 91.31 414 PHE B O 1
ATOM 6640 N N . ILE B 1 415 ? 12.344 18.328 12.969 1 94.19 415 ILE B N 1
ATOM 6641 C CA . ILE B 1 415 ? 12.68 19.672 13.414 1 94.19 415 ILE B CA 1
ATOM 6642 C C . ILE B 1 415 ? 14.164 19.734 13.773 1 94.19 415 ILE B C 1
ATOM 6644 O O . ILE B 1 415 ? 14.781 20.797 13.688 1 94.19 415 ILE B O 1
ATOM 6648 N N . TYR B 1 416 ? 14.711 18.641 14.148 1 93.06 416 TYR B N 1
ATOM 6649 C CA . TYR B 1 416 ? 16.141 18.609 14.469 1 93.06 416 TYR B CA 1
ATOM 6650 C C . TYR B 1 416 ? 16.984 18.812 13.219 1 93.06 416 TYR B C 1
ATOM 6652 O O . TYR B 1 416 ? 18.094 19.328 13.289 1 93.06 416 TYR B O 1
ATOM 6660 N N . LEU B 1 417 ? 16.406 18.359 12.148 1 94.38 417 LEU B N 1
ATOM 6661 C CA . LEU B 1 417 ? 17.062 18.672 10.883 1 94.38 417 LEU B CA 1
ATOM 6662 C C . LEU B 1 417 ? 17.031 20.172 10.609 1 94.38 417 LEU B C 1
ATOM 6664 O O . LEU B 1 417 ? 18.047 20.75 10.211 1 94.38 417 LEU B O 1
ATOM 6668 N N . LEU B 1 418 ? 15.93 20.75 10.844 1 96.75 418 LEU B N 1
ATOM 6669 C CA . 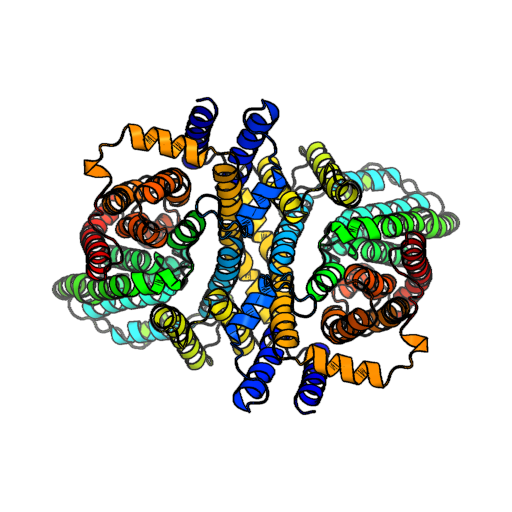LEU B 1 418 ? 15.789 22.203 10.664 1 96.75 418 LEU B CA 1
ATOM 6670 C C . LEU B 1 418 ? 16.75 22.953 11.57 1 96.75 418 LEU B C 1
ATOM 6672 O O . LEU B 1 418 ? 17.438 23.875 11.117 1 96.75 418 LEU B O 1
ATOM 6676 N N . LEU B 1 419 ? 16.938 22.562 12.781 1 96.75 419 LEU B N 1
ATOM 6677 C CA . LEU B 1 419 ? 17.797 23.219 13.758 1 96.75 419 LEU B CA 1
ATOM 6678 C C . LEU B 1 419 ? 19.266 23.016 13.406 1 96.75 419 LEU B C 1
ATOM 6680 O O . LEU B 1 419 ? 20.078 23.938 13.57 1 96.75 419 LEU B O 1
ATOM 6684 N N . ARG B 1 420 ? 19.562 21.891 12.883 1 95.75 420 ARG B N 1
ATOM 6685 C CA . ARG B 1 420 ? 20.938 21.609 12.484 1 95.75 420 ARG B CA 1
ATOM 6686 C C . ARG B 1 420 ? 21.344 22.469 11.289 1 95.75 420 ARG B C 1
ATOM 6688 O O . ARG B 1 420 ? 22.453 23.016 11.25 1 95.75 420 ARG B O 1
ATOM 6695 N N . LEU B 1 421 ? 20.469 22.578 10.398 1 95.75 421 LEU B N 1
ATOM 6696 C CA . LEU B 1 421 ? 20.766 23.297 9.164 1 95.75 421 LEU B CA 1
ATOM 6697 C C . LEU B 1 421 ? 20.812 24.797 9.406 1 95.75 421 LEU B C 1
ATOM 6699 O O . LEU B 1 421 ? 21.469 25.531 8.664 1 95.75 421 LEU B O 1
ATOM 6703 N N . THR B 1 422 ? 20.156 25.25 10.469 1 97.19 422 THR B N 1
ATOM 6704 C CA . THR B 1 422 ? 20.062 26.688 10.711 1 97.19 422 THR B CA 1
ATOM 6705 C C . THR B 1 422 ? 20.922 27.094 11.914 1 97.19 422 THR B C 1
ATOM 6707 O O . THR B 1 422 ? 21.172 28.281 12.133 1 97.19 422 THR B O 1
ATOM 6710 N N . GLY B 1 423 ? 21.25 26.125 12.719 1 95.31 423 GLY B N 1
ATOM 6711 C CA . GLY B 1 423 ? 22.047 26.406 13.898 1 95.31 423 GLY B CA 1
ATOM 6712 C C . GLY B 1 423 ? 21.25 27.062 15.016 1 95.31 423 GLY B C 1
ATOM 6713 O O . GLY B 1 423 ? 21.828 27.688 15.914 1 95.31 423 GLY B O 1
ATOM 6714 N N . LEU B 1 424 ? 20 26.922 14.992 1 96.88 424 LEU B N 1
ATOM 6715 C CA . LEU B 1 424 ? 19.141 27.609 15.961 1 96.88 424 LEU B CA 1
ATOM 6716 C C . LEU B 1 424 ? 19.031 26.797 17.25 1 96.88 424 LEU B C 1
ATOM 6718 O O . LEU B 1 424 ? 19.094 25.578 17.219 1 96.88 424 LEU B O 1
ATOM 6722 N N . ASP B 1 425 ? 18.812 27.547 18.297 1 96.19 425 ASP B N 1
ATOM 6723 C CA . ASP B 1 425 ? 18.469 26.938 19.578 1 96.19 425 ASP B CA 1
ATOM 6724 C C . ASP B 1 425 ? 17 26.562 19.641 1 96.19 425 ASP B C 1
ATOM 6726 O O . ASP B 1 425 ? 16.125 27.375 19.312 1 96.19 425 ASP B O 1
ATOM 6730 N N . MET B 1 426 ? 16.703 25.453 20.125 1 95.81 426 MET B N 1
ATOM 6731 C CA . MET B 1 426 ? 15.344 24.922 20.094 1 95.81 426 MET B CA 1
ATOM 6732 C C . MET B 1 426 ? 14.414 25.797 20.953 1 95.81 426 MET B C 1
ATOM 6734 O O . MET B 1 426 ? 13.328 26.172 20.5 1 95.81 426 MET B O 1
ATOM 6738 N N . GLY B 1 427 ? 14.82 26.062 22.141 1 94.19 427 GLY B N 1
ATOM 6739 C CA . GLY B 1 427 ? 13.984 26.844 23.031 1 94.19 427 GLY B CA 1
ATOM 6740 C C . GLY B 1 427 ? 13.633 28.219 22.484 1 94.19 427 GLY B C 1
ATOM 6741 O O . GLY B 1 427 ? 12.477 28.625 22.531 1 94.19 427 GLY B O 1
ATOM 6742 N N . GLU B 1 428 ? 14.633 28.906 22 1 96.06 428 GLU B N 1
ATOM 6743 C CA . GLU B 1 428 ? 14.422 30.234 21.438 1 96.06 428 GLU B CA 1
ATOM 6744 C C . GLU B 1 428 ? 13.523 30.172 20.203 1 96.06 428 GLU B C 1
ATOM 6746 O O . GLU B 1 428 ? 12.648 31.031 20.031 1 96.06 428 GLU B O 1
ATOM 6751 N N . TRP B 1 429 ? 13.781 29.219 19.391 1 97.44 429 TRP B N 1
ATOM 6752 C CA . TRP B 1 429 ? 12.992 29.031 18.188 1 97.44 429 TRP B CA 1
ATOM 6753 C C . TRP B 1 429 ? 11.547 28.703 18.516 1 97.44 429 TRP B C 1
ATOM 6755 O O . TRP B 1 429 ? 10.617 29.234 17.891 1 97.44 429 TRP B O 1
ATOM 6765 N N . GLN B 1 430 ? 11.328 27.891 19.5 1 97.25 430 GLN B N 1
ATOM 6766 C CA . GLN B 1 430 ? 9.984 27.516 19.922 1 97.25 430 GLN B CA 1
ATOM 6767 C C . GLN B 1 430 ? 9.211 28.719 20.438 1 97.25 430 GLN B C 1
ATOM 6769 O O . GLN B 1 430 ? 8.047 28.922 20.094 1 97.25 430 GLN B O 1
ATOM 6774 N N . LYS B 1 431 ? 9.883 29.453 21.25 1 96.12 431 LYS B N 1
ATOM 6775 C CA . LYS B 1 431 ? 9.258 30.625 21.828 1 96.12 431 LYS B CA 1
ATOM 6776 C C . LYS B 1 431 ? 8.859 31.625 20.734 1 96.12 431 LYS B C 1
ATOM 6778 O O . LYS B 1 431 ? 7.75 32.156 20.766 1 96.12 431 LYS B O 1
ATOM 6783 N N . GLU B 1 432 ? 9.711 31.844 19.844 1 97.19 432 GLU B N 1
ATOM 6784 C CA . GLU B 1 432 ? 9.445 32.781 18.766 1 97.19 432 GLU B CA 1
ATOM 6785 C C . GLU B 1 432 ? 8.312 32.281 17.859 1 97.19 432 GLU B C 1
ATOM 6787 O O . GLU B 1 432 ? 7.449 33.062 17.469 1 97.19 432 GLU B O 1
ATOM 6792 N N . SER B 1 433 ? 8.297 31.031 17.547 1 97.88 433 SER B N 1
ATOM 6793 C CA . SER B 1 433 ? 7.289 30.453 16.672 1 97.88 433 SER B CA 1
ATOM 6794 C C . SER B 1 433 ? 5.922 30.391 17.344 1 97.88 433 SER B C 1
ATOM 6796 O O . SER B 1 433 ? 4.891 30.547 16.688 1 97.88 433 SER B O 1
ATOM 6798 N N . ALA B 1 434 ? 5.941 30.156 18.641 1 97.12 434 ALA B N 1
ATOM 6799 C CA . ALA B 1 434 ? 4.711 29.953 19.406 1 97.12 434 ALA B CA 1
ATOM 6800 C C . ALA B 1 434 ? 3.834 31.203 19.344 1 97.12 434 ALA B C 1
ATOM 6802 O O . ALA B 1 434 ? 2.605 31.109 19.344 1 97.12 434 ALA B O 1
ATOM 6803 N N . LYS B 1 435 ? 4.453 32.312 19.297 1 97.06 435 LYS B N 1
ATOM 6804 C CA . LYS B 1 435 ? 3.723 33.594 19.234 1 97.06 435 LYS B CA 1
ATOM 6805 C C . LYS B 1 435 ? 2.83 33.625 18 1 97.06 435 LYS B C 1
ATOM 6807 O O . LYS B 1 435 ? 1.673 34.062 18.078 1 97.06 435 LYS B O 1
ATOM 6812 N N . TYR B 1 436 ? 3.371 33.25 16.969 1 98.12 436 TYR B N 1
ATOM 6813 C CA . TYR B 1 436 ? 2.637 33.312 15.703 1 98.12 436 TYR B CA 1
ATOM 6814 C C . TYR B 1 436 ? 1.711 32.094 15.562 1 98.12 436 TYR B C 1
ATOM 6816 O O . TYR B 1 436 ? 0.645 32.188 14.953 1 98.12 436 TYR B O 1
ATOM 6824 N N . ALA B 1 437 ? 2.119 30.969 16.125 1 97.81 437 ALA B N 1
ATOM 6825 C CA . ALA B 1 437 ? 1.3 29.75 16.109 1 97.81 437 ALA B CA 1
ATOM 6826 C C . ALA B 1 437 ? -0.016 29.969 16.844 1 97.81 437 ALA B C 1
ATOM 6828 O O . ALA B 1 437 ? -1.05 29.406 16.469 1 97.81 437 ALA B O 1
ATOM 6829 N N . ALA B 1 438 ? 0.023 30.766 17.859 1 97.31 438 ALA B N 1
ATOM 6830 C CA . ALA B 1 438 ? -1.179 31.062 18.625 1 97.31 438 ALA B CA 1
ATOM 6831 C C . ALA B 1 438 ? -2.232 31.75 17.766 1 97.31 438 ALA B C 1
ATOM 6833 O O . ALA B 1 438 ? -3.426 31.453 17.875 1 97.31 438 ALA B O 1
ATOM 6834 N N . VAL B 1 439 ? -1.783 32.625 16.953 1 98.06 439 VAL B N 1
ATOM 6835 C CA . VAL B 1 439 ? -2.701 33.312 16.047 1 98.06 439 VAL B CA 1
ATOM 6836 C C . VAL B 1 439 ? -3.271 32.312 15.039 1 98.06 439 VAL B C 1
ATOM 6838 O O . VAL B 1 439 ? -4.461 32.375 14.711 1 98.06 439 VAL B O 1
ATOM 6841 N N . ILE B 1 440 ? -2.438 31.438 14.547 1 98 440 ILE B N 1
ATOM 6842 C CA . ILE B 1 440 ? -2.881 30.422 13.609 1 98 440 ILE B CA 1
ATOM 6843 C C . ILE B 1 440 ? -3.947 29.547 14.266 1 98 440 ILE B C 1
ATOM 6845 O O . ILE B 1 440 ? -4.957 29.203 13.641 1 98 440 ILE B O 1
ATOM 6849 N N . PHE B 1 441 ? -3.738 29.172 15.539 1 97.25 441 PHE B N 1
ATOM 6850 C CA . PHE B 1 441 ? -4.715 28.391 16.297 1 97.25 441 PHE B CA 1
ATOM 6851 C C . PHE B 1 441 ? -6.059 29.109 16.344 1 97.25 441 PHE B C 1
ATOM 6853 O O . PHE B 1 441 ? -7.102 28.5 16.094 1 97.25 441 PHE B O 1
ATOM 6860 N N . VAL B 1 442 ? -6.008 30.359 16.625 1 96.5 442 VAL B N 1
ATOM 6861 C CA . VAL B 1 442 ? -7.23 31.156 16.703 1 96.5 442 VAL B CA 1
ATOM 6862 C C . VAL B 1 442 ? -7.91 31.188 15.336 1 96.5 442 VAL B C 1
ATOM 6864 O O . VAL B 1 442 ? -9.133 31.062 15.242 1 96.5 442 VAL B O 1
ATOM 6867 N N . ILE B 1 443 ? -7.133 31.375 14.266 1 97.62 443 ILE B N 1
ATOM 6868 C CA . ILE B 1 443 ? -7.691 31.391 12.922 1 97.62 443 ILE B CA 1
ATOM 6869 C C . ILE B 1 443 ? -8.375 30.062 12.625 1 97.62 443 ILE B C 1
ATOM 6871 O O . ILE B 1 443 ? -9.492 30.031 12.102 1 97.62 443 ILE B O 1
ATOM 6875 N N . PHE B 1 444 ? -7.715 28.938 12.969 1 96.62 444 PHE B N 1
ATOM 6876 C CA . PHE B 1 444 ? -8.281 27.625 12.742 1 96.62 444 PHE B CA 1
ATOM 6877 C C . PHE B 1 444 ? -9.617 27.469 13.453 1 96.62 444 PHE B C 1
ATOM 6879 O O . PHE B 1 444 ? -10.617 27.094 12.836 1 96.62 444 PHE B O 1
ATOM 6886 N N . VAL B 1 445 ? -9.672 27.828 14.727 1 94.81 445 VAL B N 1
ATOM 6887 C CA . VAL B 1 445 ? -10.859 27.641 15.562 1 94.81 445 VAL B CA 1
ATOM 6888 C C . VAL B 1 445 ? -11.984 28.547 15.078 1 94.81 445 VAL B C 1
ATOM 6890 O O . VAL B 1 445 ? -13.117 28.094 14.883 1 94.81 445 VAL B O 1
ATOM 6893 N N . VAL B 1 446 ? -11.688 29.781 14.812 1 95.25 446 VAL B N 1
ATOM 6894 C CA . VAL B 1 446 ? -12.688 30.781 14.445 1 95.25 446 VAL B CA 1
ATOM 6895 C C . VAL B 1 446 ? -13.289 30.438 13.086 1 95.25 446 VAL B C 1
ATOM 6897 O O . VAL B 1 446 ? -14.508 30.516 12.898 1 95.25 446 VAL B O 1
ATOM 6900 N N . THR B 1 447 ? -12.477 30.016 12.172 1 95.69 447 THR B N 1
ATOM 6901 C CA . THR B 1 447 ? -12.969 29.719 10.828 1 95.69 447 THR B CA 1
ATOM 6902 C C . THR B 1 447 ? -13.906 28.516 10.852 1 95.69 447 THR B C 1
ATOM 6904 O O . THR B 1 447 ? -14.953 28.516 10.211 1 95.69 447 THR B O 1
ATOM 6907 N N . ILE B 1 448 ? -13.57 27.484 11.578 1 94.62 448 ILE B N 1
ATOM 6908 C CA . ILE B 1 448 ? -14.383 26.281 11.617 1 94.62 448 ILE B CA 1
ATOM 6909 C C . ILE B 1 448 ? -15.688 26.562 12.359 1 94.62 448 ILE B C 1
ATOM 6911 O O . ILE B 1 448 ? -16.75 26.078 11.953 1 94.62 448 ILE B O 1
ATOM 6915 N N . VAL B 1 449 ? -15.633 27.344 13.406 1 92 449 VAL B N 1
ATOM 6916 C CA . VAL B 1 449 ? -16.812 27.688 14.195 1 92 449 VAL B CA 1
ATOM 6917 C C . VAL B 1 449 ? -17.75 28.562 13.359 1 92 449 VAL B C 1
ATOM 6919 O O . VAL B 1 449 ? -18.953 28.344 13.328 1 92 449 VAL B O 1
ATOM 6922 N N . LEU B 1 450 ? -17.203 29.516 12.672 1 92.69 450 LEU B N 1
ATOM 6923 C CA . LEU B 1 450 ? -18.016 30.453 11.891 1 92.69 450 LEU B CA 1
ATOM 6924 C C . LEU B 1 450 ? -18.672 29.766 10.719 1 92.69 450 LEU B C 1
ATOM 6926 O O . LEU B 1 450 ? -19.781 30.141 10.312 1 92.69 450 LEU B O 1
ATOM 6930 N N . MET B 1 451 ? -18.062 28.75 10.242 1 89.81 451 MET B N 1
ATOM 6931 C CA . MET B 1 451 ? -18.609 28.031 9.102 1 89.81 451 MET B CA 1
ATOM 6932 C C . MET B 1 451 ? -19.609 26.969 9.562 1 89.81 451 MET B C 1
ATOM 6934 O O . MET B 1 451 ? -20.234 26.297 8.742 1 89.81 451 MET B O 1
ATOM 6938 N N . GLY B 1 452 ? -19.719 26.703 10.852 1 85.31 452 GLY B N 1
ATOM 6939 C CA . GLY B 1 452 ? -20.766 25.844 11.414 1 85.31 452 GLY B CA 1
ATOM 6940 C C . GLY B 1 452 ? -20.344 24.375 11.477 1 85.31 452 GLY B C 1
ATOM 6941 O O . GLY B 1 452 ? -21.203 23.5 11.625 1 85.31 452 GLY B O 1
ATOM 6942 N N . HIS B 1 453 ? -19.125 24.172 11.344 1 88.38 453 HIS B N 1
ATOM 6943 C CA . HIS B 1 453 ? -18.688 22.781 11.273 1 88.38 453 HIS B CA 1
ATOM 6944 C C . HIS B 1 453 ? -18.141 22.297 12.609 1 88.38 453 HIS B C 1
ATOM 6946 O O . HIS B 1 453 ? -17.734 21.141 12.742 1 88.38 453 HIS B O 1
ATOM 6952 N N . MET B 1 454 ? -18.062 23.156 13.562 1 87.69 454 MET B N 1
ATOM 6953 C CA . MET B 1 454 ? -17.734 22.828 14.953 1 87.69 454 MET B CA 1
ATOM 6954 C C . MET B 1 454 ? -18.656 23.578 15.914 1 87.69 454 MET B C 1
ATOM 6956 O O . MET B 1 454 ? -18.375 24.734 16.266 1 87.69 454 MET B O 1
ATOM 6960 N N . PRO B 1 455 ? -19.641 22.906 16.312 1 86.5 455 PRO B N 1
ATOM 6961 C CA . PRO B 1 455 ? -20.562 23.594 17.219 1 86.5 455 PRO B CA 1
ATOM 6962 C C . PRO B 1 455 ? -19.906 23.922 18.562 1 86.5 455 PRO B C 1
ATOM 6964 O O . PRO B 1 455 ? -19.188 23.094 19.125 1 86.5 455 PRO B O 1
ATOM 6967 N N . LEU B 1 456 ? -20.203 25.047 19 1 84.75 456 LEU B N 1
ATOM 6968 C CA . LEU B 1 456 ? -19.688 25.469 20.297 1 84.75 456 LEU B CA 1
ATOM 6969 C C . LEU B 1 456 ? -20.453 24.781 21.438 1 84.75 456 LEU B C 1
ATOM 6971 O O . LEU B 1 456 ? -19.891 24.5 22.484 1 84.75 456 LEU B O 1
ATOM 6975 N N . TYR B 1 457 ? -21.688 24.516 21.094 1 87.88 457 TYR B N 1
ATOM 6976 C CA . TYR B 1 457 ? -22.547 23.906 22.094 1 87.88 457 TYR B CA 1
ATOM 6977 C C . TYR B 1 457 ? -23.688 23.141 21.453 1 87.88 457 TYR B C 1
ATOM 6979 O O . TYR B 1 457 ? -24.281 23.594 20.469 1 87.88 457 TYR B O 1
ATOM 6987 N N . ILE B 1 458 ? -23.844 21.922 21.953 1 85.94 458 ILE B N 1
ATOM 6988 C CA . ILE B 1 458 ? -25.016 21.156 21.609 1 85.94 458 ILE B CA 1
ATOM 6989 C C . ILE B 1 458 ? -25.844 20.891 22.875 1 85.94 458 ILE B C 1
ATOM 6991 O O . ILE B 1 458 ? -25.344 20.344 23.859 1 85.94 458 ILE B O 1
ATOM 6995 N N . ALA B 1 459 ? -27.125 21.219 22.812 1 83.94 459 ALA B N 1
ATOM 6996 C CA . ALA B 1 459 ? -28.016 21.031 23.953 1 83.94 459 ALA B CA 1
ATOM 6997 C C . ALA B 1 459 ? -28.188 19.562 24.297 1 83.94 459 ALA B C 1
ATOM 6999 O O . ALA B 1 459 ? -28.328 18.719 23.391 1 83.94 459 ALA B O 1
ATOM 7000 N N . GLN B 1 460 ? -27.984 19.266 25.531 1 81.88 460 GLN B N 1
ATOM 7001 C CA . GLN B 1 460 ? -28.094 17.891 26 1 81.88 460 GLN B CA 1
ATOM 7002 C C . GLN B 1 460 ? -29.422 17.672 26.734 1 81.88 460 GLN B C 1
ATOM 7004 O O . GLN B 1 460 ? -29.969 18.594 27.328 1 81.88 460 GLN B O 1
#

Solvent-accessible surface area (backbone atoms only — not comparable to full-atom values): 45456 Å² total; per-residue (Å²): 106,68,53,30,50,50,35,51,50,50,47,51,50,51,40,49,35,52,73,67,59,65,44,49,71,42,40,44,33,41,49,54,47,47,52,52,50,49,50,35,42,74,73,59,77,38,70,98,68,57,70,52,56,26,34,46,26,12,28,66,21,51,86,49,86,46,72,88,68,39,33,76,25,16,45,67,53,24,54,24,38,38,26,41,41,49,32,37,51,48,39,55,44,27,35,60,55,51,62,57,42,42,51,30,55,60,69,14,44,45,28,41,30,41,41,36,28,29,48,27,52,40,24,39,59,51,12,68,58,35,44,66,53,59,32,43,53,55,49,44,68,50,42,46,64,53,32,58,74,66,68,48,65,53,65,58,53,56,38,36,40,50,52,27,33,38,49,34,28,58,38,50,66,6,68,57,34,37,46,36,26,29,69,48,58,45,62,60,47,54,41,42,64,46,43,62,25,38,52,53,40,51,46,44,43,32,67,46,50,22,36,54,55,8,51,53,45,26,70,71,65,43,78,44,80,57,52,71,71,58,53,46,63,57,59,55,85,78,55,60,77,56,56,70,50,42,35,70,87,47,35,67,62,51,51,50,50,50,51,50,51,55,49,46,47,35,48,23,57,75,36,75,92,65,48,53,58,58,43,52,54,26,45,53,48,28,36,51,50,42,50,74,72,31,62,50,58,69,58,34,51,49,54,50,32,72,49,18,25,65,27,46,57,53,29,47,40,24,43,18,38,6,29,28,48,14,40,36,50,68,63,40,24,44,58,37,39,29,57,57,48,58,72,68,50,58,70,82,53,50,22,28,43,41,48,51,40,23,58,49,19,34,60,35,30,35,78,31,48,64,64,44,27,42,66,50,47,40,48,65,52,49,50,40,34,47,75,61,66,48,52,51,62,29,45,39,55,22,47,53,34,12,42,44,47,24,76,64,17,89,79,42,69,55,53,55,54,48,28,63,77,60,68,55,54,64,69,63,50,38,56,62,36,46,63,57,26,51,53,41,28,51,42,37,50,50,43,31,40,74,70,64,55,36,59,68,62,44,92,121,108,68,53,30,51,50,36,53,52,49,47,51,51,51,40,50,35,51,73,67,60,65,44,50,69,41,40,46,32,41,50,53,48,48,53,54,49,50,51,35,42,73,71,60,76,37,71,96,69,57,68,52,55,28,34,47,27,12,26,68,22,52,87,50,87,46,72,88,70,37,35,76,25,17,45,67,53,25,55,23,38,37,27,40,38,49,33,39,51,49,39,56,44,28,36,61,55,50,60,57,43,42,50,32,55,60,68,13,46,45,28,41,30,41,39,36,29,28,48,27,51,41,22,38,58,50,11,68,57,34,41,65,54,60,31,42,52,55,47,45,68,50,41,47,63,52,32,58,74,66,69,48,65,52,66,58,54,56,38,36,39,50,53,27,33,38,50,34,28,58,37,51,68,5,68,58,33,37,47,36,27,29,70,48,58,45,62,62,47,55,40,42,65,45,43,62,25,37,53,54,41,50,46,44,43,32,67,46,51,22,37,53,52,8,52,54,44,27,72,72,65,43,78,44,80,59,51,72,69,58,52,46,62,56,60,55,85,78,54,62,76,55,56,70,49,41,35,71,90,45,37,68,60,51,49,52,51,50,50,50,51,53,48,44,45,34,47,25,57,76,35,73,92,65,47,54,57,58,42,53,53,26,46,54,49,28,37,49,49,43,51,73,71,30,60,50,58,69,59,34,51,49,53,50,32,73,49,19,26,66,27,47,58,54,29,48,41,23,44,18,38,7,29,28,48,12,40,36,51,67,64,40,23,45,59,38,41,28,56,58,49,59,73,68,50,55,70,80,54,50,22,29,42,41,48,50,40,23,59,48,19,33,59,34,28,35,78,31,47,63,64,45,28,43,66,50,48,40,48,64,51,49,50,40,34,46,74,62,66,48,52,50,61,27,45,41,56,20,47,53,35,12,41,45,46,24,77,65,15,87,79,40,69,53,52,56,53,47,29,63,77,60,67,54,55,65,67,64,49,39,56,60,37,46,63,56,26,51,54,41,28,50,42,37,48,50,45,31,39,74,70,64,56,35,57,68,62,43,90,123

pLDDT: mean 92.6, std 5.79, range [57.84, 98.69]

Secondary structure (DSSP, 8-state):
-HHHHHHHHHHHHHHHHHHTTSS-HHHHHHHHHHHHHHHHHHTTSS-S--HHHHHHHHHH----S-TTT----SHHHHHHHHHHHHHHHHHHHHTTTHHHHHHHHHHHTT-HHHHHHHHHHHHHHHGGGS-HHHHHHHHHHHHHHHHHHTT--HHHHHHHHHHHHHHHTTSTTSHHHHHHHHHHT--TTHHHHHHHHHHHHHHIIIIIIIHHHHHHHHHHH------HHHHHHHH----HHHHHH--GGGHHHHHHHHHHHHHHHHHHTT-GGG---HHHHHHHHHHHHHHHH--SHHHHHHHHHHHHHHHHHHHHHHHHHHHHHHHHHHTTHHHHHHHHHHTTS-HHHHTTHHHHHHHHHHHHHHHS-HHIIIIIIIHHHHHHHHHTT--HHHHHHHHTGGGGGGGGSTT-THHHHHHHHHT--HHHHHHHHHHHHHHHHHHHHHHHHHTTSS-S----/-HHHHHHHHHHHHHHHHHHTTSS-HHHHHHHHHHHHHHHHHHTTSS-S--HHHHHHHHHH----S-TTT----SHHHHHHHHHHHHHHHHHHHHTTTHHHHHHHHHHHTT-HHHHHHHHHHHHHHHGGGS-HHHHHHHHHHHHHHHHHHTT--HHHHHHHHHHHHHHHTTSTTSHHHHHHHHHHT--TTHHHHHHHHHHHHHHIIIIIIIHHHHHHHHHHH------HHHHHHHH----HHHHHH--GGGHHHHHHHHHHHHHHHHHHTT-GGG---HHHHHHHHHHHHHHHH--SHHHHHHHHHHHHHHHHHHHHHHHHHHHHHHHHHHTTHHHHHHHHHHTTS-HHHHTTHHHHHHHHHHHHHHHS-HHIIIIIIIHHHHHHHHHTT--HHHHHHHHTGGGGGGGGSTT-THHHHHHHHHT--HHHHHHHHHHHHHHHHHHHHHHHHHTTSS-S----

Radius of gyration: 29.49 Å; Cα contacts (8 Å, |Δi|>4): 1524; chains: 2; bounding box: 65×90×68 Å

Sequence (920 aa):
MVITVAAYVMMAIFMYIIMKKKMSPFTALVLIPLIFAIILVATGQVQDVNIGTLIRQGLFGNNSKDKLTAMKGTAETGVMLLFAILYFSTMLDAGLFDPITNKMIRFAKGDPMKVLMATSIVAAAVSLNGDGTTTTLICCSAFVPIYKKLDMKLMNLGVLVILQNTIMNLLPWGGPTARAMSVLGVEADILGYLAPGMVLSALYVIFVVARSMGKKERARLGIQELTDAELDELTTISDPEVLEKRRPQNFLINAIMTIVLIGWLVAGSFIDAIEVKPVVLFLVGTGLALMINYPDLKAQSKRIGDNAGDAVQVVLLVFAAGVFMGLFQGTGMATALTESIVRVIPKELAGFWSLIIAIISVPGTFFLTNDGFYYGVLIPFAEVGRQYGFTDMQMALASLMGQAFHLLSPLVAFIYLLLRLTGLDMGEWQKESAKYAAVIFVIFVVTIVLMGHMPLYIAQMVITVAAYVMMAIFMYIIMKKKMSPFTALVLIPLIFAIILVATGQVQDVNIGTLIRQGLFGNNSKDKLTAMKGTAETGVMLLFAILYFSTMLDAGLFDPITNKMIRFAKGDPMKVLMATSIVAAAVSLNGDGTTTTLICCSAFVPIYKKLDMKLMNLGVLVILQNTIMNLLPWGGPTARAMSVLGVEADILGYLAPGMVLSALYVIFVVARSMGKKERARLGIQELTDAELDELTTISDPEVLEKRRPQNFLINAIMTIVLIGWLVAGSFIDAIEVKPVVLFLVGTGLALMINYPDLKAQSKRIGDNAGDAVQVVLLVFAAGVFMGLFQGTGMATALTESIVRVIPKELAGFWSLIIAIISVPGTFFLTNDGFYYGVLIPFAEVGRQYGFTDMQMALASLMGQAFHLLSPLVAFIYLLLRLTGLDMGEWQKESAKYAAVIFVIFVVTIVLMGHMPLYIAQ

InterPro domains:
  IPR004680 Citrate transporter-like domain [PF03600] (14-401)
  IPR014738 Citrate transporter [TIGR00784] (3-453)

Organism: NCBI:txid638301

Nearest PDB structures (foldseek):
  8uvb-assembly1_A  TM=7.114E-01  e=4.614E-08  Homo sapiens
  8thi-assembly1_A  TM=7.690E-01  e=5.275E-07  Haemophilus influenzae Rd KW20
  8y4x-assembly1_A  TM=7.177E-01  e=1.660E-07  Fusobacterium nucleatum
  4r0c-assembly1_B  TM=5.607E-01  e=2.667E-05  Alcanivorax borkumensis SK2
  8uvb-assembly1_A  TM=7.001E-01  e=6.541E-08  Homo sapiens